Protein AF-A0A9P5NCV0-F1 (afdb_monomer_lite)

Organism: Gymnopilus junonius (NCBI:txid109634)

Foldseek 3Di:
DDDDDDDDDDQPFAQADWDADPLQRDTQRCHSVHVVSVVVVCVDPSSVVSVVVVVVVVVCPAPVVVVPDDDDPDDDDDDDDDDDDDDDDDDDDDDDDDDDDDDDDDDDDDDDDDDDDDDPDDDDDDDDDDDDDDDPDDQALLNVLVQLLVQQDPPAAADDCPALQLVLLDALVVVAPDPDALLVSVVVSLCVQQNPPQDLLNNLVRAHHDSSHSVSNSVNVVCCCPPVVDDSVSCVVVSVSNSVSSVVSRRDDDDDDDDDDDDDDDDDDDDDDDDYDDDDDFFPAAWLDAPPPPQQQQLALVLLVVVDVDQWDWDDDPSIIGTAGVPFPGYFDDDPDDDDPDTHGDPRRVCCCVPPLSVLSRVQSVDQEDDPPPPSSSGGNNNVVVVVVVVVVVVVVVVVVVVVVVVVVVVVVVLVVLVVVLVVLVVPAPFAPLVLLVVVCVVVVHGSVVSVVQSVCRSVVVDDRPDDDPVLLVVLVVLCVPVNQVSSVVCCVRNVGDHPVVSPVSDDQDDQDEDQAQDDLVSLLSLLCSLPPPDDPDPDPDCDPQDQWEKEKEKDKAQDDQDWDQDPVVQFIHNQANVCSVVLPDGRRDPDSVSVSVVSVRRAGWIWIWIWMAIRDPDVSRGPTRTRYTGIHNPPDALVSLLVSVVSNQVSNCVNCVVVSYDYAEYEYLCPPSNVSSQCVAFQDDADDCPDPLCVVPVVPPPDRRGTHVVRYHYHHPVLSVLLVLLLQQLPPPQGDADPNATDHLVNLLVQLVVVPHDSVVSCVLSPNPDSNDSPSSVVSVVSVVPRDQDDPPDDVSNNRND

Structure (mmCIF, N/CA/C/O backbone):
data_AF-A0A9P5NCV0-F1
#
_entry.id   AF-A0A9P5NCV0-F1
#
loop_
_atom_site.group_PDB
_atom_site.id
_atom_site.type_symbol
_atom_site.label_atom_id
_atom_site.label_alt_id
_atom_site.label_comp_id
_atom_site.label_asym_id
_atom_site.label_entity_id
_atom_site.label_seq_id
_atom_site.pdbx_PDB_ins_code
_atom_site.Cartn_x
_atom_site.Cartn_y
_atom_site.Cartn_z
_atom_site.occupancy
_atom_site.B_iso_or_equiv
_atom_site.auth_seq_id
_atom_site.auth_comp_id
_atom_site.auth_asym_id
_atom_site.auth_atom_id
_atom_site.pdbx_PDB_model_num
ATOM 1 N N . MET A 1 1 ? -20.622 -4.877 94.810 1.00 39.66 1 MET A N 1
ATOM 2 C CA . MET A 1 1 ? -20.153 -4.537 93.443 1.00 39.66 1 MET A CA 1
ATOM 3 C C . MET A 1 1 ? -19.281 -5.676 92.923 1.00 39.66 1 MET A C 1
ATOM 5 O O . MET A 1 1 ? -18.372 -6.068 93.640 1.00 39.66 1 MET A O 1
ATOM 9 N N . GLY A 1 2 ? -19.532 -6.214 91.724 1.00 39.81 2 GLY A N 1
ATOM 10 C CA . GLY A 1 2 ? -18.726 -7.299 91.134 1.00 39.81 2 GLY A CA 1
ATOM 11 C C . GLY A 1 2 ? -18.029 -6.865 89.842 1.00 39.81 2 GLY A C 1
ATOM 12 O O . GLY A 1 2 ? -18.697 -6.453 88.897 1.00 39.81 2 GLY A O 1
ATOM 13 N N . LYS A 1 3 ? -16.693 -6.951 89.780 1.00 44.50 3 LYS A N 1
ATOM 14 C CA . LYS A 1 3 ? -15.917 -6.611 88.572 1.00 44.50 3 LYS A CA 1
ATOM 15 C C . LYS A 1 3 ? -15.981 -7.761 87.554 1.00 44.50 3 LYS A C 1
ATOM 17 O O . LYS A 1 3 ? -15.490 -8.854 87.834 1.00 44.50 3 LYS A O 1
ATOM 22 N N . LYS A 1 4 ? -16.545 -7.520 86.363 1.00 44.41 4 LYS A N 1
ATOM 23 C CA . LYS A 1 4 ? -16.472 -8.470 85.234 1.00 44.41 4 LYS A CA 1
ATOM 24 C C . LYS A 1 4 ? -15.020 -8.591 84.744 1.00 44.41 4 LYS A C 1
ATOM 26 O O . LYS A 1 4 ? -14.335 -7.581 84.604 1.00 44.41 4 LYS A O 1
ATOM 31 N N . LYS A 1 5 ? -14.555 -9.815 84.467 1.00 46.53 5 LYS A N 1
ATOM 32 C CA . LYS A 1 5 ? -13.257 -10.066 83.812 1.00 46.53 5 LYS A CA 1
ATOM 33 C C . LYS A 1 5 ? -13.380 -9.858 82.297 1.00 46.53 5 LYS A C 1
ATOM 35 O O . LYS A 1 5 ? -14.400 -10.214 81.714 1.00 46.53 5 LYS A O 1
ATOM 40 N N . ALA A 1 6 ? -12.337 -9.315 81.673 1.00 48.62 6 ALA A N 1
ATOM 41 C CA . ALA A 1 6 ? -12.236 -9.205 80.218 1.00 48.62 6 ALA A CA 1
ATOM 42 C C . ALA A 1 6 ? -11.992 -10.586 79.562 1.00 48.62 6 ALA A C 1
ATOM 44 O O . ALA A 1 6 ? -11.391 -11.459 80.199 1.00 48.62 6 ALA A O 1
ATOM 45 N N . PRO A 1 7 ? -12.428 -10.805 78.306 1.00 50.03 7 PRO A N 1
ATOM 46 C CA . PRO A 1 7 ? -12.181 -12.055 77.592 1.00 50.03 7 PRO A CA 1
ATOM 47 C C . PRO A 1 7 ? -10.697 -12.212 77.228 1.00 50.03 7 PRO A C 1
ATOM 49 O O . PRO A 1 7 ? -10.032 -11.252 76.838 1.00 50.03 7 PRO A O 1
ATOM 52 N N . LYS A 1 8 ? -10.175 -13.443 77.306 1.00 53.50 8 LYS A N 1
ATOM 53 C CA . LYS A 1 8 ? -8.856 -13.772 76.744 1.00 53.50 8 LYS A CA 1
ATOM 54 C C . LYS A 1 8 ? -8.936 -13.727 75.214 1.00 53.50 8 LYS A C 1
ATOM 56 O O . LYS A 1 8 ? -9.812 -14.371 74.641 1.00 53.50 8 LYS A O 1
ATOM 61 N N . LYS A 1 9 ? -8.003 -13.026 74.555 1.00 52.97 9 LYS A N 1
ATOM 62 C CA . LYS A 1 9 ? -7.782 -13.188 73.107 1.00 52.97 9 LYS A CA 1
ATOM 63 C C . LYS A 1 9 ? -7.384 -14.639 72.804 1.00 52.97 9 LYS A C 1
ATOM 65 O O . LYS A 1 9 ? -6.675 -15.261 73.596 1.00 52.97 9 LYS A O 1
ATOM 70 N N . GLN A 1 10 ? -7.824 -15.155 71.660 1.00 58.22 10 GLN A N 1
ATOM 71 C CA . GLN A 1 10 ? -7.307 -16.406 71.102 1.00 58.22 10 GLN A CA 1
ATOM 72 C C . GLN A 1 10 ? -5.868 -16.197 70.582 1.00 58.22 10 GLN A C 1
ATOM 74 O O . GLN A 1 10 ? -5.519 -15.065 70.235 1.00 58.22 10 GLN A O 1
ATOM 79 N N . PRO A 1 11 ? -5.022 -17.245 70.550 1.00 64.75 11 PRO A N 1
ATOM 80 C CA . PRO A 1 11 ? -3.686 -17.154 69.970 1.00 64.75 11 PRO A CA 1
ATOM 81 C C . PRO A 1 11 ? -3.760 -16.935 68.453 1.00 64.75 11 PRO A C 1
ATOM 83 O O . PRO A 1 11 ? -4.583 -17.533 67.768 1.00 64.75 11 PRO A O 1
ATOM 86 N N . GLU A 1 12 ? -2.872 -16.086 67.942 1.00 75.31 12 GLU A N 1
ATOM 87 C CA . GLU A 1 12 ? -2.832 -15.640 66.540 1.00 75.31 12 GLU A CA 1
ATOM 88 C C . GLU A 1 12 ? -2.349 -16.728 65.561 1.00 75.31 12 GLU A C 1
ATOM 90 O O . GLU A 1 12 ? -2.679 -16.700 64.378 1.00 75.31 12 GLU A O 1
ATOM 95 N N . PHE A 1 13 ? -1.622 -17.728 66.069 1.00 81.50 13 PHE A N 1
ATOM 96 C CA . PHE A 1 13 ? -1.085 -18.845 65.294 1.00 81.50 13 PHE A CA 1
ATOM 97 C C . PHE A 1 13 ? -1.487 -20.190 65.908 1.00 81.50 13 PHE A C 1
ATOM 99 O O . PHE A 1 13 ? -1.631 -20.329 67.125 1.00 81.50 13 PHE A O 1
ATOM 106 N N . THR A 1 14 ? -1.642 -21.200 65.054 1.00 85.31 14 THR A N 1
ATOM 107 C CA . THR A 1 14 ? -2.022 -22.572 65.425 1.00 85.31 14 THR A CA 1
ATOM 108 C C . THR A 1 14 ? -0.886 -23.546 65.121 1.00 85.31 14 THR A C 1
ATOM 110 O O . THR A 1 14 ? 0.026 -23.218 64.366 1.00 85.31 14 THR A O 1
ATOM 113 N N . ALA A 1 15 ? -0.961 -24.784 65.620 1.00 83.75 15 ALA A N 1
ATOM 114 C CA . ALA A 1 15 ? -0.007 -25.846 65.275 1.00 83.75 15 ALA A CA 1
ATOM 115 C C . ALA A 1 15 ? 0.141 -26.094 63.755 1.00 83.75 15 ALA A C 1
ATOM 117 O O . ALA A 1 15 ? 1.199 -26.538 63.312 1.00 83.75 15 ALA A O 1
ATOM 118 N N . ALA A 1 16 ? -0.898 -25.798 62.966 1.00 85.56 16 ALA A N 1
ATOM 119 C CA . ALA A 1 16 ? -0.923 -25.986 61.517 1.00 85.56 16 ALA A CA 1
ATOM 120 C C . ALA A 1 16 ? -0.490 -24.742 60.715 1.00 85.56 16 ALA A C 1
ATOM 122 O O . ALA A 1 16 ? -0.391 -24.822 59.494 1.00 85.56 16 ALA A O 1
ATOM 123 N N . SER A 1 17 ? -0.232 -23.599 61.364 1.00 89.19 17 SER A N 1
ATOM 124 C CA . SER A 1 17 ? 0.124 -22.359 60.667 1.00 89.19 17 SER A CA 1
ATOM 125 C C . SER A 1 17 ? 1.444 -22.500 59.893 1.00 89.19 17 SER A C 1
ATOM 127 O O . SER A 1 17 ? 2.490 -22.830 60.464 1.00 89.19 17 SER A O 1
ATOM 129 N N . THR A 1 18 ? 1.393 -22.200 58.595 1.00 92.75 18 THR A N 1
ATOM 130 C CA . THR A 1 18 ? 2.531 -22.129 57.666 1.00 92.75 18 THR A CA 1
ATOM 131 C C . THR A 1 18 ? 2.648 -20.739 57.041 1.00 92.75 18 THR A C 1
ATOM 133 O O . THR A 1 18 ? 1.700 -19.954 57.058 1.00 92.75 18 THR A O 1
ATOM 136 N N . ARG A 1 19 ? 3.820 -20.427 56.480 1.00 92.19 19 ARG A N 1
ATOM 137 C CA . ARG A 1 19 ? 4.066 -19.228 55.669 1.00 92.19 19 ARG A CA 1
ATOM 138 C C . ARG A 1 19 ? 5.017 -19.576 54.527 1.00 92.19 19 ARG A C 1
ATOM 140 O O . ARG A 1 19 ? 6.060 -20.188 54.760 1.00 92.19 19 ARG A O 1
ATOM 147 N N . TYR A 1 20 ? 4.656 -19.203 53.305 1.00 92.88 20 TYR A N 1
ATOM 148 C CA . TYR A 1 20 ? 5.456 -19.499 52.120 1.00 92.88 20 TYR A CA 1
ATOM 149 C C . TYR A 1 20 ? 6.694 -18.600 52.046 1.00 92.88 20 TYR A C 1
ATOM 151 O O . TYR A 1 20 ? 6.597 -17.388 52.242 1.00 92.88 20 TYR A O 1
ATOM 159 N N . CYS A 1 21 ? 7.859 -19.178 51.749 1.00 92.44 21 CYS A N 1
ATOM 160 C CA . CYS A 1 21 ? 9.098 -18.431 51.553 1.00 92.44 21 CYS A CA 1
ATOM 161 C C . CYS A 1 21 ? 9.478 -18.346 50.073 1.00 92.44 21 CYS A C 1
ATOM 163 O O . CYS A 1 21 ? 9.912 -19.334 49.478 1.00 92.44 21 CYS A O 1
ATOM 165 N N . ASP A 1 22 ? 9.421 -17.143 49.501 1.00 81.38 22 ASP A N 1
ATOM 166 C CA . ASP A 1 22 ? 9.745 -16.915 48.091 1.00 81.38 22 ASP A CA 1
ATOM 167 C C . ASP A 1 22 ? 11.219 -17.113 47.716 1.00 81.38 22 ASP A C 1
ATOM 169 O O . ASP A 1 22 ? 11.499 -17.422 46.558 1.00 81.38 22 ASP A O 1
ATOM 173 N N . VAL A 1 23 ? 12.152 -16.983 48.661 1.00 88.38 23 VAL A N 1
ATOM 174 C CA . VAL A 1 23 ? 13.584 -17.255 48.429 1.00 88.38 23 VAL A CA 1
ATOM 175 C C . VAL A 1 23 ? 13.856 -18.761 48.432 1.00 88.38 23 VAL A C 1
ATOM 177 O O . VAL A 1 23 ? 14.573 -19.282 47.579 1.00 88.38 23 VAL A O 1
ATOM 180 N N . CYS A 1 24 ? 13.256 -19.490 49.376 1.00 89.31 24 CYS A N 1
ATOM 181 C CA . CYS A 1 24 ? 13.485 -20.926 49.526 1.00 89.31 24 CYS A CA 1
ATOM 182 C C . CYS A 1 24 ? 12.589 -21.803 48.642 1.00 89.31 24 CYS A C 1
ATOM 184 O O . CYS A 1 24 ? 12.976 -22.948 48.388 1.00 89.31 24 CYS A O 1
ATOM 186 N N . LYS A 1 25 ? 11.446 -21.264 48.190 1.00 90.81 25 LYS A N 1
ATOM 187 C CA . LYS A 1 25 ? 10.331 -21.934 47.494 1.00 90.81 25 LYS A CA 1
ATOM 188 C C . LYS A 1 25 ? 9.757 -23.128 48.271 1.00 90.81 25 LYS A C 1
ATOM 190 O O . LYS A 1 25 ? 9.532 -24.195 47.711 1.00 90.81 25 LYS A O 1
ATOM 195 N N . ILE A 1 26 ? 9.532 -22.931 49.575 1.00 91.44 26 ILE A N 1
ATOM 196 C CA . ILE A 1 26 ? 8.938 -23.915 50.499 1.00 91.44 26 ILE A CA 1
ATOM 197 C C . ILE A 1 26 ? 7.961 -23.245 51.474 1.00 91.44 26 ILE A C 1
ATOM 199 O O . ILE A 1 26 ? 8.141 -22.077 51.828 1.00 91.44 26 ILE A O 1
ATOM 203 N N . ASP A 1 27 ? 6.990 -24.011 51.970 1.00 91.88 27 ASP A N 1
ATOM 204 C CA . ASP A 1 27 ? 6.163 -23.633 53.117 1.00 91.88 27 ASP A CA 1
ATOM 205 C C . ASP A 1 27 ? 6.895 -23.888 54.437 1.00 91.88 27 ASP A C 1
ATOM 207 O O . ASP A 1 27 ? 7.228 -25.021 54.792 1.00 91.88 27 ASP A O 1
ATOM 211 N N . VAL A 1 28 ? 7.126 -22.819 55.195 1.00 92.88 28 VAL A N 1
ATOM 212 C CA . VAL A 1 28 ? 7.741 -22.877 56.520 1.00 92.88 28 VAL A CA 1
ATOM 213 C C . VAL A 1 28 ? 6.641 -23.077 57.557 1.00 92.88 28 VAL A C 1
ATOM 215 O O . VAL A 1 28 ? 5.742 -22.246 57.680 1.00 92.88 28 VAL A O 1
ATOM 218 N N . LYS A 1 29 ? 6.709 -24.163 58.335 1.00 91.69 29 LYS A N 1
ATOM 219 C CA . LYS A 1 29 ? 5.832 -24.366 59.499 1.00 91.69 29 LYS A CA 1
ATOM 220 C C . LYS A 1 29 ? 6.224 -23.385 60.605 1.00 91.69 29 LYS A C 1
ATOM 222 O O . LYS A 1 29 ? 7.244 -23.578 61.260 1.00 91.69 29 LYS A O 1
ATOM 227 N N . ILE A 1 30 ? 5.413 -22.349 60.815 1.00 91.56 30 ILE A N 1
ATOM 228 C CA . ILE A 1 30 ? 5.600 -21.386 61.911 1.00 91.56 30 ILE A CA 1
ATOM 229 C C . ILE A 1 30 ? 5.001 -21.910 63.219 1.00 91.56 30 ILE A C 1
ATOM 231 O O . ILE A 1 30 ? 5.618 -21.764 64.276 1.00 91.56 30 ILE A O 1
ATOM 235 N N . GLY A 1 31 ? 3.855 -22.595 63.161 1.00 88.56 31 GLY A N 1
ATOM 236 C CA . GLY A 1 31 ? 3.224 -23.189 64.341 1.00 88.56 31 GLY A CA 1
ATOM 237 C C . GLY A 1 31 ? 2.920 -22.162 65.445 1.00 88.56 31 GLY A C 1
ATOM 238 O O . GLY A 1 31 ? 2.824 -20.961 65.197 1.00 88.56 31 GLY A O 1
ATOM 239 N N . PHE A 1 32 ? 2.868 -22.618 66.700 1.00 85.38 32 PHE A N 1
ATOM 240 C CA . PHE A 1 32 ? 2.724 -21.736 67.870 1.00 85.38 32 PHE A CA 1
ATOM 241 C C . PHE A 1 32 ? 3.937 -20.822 68.139 1.00 85.38 32 PHE A C 1
ATOM 243 O O . PHE A 1 32 ? 3.829 -19.910 68.952 1.00 85.38 32 PHE A O 1
ATOM 250 N N . GLY A 1 33 ? 5.082 -21.042 67.478 1.00 81.50 33 GLY A N 1
ATOM 251 C CA . GLY A 1 33 ? 6.259 -20.174 67.608 1.00 81.50 33 GLY A CA 1
ATOM 252 C C . GLY A 1 33 ? 6.152 -18.861 66.824 1.00 81.50 33 GLY A C 1
ATOM 253 O O . GLY A 1 33 ? 6.955 -17.957 67.053 1.00 81.50 33 GLY A O 1
ATOM 254 N N . GLY A 1 34 ? 5.172 -18.743 65.916 1.00 87.94 34 GLY A N 1
ATOM 255 C CA . GLY A 1 34 ? 4.888 -17.516 65.169 1.00 87.94 34 GLY A CA 1
ATOM 256 C C . GLY A 1 34 ? 6.133 -16.910 64.515 1.00 87.94 34 GLY A C 1
ATOM 257 O O . GLY A 1 34 ? 6.976 -17.620 63.959 1.00 87.94 34 GLY A O 1
ATOM 258 N N . GLU A 1 35 ? 6.280 -15.590 64.622 1.00 87.69 35 GLU A N 1
ATOM 259 C CA . GLU A 1 35 ? 7.354 -14.854 63.947 1.00 87.69 35 GLU A CA 1
ATOM 260 C C . GLU A 1 35 ? 8.770 -15.238 64.419 1.00 87.69 35 GLU A C 1
ATOM 262 O O . GLU A 1 35 ? 9.729 -15.051 63.674 1.00 87.69 35 GLU A O 1
ATOM 267 N N . ALA A 1 36 ? 8.937 -15.855 65.597 1.00 87.06 36 ALA A N 1
ATOM 268 C CA . ALA A 1 36 ? 10.240 -16.374 66.026 1.00 87.06 36 ALA A CA 1
ATOM 269 C C . ALA A 1 36 ? 10.714 -17.542 65.140 1.00 87.06 36 ALA A C 1
ATOM 271 O O . ALA A 1 36 ? 11.872 -17.571 64.722 1.00 87.06 36 ALA A O 1
ATOM 272 N N . ASN A 1 37 ? 9.809 -18.459 64.774 1.00 90.38 37 ASN A N 1
ATOM 273 C CA . ASN A 1 37 ? 10.115 -19.563 63.858 1.00 90.38 37 ASN A CA 1
ATOM 274 C C . ASN A 1 37 ? 10.315 -19.072 62.413 1.00 90.38 37 ASN A C 1
ATOM 276 O O . ASN A 1 37 ? 11.148 -19.612 61.685 1.00 90.38 37 ASN A O 1
ATOM 280 N N . TRP A 1 38 ? 9.604 -18.015 62.006 1.00 94.00 38 TRP A N 1
ATOM 281 C CA . TRP A 1 38 ? 9.827 -17.362 60.713 1.00 94.00 38 TRP A CA 1
ATOM 282 C C . TRP A 1 38 ? 11.214 -16.710 60.644 1.00 94.00 38 TRP A C 1
ATOM 284 O O . TRP A 1 38 ? 11.986 -16.977 59.723 1.00 94.00 38 TRP A O 1
ATOM 294 N N . ASN A 1 39 ? 11.585 -15.938 61.667 1.00 91.56 39 ASN A N 1
ATOM 295 C CA . ASN A 1 39 ? 12.896 -15.299 61.759 1.00 91.56 39 ASN A CA 1
ATOM 296 C C . ASN A 1 39 ? 14.040 -16.319 61.881 1.00 91.56 39 ASN A C 1
ATOM 298 O O . ASN A 1 39 ? 15.112 -16.093 61.323 1.00 91.56 39 ASN A O 1
ATOM 302 N N . ALA A 1 40 ? 13.819 -17.475 62.519 1.00 90.81 40 ALA A N 1
ATOM 303 C CA . ALA A 1 40 ? 14.777 -18.582 62.511 1.00 90.81 40 ALA A CA 1
ATOM 304 C C . ALA A 1 40 ? 14.995 -19.163 61.098 1.00 90.81 40 ALA A C 1
ATOM 306 O O . ALA A 1 40 ? 16.131 -19.471 60.730 1.00 90.81 40 ALA A O 1
ATOM 307 N N . HIS A 1 41 ? 13.944 -19.253 60.272 1.00 94.31 41 HIS A N 1
ATOM 308 C CA . HIS A 1 41 ? 14.079 -19.649 58.868 1.00 94.31 41 HIS A CA 1
ATOM 309 C C . HIS A 1 41 ? 14.882 -18.622 58.053 1.00 94.31 41 HIS A C 1
ATOM 311 O O . HIS A 1 41 ? 15.855 -19.006 57.402 1.00 94.31 41 HIS A O 1
ATOM 317 N N . LEU A 1 42 ? 14.532 -17.332 58.130 1.00 91.62 42 LEU A N 1
ATOM 318 C CA . LEU A 1 42 ? 15.281 -16.242 57.477 1.00 91.62 42 LEU A CA 1
ATOM 319 C C . LEU A 1 42 ? 16.745 -16.182 57.964 1.00 91.62 42 LEU A C 1
ATOM 321 O O . LEU A 1 42 ? 17.673 -15.902 57.208 1.00 91.62 42 LEU A O 1
ATOM 325 N N . GLY A 1 43 ? 16.969 -16.503 59.240 1.00 88.88 43 GLY A N 1
ATOM 326 C CA . GLY A 1 43 ? 18.286 -16.579 59.861 1.00 88.88 43 GLY A CA 1
ATOM 327 C C . GLY A 1 43 ? 19.161 -17.746 59.386 1.00 88.88 43 GLY A C 1
ATOM 328 O O . GLY A 1 43 ? 20.380 -17.678 59.574 1.00 88.88 43 GLY A O 1
ATOM 329 N N . SER A 1 44 ? 18.585 -18.783 58.772 1.00 92.25 44 SER A N 1
ATOM 330 C CA . SER A 1 44 ? 19.295 -20.016 58.407 1.00 92.25 44 SER A CA 1
ATOM 331 C C . SER A 1 44 ? 20.326 -19.829 57.284 1.00 92.25 44 SER A C 1
ATOM 333 O O . SER A 1 44 ? 20.179 -18.980 56.403 1.00 92.25 44 SER A O 1
ATOM 335 N N . THR A 1 45 ? 21.376 -20.658 57.291 1.00 89.44 45 THR A N 1
ATOM 336 C CA . THR A 1 45 ? 22.409 -20.680 56.239 1.00 89.44 45 THR A CA 1
ATOM 337 C C . THR A 1 45 ? 21.808 -20.986 54.869 1.00 89.44 45 THR A C 1
ATOM 339 O O . THR A 1 45 ? 22.009 -20.216 53.937 1.00 89.44 45 THR A O 1
ATOM 342 N N . ALA A 1 46 ? 20.975 -22.025 54.774 1.00 86.44 46 ALA A N 1
ATOM 343 C CA . ALA A 1 46 ? 20.320 -22.431 53.529 1.00 86.44 46 ALA A CA 1
ATOM 344 C C . ALA A 1 46 ? 19.402 -21.345 52.927 1.00 86.44 46 ALA A C 1
ATOM 346 O O . ALA A 1 46 ? 19.280 -21.260 51.704 1.00 86.44 46 ALA A O 1
ATOM 347 N N . HIS A 1 47 ? 18.774 -20.498 53.756 1.00 91.50 47 HIS A N 1
ATOM 348 C CA . HIS A 1 47 ? 18.035 -19.329 53.269 1.00 91.50 47 HIS A CA 1
ATOM 349 C C . HIS A 1 47 ? 18.995 -18.280 52.692 1.00 91.50 47 HIS A C 1
ATOM 351 O O . HIS A 1 47 ? 18.861 -17.895 51.533 1.00 91.50 47 HIS A O 1
ATOM 357 N N . LYS A 1 48 ? 20.011 -17.879 53.465 1.00 89.50 48 LYS A N 1
ATOM 358 C CA . LYS A 1 48 ? 20.999 -16.851 53.083 1.00 89.50 48 LYS A CA 1
ATOM 359 C C . LYS A 1 48 ? 21.849 -17.240 51.868 1.00 89.50 48 LYS A C 1
ATOM 361 O O . LYS A 1 48 ? 22.266 -16.379 51.098 1.00 89.50 48 LYS A O 1
ATOM 366 N N . GLU A 1 49 ? 22.105 -18.528 51.663 1.00 85.94 49 GLU A N 1
ATOM 367 C CA . GLU A 1 49 ? 22.792 -19.049 50.476 1.00 85.94 49 GLU A CA 1
ATOM 368 C C . GLU A 1 49 ? 21.911 -18.955 49.225 1.00 85.94 49 GLU A C 1
ATOM 370 O O . GLU A 1 49 ? 22.373 -18.461 48.194 1.00 85.94 49 GLU A O 1
ATOM 375 N N . LYS A 1 50 ? 20.626 -19.329 49.320 1.00 86.19 50 LYS A N 1
ATOM 376 C CA . LYS A 1 50 ? 19.652 -19.133 48.231 1.00 86.19 50 LYS A CA 1
ATOM 377 C C . LYS A 1 50 ? 19.410 -17.651 47.928 1.00 86.19 50 LYS A C 1
ATOM 379 O O . LYS A 1 50 ? 19.333 -17.281 46.761 1.00 86.19 50 LYS A O 1
ATOM 384 N N . GLU A 1 51 ? 19.355 -16.803 48.951 1.00 86.94 51 GLU A N 1
ATOM 385 C CA . GLU A 1 51 ? 19.229 -15.345 48.830 1.00 86.94 51 GLU A CA 1
ATOM 386 C C . GLU A 1 51 ? 20.422 -14.740 48.070 1.00 86.94 51 GLU A C 1
ATOM 388 O O . GLU A 1 51 ? 20.248 -14.017 47.087 1.00 86.94 51 GLU A O 1
ATOM 393 N N . ARG A 1 52 ? 21.652 -15.109 48.455 1.00 79.81 52 ARG A N 1
ATOM 394 C CA . ARG A 1 52 ? 22.877 -14.715 47.742 1.00 79.81 52 ARG A CA 1
ATOM 395 C C . ARG A 1 52 ? 22.886 -15.217 46.298 1.00 79.81 52 ARG A C 1
ATOM 397 O O . ARG A 1 52 ? 23.212 -14.444 45.401 1.00 79.81 52 ARG A O 1
ATOM 404 N N . ALA A 1 53 ? 22.493 -16.467 46.051 1.00 73.44 53 ALA A N 1
ATOM 405 C CA . ALA A 1 53 ? 22.411 -17.019 44.698 1.00 73.44 53 ALA A CA 1
ATOM 406 C C . ALA A 1 53 ? 21.379 -16.280 43.822 1.00 73.44 53 ALA A C 1
ATOM 408 O O . ALA A 1 53 ? 21.664 -15.970 42.663 1.00 73.44 53 ALA A O 1
ATOM 409 N N . ALA A 1 54 ? 20.216 -15.929 44.380 1.00 71.06 54 ALA A N 1
ATOM 410 C CA . ALA A 1 54 ? 19.199 -15.135 43.694 1.00 71.06 54 ALA A CA 1
ATOM 411 C C . ALA A 1 54 ? 19.730 -13.740 43.317 1.00 71.06 54 ALA A C 1
ATOM 413 O O . ALA A 1 54 ? 19.610 -13.337 42.157 1.00 71.06 54 ALA A O 1
ATOM 414 N N . ASN A 1 55 ? 20.398 -13.052 44.247 1.00 64.00 55 ASN A N 1
ATOM 415 C CA . ASN A 1 55 ? 20.961 -11.713 44.034 1.00 64.00 55 ASN A CA 1
ATOM 416 C C . ASN A 1 55 ? 22.151 -11.695 43.049 1.00 64.00 55 ASN A C 1
ATOM 418 O O . ASN A 1 55 ? 22.304 -10.755 42.273 1.00 64.00 55 ASN A O 1
ATOM 422 N N . VAL A 1 56 ? 22.958 -12.760 42.988 1.00 56.88 56 VAL A N 1
ATOM 423 C CA . VAL A 1 56 ? 23.984 -12.915 41.935 1.00 56.88 56 VAL A CA 1
ATOM 424 C C . VAL A 1 56 ? 23.346 -13.162 40.557 1.00 56.88 56 VAL A C 1
ATOM 426 O O . VAL A 1 56 ? 23.915 -12.781 39.532 1.00 56.88 56 VAL A O 1
ATOM 429 N N . SER A 1 57 ? 22.142 -13.749 40.500 1.00 52.59 57 SER A N 1
ATOM 430 C CA . SER A 1 57 ? 21.408 -13.946 39.240 1.00 52.59 57 SER A CA 1
ATOM 431 C C . SER A 1 57 ? 20.736 -12.673 38.704 1.00 52.59 57 SER A C 1
ATOM 433 O O . SER A 1 57 ? 20.576 -12.547 37.489 1.00 52.59 57 SER A O 1
ATOM 435 N N . SER A 1 58 ? 20.362 -11.716 39.567 1.00 53.62 58 SER A N 1
ATOM 436 C CA . SER A 1 58 ? 19.780 -10.436 39.136 1.00 53.62 58 SER A CA 1
ATOM 437 C C . SER A 1 58 ? 20.841 -9.485 38.578 1.00 53.62 58 SER A C 1
ATOM 439 O O . SER A 1 58 ? 20.627 -8.911 37.512 1.00 53.62 58 SER A O 1
ATOM 441 N N . GLN A 1 59 ? 22.030 -9.412 39.192 1.00 51.84 59 GLN A N 1
ATOM 442 C CA . GLN A 1 59 ? 23.145 -8.583 38.699 1.00 51.84 59 GLN A CA 1
ATOM 443 C C . GLN A 1 59 ? 23.620 -8.930 37.273 1.00 51.84 59 GLN A C 1
ATOM 445 O O . GLN A 1 59 ? 24.266 -8.109 36.627 1.00 51.84 59 GLN A O 1
ATOM 450 N N . ARG A 1 60 ? 23.291 -10.116 36.742 1.00 45.03 60 ARG A N 1
ATOM 451 C CA . ARG A 1 60 ? 23.621 -10.525 35.363 1.00 45.03 60 ARG A CA 1
ATOM 452 C C . ARG A 1 60 ? 22.562 -10.149 34.310 1.00 45.03 60 ARG A C 1
ATOM 454 O O . ARG A 1 60 ? 22.668 -10.615 33.179 1.00 45.03 60 ARG A O 1
ATOM 461 N N . LYS A 1 61 ? 21.546 -9.344 34.653 1.00 51.78 61 LYS A N 1
ATOM 462 C CA . LYS A 1 61 ? 20.414 -9.010 33.757 1.00 51.78 61 LYS A CA 1
ATOM 463 C C . LYS A 1 61 ? 20.434 -7.610 33.126 1.00 51.78 61 LYS A C 1
ATOM 465 O O . LYS A 1 61 ? 19.521 -7.312 32.361 1.00 51.78 61 LYS A O 1
ATOM 470 N N . GLY A 1 62 ? 21.445 -6.780 33.390 1.00 50.50 62 GLY A N 1
ATOM 471 C CA . GLY A 1 62 ? 21.610 -5.501 32.683 1.00 50.50 62 GLY A CA 1
ATOM 472 C C . GLY A 1 62 ? 21.920 -5.694 31.192 1.00 50.50 62 GLY A C 1
ATOM 473 O O . GLY A 1 62 ? 22.546 -6.683 30.803 1.00 50.50 62 GLY A O 1
ATOM 474 N N . ILE A 1 63 ? 21.526 -4.736 30.349 1.00 54.12 63 ILE A N 1
ATOM 475 C CA . ILE A 1 63 ? 21.704 -4.759 28.885 1.00 54.12 63 ILE A CA 1
ATOM 476 C C . ILE A 1 63 ? 23.179 -4.929 28.482 1.00 54.12 63 ILE A C 1
ATOM 478 O O . ILE A 1 63 ? 23.485 -5.530 27.450 1.00 54.12 63 ILE A O 1
ATOM 482 N N . THR A 1 64 ? 24.114 -4.481 29.320 1.00 51.06 64 THR A N 1
ATOM 483 C CA . THR A 1 64 ? 25.563 -4.678 29.141 1.00 51.06 64 THR A CA 1
ATOM 484 C C . THR A 1 64 ? 25.981 -6.152 29.017 1.00 51.06 64 THR A C 1
ATOM 486 O O . THR A 1 64 ? 26.980 -6.436 28.355 1.00 51.06 64 THR A O 1
ATOM 489 N N . ALA A 1 65 ? 25.197 -7.101 29.548 1.00 54.06 65 ALA A N 1
ATOM 490 C CA . ALA A 1 65 ? 25.427 -8.542 29.404 1.00 54.06 65 ALA A CA 1
ATOM 491 C C . ALA A 1 65 ? 25.266 -9.063 27.959 1.00 54.06 65 ALA A C 1
ATOM 493 O O . ALA A 1 65 ? 25.823 -10.104 27.621 1.00 54.06 65 ALA A O 1
ATOM 494 N N . TRP A 1 66 ? 24.539 -8.352 27.087 1.00 48.81 66 TRP A N 1
ATOM 495 C CA . TRP A 1 66 ? 24.429 -8.699 25.659 1.00 48.81 66 TRP A CA 1
ATOM 496 C C . TRP A 1 66 ? 25.646 -8.263 24.830 1.00 48.81 66 TRP A C 1
ATOM 498 O O . TRP A 1 66 ? 25.861 -8.785 23.737 1.00 48.81 66 TRP A O 1
ATOM 508 N N . PHE A 1 67 ? 26.445 -7.316 25.330 1.00 48.38 67 PHE A N 1
ATOM 509 C CA . PHE A 1 67 ? 27.610 -6.772 24.622 1.00 48.38 67 PHE A CA 1
ATOM 510 C C . PHE A 1 67 ? 28.942 -7.373 25.098 1.00 48.38 67 PHE A C 1
ATOM 512 O O . PHE A 1 67 ? 29.939 -7.319 24.374 1.00 48.38 67 PHE A O 1
ATOM 519 N N . SER A 1 68 ? 28.979 -7.993 26.280 1.00 41.34 68 SER A N 1
ATOM 520 C CA . SER A 1 68 ? 30.153 -8.692 26.812 1.00 41.34 68 SER A CA 1
ATOM 521 C C . SER A 1 68 ? 30.328 -10.077 26.174 1.00 41.34 68 SER A C 1
ATOM 523 O O . SER A 1 68 ? 29.965 -11.114 26.723 1.00 41.34 68 SER A O 1
ATOM 525 N N . LYS A 1 69 ? 30.929 -10.084 24.977 1.00 35.25 69 LYS A N 1
ATOM 526 C CA . LYS A 1 69 ? 31.259 -11.287 24.197 1.00 35.25 69 LYS A CA 1
ATOM 527 C C . LYS A 1 69 ? 32.083 -12.289 25.021 1.00 35.25 69 LYS A C 1
ATOM 529 O O . LYS A 1 69 ? 33.271 -12.070 25.259 1.00 35.25 69 LYS A O 1
ATOM 534 N N . ALA A 1 70 ? 31.466 -13.402 25.414 1.00 35.50 70 ALA A N 1
ATOM 535 C CA . ALA A 1 70 ? 32.139 -14.479 26.132 1.00 35.50 70 ALA A CA 1
ATOM 536 C C . ALA A 1 70 ? 33.273 -15.082 25.281 1.00 35.50 70 ALA A C 1
ATOM 538 O O . ALA A 1 70 ? 33.056 -15.522 24.152 1.00 35.50 70 ALA A O 1
ATOM 539 N N . VAL A 1 71 ? 34.493 -15.095 25.825 1.00 37.31 71 VAL A N 1
ATOM 540 C CA . VAL A 1 71 ? 35.661 -15.728 25.196 1.00 37.31 71 VAL A CA 1
ATOM 541 C C . VAL A 1 71 ? 35.798 -17.142 25.750 1.00 37.31 71 VAL A C 1
ATOM 543 O O . VAL A 1 71 ? 36.453 -17.366 26.768 1.00 37.31 71 VAL A O 1
ATOM 546 N N . GLU A 1 72 ? 35.160 -18.104 25.087 1.00 32.19 72 GLU A N 1
ATOM 547 C CA . GLU A 1 72 ? 35.261 -19.516 25.455 1.00 32.19 72 GLU A CA 1
ATOM 548 C C . GLU A 1 72 ? 36.656 -20.070 25.130 1.00 32.19 72 GLU A C 1
ATOM 550 O O . GLU A 1 72 ? 36.993 -20.366 23.983 1.00 32.19 72 GLU A O 1
ATOM 555 N N . LYS A 1 73 ? 37.486 -20.241 26.165 1.00 32.75 73 LYS A N 1
ATOM 556 C CA . LYS A 1 73 ? 38.717 -21.038 26.087 1.00 32.75 73 LYS A CA 1
ATOM 557 C C . LYS A 1 73 ? 38.392 -22.520 26.284 1.00 32.75 73 LYS A C 1
ATOM 559 O O . LYS A 1 73 ? 38.546 -23.048 27.383 1.00 32.75 73 LYS A O 1
ATOM 564 N N . ALA A 1 74 ? 37.977 -23.196 25.217 1.00 30.38 74 ALA A N 1
ATOM 565 C CA . ALA A 1 74 ? 37.892 -24.654 25.205 1.00 30.38 74 ALA A CA 1
ATOM 566 C C . ALA A 1 74 ? 39.301 -25.269 25.085 1.00 30.38 74 ALA A C 1
ATOM 568 O O . ALA A 1 74 ? 39.944 -25.168 24.041 1.00 30.38 74 ALA A O 1
ATOM 569 N N . ALA A 1 75 ? 39.787 -25.908 26.152 1.00 28.12 75 ALA A N 1
ATOM 570 C CA . ALA A 1 75 ? 40.988 -26.741 26.109 1.00 28.12 75 ALA A CA 1
ATOM 571 C C . ALA A 1 75 ? 40.591 -28.195 25.770 1.00 28.12 75 ALA A C 1
ATOM 573 O O . ALA A 1 75 ? 39.754 -28.757 26.480 1.00 28.12 75 ALA A O 1
ATOM 574 N N . PRO A 1 76 ? 41.149 -28.823 24.718 1.00 33.69 76 PRO A N 1
ATOM 575 C CA . PRO A 1 76 ? 40.765 -30.177 24.326 1.00 33.69 76 PRO A CA 1
ATOM 576 C C . PRO A 1 76 ? 41.421 -31.240 25.220 1.00 33.69 76 PRO A C 1
ATOM 578 O O . PRO A 1 76 ? 42.633 -31.230 25.442 1.00 33.69 76 PRO A O 1
ATOM 581 N N . THR A 1 77 ? 40.627 -32.197 25.702 1.00 28.86 77 THR A N 1
ATOM 582 C CA . THR A 1 77 ? 41.126 -33.374 26.428 1.00 28.86 77 THR A CA 1
ATOM 583 C C . THR A 1 77 ? 41.825 -34.346 25.472 1.00 28.86 77 THR A C 1
ATOM 585 O O . THR A 1 77 ? 41.337 -34.617 24.376 1.00 28.86 77 THR A O 1
ATOM 588 N N . VAL A 1 78 ? 42.970 -34.895 25.885 1.00 29.62 78 VAL A N 1
ATOM 589 C CA . VAL A 1 78 ? 43.792 -35.783 25.049 1.00 29.62 78 VAL A CA 1
ATOM 590 C C . VAL A 1 78 ? 43.227 -37.205 24.992 1.00 29.62 78 VAL A C 1
ATOM 592 O O . VAL A 1 78 ? 43.075 -37.861 26.019 1.00 29.62 78 VAL A O 1
ATOM 595 N N . SER A 1 79 ? 43.063 -37.731 23.778 1.00 28.91 79 SER A N 1
ATOM 596 C CA . SER A 1 79 ? 43.113 -39.170 23.486 1.00 28.91 79 SER A CA 1
ATOM 597 C C . SER A 1 79 ? 44.034 -39.408 22.276 1.00 28.91 79 SER A C 1
ATOM 599 O O . SER A 1 79 ? 44.264 -38.498 21.479 1.00 28.91 79 SER A O 1
ATOM 601 N N . LYS A 1 80 ? 44.690 -40.574 22.212 1.00 26.89 80 LYS A N 1
ATOM 602 C CA . LYS A 1 80 ? 45.905 -40.796 21.400 1.00 26.89 80 LYS A CA 1
ATOM 603 C C . LYS A 1 80 ? 45.628 -41.619 20.137 1.00 26.89 80 LYS A C 1
ATOM 605 O O . LYS A 1 80 ? 45.059 -42.694 20.283 1.00 26.89 80 LYS A O 1
ATOM 610 N N . SER A 1 81 ? 46.235 -41.247 19.002 1.00 27.03 81 SER A N 1
ATOM 611 C CA . SER A 1 81 ? 47.006 -42.183 18.146 1.00 27.03 81 SER A CA 1
ATOM 612 C C . SER A 1 81 ? 47.675 -41.507 16.932 1.00 27.03 81 SER A C 1
ATOM 614 O O . SER A 1 81 ? 47.121 -40.573 16.368 1.00 27.03 81 SER A O 1
ATOM 616 N N . SER A 1 82 ? 48.844 -42.042 16.540 1.00 28.02 82 SER A N 1
ATOM 617 C CA . SER A 1 82 ? 49.494 -42.015 15.203 1.00 28.02 82 SER A CA 1
ATOM 618 C C . SER A 1 82 ? 49.525 -40.716 14.370 1.00 28.02 82 SER A C 1
ATOM 620 O O . SER A 1 82 ? 48.509 -40.236 13.879 1.00 28.02 82 SER A O 1
ATOM 622 N N . ALA A 1 83 ? 50.739 -40.241 14.074 1.00 26.77 83 ALA A N 1
ATOM 623 C CA . ALA A 1 83 ? 51.003 -39.128 13.160 1.00 26.77 83 ALA A CA 1
ATOM 624 C C . ALA A 1 83 ? 51.304 -39.578 11.716 1.00 26.77 83 ALA A C 1
ATOM 626 O O . ALA A 1 83 ? 51.849 -40.659 11.503 1.00 26.77 83 ALA A O 1
ATOM 627 N N . ALA A 1 84 ? 51.096 -38.676 10.751 1.00 27.23 84 ALA A N 1
ATOM 628 C CA . ALA A 1 84 ? 51.843 -38.629 9.492 1.00 27.23 84 ALA A CA 1
ATOM 629 C C . ALA A 1 84 ? 51.926 -37.178 8.973 1.00 27.23 84 ALA A C 1
ATOM 631 O O . ALA A 1 84 ? 51.009 -36.386 9.183 1.00 27.23 84 ALA A O 1
ATOM 632 N N . LYS A 1 85 ? 53.028 -36.826 8.297 1.00 26.52 85 LYS A N 1
ATOM 633 C CA . LYS A 1 85 ? 53.170 -35.571 7.536 1.00 26.52 85 LYS A CA 1
ATOM 634 C C . LYS A 1 85 ? 52.835 -35.833 6.068 1.00 26.52 85 LYS A C 1
ATOM 636 O O . LYS A 1 85 ? 53.333 -36.817 5.532 1.00 26.52 85 LYS A O 1
ATOM 641 N N . ALA A 1 86 ? 52.179 -34.890 5.398 1.00 25.94 86 ALA A N 1
ATOM 642 C CA . ALA A 1 86 ? 52.418 -34.603 3.981 1.00 25.94 86 ALA A CA 1
ATOM 643 C C . ALA A 1 86 ? 51.908 -33.197 3.629 1.00 25.94 86 ALA A C 1
ATOM 645 O O . ALA A 1 86 ? 50.997 -32.679 4.273 1.00 25.94 86 ALA A O 1
ATOM 646 N N . SER A 1 87 ? 52.503 -32.600 2.600 1.00 26.27 87 SER A N 1
ATOM 647 C CA . SER A 1 87 ? 52.093 -31.320 2.016 1.00 26.27 87 SER A CA 1
ATOM 648 C C . SER A 1 87 ? 51.558 -31.537 0.596 1.00 26.27 87 SER A C 1
ATOM 650 O O . SER A 1 87 ? 51.711 -32.618 0.032 1.00 26.27 87 SER A O 1
ATOM 652 N N . SER A 1 88 ? 51.104 -30.443 -0.019 1.00 26.78 88 SER A N 1
ATOM 653 C CA . SER A 1 88 ? 50.929 -30.229 -1.465 1.00 26.78 88 SER A CA 1
ATOM 654 C C . SER A 1 88 ? 49.566 -30.529 -2.109 1.00 26.78 88 SER A C 1
ATOM 656 O O . SER A 1 88 ? 48.768 -31.356 -1.688 1.00 26.78 88 SER A O 1
ATOM 658 N N . SER A 1 89 ? 49.346 -29.718 -3.137 1.00 27.08 89 SER A N 1
ATOM 659 C CA . SER A 1 89 ? 48.241 -29.567 -4.077 1.00 27.08 89 SER A CA 1
ATOM 660 C C . SER A 1 89 ? 47.768 -30.820 -4.819 1.00 27.08 89 SER A C 1
ATOM 662 O O . SER A 1 89 ? 48.602 -31.552 -5.346 1.00 27.08 89 SER A O 1
ATOM 664 N N . ALA A 1 90 ? 46.461 -30.878 -5.105 1.00 25.17 90 ALA A N 1
ATOM 665 C CA . ALA A 1 90 ? 45.957 -31.038 -6.478 1.00 25.17 90 ALA A CA 1
ATOM 666 C C . ALA A 1 90 ? 44.476 -30.616 -6.608 1.00 25.17 90 ALA A C 1
ATOM 668 O O . ALA A 1 90 ? 43.726 -30.596 -5.635 1.00 25.17 90 ALA A O 1
ATOM 669 N N . SER A 1 91 ? 44.072 -30.269 -7.830 1.00 27.02 91 SER A N 1
ATOM 670 C CA . SER A 1 91 ? 42.685 -30.031 -8.262 1.00 27.02 91 SER A CA 1
ATOM 671 C C . SER A 1 91 ? 41.874 -31.335 -8.356 1.00 27.02 91 SER A C 1
ATOM 673 O O . SER A 1 91 ? 42.483 -32.360 -8.643 1.00 27.02 91 SER A O 1
ATOM 675 N N . PHE A 1 92 ? 40.530 -31.285 -8.271 1.00 23.62 92 PHE A N 1
ATOM 676 C CA . PHE A 1 92 ? 39.609 -31.763 -9.336 1.00 23.62 92 PHE A CA 1
ATOM 677 C C . PHE A 1 92 ? 38.101 -31.551 -9.028 1.00 23.62 92 PHE A C 1
ATOM 679 O O . PHE A 1 92 ? 37.711 -31.415 -7.876 1.00 23.62 92 PHE A O 1
ATOM 686 N N . SER A 1 93 ? 37.298 -31.576 -10.104 1.00 24.08 93 SER A N 1
ATOM 687 C CA . SER A 1 93 ? 35.851 -31.878 -10.240 1.00 24.08 93 SER A CA 1
ATOM 688 C C . SER A 1 93 ? 34.747 -31.172 -9.427 1.00 24.08 93 SER A C 1
ATOM 690 O O . SER A 1 93 ? 34.708 -31.183 -8.201 1.00 24.08 93 SER A O 1
ATOM 692 N N . LEU A 1 94 ? 33.716 -30.738 -10.169 1.00 28.30 94 LEU A N 1
ATOM 693 C CA . LEU A 1 94 ? 32.336 -30.598 -9.683 1.00 28.30 94 LEU A CA 1
ATOM 694 C C . LEU A 1 94 ? 31.633 -31.972 -9.621 1.00 28.30 94 LEU A C 1
ATOM 696 O O . LEU A 1 94 ? 31.925 -32.826 -10.461 1.00 28.30 94 LEU A O 1
ATOM 700 N N . PRO A 1 95 ? 30.636 -32.156 -8.737 1.00 28.45 95 PRO A N 1
ATOM 701 C CA . PRO A 1 95 ? 29.598 -33.169 -8.882 1.00 28.45 95 PRO A CA 1
ATOM 702 C C . PRO A 1 95 ? 28.349 -32.641 -9.617 1.00 28.45 95 PRO A C 1
ATOM 704 O O . PRO A 1 95 ? 28.049 -31.448 -9.634 1.00 28.45 95 PRO A O 1
ATOM 707 N N . SER A 1 96 ? 27.633 -33.585 -10.216 1.00 26.30 96 SER A N 1
ATOM 708 C CA . SER A 1 96 ? 26.496 -33.459 -11.130 1.00 26.30 96 SER A CA 1
ATOM 709 C C . SER A 1 96 ? 25.226 -32.752 -10.608 1.00 26.30 96 SER A C 1
ATOM 711 O O . SER A 1 96 ? 24.916 -32.770 -9.421 1.00 26.30 96 SER A O 1
ATOM 713 N N . THR A 1 97 ? 24.468 -32.217 -11.576 1.00 30.59 97 THR A N 1
ATOM 714 C CA . THR A 1 97 ? 22.987 -32.169 -11.713 1.00 30.59 97 THR A CA 1
ATOM 715 C C . THR A 1 97 ? 22.138 -32.916 -10.658 1.00 30.59 97 THR A C 1
ATOM 717 O O . THR A 1 97 ? 22.462 -34.056 -10.323 1.00 30.59 97 THR A O 1
ATOM 720 N N . PRO A 1 98 ? 20.974 -32.357 -10.230 1.00 28.47 98 PRO A N 1
ATOM 721 C CA . PRO A 1 98 ? 19.809 -32.339 -11.135 1.00 28.47 98 PRO A CA 1
ATOM 722 C C . PRO A 1 98 ? 18.856 -31.119 -11.098 1.00 28.47 98 PRO A C 1
ATOM 724 O O . PRO A 1 98 ? 18.681 -30.435 -10.094 1.00 28.47 98 PRO A O 1
ATOM 727 N N . THR A 1 99 ? 18.182 -30.919 -12.234 1.00 28.61 99 THR A N 1
ATOM 728 C CA . THR A 1 99 ? 16.881 -30.238 -12.424 1.00 28.61 99 THR A CA 1
ATOM 729 C C . THR A 1 99 ? 15.739 -31.036 -11.744 1.00 28.61 99 THR A C 1
ATOM 731 O O . THR A 1 99 ? 15.944 -32.229 -11.513 1.00 28.61 99 THR A O 1
ATOM 734 N N . PRO A 1 100 ? 14.544 -30.465 -11.431 1.00 35.09 100 PRO A N 1
ATOM 735 C CA . PRO A 1 100 ? 13.698 -29.759 -12.410 1.00 35.09 100 PRO A CA 1
ATOM 736 C C . PRO A 1 100 ? 12.891 -28.530 -11.913 1.00 35.09 100 PRO A C 1
ATOM 738 O O . PRO A 1 100 ? 12.861 -28.217 -10.731 1.00 35.09 100 PRO A O 1
ATOM 741 N N . SER A 1 101 ? 12.270 -27.855 -12.894 1.00 27.31 101 SER A N 1
ATOM 742 C CA . SER A 1 101 ? 10.909 -27.262 -12.966 1.00 27.31 101 SER A CA 1
ATOM 743 C C . SER A 1 101 ? 10.140 -26.775 -11.723 1.00 27.31 101 SER A C 1
ATOM 745 O O . SER A 1 101 ? 10.218 -27.359 -10.654 1.00 27.31 101 SER A O 1
ATOM 747 N N . SER A 1 102 ? 9.190 -25.834 -11.818 1.00 28.62 102 SER A N 1
ATOM 748 C CA . SER A 1 102 ? 8.809 -24.809 -12.822 1.00 28.62 102 SER A CA 1
ATOM 749 C C . SER A 1 102 ? 7.654 -24.005 -12.198 1.00 28.62 102 SER A C 1
ATOM 751 O O . SER A 1 102 ? 6.745 -24.631 -11.656 1.00 28.62 102 SER A O 1
ATOM 753 N N . THR A 1 103 ? 7.601 -22.673 -12.333 1.00 26.86 103 THR A N 1
ATOM 754 C CA . THR A 1 103 ? 6.443 -21.883 -11.850 1.00 26.86 103 THR A CA 1
ATOM 755 C C . THR A 1 103 ? 6.005 -20.835 -12.872 1.00 26.86 103 THR A C 1
ATOM 757 O O . THR A 1 103 ? 6.824 -20.091 -13.404 1.00 26.86 103 THR A O 1
ATOM 760 N N . THR A 1 104 ? 4.702 -20.800 -13.147 1.00 29.95 104 THR A N 1
ATOM 761 C CA . THR A 1 104 ? 4.025 -19.982 -14.167 1.00 29.95 104 THR A CA 1
ATOM 762 C C . THR A 1 104 ? 3.664 -18.571 -13.692 1.00 29.95 104 THR A C 1
ATOM 764 O O . THR A 1 104 ? 3.397 -18.365 -12.509 1.00 29.95 104 THR A O 1
ATOM 767 N N . SER A 1 105 ? 3.518 -17.628 -14.627 1.00 29.33 105 SER A N 1
ATOM 768 C CA . SER A 1 105 ? 2.889 -16.316 -14.404 1.00 29.33 105 SER A CA 1
ATOM 769 C C . SER A 1 105 ? 1.998 -15.903 -15.590 1.00 29.33 105 SER A C 1
ATOM 771 O O . SER A 1 105 ? 2.175 -16.383 -16.708 1.00 29.33 105 SER A O 1
ATOM 773 N N . PHE A 1 106 ? 1.006 -15.047 -15.322 1.00 29.34 106 PHE A N 1
ATOM 774 C CA . PHE A 1 106 ? -0.029 -14.602 -16.271 1.00 29.34 106 PHE A CA 1
ATOM 775 C C . PHE A 1 106 ? 0.272 -13.199 -16.850 1.00 29.34 106 PHE A C 1
ATOM 777 O O . PHE A 1 106 ? 0.943 -12.407 -16.181 1.00 29.34 106 PHE A O 1
ATOM 784 N N . PRO A 1 107 ? -0.257 -12.846 -18.040 1.00 33.78 107 PRO A N 1
ATOM 785 C CA . PRO A 1 107 ? -0.164 -11.495 -18.598 1.00 33.78 107 PRO A CA 1
ATOM 786 C C . PRO A 1 107 ? -1.226 -10.522 -18.021 1.00 33.78 107 PRO A C 1
ATOM 788 O O . PRO A 1 107 ? -2.356 -10.937 -17.764 1.00 33.78 107 PRO A O 1
ATOM 791 N N . PRO A 1 108 ? -0.901 -9.223 -17.843 1.00 35.72 108 PRO A N 1
ATOM 792 C CA . PRO A 1 108 ? -1.854 -8.154 -17.511 1.00 35.72 108 PRO A CA 1
ATOM 793 C C . PRO A 1 108 ? -2.466 -7.479 -18.770 1.00 35.72 108 PRO A C 1
ATOM 795 O O . PRO A 1 108 ? -1.946 -7.671 -19.871 1.00 35.72 108 PRO A O 1
ATOM 798 N N . PRO A 1 109 ? -3.551 -6.684 -18.637 1.00 35.22 109 PRO A N 1
ATOM 799 C CA . PRO A 1 109 ? -4.332 -6.175 -19.773 1.00 35.22 109 PRO A CA 1
ATOM 800 C C . PRO A 1 109 ? -3.741 -4.932 -20.466 1.00 35.22 109 PRO A C 1
ATOM 802 O O . PRO A 1 109 ? -2.901 -4.220 -19.914 1.00 35.22 109 PRO A O 1
ATOM 805 N N . VAL A 1 110 ? -4.253 -4.645 -21.669 1.00 32.44 110 VAL A N 1
ATOM 806 C CA . VAL A 1 110 ? -3.949 -3.451 -22.477 1.00 32.44 110 VAL A CA 1
ATOM 807 C C . VAL A 1 110 ? -5.112 -2.456 -22.404 1.00 32.44 110 VAL A C 1
ATOM 809 O O . VAL A 1 110 ? -6.259 -2.842 -22.610 1.00 32.44 110 VAL A O 1
ATOM 812 N N . SER A 1 111 ? -4.806 -1.175 -22.182 1.00 30.17 111 SER A N 1
ATOM 813 C CA . SER A 1 111 ? -5.770 -0.067 -22.264 1.00 30.17 111 SER A CA 1
ATOM 814 C C . SER A 1 111 ? -5.412 0.874 -23.415 1.00 30.17 111 SER A C 1
ATOM 816 O O . SER A 1 111 ? -4.264 1.306 -23.529 1.00 30.17 111 SER A O 1
ATOM 818 N N . THR A 1 112 ? -6.394 1.230 -24.242 1.00 35.53 112 THR A N 1
ATOM 819 C CA . THR A 1 112 ? -6.268 2.253 -25.293 1.00 35.53 112 THR A CA 1
ATOM 820 C C . THR A 1 112 ? -6.470 3.667 -24.729 1.00 35.53 112 THR A C 1
ATOM 822 O O . THR A 1 112 ? -7.336 3.845 -23.870 1.00 35.53 112 THR A O 1
ATOM 825 N N . PRO A 1 113 ? -5.724 4.687 -25.194 1.00 33.47 113 PRO A N 1
ATOM 826 C CA . PRO A 1 113 ? -5.917 6.072 -24.766 1.00 33.47 113 PRO A CA 1
ATOM 827 C C . PRO A 1 113 ? -7.122 6.738 -25.451 1.00 33.47 113 PRO A C 1
ATOM 829 O O . PRO A 1 113 ? -7.463 6.418 -26.589 1.00 33.47 113 PRO A O 1
ATOM 832 N N . ILE A 1 114 ? -7.723 7.706 -24.758 1.00 29.16 114 ILE A N 1
ATOM 833 C CA . ILE A 1 114 ? -8.782 8.591 -25.266 1.00 29.16 114 ILE A CA 1
ATOM 834 C C . ILE A 1 114 ? -8.120 9.819 -25.928 1.00 29.16 114 ILE A C 1
ATOM 836 O O . ILE A 1 114 ? -7.174 10.351 -25.344 1.00 29.16 114 ILE A O 1
ATOM 840 N N . PRO A 1 115 ? -8.573 10.282 -27.109 1.00 33.19 115 PRO A N 1
ATOM 841 C CA . PRO A 1 115 ? -8.166 11.566 -27.678 1.00 33.19 115 PRO A CA 1
ATOM 842 C C . PRO A 1 115 ? -9.054 12.719 -27.175 1.00 33.19 115 PRO A C 1
ATOM 844 O O . PRO A 1 115 ? -10.270 12.565 -27.057 1.00 33.19 115 PRO A O 1
ATOM 847 N N . ASP A 1 116 ? -8.452 13.880 -26.911 1.00 29.77 116 ASP A N 1
ATOM 848 C CA . ASP A 1 116 ? -9.165 15.078 -26.453 1.00 29.77 116 ASP A CA 1
ATOM 849 C C . ASP A 1 116 ? -9.986 15.766 -27.563 1.00 29.77 116 ASP A C 1
ATOM 851 O O . ASP A 1 116 ? -9.589 15.790 -28.726 1.00 29.77 116 ASP A O 1
ATOM 855 N N . ALA A 1 117 ? -11.113 16.352 -27.139 1.00 30.03 117 ALA A N 1
ATOM 856 C CA . ALA A 1 117 ? -11.930 17.401 -27.769 1.00 30.03 117 ALA A CA 1
ATOM 857 C C . ALA A 1 117 ? -11.926 17.545 -29.312 1.00 30.03 117 ALA A C 1
ATOM 859 O O . ALA A 1 117 ? -11.019 18.123 -29.911 1.00 30.03 117 ALA A O 1
ATOM 860 N N . PHE A 1 118 ? -13.052 17.179 -29.936 1.00 28.25 118 PHE A N 1
ATOM 861 C CA . PHE A 1 118 ? -13.435 17.702 -31.253 1.00 28.25 118 PHE A CA 1
ATOM 862 C C . PHE A 1 118 ? -13.831 19.185 -31.161 1.00 28.25 118 PHE A C 1
ATOM 864 O O . PHE A 1 118 ? -14.633 19.554 -30.304 1.00 28.25 118 PHE A O 1
ATOM 871 N N . ASP A 1 119 ? -13.342 19.993 -32.102 1.00 29.59 119 ASP A N 1
ATOM 872 C CA . ASP A 1 119 ? -13.934 21.288 -32.461 1.00 29.59 119 ASP A CA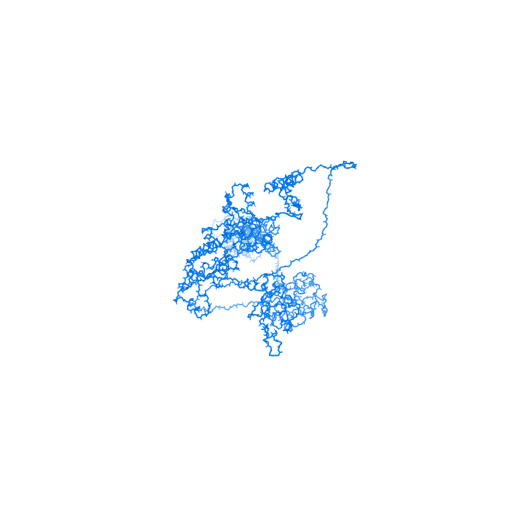 1
ATOM 873 C C . ASP A 1 119 ? -14.973 21.071 -33.579 1.00 29.59 119 ASP A C 1
ATOM 875 O O . ASP A 1 119 ? -14.776 20.226 -34.460 1.00 29.59 119 ASP A O 1
ATOM 879 N N . VAL A 1 120 ? -16.107 21.773 -33.520 1.00 31.55 120 VAL A N 1
ATOM 880 C CA . VAL A 1 120 ? -17.319 21.457 -34.298 1.00 31.55 120 VAL A CA 1
ATOM 881 C C . VAL A 1 120 ? -17.969 22.731 -34.845 1.00 31.55 120 VAL A C 1
ATOM 883 O O . VAL A 1 120 ? -18.989 23.159 -34.323 1.00 31.55 120 VAL A O 1
ATOM 886 N N . ASP A 1 121 ? -17.377 23.322 -35.895 1.00 29.47 121 ASP A N 1
ATOM 887 C CA . ASP A 1 121 ? -18.082 24.137 -36.919 1.00 29.47 121 ASP A CA 1
ATOM 888 C C . ASP A 1 121 ? -17.161 24.564 -38.099 1.00 29.47 121 ASP A C 1
ATOM 890 O O . ASP A 1 121 ? -17.055 25.731 -38.476 1.00 29.47 121 ASP A O 1
ATOM 894 N N . ALA A 1 122 ? -16.450 23.608 -38.719 1.00 31.44 122 ALA A N 1
ATOM 895 C CA . ALA A 1 122 ? -15.491 23.894 -39.804 1.00 31.44 122 ALA A CA 1
ATOM 896 C C . ALA A 1 122 ? -15.459 22.830 -40.929 1.00 31.44 122 ALA A C 1
ATOM 898 O O . ALA A 1 122 ? -14.397 22.336 -41.314 1.00 31.44 122 ALA A O 1
ATOM 899 N N . TRP A 1 123 ? -16.621 22.472 -41.492 1.00 26.66 123 TRP A N 1
ATOM 900 C CA . TRP A 1 123 ? -16.713 21.485 -42.582 1.00 26.66 123 TRP A CA 1
ATOM 901 C C . TRP A 1 123 ? -16.812 22.140 -43.973 1.00 26.66 123 TRP A C 1
ATOM 903 O O . TRP A 1 123 ? -17.878 22.577 -44.396 1.00 26.66 123 TRP A O 1
ATOM 913 N N . ASN A 1 124 ? -15.689 22.184 -44.700 1.00 32.47 124 ASN A N 1
ATOM 914 C CA . ASN A 1 124 ? -15.612 22.613 -46.104 1.00 32.47 124 ASN A CA 1
ATOM 915 C C . ASN A 1 124 ? -15.160 21.426 -46.985 1.00 32.47 124 ASN A C 1
ATOM 917 O O . ASN A 1 124 ? -14.048 20.931 -46.784 1.00 32.47 124 ASN A O 1
ATOM 921 N N . PRO A 1 125 ? -15.968 20.951 -47.954 1.00 28.83 125 PRO A N 1
ATOM 922 C CA . PRO A 1 125 ? -15.639 19.763 -48.742 1.00 28.83 125 PRO A CA 1
ATOM 923 C C . PRO A 1 125 ? -14.674 20.069 -49.909 1.00 28.83 125 PRO A C 1
ATOM 925 O O . PRO A 1 125 ? -14.967 20.938 -50.735 1.00 28.83 125 PRO A O 1
ATOM 928 N N . PRO A 1 126 ? -13.551 19.340 -50.056 1.00 29.19 126 PRO A N 1
ATOM 929 C CA . PRO A 1 126 ? -12.717 19.415 -51.253 1.00 29.19 126 PRO A CA 1
ATOM 930 C C . PRO A 1 126 ? -13.343 18.639 -52.426 1.00 29.19 126 PRO A C 1
ATOM 932 O O . PRO A 1 126 ? -13.855 17.533 -52.265 1.00 29.19 126 PRO A O 1
ATOM 935 N N . SER A 1 127 ? -13.270 19.216 -53.628 1.00 29.92 127 SER A N 1
ATOM 936 C CA . SER A 1 127 ? -13.694 18.573 -54.885 1.00 29.92 127 SER A CA 1
ATOM 937 C C . SER A 1 127 ? -12.692 17.499 -55.365 1.00 29.92 127 SER A C 1
ATOM 939 O O . SER A 1 127 ? -11.528 17.536 -54.959 1.00 29.92 127 SER A O 1
ATOM 941 N N . PRO A 1 128 ? -13.113 16.526 -56.202 1.00 34.22 128 PRO A N 1
ATOM 942 C CA . PRO A 1 128 ? -12.387 15.266 -56.380 1.00 34.22 128 PRO A CA 1
ATOM 943 C C . PRO A 1 128 ? -11.144 15.362 -57.275 1.00 34.22 128 PRO A C 1
ATOM 945 O O . PRO A 1 128 ? -11.106 16.103 -58.258 1.00 34.22 128 PRO A O 1
ATOM 948 N N . SER A 1 129 ? -10.149 14.530 -56.965 1.00 29.94 129 SER A N 1
ATOM 949 C CA . SER A 1 129 ? -8.941 14.299 -57.763 1.00 29.94 129 SER A CA 1
ATOM 950 C C . SER A 1 129 ? -9.033 13.020 -58.620 1.00 29.94 129 SER A C 1
ATOM 952 O O . SER A 1 129 ? -9.919 12.186 -58.448 1.00 29.94 129 SER A O 1
ATOM 954 N N . ALA A 1 130 ? -8.140 12.923 -59.611 1.00 31.30 130 ALA A N 1
ATOM 955 C CA . ALA A 1 130 ? -8.172 11.966 -60.725 1.00 31.30 130 ALA A CA 1
ATOM 956 C C . ALA A 1 130 ? -8.045 10.472 -60.320 1.00 31.30 130 ALA A C 1
ATOM 958 O O . ALA A 1 130 ? -7.488 10.175 -59.261 1.00 31.30 130 ALA A O 1
ATOM 959 N N . PRO A 1 131 ? -8.514 9.524 -61.166 1.00 35.44 131 PRO A N 1
ATOM 960 C CA . PRO A 1 131 ? -8.514 8.094 -60.850 1.00 35.44 131 PRO A CA 1
ATOM 961 C C . PRO A 1 131 ? -7.110 7.504 -60.663 1.00 35.44 131 PRO A C 1
ATOM 963 O O . PRO A 1 131 ? -6.159 7.851 -61.367 1.00 35.44 131 PRO A O 1
ATOM 966 N N . ILE A 1 132 ? -7.016 6.556 -59.730 1.00 31.48 132 ILE A N 1
ATOM 967 C CA . ILE A 1 132 ? -5.820 5.750 -59.467 1.00 31.48 132 ILE A CA 1
ATOM 968 C C . ILE A 1 132 ? -5.730 4.633 -60.517 1.00 31.48 132 ILE A C 1
ATOM 970 O O . ILE A 1 132 ? -6.738 4.038 -60.885 1.00 31.48 132 ILE A O 1
ATOM 974 N N . VAL A 1 133 ? -4.516 4.360 -61.001 1.00 32.88 133 VAL A N 1
ATOM 975 C CA . VAL A 1 133 ? -4.229 3.269 -61.947 1.00 32.88 133 VAL A CA 1
ATOM 976 C C . VAL A 1 133 ? -4.168 1.933 -61.203 1.00 32.88 133 VAL A C 1
ATOM 978 O O . VAL A 1 133 ? -3.553 1.855 -60.137 1.00 32.88 133 VAL A O 1
ATOM 981 N N . ASP A 1 134 ? -4.768 0.891 -61.782 1.00 34.25 134 ASP A N 1
ATOM 982 C CA . ASP A 1 134 ? -4.832 -0.447 -61.189 1.00 34.25 134 ASP A CA 1
ATOM 983 C C . ASP A 1 134 ? -3.461 -0.981 -60.757 1.00 34.25 134 ASP A C 1
ATOM 985 O O . ASP A 1 134 ? -2.492 -1.013 -61.520 1.00 34.25 134 ASP A O 1
ATOM 989 N N . SER A 1 135 ? -3.407 -1.455 -59.514 1.00 31.88 135 SER A N 1
ATOM 990 C CA . SER A 1 135 ? -2.309 -2.267 -58.993 1.00 31.88 135 SER A CA 1
ATOM 991 C C . SER A 1 135 ? -2.713 -3.745 -59.046 1.00 31.88 135 SER A C 1
ATOM 993 O O . SER A 1 135 ? -3.879 -4.051 -58.795 1.00 31.88 135 SER A O 1
ATOM 995 N N . PRO A 1 136 ? -1.793 -4.681 -59.352 1.00 36.84 136 PRO A N 1
ATOM 996 C CA . PRO A 1 136 ? -2.121 -6.104 -59.357 1.00 36.84 136 PRO A CA 1
ATOM 997 C C . PRO A 1 136 ? -2.569 -6.560 -57.957 1.00 36.84 136 PRO A C 1
ATOM 999 O O . PRO A 1 136 ? -2.044 -6.051 -56.961 1.00 36.84 136 PRO A O 1
ATOM 1002 N N . PRO A 1 137 ? -3.511 -7.516 -57.856 1.00 39.66 137 PRO A N 1
ATOM 1003 C CA . PRO A 1 137 ? -4.080 -7.920 -56.577 1.00 39.66 137 PRO A CA 1
ATOM 1004 C C . PRO A 1 137 ? -3.010 -8.489 -55.642 1.00 39.66 137 PRO A C 1
ATOM 1006 O O . PRO A 1 137 ? -2.211 -9.350 -56.018 1.00 39.66 137 PRO A O 1
ATOM 1009 N N . SER A 1 138 ? -3.019 -8.027 -54.394 1.00 42.69 138 SER A N 1
ATOM 1010 C CA . SER A 1 138 ? -2.194 -8.581 -53.326 1.00 42.69 138 SER A CA 1
ATOM 1011 C C . SER A 1 138 ? -2.655 -10.004 -52.999 1.00 42.69 138 SER A C 1
ATOM 1013 O O . SER A 1 138 ? -3.661 -10.182 -52.318 1.00 42.69 138 SER A O 1
ATOM 1015 N N . THR A 1 139 ? -1.916 -11.015 -53.466 1.00 64.12 139 THR A N 1
ATOM 1016 C CA . THR A 1 139 ? -2.147 -12.428 -53.106 1.00 64.12 139 THR A CA 1
ATOM 1017 C C . THR A 1 139 ? -2.203 -12.577 -51.585 1.00 64.12 139 THR A C 1
ATOM 1019 O O . THR A 1 139 ? -1.242 -12.155 -50.919 1.00 64.12 139 THR A O 1
ATOM 1022 N N . SER A 1 140 ? -3.269 -13.181 -51.048 1.00 83.56 140 SER A N 1
ATOM 1023 C CA . SER A 1 140 ? -3.448 -13.359 -49.598 1.00 83.56 140 SER A CA 1
ATOM 1024 C C . SER A 1 140 ? -2.370 -14.278 -49.013 1.00 83.56 140 SER A C 1
ATOM 1026 O O . SER A 1 140 ? -1.524 -14.825 -49.734 1.00 83.56 140 SER A O 1
ATOM 1028 N N . LEU A 1 141 ? -2.300 -14.403 -47.692 1.00 87.62 141 LEU A N 1
ATOM 1029 C CA . LEU A 1 141 ? -1.376 -15.338 -47.057 1.00 87.62 141 LEU A CA 1
ATOM 1030 C C . LEU A 1 141 ? -1.890 -16.787 -47.157 1.00 87.62 141 LEU A C 1
ATOM 1032 O O . LEU A 1 141 ? -1.084 -17.699 -47.350 1.00 87.62 141 LEU A O 1
ATOM 1036 N N . LEU A 1 142 ? -3.210 -16.986 -47.141 1.00 89.88 142 LEU A N 1
ATOM 1037 C CA . LEU A 1 142 ? -3.862 -18.268 -47.417 1.00 89.88 142 LEU A CA 1
ATOM 1038 C C . LEU A 1 142 ? -3.590 -18.771 -48.841 1.00 89.88 142 LEU A C 1
ATOM 1040 O O . LEU A 1 142 ? -3.232 -19.935 -49.003 1.00 89.88 142 LEU A O 1
ATOM 1044 N N . ASP A 1 143 ? -3.644 -17.909 -49.864 1.00 89.62 143 ASP A N 1
ATOM 1045 C CA . ASP A 1 143 ? -3.337 -18.325 -51.247 1.00 89.62 143 ASP A CA 1
ATOM 1046 C C . ASP A 1 143 ? -1.883 -18.820 -51.384 1.00 89.62 143 ASP A C 1
ATOM 1048 O O . ASP A 1 143 ? -1.597 -19.716 -52.178 1.00 89.62 143 ASP A O 1
ATOM 1052 N N . LYS A 1 144 ? -0.948 -18.267 -50.592 1.00 90.19 144 LYS A N 1
ATOM 1053 C CA . LYS A 1 144 ? 0.449 -18.738 -50.539 1.00 90.19 144 LYS A CA 1
ATOM 1054 C C . LYS A 1 144 ? 0.564 -20.082 -49.818 1.00 90.19 144 LYS A C 1
ATOM 1056 O O . LYS A 1 144 ? 1.327 -20.934 -50.267 1.00 90.19 144 LYS A O 1
ATOM 1061 N N . LEU A 1 145 ? -0.186 -20.286 -48.732 1.00 93.50 145 LEU A N 1
ATOM 1062 C CA . LEU A 1 145 ? -0.236 -21.569 -48.025 1.00 93.50 145 LEU A CA 1
ATOM 1063 C C . LEU A 1 145 ? -0.770 -22.680 -48.939 1.00 93.50 145 LEU A C 1
ATOM 1065 O O . LEU A 1 145 ? -0.147 -23.735 -49.030 1.00 93.50 145 LEU A O 1
ATOM 1069 N N . GLU A 1 146 ? -1.865 -22.420 -49.655 1.00 93.12 146 GLU A N 1
ATOM 1070 C CA . GLU A 1 146 ? -2.468 -23.365 -50.601 1.00 93.12 146 GLU A CA 1
ATOM 1071 C C . GLU A 1 146 ? -1.548 -23.672 -51.788 1.00 93.12 146 GLU A C 1
ATOM 1073 O O . GLU A 1 146 ? -1.403 -24.836 -52.153 1.00 93.12 146 GLU A O 1
ATOM 1078 N N . GLN A 1 147 ? -0.860 -22.673 -52.355 1.00 90.62 147 GLN A N 1
ATOM 1079 C CA . GLN A 1 147 ? 0.130 -22.905 -53.417 1.00 90.62 147 GLN A CA 1
ATOM 1080 C C . GLN A 1 147 ? 1.293 -23.787 -52.941 1.00 90.62 147 GLN A C 1
ATOM 1082 O O . GLN A 1 147 ? 1.701 -24.701 -53.659 1.00 90.62 147 GLN A O 1
ATOM 1087 N N . VAL A 1 148 ? 1.803 -23.566 -51.723 1.00 91.31 148 VAL A N 1
ATOM 1088 C CA . VAL A 1 148 ? 2.878 -24.400 -51.165 1.00 91.31 148 VAL A CA 1
ATOM 1089 C C . VAL A 1 148 ? 2.369 -25.813 -50.847 1.00 91.31 148 VAL A C 1
ATOM 1091 O O . VAL A 1 148 ? 3.053 -26.774 -51.196 1.00 91.31 148 VAL A O 1
ATOM 1094 N N . ALA A 1 149 ? 1.163 -25.965 -50.291 1.00 91.81 149 ALA A N 1
ATOM 1095 C CA . ALA A 1 149 ? 0.543 -27.269 -50.036 1.00 91.81 149 ALA A CA 1
ATOM 1096 C C . ALA A 1 149 ? 0.312 -28.070 -51.333 1.00 91.81 149 ALA A C 1
ATOM 1098 O O . ALA A 1 149 ? 0.726 -29.225 -51.426 1.00 91.81 149 ALA A O 1
ATOM 1099 N N . ALA A 1 150 ? -0.245 -27.435 -52.370 1.00 90.19 150 ALA A N 1
ATOM 1100 C CA . ALA A 1 150 ? -0.456 -28.040 -53.687 1.00 90.19 150 ALA A CA 1
ATOM 1101 C C . ALA A 1 150 ? 0.857 -28.405 -54.410 1.00 90.19 150 ALA A C 1
ATOM 1103 O O . ALA A 1 150 ? 0.863 -29.280 -55.274 1.00 90.19 150 ALA A O 1
ATOM 1104 N N . SER A 1 151 ? 1.975 -27.761 -54.054 1.00 92.19 151 SER A N 1
ATOM 1105 C CA . SER A 1 151 ? 3.307 -28.077 -54.587 1.00 92.19 151 SER A CA 1
ATOM 1106 C C . SER A 1 151 ? 4.018 -29.245 -53.882 1.00 92.19 151 SER A C 1
ATOM 1108 O O . SER A 1 151 ? 5.103 -29.635 -54.315 1.00 92.19 151 SER A O 1
ATOM 1110 N N . LEU A 1 152 ? 3.444 -29.817 -52.811 1.00 91.31 152 LEU A N 1
ATOM 1111 C CA . LEU A 1 152 ? 4.069 -30.922 -52.078 1.00 91.31 152 LEU A CA 1
ATOM 1112 C C . LEU A 1 152 ? 4.192 -32.188 -52.960 1.00 91.31 152 LEU A C 1
ATOM 1114 O O . LEU A 1 152 ? 3.194 -32.665 -53.510 1.00 91.31 152 LEU A O 1
ATOM 1118 N N . PRO A 1 153 ? 5.397 -32.778 -53.081 1.00 90.44 153 PRO A N 1
ATOM 1119 C CA . PRO A 1 153 ? 5.661 -33.872 -54.010 1.00 90.44 153 PRO A CA 1
ATOM 1120 C C . PRO A 1 153 ? 5.008 -35.193 -53.587 1.00 90.44 153 PRO A C 1
ATOM 1122 O O . PRO A 1 153 ? 4.711 -35.432 -52.416 1.00 90.44 153 PRO A O 1
ATOM 1125 N N . GLY A 1 154 ? 4.883 -36.113 -54.551 1.00 85.94 154 GLY A N 1
ATOM 1126 C CA . GLY A 1 154 ? 4.297 -37.449 -54.366 1.00 85.94 154 GLY A CA 1
ATOM 1127 C C . GLY A 1 154 ? 4.967 -38.340 -53.307 1.00 85.94 154 GLY A C 1
ATOM 1128 O O . GLY A 1 154 ? 4.409 -39.371 -52.949 1.00 85.94 154 GLY A O 1
ATOM 1129 N N . SER A 1 155 ? 6.140 -37.953 -52.797 1.00 88.56 155 SER A N 1
ATOM 1130 C CA . SER A 1 155 ? 6.844 -38.614 -51.691 1.00 88.56 155 SER A CA 1
ATOM 1131 C C . SER A 1 155 ? 6.300 -38.271 -50.299 1.00 88.56 155 SER A C 1
ATOM 1133 O O . SER A 1 155 ? 6.636 -38.964 -49.342 1.00 88.56 155 SER A O 1
ATOM 1135 N N . VAL A 1 156 ? 5.484 -37.220 -50.157 1.00 92.38 156 VAL A N 1
ATOM 1136 C CA . VAL A 1 156 ? 4.758 -36.931 -48.910 1.00 92.38 156 VAL A CA 1
ATOM 1137 C C . VAL A 1 156 ? 3.497 -37.796 -48.878 1.00 92.38 156 VAL A C 1
ATOM 1139 O O . VAL A 1 156 ? 2.744 -37.821 -49.855 1.00 92.38 156 VAL A O 1
ATOM 1142 N N . LEU A 1 157 ? 3.255 -38.506 -47.774 1.00 92.69 157 LEU A N 1
ATOM 1143 C CA . LEU A 1 157 ? 2.091 -39.387 -47.634 1.00 92.69 157 LEU A CA 1
ATOM 1144 C C . LEU A 1 157 ? 0.770 -38.602 -47.683 1.00 92.69 157 LEU A C 1
ATOM 1146 O O . LEU A 1 157 ? 0.727 -37.411 -47.367 1.00 92.69 157 LEU A O 1
ATOM 1150 N N . GLU A 1 158 ? -0.305 -39.277 -48.085 1.00 92.44 158 GLU A N 1
ATOM 1151 C CA . GLU A 1 158 ? -1.672 -38.774 -47.924 1.00 92.44 158 GLU A CA 1
ATOM 1152 C C . GLU A 1 158 ? -2.184 -39.092 -46.516 1.00 92.44 158 GLU A C 1
ATOM 1154 O O . GLU A 1 158 ? -1.865 -40.136 -45.947 1.00 92.44 158 GLU A O 1
ATOM 1159 N N . ALA A 1 159 ? -2.951 -38.165 -45.948 1.00 94.19 159 ALA A N 1
ATOM 1160 C CA . ALA A 1 159 ? -3.376 -38.219 -44.559 1.00 94.19 159 ALA A CA 1
ATOM 1161 C C . ALA A 1 159 ? -4.483 -39.254 -44.310 1.00 94.19 159 ALA A C 1
ATOM 1163 O O . ALA A 1 159 ? -5.480 -39.321 -45.033 1.00 94.19 159 ALA A O 1
ATOM 1164 N N . MET A 1 160 ? -4.339 -40.005 -43.222 1.00 94.38 160 MET A N 1
ATOM 1165 C CA . MET A 1 160 ? -5.334 -40.942 -42.705 1.00 94.38 160 MET A CA 1
ATOM 1166 C C . MET A 1 160 ? -6.143 -40.311 -41.564 1.00 94.38 160 MET A C 1
ATOM 1168 O O . MET A 1 160 ? -5.723 -39.343 -40.933 1.00 94.38 160 MET A O 1
ATOM 1172 N N . SER A 1 161 ? -7.289 -40.904 -41.216 1.00 91.00 161 SER A N 1
ATOM 1173 C CA . SER A 1 161 ? -8.137 -40.444 -40.100 1.00 91.00 161 SER A CA 1
ATOM 1174 C C . SER A 1 161 ? -7.489 -40.561 -38.710 1.00 91.00 161 SER A C 1
ATOM 1176 O O . SER A 1 161 ? -8.072 -40.113 -37.726 1.00 91.00 161 SER A O 1
ATOM 1178 N N . SER A 1 162 ? -6.312 -41.186 -38.615 1.00 91.50 162 SER A N 1
ATOM 1179 C CA . SER A 1 162 ? -5.469 -41.261 -37.416 1.00 91.50 162 SER A CA 1
ATOM 1180 C C . SER A 1 162 ? -4.532 -40.064 -37.232 1.00 91.50 162 SER A C 1
ATOM 1182 O O . SER A 1 162 ? -3.950 -39.922 -36.158 1.00 91.50 162 SER A O 1
ATOM 1184 N N . ASP A 1 163 ? -4.333 -39.244 -38.265 1.00 93.19 163 ASP A N 1
ATOM 1185 C CA . ASP A 1 163 ? -3.262 -38.249 -38.285 1.00 93.19 163 ASP A CA 1
ATOM 1186 C C . ASP A 1 163 ? -3.671 -36.945 -37.594 1.00 93.19 163 ASP A C 1
ATOM 1188 O O . ASP A 1 163 ? -4.824 -36.519 -37.639 1.00 93.19 163 ASP A O 1
ATOM 1192 N N . THR A 1 164 ? -2.705 -36.256 -36.984 1.00 91.88 164 THR A N 1
ATOM 1193 C CA . THR A 1 164 ? -2.955 -35.065 -36.153 1.00 91.88 164 THR A CA 1
ATOM 1194 C C . THR A 1 164 ? -3.663 -33.929 -36.905 1.00 91.88 164 THR A C 1
ATOM 1196 O O . THR A 1 164 ? -4.424 -33.173 -36.300 1.00 91.88 164 THR A O 1
ATOM 1199 N N . LEU A 1 165 ? -3.446 -33.810 -38.222 1.00 94.00 165 LEU A N 1
ATOM 1200 C CA . LEU A 1 165 ? -4.115 -32.813 -39.066 1.00 94.00 165 LEU A CA 1
ATOM 1201 C C . LEU A 1 165 ? -5.559 -33.183 -39.440 1.00 94.00 165 LEU A C 1
ATOM 1203 O O . LEU A 1 165 ? -6.338 -32.280 -39.744 1.00 94.00 165 LEU A O 1
ATOM 1207 N N . ALA A 1 166 ? -5.968 -34.454 -39.327 1.00 93.44 166 ALA A N 1
ATOM 1208 C CA . ALA A 1 166 ? -7.319 -34.897 -39.687 1.00 93.44 166 ALA A CA 1
ATOM 1209 C C . ALA A 1 166 ? -8.405 -34.227 -38.834 1.00 93.44 166 ALA A C 1
ATOM 1211 O O . ALA A 1 166 ? -9.555 -34.114 -39.266 1.00 93.44 166 ALA A O 1
ATOM 1212 N N . ARG A 1 167 ? -8.038 -33.687 -37.661 1.00 92.81 167 ARG A N 1
ATOM 1213 C CA . ARG A 1 167 ? -8.913 -32.843 -36.839 1.00 92.81 167 ARG A CA 1
ATOM 1214 C C . ARG A 1 167 ? -9.451 -31.623 -37.599 1.00 92.81 167 ARG A C 1
ATOM 1216 O O . ARG A 1 167 ? -10.567 -31.216 -37.302 1.00 92.81 167 ARG A O 1
ATOM 1223 N N . PHE A 1 168 ? -8.719 -31.074 -38.567 1.00 95.31 168 PHE A N 1
ATOM 1224 C CA . PHE A 1 168 ? -9.116 -29.894 -39.349 1.00 95.31 168 PHE A CA 1
ATOM 1225 C C . PHE A 1 168 ? -9.871 -30.242 -40.648 1.00 95.31 168 PHE A C 1
ATOM 1227 O O . PHE A 1 168 ? -9.989 -29.402 -41.531 1.00 95.31 168 PHE A O 1
ATOM 1234 N N . SER A 1 169 ? -10.376 -31.472 -40.795 1.00 91.75 169 SER A N 1
ATOM 1235 C CA . SER A 1 169 ? -11.188 -31.876 -41.959 1.00 91.75 169 SER A CA 1
ATOM 1236 C C . SER A 1 169 ? -12.676 -31.492 -41.863 1.00 91.75 169 SER A C 1
ATOM 1238 O O . SER A 1 169 ? -13.400 -31.609 -42.853 1.00 91.75 169 SER A O 1
ATOM 1240 N N . GLY A 1 170 ? -13.131 -31.043 -40.685 1.00 90.12 170 GLY A N 1
ATOM 1241 C CA . GLY A 1 170 ? -14.496 -30.573 -40.431 1.00 90.12 170 GLY A CA 1
ATOM 1242 C C . GLY A 1 170 ? -14.756 -29.128 -40.876 1.00 90.12 170 GLY A C 1
ATOM 1243 O O . GLY A 1 170 ? -13.905 -28.473 -41.476 1.00 90.12 170 GLY A O 1
ATOM 1244 N N . ASN A 1 171 ? -15.945 -28.620 -40.551 1.00 91.38 171 ASN A N 1
ATOM 1245 C CA . ASN A 1 171 ? -16.335 -27.226 -40.759 1.00 91.38 171 ASN A CA 1
ATOM 1246 C C . ASN A 1 171 ? -16.194 -26.447 -39.434 1.00 91.38 171 ASN A C 1
ATOM 1248 O O . ASN A 1 171 ? -16.857 -26.818 -38.466 1.00 91.38 171 ASN A O 1
ATOM 1252 N N . PRO A 1 172 ? -15.391 -25.367 -39.349 1.00 92.75 172 PRO A N 1
ATOM 1253 C CA . PRO A 1 172 ? -15.240 -24.608 -38.106 1.00 92.75 172 PRO A CA 1
ATOM 1254 C C . PRO A 1 172 ? -16.532 -23.910 -37.648 1.00 92.75 172 PRO A C 1
ATOM 1256 O O . PRO A 1 172 ? -16.653 -23.623 -36.462 1.00 92.75 172 PRO A O 1
ATOM 1259 N N . VAL A 1 173 ? -17.502 -23.661 -38.540 1.00 91.25 173 VAL A N 1
ATOM 1260 C CA . VAL A 1 173 ? -18.805 -23.071 -38.167 1.00 91.25 173 VAL A CA 1
ATOM 1261 C C . VAL A 1 173 ? -19.617 -24.034 -37.295 1.00 91.25 173 VAL A C 1
ATOM 1263 O O . VAL A 1 173 ? -20.169 -23.619 -36.280 1.00 91.25 173 VAL A O 1
ATOM 1266 N N . ASP A 1 174 ? -19.623 -25.326 -37.635 1.00 91.06 174 ASP A N 1
ATOM 1267 C CA . ASP A 1 174 ? -20.321 -26.376 -36.875 1.00 91.06 174 ASP A CA 1
ATOM 1268 C C . ASP A 1 174 ? -19.594 -26.754 -35.566 1.00 91.06 174 ASP A C 1
ATOM 1270 O O . ASP A 1 174 ? -20.144 -27.449 -34.711 1.00 91.06 174 ASP A O 1
ATOM 1274 N N . GLU A 1 175 ? -18.344 -26.311 -35.403 1.00 88.19 175 GLU A N 1
ATOM 1275 C CA . GLU A 1 175 ? -17.512 -26.570 -34.222 1.00 88.19 175 GLU A CA 1
ATOM 1276 C C . GLU A 1 175 ? -17.550 -25.442 -33.181 1.00 88.19 175 GLU A C 1
ATOM 1278 O O . GLU A 1 175 ? -17.099 -25.657 -32.052 1.00 88.19 175 GLU A O 1
ATOM 1283 N N . LEU A 1 176 ? -18.071 -24.263 -33.539 1.00 89.50 176 LEU A N 1
ATOM 1284 C CA . LEU A 1 176 ? -18.069 -23.071 -32.694 1.00 89.50 176 LEU A CA 1
ATOM 1285 C C . LEU A 1 176 ? -19.123 -23.174 -31.574 1.00 89.50 176 LEU A C 1
ATOM 1287 O O . LEU A 1 176 ? -20.323 -23.178 -31.861 1.00 89.50 176 LEU A O 1
ATOM 1291 N N . PRO A 1 177 ? -18.728 -23.226 -30.284 1.00 85.50 177 PRO A N 1
ATOM 1292 C CA . PRO A 1 177 ? -19.697 -23.276 -29.194 1.00 85.50 177 PRO A CA 1
ATOM 1293 C C . PRO A 1 177 ? -20.526 -21.988 -29.122 1.00 85.50 177 PRO A C 1
ATOM 1295 O O . PRO A 1 177 ? -20.018 -20.888 -29.336 1.00 85.50 177 PRO A O 1
ATOM 1298 N N . GLN A 1 178 ? -21.811 -22.111 -28.783 1.00 81.25 178 GLN A N 1
ATOM 1299 C CA . GLN A 1 178 ? -22.741 -20.980 -28.775 1.00 81.25 178 GLN A CA 1
ATOM 1300 C C . GLN A 1 178 ? -22.298 -19.881 -27.788 1.00 81.25 178 GLN A C 1
ATOM 1302 O O . GLN A 1 178 ? -22.390 -20.055 -26.573 1.00 81.25 178 GLN A O 1
ATOM 1307 N N . GLY A 1 179 ? -21.860 -18.737 -28.323 1.00 78.62 179 GLY A N 1
ATOM 1308 C CA . GLY A 1 179 ? -21.370 -17.592 -27.545 1.00 78.62 179 GLY A CA 1
ATOM 1309 C C . GLY A 1 179 ? -19.870 -17.613 -27.220 1.00 78.62 179 GLY A C 1
ATOM 1310 O O . GLY A 1 179 ? -19.420 -16.761 -26.458 1.00 78.62 179 GLY A O 1
ATOM 1311 N N . ASP A 1 180 ? -19.105 -18.557 -27.773 1.00 85.19 180 ASP A N 1
ATOM 1312 C CA . ASP A 1 180 ? -17.637 -18.561 -27.734 1.00 85.19 180 ASP A CA 1
ATOM 1313 C C . ASP A 1 180 ? -17.065 -17.756 -28.922 1.00 85.19 180 ASP A C 1
ATOM 1315 O O . ASP A 1 180 ? -17.742 -17.548 -29.932 1.00 85.19 180 ASP A O 1
ATOM 1319 N N . ASP A 1 181 ? -15.826 -17.280 -28.807 1.00 91.88 181 ASP A N 1
ATOM 1320 C CA . ASP A 1 181 ? -15.184 -16.465 -29.843 1.00 91.88 181 ASP A CA 1
ATOM 1321 C C . ASP A 1 181 ? -14.523 -17.336 -30.927 1.00 91.88 181 ASP A C 1
ATOM 1323 O O . ASP A 1 181 ? -13.808 -18.303 -30.636 1.00 91.88 181 ASP A O 1
ATOM 1327 N N . ALA A 1 182 ? -14.745 -16.978 -32.196 1.00 89.69 182 ALA A N 1
ATOM 1328 C CA . ALA A 1 182 ? -14.273 -17.752 -33.343 1.00 89.69 182 ALA A CA 1
ATOM 1329 C C . ALA A 1 182 ? -12.744 -17.762 -33.460 1.00 89.69 182 ALA A C 1
ATOM 1331 O O . ALA A 1 182 ? -12.158 -18.801 -33.790 1.00 89.69 182 ALA A O 1
ATOM 1332 N N . TRP A 1 183 ? -12.087 -16.643 -33.134 1.00 92.94 183 TRP A N 1
ATOM 1333 C CA . TRP A 1 183 ? -10.634 -16.612 -33.063 1.00 92.94 183 TRP A CA 1
ATOM 1334 C C . TRP A 1 183 ? -10.139 -17.476 -31.907 1.00 92.94 183 TRP A C 1
ATOM 1336 O O . TRP A 1 183 ? -9.301 -18.337 -32.149 1.00 92.94 183 TRP A O 1
ATOM 1346 N N . GLU A 1 184 ? -10.655 -17.349 -30.683 1.00 89.31 184 GLU A N 1
ATOM 1347 C CA . GLU A 1 184 ? -10.169 -18.156 -29.561 1.00 89.31 184 GLU A CA 1
ATOM 1348 C C . GLU A 1 184 ? -10.447 -19.652 -29.737 1.00 89.31 184 GLU A C 1
ATOM 1350 O O . GLU A 1 184 ? -9.641 -20.481 -29.304 1.00 89.31 184 GLU A O 1
ATOM 1355 N N . MET A 1 185 ? -11.544 -20.046 -30.392 1.00 93.56 185 MET A N 1
ATOM 1356 C CA . MET A 1 185 ? -11.764 -21.439 -30.808 1.00 93.56 185 MET A CA 1
ATOM 1357 C C . MET A 1 185 ? -10.641 -21.898 -31.748 1.00 93.56 185 MET A C 1
ATOM 1359 O O . MET A 1 185 ? -9.955 -22.888 -31.465 1.00 93.56 185 MET A O 1
ATOM 1363 N N . ALA A 1 186 ? -10.416 -21.164 -32.840 1.00 92.00 186 ALA A N 1
ATOM 1364 C CA . ALA A 1 186 ? -9.399 -21.499 -33.830 1.00 92.00 186 ALA A CA 1
ATOM 1365 C C . ALA A 1 186 ? -7.984 -21.504 -33.235 1.00 92.00 186 ALA A C 1
ATOM 1367 O O . ALA A 1 186 ? -7.174 -22.392 -33.503 1.00 92.00 186 ALA A O 1
ATOM 1368 N N . ASN A 1 187 ? -7.707 -20.533 -32.370 1.00 91.12 187 ASN A N 1
ATOM 1369 C CA . ASN A 1 187 ? -6.473 -20.356 -31.634 1.00 91.12 187 ASN A CA 1
ATOM 1370 C C . ASN A 1 187 ? -6.206 -21.580 -30.749 1.00 91.12 187 ASN A C 1
ATOM 1372 O O . ASN A 1 187 ? -5.157 -22.204 -30.903 1.00 91.12 187 ASN A O 1
ATOM 1376 N N . ARG A 1 188 ? -7.172 -22.001 -29.914 1.00 90.94 188 ARG A N 1
ATOM 1377 C CA . ARG A 1 188 ? -7.089 -23.226 -29.092 1.00 90.94 188 ARG A CA 1
ATOM 1378 C C . ARG A 1 188 ? -6.858 -24.486 -29.932 1.00 90.94 188 ARG A C 1
ATOM 1380 O O . ARG A 1 188 ? -6.049 -25.326 -29.536 1.00 90.94 188 ARG A O 1
ATOM 1387 N N . ALA A 1 189 ? -7.539 -24.629 -31.070 1.00 91.00 189 ALA A N 1
ATOM 1388 C CA . ALA A 1 189 ? -7.388 -25.788 -31.951 1.00 91.00 189 ALA A CA 1
ATOM 1389 C C . ALA A 1 189 ? -5.988 -25.844 -32.591 1.00 91.00 189 ALA A C 1
ATOM 1391 O O . ALA A 1 189 ? -5.286 -26.848 -32.465 1.00 91.00 189 ALA A O 1
ATOM 1392 N N . LEU A 1 190 ? -5.533 -24.742 -33.196 1.00 93.06 190 LEU A N 1
ATOM 1393 C CA . LEU A 1 190 ? -4.217 -24.650 -33.834 1.00 93.06 190 LEU A CA 1
ATOM 1394 C C . LEU A 1 190 ? -3.065 -24.731 -32.817 1.00 93.06 190 LEU A C 1
ATOM 1396 O O . LEU A 1 190 ? -2.047 -25.361 -33.104 1.00 93.06 190 LEU A O 1
ATOM 1400 N N . TYR A 1 191 ? -3.206 -24.163 -31.611 1.00 88.44 191 TYR A N 1
ATOM 1401 C CA . TYR A 1 191 ? -2.168 -24.239 -30.571 1.00 88.44 191 TYR A CA 1
ATOM 1402 C C . TYR A 1 191 ? -1.873 -25.673 -30.110 1.00 88.44 191 TYR A C 1
ATOM 1404 O O . TYR A 1 191 ? -0.742 -25.952 -29.719 1.00 88.44 191 TYR A O 1
ATOM 1412 N N . ARG A 1 192 ? -2.845 -26.592 -30.180 1.00 86.00 192 ARG A N 1
ATOM 1413 C CA . ARG A 1 192 ? -2.634 -28.008 -29.829 1.00 86.00 192 ARG A CA 1
ATOM 1414 C C . ARG A 1 192 ? -1.782 -28.775 -30.843 1.00 86.00 192 ARG A C 1
ATOM 1416 O O . ARG A 1 192 ? -1.277 -29.835 -30.493 1.00 86.00 192 ARG A O 1
ATOM 1423 N N . VAL A 1 193 ? -1.641 -28.269 -32.072 1.00 85.56 193 VAL A N 1
ATOM 1424 C CA . VAL A 1 193 ? -1.038 -29.010 -33.197 1.00 85.56 193 VAL A CA 1
ATOM 1425 C C . VAL A 1 193 ? 0.198 -28.310 -33.775 1.00 85.56 193 VAL A C 1
ATOM 1427 O O . VAL A 1 193 ? 1.167 -28.974 -34.123 1.00 85.56 193 VAL A O 1
ATOM 1430 N N . ILE A 1 194 ? 0.201 -26.974 -33.829 1.00 88.44 194 ILE A N 1
ATOM 1431 C CA . ILE A 1 194 ? 1.300 -26.140 -34.358 1.00 88.44 194 ILE A CA 1
ATOM 1432 C C . ILE A 1 194 ? 1.636 -24.952 -33.434 1.00 88.44 194 ILE A C 1
ATOM 1434 O O . ILE A 1 194 ? 2.103 -23.898 -33.874 1.00 88.44 194 ILE A O 1
ATOM 1438 N N . GLY A 1 195 ? 1.358 -25.098 -32.136 1.00 80.38 195 GLY A N 1
ATOM 1439 C CA . GLY A 1 195 ? 1.513 -24.049 -31.130 1.00 80.38 195 GLY A CA 1
ATOM 1440 C C . GLY A 1 195 ? 2.951 -23.668 -30.772 1.00 80.38 195 GLY A C 1
ATOM 1441 O O . GLY A 1 195 ? 3.938 -24.100 -31.374 1.00 80.38 195 GLY A O 1
ATOM 1442 N N . PHE A 1 196 ? 3.059 -22.813 -29.757 1.00 66.12 196 PHE A N 1
ATOM 1443 C CA . PHE A 1 196 ? 4.331 -22.352 -29.206 1.00 66.12 196 PHE A CA 1
ATOM 1444 C C . PHE A 1 196 ? 5.018 -23.479 -28.417 1.00 66.12 196 PHE A C 1
ATOM 1446 O O . PHE A 1 196 ? 4.422 -24.040 -27.501 1.00 66.12 196 PHE A O 1
ATOM 1453 N N . GLY A 1 197 ? 6.265 -23.800 -28.771 1.00 74.88 197 GLY A N 1
ATOM 1454 C CA . GLY A 1 197 ? 7.068 -24.863 -28.148 1.00 74.88 197 GLY A CA 1
ATOM 1455 C C . GLY A 1 197 ? 7.344 -26.065 -29.058 1.00 74.88 197 GLY A C 1
ATOM 1456 O O . GLY A 1 197 ? 8.432 -26.622 -28.975 1.00 74.88 197 GLY A O 1
ATOM 1457 N N . ILE A 1 198 ? 6.422 -26.402 -29.968 1.00 84.50 198 ILE A N 1
ATOM 1458 C CA . ILE A 1 198 ? 6.623 -27.425 -31.013 1.00 84.50 198 ILE A CA 1
ATOM 1459 C C . ILE A 1 198 ? 7.636 -26.886 -32.036 1.00 84.50 198 ILE A C 1
ATOM 1461 O O . ILE A 1 198 ? 7.494 -25.733 -32.457 1.00 84.50 198 ILE A O 1
ATOM 1465 N N . THR A 1 199 ? 8.646 -27.660 -32.444 1.00 89.56 199 THR A N 1
ATOM 1466 C CA . THR A 1 199 ? 9.673 -27.195 -33.404 1.00 89.56 199 THR A CA 1
ATOM 1467 C C . THR A 1 199 ? 9.226 -27.324 -34.868 1.00 89.56 199 THR A C 1
ATOM 1469 O O . THR A 1 199 ? 8.238 -27.990 -35.176 1.00 89.56 199 THR A O 1
ATOM 1472 N N . VAL A 1 200 ? 9.939 -26.685 -35.806 1.00 88.88 200 VAL A N 1
ATOM 1473 C CA . VAL A 1 200 ? 9.630 -26.797 -37.249 1.00 88.88 200 VAL A CA 1
ATOM 1474 C C . VAL A 1 200 ? 9.782 -28.250 -37.711 1.00 88.88 200 VAL A C 1
ATOM 1476 O O . VAL A 1 200 ? 8.917 -28.773 -38.402 1.00 88.88 200 VAL A O 1
ATOM 1479 N N . GLU A 1 201 ? 10.819 -28.938 -37.235 1.00 88.50 201 GLU A N 1
ATOM 1480 C CA . GLU A 1 201 ? 11.113 -30.348 -37.508 1.00 88.50 201 GLU A CA 1
ATOM 1481 C C . GLU A 1 201 ? 10.084 -31.313 -36.896 1.00 88.50 201 GLU A C 1
ATOM 1483 O O . GLU A 1 201 ? 10.010 -32.475 -37.293 1.00 88.50 201 GLU A O 1
ATOM 1488 N N . GLU A 1 202 ? 9.301 -30.870 -35.912 1.00 89.44 202 GLU A N 1
ATOM 1489 C CA . GLU A 1 202 ? 8.156 -31.613 -35.379 1.00 89.44 202 GLU A CA 1
ATOM 1490 C C . GLU A 1 202 ? 6.893 -31.369 -36.210 1.00 89.44 202 GLU A C 1
ATOM 1492 O O . GLU A 1 202 ? 6.191 -32.329 -36.525 1.00 89.44 202 GLU A O 1
ATOM 1497 N N . ILE A 1 203 ? 6.658 -30.132 -36.665 1.00 93.44 203 ILE A N 1
ATOM 1498 C CA . ILE A 1 203 ? 5.572 -29.807 -37.605 1.00 93.44 203 ILE A CA 1
ATOM 1499 C C . ILE A 1 203 ? 5.779 -30.552 -38.941 1.00 93.44 203 ILE A C 1
ATOM 1501 O O . ILE A 1 203 ? 4.842 -31.146 -39.469 1.00 93.44 203 ILE A O 1
ATOM 1505 N N . THR A 1 204 ? 7.014 -30.635 -39.448 1.00 93.31 204 THR A N 1
ATOM 1506 C CA . THR A 1 204 ? 7.367 -31.409 -40.655 1.00 93.31 204 THR A CA 1
ATOM 1507 C C . THR A 1 204 ? 6.989 -32.899 -40.559 1.00 93.31 204 THR A C 1
ATOM 1509 O O . THR A 1 204 ? 6.717 -33.510 -41.588 1.00 93.31 204 THR A O 1
ATOM 1512 N N . LYS A 1 205 ? 6.908 -33.494 -39.357 1.00 93.12 205 LYS A N 1
ATOM 1513 C CA . LYS A 1 205 ? 6.518 -34.911 -39.164 1.00 93.12 205 LYS A CA 1
ATOM 1514 C C . LYS A 1 205 ? 5.007 -35.159 -39.212 1.00 93.12 205 LYS A C 1
ATOM 1516 O O . LYS A 1 205 ? 4.609 -36.314 -39.298 1.00 93.12 205 LYS A O 1
ATOM 1521 N N . ILE A 1 206 ? 4.182 -34.114 -39.108 1.00 94.12 206 ILE A N 1
ATOM 1522 C CA . ILE A 1 206 ? 2.711 -34.216 -39.141 1.00 94.12 206 ILE A CA 1
ATOM 1523 C C . ILE A 1 206 ? 2.099 -33.662 -40.437 1.00 94.12 206 ILE A C 1
ATOM 1525 O O . ILE A 1 206 ? 0.883 -33.713 -40.606 1.00 94.12 206 ILE A O 1
ATOM 1529 N N . ILE A 1 207 ? 2.919 -33.137 -41.354 1.00 95.62 207 ILE A N 1
ATOM 1530 C CA . ILE A 1 207 ? 2.467 -32.659 -42.664 1.00 95.62 207 ILE A CA 1
ATOM 1531 C C . ILE A 1 207 ? 2.278 -33.852 -43.608 1.00 95.62 207 ILE A C 1
ATOM 1533 O O . ILE A 1 207 ? 3.235 -34.401 -44.153 1.00 95.62 207 ILE A O 1
ATOM 1537 N N . HIS A 1 208 ? 1.015 -34.202 -43.833 1.00 96.00 208 HIS A N 1
ATOM 1538 C CA . HIS A 1 208 ? 0.556 -35.108 -44.885 1.00 96.00 208 HIS A CA 1
ATOM 1539 C C . HIS A 1 208 ? -0.344 -34.347 -45.880 1.00 96.00 208 HIS A C 1
ATOM 1541 O O . HIS A 1 208 ? -0.949 -33.325 -45.539 1.00 96.00 208 HIS A O 1
ATOM 1547 N N . ARG A 1 209 ? -0.418 -34.827 -47.125 1.00 94.31 209 ARG A N 1
ATOM 1548 C CA . ARG A 1 209 ? -1.249 -34.265 -48.211 1.00 94.31 209 ARG A CA 1
ATOM 1549 C C . ARG A 1 209 ? -2.698 -34.769 -48.123 1.00 94.31 209 ARG A C 1
ATOM 1551 O O . ARG A 1 209 ? -2.993 -35.677 -47.347 1.00 94.31 209 ARG A O 1
ATOM 1558 N N . GLY A 1 210 ? -3.596 -34.229 -48.942 1.00 92.62 210 GLY A N 1
ATOM 1559 C CA . GLY A 1 210 ? -4.967 -34.724 -49.063 1.00 92.62 210 GLY A CA 1
ATOM 1560 C C . GLY A 1 210 ? -5.968 -34.054 -48.108 1.00 92.62 210 GLY A C 1
ATOM 1561 O O . GLY A 1 210 ? -5.599 -33.237 -47.257 1.00 92.62 210 GLY A O 1
ATOM 1562 N N . PRO A 1 211 ? -7.262 -34.419 -48.209 1.00 91.81 211 PRO A N 1
ATOM 1563 C CA . PRO A 1 211 ? -8.367 -33.739 -47.523 1.00 91.81 211 PRO A CA 1
ATOM 1564 C C . PRO A 1 211 ? -8.407 -33.944 -46.000 1.00 91.81 211 PRO A C 1
ATOM 1566 O O . PRO A 1 211 ? -9.099 -33.197 -45.314 1.00 91.81 211 PRO A O 1
ATOM 1569 N N . LEU A 1 212 ? -7.672 -34.926 -45.466 1.00 92.69 212 LEU A N 1
ATOM 1570 C CA . LEU A 1 212 ? -7.456 -35.115 -44.022 1.00 92.69 212 LEU A CA 1
ATOM 1571 C C . LEU A 1 212 ? -6.114 -34.518 -43.546 1.00 92.69 212 LEU A C 1
ATOM 1573 O O . LEU A 1 212 ? -5.739 -34.669 -42.388 1.00 92.69 212 LEU A O 1
ATOM 1577 N N . GLY A 1 213 ? -5.368 -33.873 -44.445 1.00 94.38 213 GLY A N 1
ATOM 1578 C CA . GLY A 1 213 ? -4.054 -33.287 -44.200 1.00 94.38 213 GLY A CA 1
ATOM 1579 C C . GLY A 1 213 ? -4.058 -31.787 -44.473 1.00 94.38 213 GLY A C 1
ATOM 1580 O O . GLY A 1 213 ? -4.981 -31.069 -44.078 1.00 94.38 213 GLY A O 1
ATOM 1581 N N . MET A 1 214 ? -3.029 -31.308 -45.173 1.00 95.44 214 MET A N 1
ATOM 1582 C CA . MET A 1 214 ? -2.880 -29.885 -45.493 1.00 95.44 214 MET A CA 1
ATOM 1583 C C . MET A 1 214 ? -4.065 -29.296 -46.270 1.00 95.44 214 MET A C 1
ATOM 1585 O O . MET A 1 214 ? -4.417 -28.147 -46.011 1.00 95.44 214 MET A O 1
ATOM 1589 N N . ASP A 1 215 ? -4.722 -30.051 -47.154 1.00 93.81 215 ASP A N 1
ATOM 1590 C CA . ASP A 1 215 ? -5.828 -29.520 -47.970 1.00 93.81 215 ASP A CA 1
ATOM 1591 C C . ASP A 1 215 ? -7.097 -29.304 -47.125 1.00 93.81 215 ASP A C 1
ATOM 1593 O O . ASP A 1 215 ? -7.865 -28.368 -47.365 1.00 93.81 215 ASP A O 1
ATOM 1597 N N . GLY A 1 216 ? -7.297 -30.148 -46.104 1.00 93.94 216 GLY A N 1
ATOM 1598 C CA . GLY A 1 216 ? -8.327 -29.963 -45.080 1.00 93.94 216 GLY A CA 1
ATOM 1599 C C . GLY A 1 216 ? -8.038 -28.732 -44.224 1.00 93.94 216 GLY A C 1
ATOM 1600 O O . GLY A 1 216 ? -8.871 -27.832 -44.137 1.00 93.94 216 GLY A O 1
ATOM 1601 N N . LEU A 1 217 ? -6.813 -28.632 -43.692 1.00 96.00 217 LEU A N 1
ATOM 1602 C CA . LEU A 1 217 ? -6.376 -27.482 -42.895 1.00 96.00 217 LEU A CA 1
ATOM 1603 C C . LEU A 1 217 ? -6.491 -26.151 -43.659 1.00 96.00 217 LEU A C 1
ATOM 1605 O O . LEU A 1 217 ? -6.975 -25.175 -43.091 1.00 96.00 217 LEU A O 1
ATOM 1609 N N . CYS A 1 218 ? -6.101 -26.093 -44.937 1.00 96.00 218 CYS A N 1
ATOM 1610 C CA . CYS A 1 218 ? -6.241 -24.876 -45.744 1.00 96.00 218 CYS A CA 1
ATOM 1611 C C . CYS A 1 218 ? -7.714 -24.472 -45.906 1.00 96.00 218 CYS A C 1
ATOM 1613 O O . CYS A 1 218 ? -8.057 -23.310 -45.693 1.00 96.00 218 CYS A O 1
ATOM 1615 N N . ARG A 1 219 ? -8.603 -25.433 -46.192 1.00 95.75 219 ARG A N 1
ATOM 1616 C CA . ARG A 1 219 ? -10.051 -25.191 -46.299 1.00 95.75 219 ARG A CA 1
ATOM 1617 C C . ARG A 1 219 ? -10.644 -24.680 -44.984 1.00 95.75 219 ARG A C 1
ATOM 1619 O O . ARG A 1 219 ? -11.367 -23.690 -44.990 1.00 95.75 219 ARG A O 1
ATOM 1626 N N . TRP A 1 220 ? -10.298 -25.313 -43.865 1.00 96.69 220 TRP A N 1
ATOM 1627 C CA . TRP A 1 220 ? -10.745 -24.935 -42.520 1.00 96.69 220 TRP A CA 1
ATOM 1628 C C . TRP A 1 220 ? -10.272 -23.520 -42.138 1.00 96.69 220 TRP A C 1
ATOM 1630 O O . TRP A 1 220 ? -11.058 -22.711 -41.645 1.00 96.69 220 TRP A O 1
ATOM 1640 N N . LEU A 1 221 ? -9.022 -23.164 -42.463 1.00 96.00 221 LEU A N 1
ATOM 1641 C CA . LEU A 1 221 ? -8.506 -21.798 -42.307 1.00 96.00 221 LEU A CA 1
ATOM 1642 C C . LEU A 1 221 ? -9.218 -20.785 -43.222 1.00 96.00 221 LEU A C 1
ATOM 1644 O O . LEU A 1 221 ? -9.487 -19.664 -42.794 1.00 96.00 221 LEU A O 1
ATOM 1648 N N . ARG A 1 222 ? -9.564 -21.165 -44.459 1.00 94.69 222 ARG A N 1
ATOM 1649 C CA . ARG A 1 222 ? -10.285 -20.290 -45.398 1.00 94.69 222 ARG A CA 1
ATOM 1650 C C . ARG A 1 222 ? -11.714 -19.994 -44.925 1.00 94.69 222 ARG A C 1
ATOM 1652 O O . ARG A 1 222 ? -12.137 -18.843 -45.031 1.00 94.69 222 ARG A O 1
ATOM 1659 N N . VAL A 1 223 ? -12.427 -20.961 -44.339 1.00 94.50 223 VAL A N 1
ATOM 1660 C CA . VAL A 1 223 ? -13.760 -20.738 -43.730 1.00 94.50 223 VAL A CA 1
ATOM 1661 C C . VAL A 1 223 ? -13.674 -19.808 -42.510 1.00 94.50 223 VAL A C 1
ATOM 1663 O O . VAL A 1 223 ? -14.505 -18.914 -42.365 1.00 94.50 223 VAL A O 1
ATOM 1666 N N . LEU A 1 224 ? -12.637 -19.929 -41.669 1.00 93.19 224 LEU A N 1
ATOM 1667 C CA . LEU A 1 224 ? -12.445 -19.014 -40.531 1.00 93.19 224 LEU A CA 1
ATOM 1668 C C . LEU A 1 224 ? -12.352 -17.541 -40.951 1.00 93.19 224 LEU A C 1
ATOM 1670 O O . LEU A 1 224 ? -12.958 -16.685 -40.309 1.00 93.19 224 LEU A O 1
ATOM 1674 N N . VAL A 1 225 ? -11.621 -17.248 -42.028 1.00 92.81 225 VAL A N 1
ATOM 1675 C CA . VAL A 1 225 ? -11.467 -15.875 -42.536 1.00 92.81 225 VAL A CA 1
ATOM 1676 C C . VAL A 1 225 ? -12.715 -15.407 -43.298 1.00 92.81 225 VAL A C 1
ATOM 1678 O O . VAL A 1 225 ? -13.135 -14.264 -43.141 1.00 92.81 225 VAL A O 1
ATOM 1681 N N . SER A 1 226 ? -13.328 -16.274 -44.114 1.00 92.00 226 SER A N 1
ATOM 1682 C CA . SER A 1 226 ? -14.407 -15.876 -45.040 1.00 92.00 226 SER A CA 1
ATOM 1683 C C . SER A 1 226 ? -15.834 -15.967 -44.489 1.00 92.00 226 SER A C 1
ATOM 1685 O O . SER A 1 226 ? -16.693 -15.230 -44.967 1.00 92.00 226 SER A O 1
ATOM 1687 N N . GLU A 1 227 ? -16.094 -16.804 -43.481 1.00 91.69 227 GLU A N 1
ATOM 1688 C CA . GLU A 1 227 ? -17.428 -16.974 -42.877 1.00 91.69 227 GLU A CA 1
ATOM 1689 C C . GLU A 1 227 ? -17.457 -16.535 -41.407 1.00 91.69 227 GLU A C 1
ATOM 1691 O O . GLU A 1 227 ? -18.400 -15.873 -40.980 1.00 91.69 227 GLU A O 1
ATOM 1696 N N . LEU A 1 228 ? -16.399 -16.830 -40.640 1.00 90.56 228 LEU A N 1
ATOM 1697 C CA . LEU A 1 228 ? -16.296 -16.471 -39.215 1.00 90.56 228 LEU A CA 1
ATOM 1698 C C . LEU A 1 228 ? -15.519 -15.165 -38.948 1.00 90.56 228 LEU A C 1
ATOM 1700 O O . LEU A 1 228 ? -15.252 -14.836 -37.794 1.00 90.56 228 LEU A O 1
ATOM 1704 N N . MET A 1 229 ? -15.198 -14.402 -40.002 1.00 91.44 229 MET A N 1
ATOM 1705 C CA . MET A 1 229 ? -14.610 -13.050 -39.950 1.00 91.44 229 MET A CA 1
ATOM 1706 C C . MET A 1 229 ? -13.296 -12.930 -39.147 1.00 91.44 229 MET A C 1
ATOM 1708 O O . MET A 1 229 ? -12.967 -11.855 -38.642 1.00 91.44 229 MET A O 1
ATOM 1712 N N . VAL A 1 230 ? -12.522 -14.013 -39.025 1.00 91.38 230 VAL A N 1
ATOM 1713 C CA . VAL A 1 230 ? -11.214 -13.992 -38.353 1.00 91.38 230 VAL A CA 1
ATOM 1714 C C . VAL A 1 230 ? -10.193 -13.250 -39.220 1.00 91.38 230 VAL A C 1
ATOM 1716 O O . VAL A 1 230 ? -9.962 -13.625 -40.366 1.00 91.38 230 VAL A O 1
ATOM 1719 N N . ASP A 1 231 ? -9.544 -12.223 -38.668 1.00 88.94 231 ASP A N 1
ATOM 1720 C CA . ASP A 1 231 ? -8.503 -11.456 -39.365 1.00 88.94 231 ASP A CA 1
ATOM 1721 C C . ASP A 1 231 ? -7.299 -12.350 -39.739 1.00 88.94 231 ASP A C 1
ATOM 1723 O O . ASP A 1 231 ? -6.687 -13.001 -38.884 1.00 88.94 231 ASP A O 1
ATOM 1727 N N . GLU A 1 232 ? -6.935 -12.363 -41.027 1.00 88.88 232 GLU A N 1
ATOM 1728 C CA . GLU A 1 232 ? -5.806 -13.126 -41.573 1.00 88.88 232 GLU A CA 1
ATOM 1729 C C . GLU A 1 232 ? -4.471 -12.766 -40.887 1.00 88.88 232 GLU A C 1
ATOM 1731 O O . GLU A 1 232 ? -3.610 -13.634 -40.714 1.00 88.88 232 GLU A O 1
ATOM 1736 N N . ALA A 1 233 ? -4.313 -11.527 -40.403 1.00 86.06 233 ALA A N 1
ATOM 1737 C CA . ALA A 1 233 ? -3.127 -11.091 -39.667 1.00 86.06 233 ALA A CA 1
ATOM 1738 C C . ALA A 1 233 ? -2.917 -11.867 -38.352 1.00 86.06 233 ALA A C 1
ATOM 1740 O O . ALA A 1 233 ? -1.777 -12.123 -37.956 1.00 86.06 233 ALA A O 1
ATOM 1741 N N . LEU A 1 234 ? -3.991 -12.321 -37.693 1.00 87.69 234 LEU A N 1
ATOM 1742 C CA . LEU A 1 234 ? -3.899 -13.149 -36.482 1.00 87.69 234 LEU A CA 1
ATOM 1743 C C . LEU A 1 234 ? -3.333 -14.547 -36.794 1.00 87.69 234 LEU A C 1
ATOM 1745 O O . LEU A 1 234 ? -2.661 -15.168 -35.963 1.00 87.69 234 LEU A O 1
ATOM 1749 N N . LEU A 1 235 ? -3.564 -15.042 -38.013 1.00 91.31 235 LEU A N 1
ATOM 1750 C CA . LEU A 1 235 ? -3.071 -16.334 -38.486 1.00 91.31 235 LEU A CA 1
ATOM 1751 C C . LEU A 1 235 ? -1.626 -16.279 -39.010 1.00 91.31 235 LEU A C 1
ATOM 1753 O O . LEU A 1 235 ? -0.997 -17.337 -39.099 1.00 91.31 235 LEU A O 1
ATOM 1757 N N . GLU A 1 236 ? -1.062 -15.096 -39.294 1.00 89.88 236 GLU A N 1
ATOM 1758 C CA . GLU A 1 236 ? 0.244 -14.943 -39.962 1.00 89.88 236 GLU A CA 1
ATOM 1759 C C . GLU A 1 236 ? 1.362 -15.768 -39.306 1.00 89.88 236 GLU A C 1
ATOM 1761 O O . GLU A 1 236 ? 2.036 -16.569 -39.962 1.00 89.88 236 GLU A O 1
ATOM 1766 N N . GLY A 1 237 ? 1.528 -15.627 -37.988 1.00 86.81 237 GLY A N 1
ATOM 1767 C CA . GLY A 1 237 ? 2.563 -16.331 -37.225 1.00 86.81 237 GLY A CA 1
ATOM 1768 C C . GLY A 1 237 ? 2.388 -17.855 -37.164 1.00 86.81 237 GLY A C 1
ATOM 1769 O O . GLY A 1 237 ? 3.325 -18.556 -36.786 1.00 86.81 237 GLY A O 1
ATOM 1770 N N . LYS A 1 238 ? 1.214 -18.382 -37.536 1.00 90.56 238 LYS A N 1
ATOM 1771 C CA . LYS A 1 238 ? 0.939 -19.824 -37.642 1.00 90.56 238 LYS A CA 1
ATOM 1772 C C . LYS A 1 238 ? 1.111 -20.312 -39.087 1.00 90.56 238 LYS A C 1
ATOM 1774 O O . LYS A 1 238 ? 1.783 -21.318 -39.307 1.00 90.56 238 LYS A O 1
ATOM 1779 N N . ILE A 1 239 ? 0.593 -19.567 -40.067 1.00 93.56 239 ILE A N 1
ATOM 1780 C CA . ILE A 1 239 ? 0.692 -19.894 -41.499 1.00 93.56 239 ILE A CA 1
ATOM 1781 C C . ILE A 1 239 ? 2.152 -19.888 -41.975 1.00 93.56 239 ILE A C 1
ATOM 1783 O O . ILE A 1 239 ? 2.594 -20.847 -42.609 1.00 93.56 239 ILE A O 1
ATOM 1787 N N . ASN A 1 240 ? 2.941 -18.874 -41.607 1.00 91.56 240 ASN A N 1
ATOM 1788 C CA . ASN A 1 240 ? 4.353 -18.803 -41.999 1.00 91.56 240 ASN A CA 1
ATOM 1789 C C . ASN A 1 240 ? 5.172 -20.005 -41.484 1.00 91.56 240 ASN A C 1
ATOM 1791 O O . ASN A 1 240 ? 6.078 -20.464 -42.175 1.00 91.56 240 ASN A O 1
ATOM 1795 N N . ARG A 1 241 ? 4.820 -20.573 -40.320 1.00 90.44 241 ARG A N 1
ATOM 1796 C CA . ARG A 1 241 ? 5.482 -21.768 -39.759 1.00 90.44 241 ARG A CA 1
ATOM 1797 C C . ARG A 1 241 ? 5.105 -23.059 -40.488 1.00 90.44 241 ARG A C 1
ATOM 1799 O O . ARG A 1 241 ? 5.942 -23.949 -40.599 1.00 90.44 241 ARG A O 1
ATOM 1806 N N . LEU A 1 242 ? 3.880 -23.160 -41.009 1.00 93.19 242 LEU A N 1
ATOM 1807 C CA . LEU A 1 242 ? 3.479 -24.261 -41.896 1.00 93.19 242 LEU A CA 1
ATOM 1808 C C . LEU A 1 242 ? 4.248 -24.197 -43.224 1.00 93.19 242 LEU A C 1
ATOM 1810 O O . LEU A 1 242 ? 4.762 -25.212 -43.680 1.00 93.19 242 LEU A O 1
ATOM 1814 N N . ILE A 1 243 ? 4.388 -23.004 -43.811 1.00 92.69 243 ILE A N 1
ATOM 1815 C CA . ILE A 1 243 ? 5.174 -22.786 -45.038 1.00 92.69 243 ILE A CA 1
ATOM 1816 C C . ILE A 1 243 ? 6.660 -23.123 -44.807 1.00 92.69 243 ILE A C 1
ATOM 1818 O O . ILE A 1 243 ? 7.274 -23.818 -45.621 1.00 92.69 243 ILE A O 1
ATOM 1822 N N . GLU A 1 244 ? 7.227 -22.707 -43.671 1.00 91.00 244 GLU A N 1
ATOM 1823 C CA . GLU A 1 244 ? 8.592 -23.065 -43.263 1.00 91.00 244 GLU A CA 1
ATOM 1824 C C . GLU A 1 244 ? 8.755 -24.588 -43.104 1.00 91.00 244 GLU A C 1
ATOM 1826 O O . GLU A 1 244 ? 9.695 -25.155 -43.655 1.00 91.00 244 GLU A O 1
ATOM 1831 N N . ALA A 1 245 ? 7.807 -25.276 -42.457 1.00 92.50 245 ALA A N 1
ATOM 1832 C CA . ALA A 1 245 ? 7.834 -26.731 -42.264 1.00 92.50 245 ALA A CA 1
ATOM 1833 C C . ALA A 1 245 ? 7.564 -27.555 -43.545 1.00 92.50 245 ALA A C 1
ATOM 1835 O O . ALA A 1 245 ? 8.018 -28.699 -43.637 1.00 92.50 245 ALA A O 1
ATOM 1836 N N . MET A 1 246 ? 6.873 -26.984 -44.541 1.00 92.62 246 MET A N 1
ATOM 1837 C CA . MET A 1 246 ? 6.660 -27.581 -45.872 1.00 92.62 246 MET A CA 1
ATOM 1838 C C . MET A 1 246 ? 7.859 -27.417 -46.815 1.00 92.62 246 MET A C 1
ATOM 1840 O O . MET A 1 246 ? 8.032 -28.219 -47.734 1.00 92.62 246 MET A O 1
ATOM 1844 N N . THR A 1 247 ? 8.710 -26.411 -46.599 1.00 89.44 247 THR A N 1
ATOM 1845 C CA . THR A 1 247 ? 9.857 -26.137 -47.482 1.00 89.44 247 THR A CA 1
ATOM 1846 C C . THR A 1 247 ? 10.872 -27.305 -47.513 1.00 89.44 247 THR A C 1
ATOM 1848 O O . THR A 1 247 ? 11.245 -27.724 -48.610 1.00 89.44 247 THR A O 1
ATOM 1851 N N . PRO A 1 248 ? 11.263 -27.937 -46.379 1.00 87.44 248 PRO A N 1
ATOM 1852 C CA . PRO A 1 248 ? 12.071 -29.165 -46.376 1.00 87.44 248 PRO A CA 1
ATOM 1853 C C . PRO A 1 248 ? 11.433 -30.372 -47.079 1.00 87.44 248 PRO A C 1
ATOM 1855 O O . PRO A 1 248 ? 12.154 -31.278 -47.490 1.00 87.44 248 PRO A O 1
ATOM 1858 N N . LEU A 1 249 ? 10.102 -30.399 -47.220 1.00 87.44 249 LEU A N 1
ATOM 1859 C CA . LEU A 1 249 ? 9.366 -31.476 -47.895 1.00 87.44 249 LEU A CA 1
ATOM 1860 C C . LEU A 1 249 ? 9.285 -31.285 -49.418 1.00 87.44 249 LEU A C 1
ATOM 1862 O O . LEU A 1 249 ? 8.713 -32.129 -50.101 1.00 87.44 249 LEU A O 1
ATOM 1866 N N . GLY A 1 250 ? 9.862 -30.206 -49.956 1.00 83.00 250 GLY A N 1
ATOM 1867 C CA . GLY A 1 250 ? 9.862 -29.899 -51.388 1.00 83.00 250 GLY A CA 1
ATOM 1868 C C . GLY A 1 250 ? 8.749 -28.953 -51.841 1.00 83.00 250 GLY A C 1
ATOM 1869 O O . GLY A 1 250 ? 8.600 -28.755 -53.044 1.00 83.00 250 GLY A O 1
ATOM 1870 N N . GLY A 1 251 ? 7.994 -28.348 -50.915 1.00 82.62 251 GLY A N 1
ATOM 1871 C CA . GLY A 1 251 ? 7.054 -27.279 -51.256 1.00 82.62 251 GLY A CA 1
ATOM 1872 C C . GLY A 1 251 ? 7.791 -26.034 -51.770 1.00 82.62 251 GLY A C 1
ATOM 1873 O O . GLY A 1 251 ? 8.808 -25.633 -51.201 1.00 82.62 251 GLY A O 1
ATOM 1874 N N . THR A 1 252 ? 7.311 -25.421 -52.857 1.00 80.19 252 THR A N 1
ATOM 1875 C CA . THR A 1 252 ? 7.988 -24.298 -53.534 1.00 80.19 252 THR A CA 1
ATOM 1876 C C . THR A 1 252 ? 7.023 -23.214 -54.021 1.00 80.19 252 THR A C 1
ATOM 1878 O O . THR A 1 252 ? 5.860 -23.465 -54.316 1.00 80.19 252 THR A O 1
ATOM 1881 N N . PHE A 1 253 ? 7.531 -21.984 -54.136 1.00 69.88 253 PHE A N 1
ATOM 1882 C CA . PHE A 1 253 ? 6.812 -20.817 -54.651 1.00 69.88 253 PHE A CA 1
ATOM 1883 C C . PHE A 1 253 ? 7.630 -20.208 -55.799 1.00 69.88 253 PHE A C 1
ATOM 1885 O O . PHE A 1 253 ? 8.810 -19.904 -55.614 1.00 69.88 253 PHE A O 1
ATOM 1892 N N . THR A 1 254 ? 7.046 -20.063 -56.993 1.00 55.31 254 THR A N 1
ATOM 1893 C CA . THR A 1 254 ? 7.775 -19.666 -58.214 1.00 55.31 254 THR A CA 1
ATOM 1894 C C . THR A 1 254 ? 7.221 -18.397 -58.860 1.00 55.31 254 THR A C 1
ATOM 1896 O O . THR A 1 254 ? 6.017 -18.201 -58.968 1.00 55.31 254 THR A O 1
ATOM 1899 N N . VAL A 1 255 ? 8.130 -17.536 -59.335 1.00 43.72 255 VAL A N 1
ATOM 1900 C CA . VAL A 1 255 ? 7.826 -16.317 -60.103 1.00 43.72 255 VAL A CA 1
ATOM 1901 C C . VAL A 1 255 ? 8.737 -16.295 -61.334 1.00 43.72 255 VAL A C 1
ATOM 1903 O O . VAL A 1 255 ? 9.952 -16.448 -61.207 1.00 43.72 255 VAL A O 1
ATOM 1906 N N . ALA A 1 256 ? 8.159 -16.155 -62.530 1.00 34.09 256 ALA A N 1
ATOM 1907 C CA . ALA A 1 256 ? 8.855 -16.392 -63.798 1.00 34.09 256 ALA A CA 1
ATOM 1908 C C . ALA A 1 256 ? 9.497 -15.120 -64.411 1.00 34.09 256 ALA A C 1
ATOM 1910 O O . ALA A 1 256 ? 8.860 -14.065 -64.417 1.00 34.09 256 ALA A O 1
ATOM 1911 N N . PRO A 1 257 ? 10.719 -15.201 -64.983 1.00 38.69 257 PRO A N 1
ATOM 1912 C CA . PRO A 1 257 ? 11.362 -14.099 -65.708 1.00 38.69 257 PRO A CA 1
ATOM 1913 C C . PRO A 1 257 ? 11.258 -14.226 -67.246 1.00 38.69 257 PRO A C 1
ATOM 1915 O O . PRO A 1 257 ? 11.317 -15.327 -67.792 1.00 38.69 257 PRO A O 1
ATOM 1918 N N . LEU A 1 258 ? 11.188 -13.094 -67.962 1.00 30.48 258 LEU A N 1
ATOM 1919 C CA . LEU A 1 258 ? 11.295 -13.033 -69.433 1.00 30.48 258 LEU A CA 1
ATOM 1920 C C . LEU A 1 258 ? 12.745 -12.780 -69.906 1.00 30.48 258 LEU A C 1
ATOM 1922 O O . LEU A 1 258 ? 13.542 -12.165 -69.198 1.00 30.48 258 LEU A O 1
ATOM 1926 N N . GLY A 1 259 ? 13.074 -13.250 -71.117 1.00 30.22 259 GLY A N 1
ATOM 1927 C CA . GLY A 1 259 ? 14.413 -13.172 -71.731 1.00 30.22 259 GLY A CA 1
ATOM 1928 C C . GLY A 1 259 ? 14.600 -12.078 -72.800 1.00 30.22 259 GLY A C 1
ATOM 1929 O O . GLY A 1 259 ? 13.710 -11.265 -73.040 1.00 30.22 259 GLY A O 1
ATOM 1930 N N . ALA A 1 260 ? 15.768 -12.075 -73.462 1.00 35.28 260 ALA A N 1
ATOM 1931 C CA . ALA A 1 260 ? 16.181 -11.073 -74.458 1.00 35.28 260 ALA A CA 1
ATOM 1932 C C . ALA A 1 260 ? 16.887 -11.693 -75.701 1.00 35.28 260 ALA A C 1
ATOM 1934 O O . ALA A 1 260 ? 17.543 -12.725 -75.549 1.00 35.28 260 ALA A O 1
ATOM 1935 N N . PRO A 1 261 ? 16.804 -11.076 -76.905 1.00 33.53 261 PRO A N 1
ATOM 1936 C CA . PRO A 1 261 ? 17.475 -11.530 -78.141 1.00 33.53 261 PRO A CA 1
ATOM 1937 C C . PRO A 1 261 ? 18.694 -10.668 -78.583 1.00 33.53 261 PRO A C 1
ATOM 1939 O O . PRO A 1 261 ? 18.983 -9.633 -77.983 1.00 33.53 261 PRO A O 1
ATOM 1942 N N . ALA A 1 262 ? 19.417 -11.095 -79.639 1.00 27.64 262 ALA A N 1
ATOM 1943 C CA . ALA A 1 262 ? 20.676 -10.494 -80.145 1.00 27.64 262 ALA A CA 1
ATOM 1944 C C . ALA A 1 262 ? 20.922 -10.744 -81.674 1.00 27.64 262 ALA A C 1
ATOM 1946 O O . ALA A 1 262 ? 19.954 -10.941 -82.402 1.00 27.64 262 ALA A O 1
ATOM 1947 N N . ILE A 1 263 ? 22.202 -10.802 -82.131 1.00 29.98 263 ILE A N 1
ATOM 1948 C CA . ILE A 1 263 ? 22.730 -11.062 -83.518 1.00 29.98 263 ILE A CA 1
ATOM 1949 C C . ILE A 1 263 ? 22.405 -9.920 -84.552 1.00 29.98 263 ILE A C 1
ATOM 1951 O O . ILE A 1 263 ? 21.575 -9.078 -84.235 1.00 29.98 263 ILE A O 1
ATOM 1955 N N . LEU A 1 264 ? 23.017 -9.679 -85.740 1.00 28.95 264 LEU A N 1
ATOM 1956 C CA . LEU A 1 264 ? 24.048 -10.312 -86.615 1.00 28.95 264 LEU A CA 1
ATOM 1957 C C . LEU A 1 264 ? 24.908 -9.243 -87.390 1.00 28.95 264 LEU A C 1
ATOM 1959 O O . LEU A 1 264 ? 24.936 -8.087 -86.977 1.00 28.95 264 LEU A O 1
ATOM 1963 N N . ASP A 1 265 ? 25.692 -9.609 -88.429 1.00 26.42 265 ASP A N 1
ATOM 1964 C CA . ASP A 1 265 ? 26.964 -8.952 -88.838 1.00 26.42 265 ASP A CA 1
ATOM 1965 C C . ASP A 1 265 ? 27.324 -9.103 -90.366 1.00 26.42 265 ASP A C 1
ATOM 1967 O O . ASP A 1 265 ? 27.141 -10.189 -90.909 1.00 26.42 265 ASP A O 1
ATOM 1971 N N . LYS A 1 266 ? 27.954 -8.082 -91.009 1.00 26.98 266 LYS A N 1
ATOM 1972 C CA . LYS A 1 266 ? 28.897 -8.141 -92.197 1.00 26.98 266 LYS A CA 1
ATOM 1973 C C . LYS A 1 266 ? 28.411 -8.672 -93.604 1.00 26.98 266 LYS A C 1
ATOM 1975 O O . LYS A 1 266 ? 27.207 -8.780 -93.792 1.00 26.98 266 LYS A O 1
ATOM 1980 N N . PRO A 1 267 ? 29.287 -8.947 -94.630 1.00 49.38 267 PRO A N 1
ATOM 1981 C CA . PRO A 1 267 ? 30.152 -8.041 -95.459 1.00 49.38 267 PRO A CA 1
ATOM 1982 C C . PRO A 1 267 ? 30.120 -8.345 -97.014 1.00 49.38 267 PRO A C 1
ATOM 1984 O O . PRO A 1 267 ? 29.152 -8.950 -97.450 1.00 49.38 267 PRO A O 1
ATOM 1987 N N . VAL A 1 268 ? 31.166 -7.979 -97.821 1.00 30.56 268 VAL A N 1
ATOM 1988 C CA . VAL A 1 268 ? 31.834 -8.740 -98.963 1.00 30.56 268 VAL A CA 1
ATOM 1989 C C . VAL A 1 268 ? 32.336 -7.912 -100.206 1.00 30.56 268 VAL A C 1
ATOM 1991 O O . VAL A 1 268 ? 31.527 -7.322 -100.905 1.00 30.56 268 VAL A O 1
ATOM 1994 N N . GLU A 1 269 ? 33.666 -7.971 -100.490 1.00 27.70 269 GLU A N 1
ATOM 1995 C CA . GLU A 1 269 ? 34.465 -7.977 -101.781 1.00 27.70 269 GLU A CA 1
ATOM 1996 C C . GLU A 1 269 ? 34.207 -6.990 -102.988 1.00 27.70 269 GLU A C 1
ATOM 1998 O O . GLU A 1 269 ? 33.297 -6.180 -102.919 1.00 27.70 269 GLU A O 1
ATOM 2003 N N . LYS A 1 270 ? 34.979 -6.892 -104.116 1.00 28.69 270 LYS A N 1
ATOM 2004 C CA . LYS A 1 270 ? 36.158 -7.616 -104.721 1.00 28.69 270 LYS A CA 1
ATOM 2005 C C . LYS A 1 270 ? 37.051 -6.711 -105.650 1.00 28.69 270 LYS A C 1
ATOM 2007 O O . LYS A 1 270 ? 36.759 -5.531 -105.812 1.00 28.69 270 LYS A O 1
ATOM 2012 N N . THR A 1 271 ? 38.139 -7.246 -106.244 1.00 36.72 271 THR A N 1
ATOM 2013 C CA . THR A 1 271 ? 39.176 -6.591 -107.128 1.00 36.72 271 THR A CA 1
ATOM 2014 C C . THR A 1 271 ? 39.000 -6.950 -108.645 1.00 36.72 271 THR A C 1
ATOM 2016 O O . THR A 1 271 ? 38.078 -7.736 -108.877 1.00 36.72 271 THR A O 1
ATOM 2019 N N . PRO A 1 272 ? 39.737 -6.432 -109.698 1.00 37.53 272 PRO A N 1
ATOM 2020 C CA . PRO A 1 272 ? 41.201 -6.609 -109.973 1.00 37.53 272 PRO A CA 1
ATOM 2021 C C . PRO A 1 272 ? 41.954 -5.531 -110.866 1.00 37.53 272 PRO A C 1
ATOM 2023 O O . PRO A 1 272 ? 41.540 -4.382 -110.974 1.00 37.53 272 PRO A O 1
ATOM 2026 N N . PHE A 1 273 ? 43.113 -5.938 -111.432 1.00 29.11 273 PHE A N 1
ATOM 2027 C CA . PHE A 1 273 ? 44.268 -5.277 -112.123 1.00 29.11 273 PHE A CA 1
ATOM 2028 C C . PHE A 1 273 ? 44.113 -4.966 -113.669 1.00 29.11 273 PHE A C 1
ATOM 2030 O O . PHE A 1 273 ? 43.015 -5.189 -114.170 1.00 29.11 273 PHE A O 1
ATOM 2037 N N . PRO A 1 274 ? 45.173 -4.694 -114.509 1.00 47.88 274 PRO A N 1
ATOM 2038 C CA . PRO A 1 274 ? 46.242 -3.641 -114.550 1.00 47.88 274 PRO A CA 1
ATOM 2039 C C . PRO A 1 274 ? 46.521 -3.028 -115.986 1.00 47.88 274 PRO A C 1
ATOM 2041 O O . PRO A 1 274 ? 45.724 -3.229 -116.892 1.00 47.88 274 PRO A O 1
ATOM 2044 N N . MET A 1 275 ? 47.706 -2.389 -116.199 1.00 30.80 275 MET A N 1
ATOM 2045 C CA . MET A 1 275 ? 48.495 -2.120 -117.462 1.00 30.80 275 MET A CA 1
ATOM 2046 C C . MET A 1 275 ? 48.718 -0.626 -117.883 1.00 30.80 275 MET A C 1
ATOM 2048 O O . MET A 1 275 ? 47.958 0.229 -117.432 1.00 30.80 275 MET A O 1
ATOM 2052 N N . PRO A 1 276 ? 49.820 -0.258 -118.609 1.00 44.81 276 PRO A N 1
ATOM 2053 C CA . PRO A 1 276 ? 50.551 0.996 -118.302 1.00 44.81 276 PRO A CA 1
ATOM 2054 C C . PRO A 1 276 ? 50.927 1.973 -119.460 1.00 44.81 276 PRO A C 1
ATOM 2056 O O . PRO A 1 276 ? 50.903 1.621 -120.636 1.00 44.81 276 PRO A O 1
ATOM 2059 N N . THR A 1 277 ? 51.501 3.134 -119.067 1.00 35.62 277 THR A N 1
ATOM 2060 C CA . THR A 1 277 ? 52.351 4.093 -119.853 1.00 35.62 277 THR A CA 1
ATOM 2061 C C . THR A 1 277 ? 51.659 4.930 -120.963 1.00 35.62 277 THR A C 1
ATOM 2063 O O . THR A 1 277 ? 50.628 4.492 -121.460 1.00 35.62 277 THR A O 1
ATOM 2066 N N . PRO A 1 278 ? 52.137 6.154 -121.341 1.00 40.84 278 PRO A N 1
ATOM 2067 C CA . PRO A 1 278 ? 53.524 6.661 -121.316 1.00 40.84 278 PRO A CA 1
ATOM 2068 C C . PRO A 1 278 ? 53.801 7.904 -120.432 1.00 40.84 278 PRO A C 1
ATOM 2070 O O . PRO A 1 278 ? 52.956 8.371 -119.673 1.00 40.84 278 PRO A O 1
ATOM 2073 N N . VAL A 1 279 ? 55.045 8.400 -120.494 1.00 46.22 279 VAL A N 1
ATOM 2074 C CA . VAL A 1 279 ? 55.640 9.359 -119.543 1.00 46.22 279 VAL A CA 1
ATOM 2075 C C . VAL A 1 279 ? 55.238 10.814 -119.805 1.00 46.22 279 VAL A C 1
ATOM 2077 O O . VAL A 1 279 ? 55.387 11.343 -120.904 1.00 46.22 279 VAL A O 1
ATOM 2080 N N . SER A 1 280 ? 54.848 11.503 -118.734 1.00 54.97 280 SER A N 1
ATOM 2081 C CA . SER A 1 280 ? 54.729 12.960 -118.659 1.00 54.97 280 SER A CA 1
ATOM 2082 C C . SER A 1 280 ? 55.121 13.438 -117.254 1.00 54.97 280 SER A C 1
ATOM 2084 O O . SER A 1 280 ? 55.330 12.621 -116.356 1.00 54.97 280 SER A O 1
ATOM 2086 N N . LYS A 1 281 ? 55.250 14.755 -117.031 1.00 61.06 281 LYS A N 1
ATOM 2087 C CA . LYS A 1 281 ? 55.484 15.281 -115.673 1.00 61.06 281 LYS A CA 1
ATOM 2088 C C . LYS A 1 281 ? 54.192 15.148 -114.851 1.00 61.06 281 LYS A C 1
ATOM 2090 O O . LYS A 1 281 ? 53.207 15.813 -115.199 1.00 61.06 281 LYS A O 1
ATOM 2095 N N . PRO A 1 282 ? 54.181 14.321 -113.787 1.00 73.50 282 PRO A N 1
ATOM 2096 C CA . PRO A 1 282 ? 52.948 13.961 -113.109 1.00 73.50 282 PRO A CA 1
ATOM 2097 C C . PRO A 1 282 ? 52.292 15.170 -112.438 1.00 73.50 282 PRO A C 1
ATOM 2099 O O . PRO A 1 282 ? 52.960 16.081 -111.946 1.00 73.50 282 PRO A O 1
ATOM 2102 N N . CYS A 1 283 ? 50.962 15.158 -112.390 1.00 79.94 283 CYS A N 1
ATOM 2103 C CA . CYS A 1 283 ? 50.176 16.037 -111.533 1.00 79.94 283 CYS A CA 1
ATOM 2104 C C . CYS A 1 283 ? 50.670 15.893 -110.079 1.00 79.94 283 CYS A C 1
ATOM 2106 O O . CYS A 1 283 ? 50.728 14.765 -109.594 1.00 79.94 283 CYS A O 1
ATOM 2108 N N . PRO A 1 284 ? 50.982 16.985 -109.355 1.00 78.88 284 PRO A N 1
ATOM 2109 C CA . PRO A 1 284 ? 51.467 16.902 -107.971 1.00 78.88 284 PRO A CA 1
ATOM 2110 C C . PRO A 1 284 ? 50.383 16.486 -106.958 1.00 78.88 284 PRO A C 1
ATOM 2112 O O . PRO A 1 284 ? 50.695 16.197 -105.805 1.00 78.88 284 PRO A O 1
ATOM 2115 N N . GLY A 1 285 ? 49.110 16.453 -107.369 1.00 84.31 285 GLY A N 1
ATOM 2116 C CA . GLY A 1 285 ? 47.968 16.296 -106.468 1.00 84.31 285 GLY A CA 1
ATOM 2117 C C . GLY A 1 285 ? 47.639 17.583 -105.701 1.00 84.31 285 GLY A C 1
ATOM 2118 O O . GLY A 1 285 ? 48.331 18.596 -105.800 1.00 84.31 285 GLY A O 1
ATOM 2119 N N . PHE A 1 286 ? 46.543 17.560 -104.947 1.00 86.00 286 PHE A N 1
ATOM 2120 C CA . PHE A 1 286 ? 46.155 18.649 -104.051 1.00 86.00 286 PHE A CA 1
ATOM 2121 C C . PHE A 1 286 ? 46.791 18.447 -102.672 1.00 86.00 286 PHE A C 1
ATOM 2123 O O . PHE A 1 286 ? 46.458 17.494 -101.972 1.00 86.00 286 PHE A O 1
ATOM 2130 N N . HIS A 1 287 ? 47.699 19.338 -102.274 1.00 85.88 287 HIS A N 1
ATOM 2131 C CA . HIS A 1 287 ? 48.336 19.299 -100.955 1.00 85.88 287 HIS A CA 1
ATOM 2132 C C . HIS A 1 287 ? 47.315 19.647 -99.858 1.00 85.88 287 HIS A C 1
ATOM 2134 O O . HIS A 1 287 ? 46.955 20.813 -99.675 1.00 85.88 287 HIS A O 1
ATOM 2140 N N . LEU A 1 288 ? 46.880 18.639 -99.101 1.00 85.12 288 LEU A N 1
ATOM 2141 C CA . LEU A 1 288 ? 46.007 18.807 -97.946 1.00 85.12 288 LEU A CA 1
ATOM 2142 C C . LEU A 1 288 ? 46.822 19.343 -96.762 1.00 85.12 288 LEU A C 1
ATOM 2144 O O . LEU A 1 288 ? 47.427 18.586 -96.006 1.00 85.12 288 LEU A O 1
ATOM 2148 N N . LYS A 1 289 ? 46.846 20.669 -96.620 1.00 81.38 289 LYS A N 1
ATOM 2149 C CA . LYS A 1 289 ? 47.526 21.350 -95.513 1.00 81.38 289 LYS A CA 1
ATOM 2150 C C . LYS A 1 289 ? 46.689 21.299 -94.235 1.00 81.38 289 LYS A C 1
ATOM 2152 O O . LYS A 1 289 ? 45.558 21.788 -94.217 1.00 81.38 289 LYS A O 1
ATOM 2157 N N . PHE A 1 290 ? 47.292 20.793 -93.165 1.00 81.12 290 PHE A N 1
ATOM 2158 C CA . PHE A 1 290 ? 46.810 20.936 -91.792 1.00 81.12 290 PHE A CA 1
ATOM 2159 C C . PHE A 1 290 ? 47.446 22.168 -91.129 1.00 81.12 290 PHE A C 1
ATOM 2161 O O . PHE A 1 290 ? 48.511 22.633 -91.540 1.00 81.12 290 PHE A O 1
ATOM 2168 N N . ARG A 1 291 ? 46.767 22.745 -90.134 1.00 68.44 291 ARG A N 1
ATOM 2169 C CA . ARG A 1 291 ? 47.202 23.979 -89.457 1.00 68.44 291 ARG A CA 1
ATOM 2170 C C . ARG A 1 291 ? 48.230 23.663 -88.354 1.00 68.44 291 ARG A C 1
ATOM 2172 O O . ARG A 1 291 ? 48.197 22.579 -87.783 1.00 68.44 291 ARG A O 1
ATOM 2179 N N . ASN A 1 292 ? 49.108 24.615 -88.030 1.00 65.62 292 ASN A N 1
ATOM 2180 C CA . ASN A 1 292 ? 50.107 24.526 -86.947 1.00 65.62 292 ASN A CA 1
ATOM 2181 C C . ASN A 1 292 ? 51.107 23.349 -87.058 1.00 65.62 292 ASN A C 1
ATOM 2183 O O . ASN A 1 292 ? 51.484 22.790 -86.034 1.00 65.62 292 ASN A O 1
ATOM 2187 N N . GLU A 1 293 ? 51.490 22.943 -88.276 1.00 63.91 293 GLU A N 1
ATOM 2188 C CA . GLU A 1 293 ? 52.475 21.863 -88.538 1.00 63.91 293 GLU A CA 1
ATOM 2189 C C . GLU A 1 293 ? 52.171 20.524 -87.827 1.00 63.91 293 GLU A C 1
ATOM 2191 O O . GLU A 1 293 ? 53.041 19.679 -87.632 1.00 63.91 293 GLU A O 1
ATOM 2196 N N . LYS A 1 294 ? 50.900 20.309 -87.463 1.00 71.81 294 LYS A N 1
ATOM 2197 C CA . LYS A 1 294 ? 50.388 19.046 -86.926 1.00 71.81 294 LYS A CA 1
ATOM 2198 C C . LYS A 1 294 ? 50.595 17.940 -87.965 1.00 71.81 294 LYS A C 1
ATOM 2200 O O . LYS A 1 294 ? 50.149 18.105 -89.104 1.00 71.81 294 LYS A O 1
ATOM 2205 N N . SER A 1 295 ? 51.185 16.812 -87.555 1.00 80.25 295 SER A N 1
ATOM 2206 C CA . SER A 1 295 ? 51.442 15.693 -88.469 1.00 80.25 295 SER A CA 1
ATOM 2207 C C . SER A 1 295 ? 50.175 15.257 -89.192 1.00 80.25 295 SER A C 1
ATOM 2209 O O . SER A 1 295 ? 49.132 14.999 -88.580 1.00 80.25 295 SER A O 1
ATOM 2211 N N . ALA A 1 296 ? 50.277 15.154 -90.515 1.00 79.00 296 ALA A N 1
ATOM 2212 C CA . ALA A 1 296 ? 49.134 14.867 -91.366 1.00 79.00 296 ALA A CA 1
ATOM 2213 C C . ALA A 1 296 ? 48.561 13.465 -91.074 1.00 79.00 296 ALA A C 1
ATOM 2215 O O . ALA A 1 296 ? 47.348 13.253 -91.161 1.00 79.00 296 ALA A O 1
ATOM 2216 N N . PHE A 1 297 ? 49.418 12.535 -90.632 1.00 81.62 297 PHE A N 1
ATOM 2217 C CA . PHE A 1 297 ? 49.054 11.195 -90.159 1.00 81.62 297 PHE A CA 1
ATOM 2218 C C . PHE A 1 297 ? 48.220 11.180 -88.874 1.00 81.62 297 PHE A C 1
ATOM 2220 O O . PHE A 1 297 ? 47.555 10.183 -88.605 1.00 81.62 297 PHE A O 1
ATOM 2227 N N . ASP A 1 298 ? 48.233 12.250 -88.080 1.00 82.44 298 ASP A N 1
ATOM 2228 C CA . ASP A 1 298 ? 47.497 12.301 -86.815 1.00 82.44 298 ASP A CA 1
ATOM 2229 C C . ASP A 1 298 ? 46.142 13.015 -86.932 1.00 82.44 298 ASP A C 1
ATOM 2231 O O . ASP A 1 298 ? 45.245 12.781 -86.117 1.00 82.44 298 ASP A O 1
ATOM 2235 N N . GLU A 1 299 ? 45.975 13.840 -87.972 1.00 84.38 299 GLU A N 1
ATOM 2236 C CA . GLU A 1 299 ? 44.779 14.658 -88.210 1.00 84.38 299 GLU A CA 1
ATOM 2237 C C . GLU A 1 299 ? 43.898 14.180 -89.386 1.00 84.38 299 GLU A C 1
ATOM 2239 O O . GLU A 1 299 ? 42.712 14.518 -89.438 1.00 84.38 299 GLU A O 1
ATOM 2244 N N . TYR A 1 300 ? 44.400 13.345 -90.306 1.00 86.69 300 TYR A N 1
ATOM 2245 C CA . TYR A 1 300 ? 43.580 12.795 -91.396 1.00 86.69 300 TYR A CA 1
ATOM 2246 C C . TYR A 1 300 ? 42.656 11.648 -90.935 1.00 86.69 300 TYR A C 1
ATOM 2248 O O . TYR A 1 300 ? 43.075 10.703 -90.269 1.00 86.69 300 TYR A O 1
ATOM 2256 N N . SER A 1 301 ? 41.376 11.685 -91.322 1.00 87.94 301 SER A N 1
ATOM 2257 C CA . SER A 1 301 ? 40.356 10.700 -90.914 1.00 87.94 301 SER A CA 1
ATOM 2258 C C . SER A 1 301 ? 40.402 9.390 -91.729 1.00 87.94 301 SER A C 1
ATOM 2260 O O . SER A 1 301 ? 39.438 9.070 -92.417 1.00 87.94 301 SER A O 1
ATOM 2262 N N . PHE A 1 302 ? 41.491 8.609 -91.680 1.00 85.94 302 PHE A N 1
ATOM 2263 C CA . PHE A 1 302 ? 41.705 7.428 -92.552 1.00 85.94 302 PHE A CA 1
ATOM 2264 C C . PHE A 1 302 ? 40.525 6.451 -92.661 1.00 85.94 302 PHE A C 1
ATOM 2266 O O . PHE A 1 302 ? 40.247 5.954 -93.753 1.00 85.94 302 PHE A O 1
ATOM 2273 N N . GLN A 1 303 ? 39.804 6.200 -91.560 1.00 85.94 303 GLN A N 1
ATOM 2274 C CA . GLN A 1 303 ? 38.649 5.291 -91.544 1.00 85.94 303 GLN A CA 1
ATOM 2275 C C . GLN A 1 303 ? 37.541 5.684 -92.535 1.00 85.94 303 GLN A C 1
ATOM 2277 O O . GLN A 1 303 ? 36.718 4.841 -92.891 1.00 85.94 303 GLN A O 1
ATOM 2282 N N . ILE A 1 304 ? 37.514 6.929 -93.016 1.00 86.00 304 ILE A N 1
ATOM 2283 C CA . ILE A 1 304 ? 36.519 7.387 -93.982 1.00 86.00 304 ILE A CA 1
ATOM 2284 C C . ILE A 1 304 ? 36.649 6.673 -95.338 1.00 86.00 304 ILE A C 1
ATOM 2286 O O . ILE A 1 304 ? 35.624 6.398 -95.955 1.00 86.00 304 ILE A O 1
ATOM 2290 N N . HIS A 1 305 ? 37.860 6.265 -95.747 1.00 83.44 305 HIS A N 1
ATOM 2291 C CA . HIS A 1 305 ? 38.077 5.442 -96.949 1.00 83.44 305 HIS A CA 1
ATOM 2292 C C . HIS A 1 305 ? 37.442 4.047 -96.830 1.00 83.44 305 HIS A C 1
ATOM 2294 O O . HIS A 1 305 ? 37.042 3.470 -97.833 1.00 83.44 305 HIS A O 1
ATOM 2300 N N . ALA A 1 306 ? 37.313 3.516 -95.609 1.00 83.12 306 ALA A N 1
ATOM 2301 C CA . ALA A 1 306 ? 36.665 2.230 -95.347 1.00 83.12 306 ALA A CA 1
ATOM 2302 C C . ALA A 1 306 ? 35.134 2.340 -95.190 1.00 83.12 306 ALA A C 1
ATOM 2304 O O . ALA A 1 306 ? 34.461 1.321 -95.062 1.00 83.12 306 ALA A O 1
ATOM 2305 N N . LYS A 1 307 ? 34.574 3.561 -95.163 1.00 81.81 307 LYS A N 1
ATOM 2306 C CA . LYS A 1 307 ? 33.125 3.808 -95.009 1.00 81.81 307 LYS A CA 1
ATOM 2307 C C . LYS A 1 307 ? 32.481 4.566 -96.170 1.00 81.81 307 LYS A C 1
ATOM 2309 O O . LYS A 1 307 ? 31.256 4.622 -96.235 1.00 81.81 307 LYS A O 1
ATOM 2314 N N . LYS A 1 308 ? 33.271 5.175 -97.056 1.00 82.69 308 LYS A N 1
ATOM 2315 C CA . LYS A 1 308 ? 32.809 5.865 -98.264 1.00 82.69 308 LYS A CA 1
ATOM 2316 C C . LYS A 1 308 ? 33.813 5.677 -99.396 1.00 82.69 308 LYS A C 1
ATOM 2318 O O . LYS A 1 308 ? 35.006 5.897 -99.211 1.00 82.69 308 LYS A O 1
ATOM 2323 N N . THR A 1 309 ? 33.305 5.377 -100.586 1.00 83.94 309 THR A N 1
ATOM 2324 C CA . THR A 1 309 ? 34.041 5.506 -101.848 1.00 83.94 309 THR A CA 1
ATOM 2325 C C . THR A 1 309 ? 34.373 6.982 -102.078 1.00 83.94 309 THR A C 1
ATOM 2327 O O . THR A 1 309 ? 33.500 7.771 -102.447 1.00 83.94 309 THR A O 1
ATOM 2330 N N . LEU A 1 310 ? 35.612 7.386 -101.797 1.00 88.25 310 LEU A N 1
ATOM 2331 C CA . LEU A 1 310 ? 36.050 8.770 -101.979 1.00 88.25 310 LEU A CA 1
ATOM 2332 C C . LEU A 1 310 ? 36.509 8.995 -103.426 1.00 88.25 310 LEU A C 1
ATOM 2334 O O . LEU A 1 310 ? 37.243 8.161 -103.955 1.00 88.25 310 LEU A O 1
ATOM 2338 N N . PRO A 1 311 ? 36.191 10.140 -104.056 1.00 87.00 311 PRO A N 1
ATOM 2339 C CA . PRO A 1 311 ? 36.672 10.458 -105.397 1.00 87.00 311 PRO A CA 1
ATOM 2340 C C . PRO A 1 311 ? 38.167 10.838 -105.451 1.00 87.00 311 PRO A C 1
ATOM 2342 O O . PRO A 1 311 ? 38.598 11.421 -106.446 1.00 87.00 311 PRO A O 1
ATOM 2345 N N . TRP A 1 312 ? 38.976 10.498 -104.437 1.00 89.50 312 TRP A N 1
ATOM 2346 C CA . TRP A 1 312 ? 40.432 10.663 -104.438 1.00 89.50 312 TRP A CA 1
ATOM 2347 C C . TRP A 1 312 ? 41.180 9.509 -103.756 1.00 89.50 312 TRP A C 1
ATOM 2349 O O . TRP A 1 312 ? 40.746 8.951 -102.748 1.00 89.50 312 TRP A O 1
ATOM 2359 N N . ASN A 1 313 ? 42.371 9.243 -104.283 1.00 86.06 313 ASN A N 1
ATOM 2360 C CA . ASN A 1 313 ? 43.426 8.456 -103.665 1.00 86.06 313 ASN A CA 1
ATOM 2361 C C . ASN A 1 313 ? 44.352 9.356 -102.830 1.00 86.06 313 ASN A C 1
ATOM 2363 O O . ASN A 1 313 ? 44.402 10.576 -103.015 1.00 86.06 313 ASN A O 1
ATOM 2367 N N . LEU A 1 314 ? 45.097 8.745 -101.911 1.00 87.12 314 LEU A N 1
ATOM 2368 C CA . LEU A 1 314 ? 45.989 9.417 -100.968 1.00 87.12 314 LEU A CA 1
ATOM 2369 C C . LEU A 1 314 ? 47.449 9.072 -101.293 1.00 87.12 314 LEU A C 1
ATOM 2371 O O . LEU A 1 314 ? 47.774 7.896 -101.444 1.00 87.12 314 LEU A O 1
ATOM 2375 N N . LYS A 1 315 ? 48.331 10.074 -101.372 1.00 85.00 315 LYS A N 1
ATOM 2376 C CA . LYS A 1 315 ? 49.784 9.879 -101.496 1.00 85.00 315 LYS A CA 1
ATOM 2377 C C . LYS A 1 315 ? 50.522 10.674 -100.419 1.00 85.00 315 LYS A C 1
ATOM 2379 O O . LYS A 1 315 ? 50.172 11.823 -100.146 1.00 85.00 315 LYS A O 1
ATOM 2384 N N . THR A 1 316 ? 51.542 10.061 -99.829 1.00 82.12 316 THR A N 1
ATOM 2385 C CA . THR A 1 316 ? 52.477 10.679 -98.881 1.00 82.12 316 THR A CA 1
ATOM 2386 C C . THR A 1 316 ? 53.733 11.181 -99.588 1.00 82.12 316 THR A C 1
ATOM 2388 O O . THR A 1 316 ? 54.213 10.570 -100.543 1.00 82.12 316 THR A O 1
ATOM 2391 N N . GLU A 1 317 ? 54.299 12.271 -99.080 1.00 79.38 317 GLU A N 1
ATOM 2392 C CA . GLU A 1 317 ? 55.677 12.682 -99.357 1.00 79.38 317 GLU A CA 1
ATOM 2393 C C . GLU A 1 317 ? 56.251 13.291 -98.069 1.00 79.38 317 GLU A C 1
ATOM 2395 O O . GLU A 1 317 ? 55.959 14.434 -97.708 1.00 79.38 317 GLU A O 1
ATOM 2400 N N . GLY A 1 318 ? 56.966 12.467 -97.295 1.00 79.88 318 GLY A N 1
ATOM 2401 C CA . GLY A 1 318 ? 57.218 12.751 -95.880 1.00 79.88 318 GLY A CA 1
ATOM 2402 C C . GLY A 1 318 ? 55.902 12.884 -95.100 1.00 79.88 318 GLY A C 1
ATOM 2403 O O . GLY A 1 318 ? 54.980 12.092 -95.287 1.00 79.88 318 GLY A O 1
ATOM 2404 N N . ASP A 1 319 ? 55.806 13.919 -94.266 1.00 73.31 319 ASP A N 1
ATOM 2405 C CA . ASP A 1 319 ? 54.622 14.255 -93.457 1.00 73.31 319 ASP A CA 1
ATOM 2406 C C . ASP A 1 319 ? 53.558 15.084 -94.218 1.00 73.31 319 ASP A C 1
ATOM 2408 O O . ASP A 1 319 ? 52.655 15.672 -93.627 1.00 73.31 319 ASP A O 1
ATOM 2412 N N . ARG A 1 320 ? 53.646 15.169 -95.553 1.00 79.69 320 ARG A N 1
ATOM 2413 C CA . ARG A 1 320 ? 52.676 15.899 -96.388 1.00 79.69 320 ARG A CA 1
ATOM 2414 C C . ARG A 1 320 ? 51.731 14.938 -97.097 1.00 79.69 320 ARG A C 1
ATOM 2416 O O . ARG A 1 320 ? 52.177 14.036 -97.808 1.00 79.69 320 ARG A O 1
ATOM 2423 N N . PHE A 1 321 ? 50.426 15.178 -96.956 1.00 85.69 321 PHE A N 1
ATOM 2424 C CA . PHE A 1 321 ? 49.400 14.469 -97.720 1.00 85.69 321 PHE A CA 1
ATOM 2425 C C . PHE A 1 321 ? 49.010 15.213 -98.993 1.00 85.69 321 PHE A C 1
ATOM 2427 O O . PHE A 1 321 ? 48.653 16.392 -98.975 1.00 85.69 321 PHE A O 1
ATOM 2434 N N . PHE A 1 322 ? 48.995 14.470 -100.094 1.00 87.31 322 PHE A N 1
ATOM 2435 C CA . PHE A 1 322 ? 48.522 14.921 -101.390 1.00 87.31 322 PHE A CA 1
ATOM 2436 C C . PHE A 1 322 ? 47.333 14.059 -101.822 1.00 87.31 322 PHE A C 1
ATOM 2438 O O . PHE A 1 322 ? 47.425 12.830 -101.875 1.00 87.31 322 PHE A O 1
ATOM 2445 N N . LEU A 1 323 ? 46.208 14.706 -102.127 1.00 88.50 323 LEU A N 1
ATOM 2446 C CA . LEU A 1 323 ? 44.999 14.058 -102.623 1.00 88.50 323 LEU A CA 1
ATOM 2447 C C . LEU A 1 323 ? 45.033 14.032 -104.155 1.00 88.50 323 LEU A C 1
ATOM 2449 O O . LEU A 1 323 ? 45.187 15.069 -104.806 1.00 88.50 323 LEU A O 1
ATOM 2453 N N . TYR A 1 324 ? 44.878 12.849 -104.735 1.00 87.75 324 TYR A N 1
ATOM 2454 C CA . TYR A 1 324 ? 44.870 12.632 -106.178 1.00 87.75 324 TYR A CA 1
ATOM 2455 C C . TYR A 1 324 ? 43.467 12.212 -106.586 1.00 87.75 324 TYR A C 1
ATOM 2457 O O . TYR A 1 324 ? 43.025 11.132 -106.207 1.00 87.75 324 TYR A O 1
ATOM 2465 N N . SER A 1 325 ? 42.756 13.046 -107.344 1.00 85.31 325 SER A N 1
ATOM 2466 C CA . SER A 1 325 ? 41.418 12.697 -107.827 1.00 85.31 325 SER A CA 1
ATOM 2467 C C . SER A 1 325 ? 41.447 11.369 -108.591 1.00 85.31 325 SER A C 1
ATOM 2469 O O . SER A 1 325 ? 42.384 11.091 -109.335 1.00 85.31 325 SER A O 1
ATOM 2471 N N . THR A 1 326 ? 40.404 10.561 -108.439 1.00 84.44 326 THR A N 1
ATOM 2472 C CA . THR A 1 326 ? 40.176 9.353 -109.252 1.00 84.44 326 THR A CA 1
ATOM 2473 C C . THR A 1 326 ? 40.060 9.685 -110.743 1.00 84.44 326 THR A C 1
ATOM 2475 O O . THR A 1 326 ? 40.459 8.884 -111.577 1.00 84.44 326 THR A O 1
ATOM 2478 N N . THR A 1 327 ? 39.620 10.905 -111.076 1.00 85.31 327 THR A N 1
ATOM 2479 C CA . THR A 1 327 ? 39.620 11.477 -112.435 1.00 85.31 327 THR A CA 1
ATOM 2480 C C . THR A 1 327 ? 40.776 12.468 -112.646 1.00 85.31 327 THR A C 1
ATOM 2482 O O . THR A 1 327 ? 40.679 13.423 -113.422 1.00 85.31 327 THR A O 1
ATOM 2485 N N . CYS A 1 328 ? 41.891 12.292 -111.927 1.00 83.06 328 CYS A N 1
ATOM 2486 C CA . CYS A 1 328 ? 43.115 13.048 -112.177 1.00 83.06 328 CYS A CA 1
ATOM 2487 C C . CYS A 1 328 ? 43.600 12.755 -113.598 1.00 83.06 328 CYS A C 1
ATOM 2489 O O . CYS A 1 328 ? 43.865 11.605 -113.931 1.00 83.06 328 CYS A O 1
ATOM 2491 N N . SER A 1 329 ? 43.800 13.794 -114.414 1.00 75.25 329 SER A N 1
ATOM 2492 C CA . SER A 1 329 ? 44.314 13.620 -115.781 1.00 75.25 329 SER A CA 1
ATOM 2493 C C . SER A 1 329 ? 45.702 12.972 -115.844 1.00 75.25 329 SER A C 1
ATOM 2495 O O . SER A 1 329 ? 46.104 12.511 -116.902 1.00 75.25 329 SER A O 1
ATOM 2497 N N . GLY A 1 330 ? 46.458 12.981 -114.741 1.00 75.62 330 GLY A N 1
ATOM 2498 C CA . GLY A 1 330 ? 47.842 12.515 -114.663 1.00 75.62 330 GLY A CA 1
ATOM 2499 C C . GLY A 1 330 ? 48.885 13.607 -114.913 1.00 75.62 330 GLY A C 1
ATOM 2500 O O . GLY A 1 330 ? 49.999 13.478 -114.425 1.00 75.62 330 GLY A O 1
ATOM 2501 N N . PHE A 1 331 ? 48.532 14.720 -115.565 1.00 75.62 331 PHE A N 1
ATOM 2502 C CA . PHE A 1 331 ? 49.467 15.778 -115.989 1.00 75.62 331 PHE A CA 1
ATOM 2503 C C . PHE A 1 331 ? 49.367 17.027 -115.093 1.00 75.62 331 PHE A C 1
ATOM 2505 O O . PHE A 1 331 ? 48.272 17.413 -114.675 1.00 75.62 331 PHE A O 1
ATOM 2512 N N . THR A 1 332 ? 50.489 17.707 -114.829 1.00 73.06 332 THR A N 1
ATOM 2513 C CA . THR A 1 332 ? 50.478 19.063 -114.235 1.00 73.06 332 THR A CA 1
ATOM 2514 C C . THR A 1 332 ? 49.799 20.073 -115.167 1.00 73.06 332 THR A C 1
ATOM 2516 O O . THR A 1 332 ? 49.943 19.995 -116.389 1.00 73.06 332 THR A O 1
ATOM 2519 N N . LYS A 1 333 ? 49.125 21.090 -114.614 1.00 68.38 333 LYS A N 1
ATOM 2520 C CA . LYS A 1 333 ? 48.799 22.293 -115.395 1.00 68.38 333 LYS A CA 1
ATOM 2521 C C . LYS A 1 333 ? 50.097 23.017 -115.759 1.00 68.38 333 LYS A C 1
ATOM 2523 O O . LYS A 1 333 ? 50.964 23.203 -114.906 1.00 68.38 333 LYS A O 1
ATOM 2528 N N . LEU A 1 334 ? 50.205 23.450 -117.013 1.00 58.88 334 LEU A N 1
ATOM 2529 C CA . LEU A 1 334 ? 51.180 24.449 -117.447 1.00 58.88 334 LEU A CA 1
ATOM 2530 C C . LEU A 1 334 ? 50.533 25.829 -117.296 1.00 58.88 334 LEU A C 1
ATOM 2532 O O . LEU A 1 334 ? 49.531 26.112 -117.957 1.00 58.88 334 LEU A O 1
ATOM 2536 N N . SER A 1 335 ? 51.079 26.686 -116.430 1.00 54.66 335 SER A N 1
ATOM 2537 C CA . SER A 1 335 ? 50.599 28.067 -116.330 1.00 54.66 335 SER A CA 1
ATOM 2538 C C . SER A 1 335 ? 50.933 28.832 -117.611 1.00 54.66 335 SER A C 1
ATOM 2540 O O . SER A 1 335 ? 52.097 28.934 -117.993 1.00 54.66 335 SER A O 1
ATOM 2542 N N . LYS A 1 336 ? 49.916 29.411 -118.260 1.00 52.94 336 LYS A N 1
ATOM 2543 C CA . LYS A 1 336 ? 50.080 30.297 -119.429 1.00 52.94 336 LYS A CA 1
ATOM 2544 C C . LYS A 1 336 ? 50.301 31.776 -119.055 1.00 52.94 336 LYS A C 1
ATOM 2546 O O . LYS A 1 336 ? 50.257 32.635 -119.930 1.00 52.94 336 LYS A O 1
ATOM 2551 N N . LYS A 1 337 ? 50.554 32.088 -117.776 1.00 48.34 337 LYS A N 1
ATOM 2552 C CA . LYS A 1 337 ? 51.054 33.395 -117.305 1.00 48.34 337 LYS A CA 1
ATOM 2553 C C . LYS A 1 337 ? 52.237 33.187 -116.346 1.00 48.34 337 LYS A C 1
ATOM 2555 O O . LYS A 1 337 ? 52.311 32.170 -115.658 1.00 48.34 337 LYS A O 1
ATOM 2560 N N . GLY A 1 338 ? 53.211 34.094 -116.401 1.00 50.75 338 GLY A N 1
ATOM 2561 C CA . GLY A 1 338 ? 54.592 33.810 -115.990 1.00 50.75 338 GLY A CA 1
ATOM 2562 C C . GLY A 1 338 ? 54.905 33.840 -114.487 1.00 50.75 338 GLY A C 1
ATOM 2563 O O . GLY A 1 338 ? 54.109 34.283 -113.668 1.00 50.75 338 GLY A O 1
ATOM 2564 N N . LYS A 1 339 ? 56.150 33.443 -114.182 1.00 51.31 339 LYS A N 1
ATOM 2565 C CA . LYS A 1 339 ? 56.871 33.565 -112.895 1.00 51.31 339 LYS A CA 1
ATOM 2566 C C . LYS A 1 339 ? 56.484 32.655 -111.709 1.00 51.31 339 LYS A C 1
ATOM 2568 O O . LYS A 1 339 ? 57.081 32.818 -110.651 1.00 51.31 339 LYS A O 1
ATOM 2573 N N . GLU A 1 340 ? 55.686 31.602 -111.893 1.00 50.19 340 GLU A N 1
ATOM 2574 C CA . GLU A 1 340 ? 55.756 30.420 -111.005 1.00 50.19 340 GLU A CA 1
ATOM 2575 C C . GLU A 1 340 ? 56.548 29.271 -111.656 1.00 50.19 340 GLU A C 1
ATOM 2577 O O . GLU A 1 340 ? 56.352 28.958 -112.829 1.00 50.19 340 GLU A O 1
ATOM 2582 N N . LYS A 1 341 ? 57.445 28.633 -110.886 1.00 55.31 341 LYS A N 1
ATOM 2583 C CA . LYS A 1 341 ? 58.185 27.410 -111.281 1.00 55.31 341 LYS A CA 1
ATOM 2584 C C . LYS A 1 341 ? 57.609 26.124 -110.664 1.00 55.31 341 LYS A C 1
ATOM 2586 O O . LYS A 1 341 ? 58.110 25.036 -110.938 1.00 55.31 341 LYS A O 1
ATOM 2591 N N . THR A 1 342 ? 56.589 26.239 -109.821 1.00 62.38 342 THR A N 1
ATOM 2592 C CA . THR A 1 342 ? 55.920 25.126 -109.137 1.00 62.38 342 THR A CA 1
ATOM 2593 C C . THR A 1 342 ? 54.922 24.417 -110.060 1.00 62.38 342 THR A C 1
ATOM 2595 O O . THR A 1 342 ? 54.147 25.093 -110.738 1.00 62.38 342 THR A O 1
ATOM 2598 N N . PRO A 1 343 ? 54.889 23.069 -110.098 1.00 68.69 343 PRO A N 1
ATOM 2599 C CA . PRO A 1 343 ? 53.824 22.349 -110.789 1.00 68.69 343 PRO A CA 1
ATOM 2600 C C . PRO A 1 343 ? 52.486 22.598 -110.078 1.00 68.69 343 PRO A C 1
ATOM 2602 O O . PRO A 1 343 ? 52.424 22.628 -108.850 1.00 68.69 343 PRO A O 1
ATOM 2605 N N . GLN A 1 344 ? 51.416 22.760 -110.853 1.00 77.25 344 GLN A N 1
ATOM 2606 C CA . GLN A 1 344 ? 50.070 23.061 -110.357 1.00 77.25 344 GLN A CA 1
ATOM 2607 C C . GLN A 1 344 ? 49.128 21.875 -110.649 1.00 77.25 344 GLN A C 1
ATOM 2609 O O . GLN A 1 344 ? 49.215 21.278 -111.730 1.00 77.25 344 GLN A O 1
ATOM 2614 N N . PRO A 1 345 ? 48.222 21.496 -109.726 1.00 82.56 345 PRO A N 1
ATOM 2615 C CA . PRO A 1 345 ? 47.357 20.333 -109.903 1.00 82.56 345 PRO A CA 1
ATOM 2616 C C . PRO A 1 345 ? 46.414 20.465 -111.108 1.00 82.56 345 PRO A C 1
ATOM 2618 O O . PRO A 1 345 ? 45.944 21.551 -111.461 1.00 82.56 345 PRO A O 1
ATOM 2621 N N . CYS A 1 346 ? 46.085 19.326 -111.724 1.00 83.38 346 CYS A N 1
ATOM 2622 C CA . CYS A 1 346 ? 45.019 19.242 -112.722 1.00 83.38 346 CYS A CA 1
ATOM 2623 C C . CYS A 1 346 ? 43.668 19.687 -112.124 1.00 83.38 346 CYS A C 1
ATOM 2625 O O . CYS A 1 346 ? 43.495 19.696 -110.903 1.00 83.38 346 CYS A O 1
ATOM 2627 N N . THR A 1 347 ? 42.701 20.075 -112.964 1.00 83.12 347 THR A N 1
ATOM 2628 C CA . THR A 1 347 ? 41.431 20.664 -112.488 1.00 83.12 347 THR A CA 1
ATOM 2629 C C . THR A 1 347 ? 40.704 19.748 -111.501 1.00 83.12 347 THR A C 1
ATOM 2631 O O . THR A 1 347 ? 40.352 20.209 -110.419 1.00 83.12 347 THR A O 1
ATOM 2634 N N . SER A 1 348 ? 40.598 18.451 -111.800 1.00 83.12 348 SER A N 1
ATOM 2635 C CA . SER A 1 348 ? 39.945 17.459 -110.935 1.00 83.12 348 SER A CA 1
ATOM 2636 C C . SER A 1 348 ? 40.618 17.307 -109.566 1.00 83.12 348 SER A C 1
ATOM 2638 O O . SER A 1 348 ? 39.931 17.100 -108.571 1.00 83.12 348 SER A O 1
ATOM 2640 N N . CYS A 1 349 ? 41.949 17.438 -109.480 1.00 84.44 349 CYS A N 1
ATOM 2641 C CA . CYS A 1 349 ? 42.651 17.486 -108.193 1.00 84.44 349 CYS A CA 1
ATOM 2642 C C . CYS A 1 349 ? 42.435 18.827 -107.481 1.00 84.44 349 CYS A C 1
ATOM 2644 O O . CYS A 1 349 ? 42.201 18.841 -106.280 1.00 84.44 349 CYS A O 1
ATOM 2646 N N . SER A 1 350 ? 42.478 19.949 -108.204 1.00 83.75 350 SER A N 1
ATOM 2647 C CA . SER A 1 350 ? 42.276 21.286 -107.627 1.00 83.75 350 SER A CA 1
ATOM 2648 C C . SER A 1 350 ? 40.900 21.436 -106.965 1.00 83.75 350 SER A C 1
ATOM 2650 O O . SER A 1 350 ? 40.810 22.020 -105.890 1.00 83.75 350 SER A O 1
ATOM 2652 N N . MET A 1 351 ? 39.852 20.859 -107.564 1.00 84.06 351 MET A N 1
ATOM 2653 C CA . MET A 1 351 ? 38.481 20.866 -107.027 1.00 84.06 351 MET A CA 1
ATOM 2654 C C . MET A 1 351 ? 38.308 20.029 -105.746 1.00 84.06 351 MET A C 1
ATOM 2656 O O . MET A 1 351 ? 37.273 20.120 -105.089 1.00 84.06 351 MET A O 1
ATOM 2660 N N . LEU A 1 352 ? 39.312 19.243 -105.333 1.00 85.69 352 LEU A N 1
ATOM 2661 C CA . LEU A 1 352 ? 39.282 18.552 -104.038 1.00 85.69 352 LEU A CA 1
ATOM 2662 C C . LEU A 1 352 ? 39.379 19.521 -102.849 1.00 85.69 352 LEU A C 1
ATOM 2664 O O . LEU A 1 352 ? 39.000 19.133 -101.748 1.00 85.69 352 LEU A O 1
ATOM 2668 N N . ASN A 1 353 ? 39.828 20.768 -103.053 1.00 83.88 353 ASN A N 1
ATOM 2669 C CA . ASN A 1 353 ? 39.802 21.804 -102.014 1.00 83.88 353 ASN A CA 1
ATOM 2670 C C . ASN A 1 353 ? 38.379 22.052 -101.486 1.00 83.88 353 ASN A C 1
ATOM 2672 O O . ASN A 1 353 ? 38.186 22.171 -100.276 1.00 83.88 353 ASN A O 1
ATOM 2676 N N . ASP A 1 354 ? 37.412 22.084 -102.405 1.00 83.69 354 ASP A N 1
ATOM 2677 C CA . ASP A 1 354 ? 36.026 22.505 -102.172 1.00 83.69 354 ASP A CA 1
ATOM 2678 C C . ASP A 1 354 ? 35.090 21.304 -101.939 1.00 83.69 354 ASP A C 1
ATOM 2680 O O . ASP A 1 354 ? 33.893 21.448 -101.690 1.00 83.69 354 ASP A O 1
ATOM 2684 N N . HIS A 1 355 ? 35.628 20.081 -102.003 1.00 86.38 355 HIS A N 1
ATOM 2685 C CA . HIS A 1 355 ? 34.863 18.864 -101.781 1.00 86.38 355 HIS A CA 1
ATOM 2686 C C . HIS A 1 355 ? 34.407 18.785 -100.314 1.00 86.38 355 HIS A C 1
ATOM 2688 O O . HIS A 1 355 ? 35.229 18.743 -99.397 1.00 86.38 355 HIS A O 1
ATOM 2694 N N . ASN A 1 356 ? 33.095 18.672 -100.079 1.00 84.94 356 ASN A N 1
ATOM 2695 C CA . ASN A 1 356 ? 32.466 18.735 -98.748 1.00 84.94 356 ASN A CA 1
ATOM 2696 C C . ASN A 1 356 ? 33.144 17.867 -97.662 1.00 84.94 356 ASN A C 1
ATOM 2698 O O . ASN A 1 356 ? 33.380 18.335 -96.551 1.00 84.94 356 ASN A O 1
ATOM 2702 N N . ILE A 1 357 ? 33.521 16.625 -97.977 1.00 83.69 357 ILE A N 1
ATOM 2703 C CA . ILE A 1 357 ? 34.258 15.737 -97.066 1.00 83.69 357 ILE A CA 1
ATOM 2704 C C . ILE A 1 357 ? 35.674 16.259 -96.751 1.00 83.69 357 ILE A C 1
ATOM 2706 O O . ILE A 1 357 ? 36.085 16.174 -95.596 1.00 83.69 357 ILE A O 1
ATOM 2710 N N . VAL A 1 358 ? 36.411 16.812 -97.722 1.00 84.06 358 VAL A N 1
ATOM 2711 C CA . VAL A 1 358 ? 37.765 17.364 -97.513 1.00 84.06 358 VAL A CA 1
ATOM 2712 C C . VAL A 1 358 ? 37.694 18.633 -96.664 1.00 84.06 358 VAL A C 1
ATOM 2714 O O . VAL A 1 358 ? 38.436 18.752 -95.688 1.00 84.06 358 VAL A O 1
ATOM 2717 N N . MET A 1 359 ? 36.741 19.527 -96.952 1.00 83.81 359 MET A N 1
ATOM 2718 C CA . MET A 1 359 ? 36.437 20.674 -96.088 1.00 83.81 359 MET A CA 1
ATOM 2719 C C . MET A 1 359 ? 36.062 20.221 -94.670 1.00 83.81 359 MET A C 1
ATOM 2721 O O . MET A 1 359 ? 36.575 20.759 -93.694 1.00 83.81 359 MET A O 1
ATOM 2725 N N . GLY A 1 360 ? 35.245 19.171 -94.541 1.00 83.75 360 GLY A N 1
ATOM 2726 C CA . GLY A 1 360 ? 34.877 18.589 -93.252 1.00 83.75 360 GLY A CA 1
ATOM 2727 C C . GLY A 1 360 ? 36.053 17.971 -92.486 1.00 83.75 360 GLY A C 1
ATOM 2728 O O . GLY A 1 360 ? 36.091 18.077 -91.264 1.00 83.75 360 GLY A O 1
ATOM 2729 N N . ILE A 1 361 ? 37.017 17.339 -93.167 1.00 84.75 361 ILE A N 1
ATOM 2730 C CA . ILE A 1 361 ? 38.258 16.836 -92.547 1.00 84.75 361 ILE A CA 1
ATOM 2731 C C . ILE A 1 361 ? 39.097 18.011 -92.033 1.00 84.75 361 ILE A C 1
ATOM 2733 O O . ILE A 1 361 ? 39.509 17.989 -90.875 1.00 84.75 361 ILE A O 1
ATOM 2737 N N . ARG A 1 362 ? 39.279 19.066 -92.842 1.00 82.12 362 ARG A N 1
ATOM 2738 C CA . ARG A 1 362 ? 39.995 20.288 -92.432 1.00 82.12 362 ARG A CA 1
ATOM 2739 C C . ARG A 1 362 ? 39.333 20.930 -91.214 1.00 82.12 362 ARG A C 1
ATOM 2741 O O . ARG A 1 362 ? 39.981 21.053 -90.181 1.00 82.12 362 ARG A O 1
ATOM 2748 N N . HIS A 1 363 ? 38.033 21.205 -91.283 1.00 82.19 363 HIS A N 1
ATOM 2749 C CA . HIS A 1 363 ? 37.284 21.798 -90.177 1.00 82.19 363 HIS A CA 1
ATOM 2750 C C . HIS A 1 363 ? 37.359 20.951 -88.894 1.00 82.19 363 HIS A C 1
ATOM 2752 O O . HIS A 1 363 ? 37.617 21.485 -87.819 1.00 82.19 363 HIS A O 1
ATOM 2758 N N . ARG A 1 364 ? 37.237 19.615 -88.981 1.00 83.06 364 ARG A N 1
ATOM 2759 C CA . ARG A 1 364 ? 37.406 18.757 -87.795 1.00 83.06 364 ARG A CA 1
ATOM 2760 C C . ARG A 1 364 ? 38.843 18.729 -87.269 1.00 83.06 364 ARG A C 1
ATOM 2762 O O . ARG A 1 364 ? 38.992 18.623 -86.064 1.00 83.06 364 ARG A O 1
ATOM 2769 N N . SER A 1 365 ? 39.877 18.860 -88.102 1.00 77.81 365 SER A N 1
ATOM 2770 C CA . SER A 1 365 ? 41.279 18.955 -87.641 1.00 77.81 365 SER A CA 1
ATOM 2771 C C . SER A 1 365 ? 41.643 20.297 -86.979 1.00 77.81 365 SER A C 1
ATOM 2773 O O . SER A 1 365 ? 42.639 20.399 -86.251 1.00 77.81 365 SER A O 1
ATOM 2775 N N . GLU A 1 366 ? 40.830 21.330 -87.219 1.00 75.88 366 GLU A N 1
ATOM 2776 C CA . GLU A 1 366 ? 40.912 22.632 -86.550 1.00 75.88 366 GLU A CA 1
ATOM 2777 C C . GLU A 1 366 ? 40.212 22.624 -85.179 1.00 75.88 366 GLU A C 1
ATOM 2779 O O . GLU A 1 366 ? 40.558 23.429 -84.318 1.00 75.88 366 GLU A O 1
ATOM 2784 N N . LEU A 1 367 ? 39.287 21.686 -84.939 1.00 74.94 367 LEU A N 1
ATOM 2785 C CA . LEU A 1 367 ? 38.636 21.482 -83.643 1.00 74.94 367 LEU A CA 1
ATOM 2786 C C . LEU A 1 367 ? 39.471 20.555 -82.744 1.00 74.94 367 LEU A C 1
ATOM 2788 O O . LEU A 1 367 ? 39.587 19.352 -82.992 1.00 74.94 367 LEU A O 1
ATOM 2792 N N . ASP A 1 368 ? 39.992 21.094 -81.638 1.00 68.12 368 ASP A N 1
ATOM 2793 C CA . ASP A 1 368 ? 40.790 20.327 -80.668 1.00 68.12 368 ASP A CA 1
ATOM 2794 C C . ASP A 1 368 ? 40.019 19.204 -79.956 1.00 68.12 368 ASP A C 1
ATOM 2796 O O . ASP A 1 368 ? 40.643 18.324 -79.370 1.00 68.12 368 ASP A O 1
ATOM 2800 N N . ASN A 1 369 ? 38.686 19.186 -80.032 1.00 71.12 369 ASN A N 1
ATOM 2801 C CA . ASN A 1 369 ? 37.860 18.023 -79.713 1.00 71.12 369 ASN A CA 1
ATOM 2802 C C . ASN A 1 369 ? 36.741 17.894 -80.755 1.00 71.12 369 ASN A C 1
ATOM 2804 O O . ASN A 1 369 ? 36.083 18.881 -81.083 1.00 71.12 369 ASN A O 1
ATOM 2808 N N . ALA A 1 370 ? 36.479 16.676 -81.229 1.00 75.69 370 ALA A N 1
ATOM 2809 C CA . ALA A 1 370 ? 35.260 16.382 -81.980 1.00 75.69 370 ALA A CA 1
ATOM 2810 C C . ALA A 1 370 ? 34.042 16.323 -81.038 1.00 75.69 370 ALA A C 1
ATOM 2812 O O . ALA A 1 370 ? 34.179 16.011 -79.854 1.00 75.69 370 ALA A O 1
ATOM 2813 N N . HIS A 1 371 ? 32.843 16.584 -81.566 1.00 78.44 371 HIS A N 1
ATOM 2814 C CA . HIS A 1 371 ? 31.597 16.456 -80.805 1.00 78.44 371 HIS A CA 1
ATOM 2815 C C . HIS A 1 371 ? 31.341 14.990 -80.411 1.00 78.44 371 HIS A C 1
ATOM 2817 O O . HIS A 1 371 ? 31.601 14.097 -81.219 1.00 78.44 371 HIS A O 1
ATOM 2823 N N . ASP A 1 372 ? 30.791 14.725 -79.220 1.00 74.44 372 ASP A N 1
ATOM 2824 C CA . ASP A 1 372 ? 30.653 13.358 -78.674 1.00 74.44 372 ASP A CA 1
ATOM 2825 C C . ASP A 1 372 ? 29.761 12.423 -79.521 1.00 74.44 372 ASP A C 1
ATOM 2827 O O . ASP A 1 372 ? 29.897 11.205 -79.432 1.00 74.44 372 ASP A O 1
ATOM 2831 N N . SER A 1 373 ? 28.886 12.966 -80.377 1.00 79.88 373 SER A N 1
ATOM 2832 C CA . SER A 1 373 ? 28.081 12.191 -81.341 1.00 79.88 373 SER A CA 1
ATOM 2833 C C . SER A 1 373 ? 28.751 11.960 -82.707 1.00 79.88 373 SER A C 1
ATOM 2835 O O . SER A 1 373 ? 28.141 11.361 -83.593 1.00 79.88 373 SER A O 1
ATOM 2837 N N . THR A 1 374 ? 29.988 12.425 -82.917 1.00 82.62 374 THR A N 1
ATOM 2838 C CA . THR A 1 374 ? 30.696 12.278 -84.202 1.00 82.62 374 THR A CA 1
ATOM 2839 C C . THR A 1 374 ? 31.008 10.799 -84.467 1.00 82.62 374 THR A C 1
ATOM 2841 O O . THR A 1 374 ? 31.752 10.196 -83.690 1.00 82.62 374 THR A O 1
ATOM 2844 N N . PRO A 1 375 ? 30.519 10.181 -85.562 1.00 84.44 375 PRO A N 1
ATOM 2845 C CA . PRO A 1 375 ? 30.761 8.762 -85.798 1.00 84.44 375 PRO A CA 1
ATOM 2846 C C . PRO A 1 375 ? 32.250 8.482 -86.036 1.00 84.44 375 PRO A C 1
ATOM 2848 O O . PRO A 1 375 ? 32.882 9.159 -86.847 1.00 84.44 375 PRO A O 1
ATOM 2851 N N . TRP A 1 376 ? 32.785 7.432 -85.400 1.00 82.62 376 TRP A N 1
ATOM 2852 C CA . TRP A 1 376 ? 34.214 7.060 -85.396 1.00 82.62 376 TRP A CA 1
ATOM 2853 C C . TRP A 1 376 ? 34.930 7.146 -86.754 1.00 82.62 376 TRP A C 1
ATOM 2855 O O . TRP A 1 376 ? 36.071 7.590 -86.817 1.00 82.62 376 TRP A O 1
ATOM 2865 N N . GLY A 1 377 ? 34.241 6.807 -87.851 1.00 83.44 377 GLY A N 1
ATOM 2866 C CA . GLY A 1 377 ? 34.799 6.861 -89.208 1.00 83.44 377 GLY A CA 1
ATOM 2867 C C . GLY A 1 377 ? 35.172 8.262 -89.717 1.00 83.44 377 GLY A C 1
ATOM 2868 O O . GLY A 1 377 ? 35.835 8.370 -90.743 1.00 83.44 377 GLY A O 1
ATOM 2869 N N . PHE A 1 378 ? 34.754 9.323 -89.023 1.00 84.62 378 PHE A N 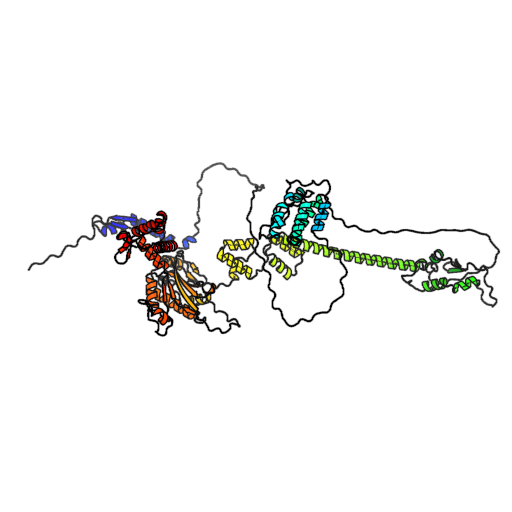1
ATOM 2870 C CA . PHE A 1 378 ? 35.075 10.719 -89.331 1.00 84.62 378 PHE A CA 1
ATOM 2871 C C . PHE A 1 378 ? 36.094 11.337 -88.358 1.00 84.62 378 PHE A C 1
ATOM 2873 O O . PHE A 1 378 ? 36.492 12.484 -88.560 1.00 84.62 378 PHE A O 1
ATOM 2880 N N . LEU A 1 379 ? 36.520 10.615 -87.317 1.00 86.25 379 LEU A N 1
ATOM 2881 C CA . LEU A 1 379 ? 37.510 11.093 -86.348 1.00 86.25 379 LEU A CA 1
ATOM 2882 C C . LEU A 1 379 ? 38.939 10.946 -86.891 1.00 86.25 379 LEU A C 1
ATOM 2884 O O . LEU A 1 379 ? 39.236 10.021 -87.650 1.00 86.25 379 LEU A O 1
ATOM 2888 N N . SER A 1 380 ? 39.838 11.842 -86.484 1.00 86.94 380 SER A N 1
ATOM 2889 C CA . SER A 1 380 ? 41.280 11.664 -86.691 1.00 86.94 380 SER A CA 1
ATOM 2890 C C . SER A 1 380 ? 41.901 10.699 -85.658 1.00 86.94 380 SER A C 1
ATOM 2892 O O . SER A 1 380 ? 41.331 10.510 -84.577 1.00 86.94 380 SER A O 1
ATOM 2894 N N . PRO A 1 381 ? 43.068 10.080 -85.929 1.00 85.75 381 PRO A N 1
ATOM 2895 C CA . PRO A 1 381 ? 43.812 9.283 -84.944 1.00 85.75 381 PRO A CA 1
ATOM 2896 C C . PRO A 1 381 ? 44.109 10.019 -83.627 1.00 85.75 381 PRO A C 1
ATOM 2898 O O . PRO A 1 381 ? 44.027 9.418 -82.551 1.00 85.75 381 PRO A O 1
ATOM 2901 N N . ARG A 1 382 ? 44.364 11.333 -83.672 1.00 84.81 382 ARG A N 1
ATOM 2902 C CA . ARG A 1 382 ? 44.406 12.205 -82.487 1.00 84.81 382 ARG A CA 1
ATOM 2903 C C . ARG A 1 382 ? 43.072 12.210 -81.735 1.00 84.81 382 ARG A C 1
ATOM 2905 O O . ARG A 1 382 ? 43.047 11.885 -80.546 1.00 84.81 382 ARG A O 1
ATOM 2912 N N . GLN A 1 383 ? 41.969 12.519 -82.416 1.00 84.00 383 GLN A N 1
ATOM 2913 C CA . GLN A 1 383 ? 40.638 12.622 -81.802 1.00 84.00 383 GLN A CA 1
ATOM 2914 C C . GLN A 1 383 ? 40.162 11.289 -81.211 1.00 84.00 383 GLN A C 1
ATOM 2916 O O . GLN A 1 383 ? 39.600 11.269 -80.118 1.00 84.00 383 GLN A O 1
ATOM 2921 N N . MET A 1 384 ? 40.462 10.162 -81.862 1.00 85.31 384 MET A N 1
ATOM 2922 C CA . MET A 1 384 ? 40.190 8.827 -81.319 1.00 85.31 384 MET A CA 1
ATOM 2923 C C . MET A 1 384 ? 40.983 8.556 -80.030 1.00 85.31 384 MET A C 1
ATOM 2925 O O . MET A 1 384 ? 40.418 8.049 -79.059 1.00 85.31 384 MET A O 1
ATOM 2929 N N . ARG A 1 385 ? 42.262 8.958 -79.960 1.00 86.06 385 ARG A N 1
ATOM 2930 C CA . ARG A 1 385 ? 43.069 8.859 -78.727 1.00 86.06 385 ARG A CA 1
ATOM 2931 C C . ARG A 1 385 ? 42.569 9.798 -77.620 1.00 86.06 385 ARG A C 1
ATOM 2933 O O . ARG A 1 385 ? 42.606 9.415 -76.451 1.00 86.06 385 ARG A O 1
ATOM 2940 N N . GLN A 1 386 ? 42.057 10.986 -77.951 1.00 84.25 386 GLN A N 1
ATOM 2941 C CA . GLN A 1 386 ? 41.419 11.894 -76.983 1.00 84.25 386 GLN A CA 1
ATOM 2942 C C . GLN A 1 386 ? 40.099 11.326 -76.441 1.00 84.25 386 GLN A C 1
ATOM 2944 O O . GLN A 1 386 ? 39.911 11.287 -75.225 1.00 84.25 386 GLN A O 1
ATOM 2949 N N . ALA A 1 387 ? 39.220 10.822 -77.313 1.00 84.62 387 ALA A N 1
ATOM 2950 C CA . ALA A 1 387 ? 37.961 10.186 -76.926 1.00 84.62 387 ALA A CA 1
ATOM 2951 C C . ALA A 1 387 ? 38.196 8.958 -76.027 1.00 84.62 387 ALA A C 1
ATOM 2953 O O . ALA A 1 387 ? 37.539 8.809 -74.994 1.00 84.62 387 ALA A O 1
ATOM 2954 N N . LEU A 1 388 ? 39.197 8.131 -76.356 1.00 86.69 388 LEU A N 1
ATOM 2955 C CA . LEU A 1 388 ? 39.620 7.011 -75.517 1.00 86.69 388 LEU A CA 1
ATOM 2956 C C . LEU A 1 388 ? 40.110 7.486 -74.140 1.00 86.69 388 LEU A C 1
ATOM 2958 O O . LEU A 1 388 ? 39.642 6.973 -73.130 1.00 86.69 388 LEU A O 1
ATOM 2962 N N . ARG A 1 389 ? 40.978 8.509 -74.067 1.00 86.94 389 ARG A N 1
ATOM 2963 C CA . ARG A 1 389 ? 41.425 9.099 -72.786 1.00 86.94 389 ARG A CA 1
ATOM 2964 C C . ARG A 1 389 ? 40.254 9.635 -71.951 1.00 86.94 389 ARG A C 1
ATOM 2966 O O . ARG A 1 389 ? 40.191 9.353 -70.757 1.00 86.94 389 ARG A O 1
ATOM 2973 N N . LYS A 1 390 ? 39.298 10.340 -72.570 1.00 86.00 390 LYS A N 1
ATOM 2974 C CA . LYS A 1 390 ? 38.068 10.828 -71.916 1.00 86.00 390 LYS A CA 1
ATOM 2975 C C . LYS A 1 390 ? 37.265 9.668 -71.315 1.00 86.00 390 LYS A C 1
ATOM 2977 O O . LYS A 1 390 ? 36.892 9.736 -70.145 1.00 86.00 390 LYS A O 1
ATOM 2982 N N . LYS A 1 391 ? 37.075 8.574 -72.064 1.00 87.50 391 LYS A N 1
ATOM 2983 C CA . LYS A 1 391 ? 36.363 7.374 -71.589 1.00 87.50 391 LYS A CA 1
ATOM 2984 C C . LYS A 1 391 ? 37.138 6.575 -70.536 1.00 87.50 391 LYS A C 1
ATOM 2986 O O . LYS A 1 391 ? 36.516 6.083 -69.599 1.00 87.50 391 LYS A O 1
ATOM 2991 N N . THR A 1 392 ? 38.468 6.507 -70.600 1.00 92.06 392 THR A N 1
ATOM 2992 C CA . THR A 1 392 ? 39.299 5.912 -69.536 1.00 92.06 392 THR A CA 1
ATOM 2993 C C . THR A 1 392 ? 39.187 6.705 -68.234 1.00 92.06 392 THR A C 1
ATOM 2995 O O . THR A 1 392 ? 38.936 6.118 -67.183 1.00 92.06 392 THR A O 1
ATOM 2998 N N . ASN A 1 393 ? 39.287 8.036 -68.296 1.00 90.81 393 ASN A N 1
ATOM 2999 C CA . ASN A 1 393 ? 39.136 8.905 -67.125 1.00 90.81 393 ASN A CA 1
ATOM 3000 C C . ASN A 1 393 ? 37.725 8.798 -66.523 1.00 90.81 393 ASN A C 1
ATOM 3002 O O . ASN A 1 393 ? 37.572 8.715 -65.305 1.00 90.81 393 ASN A O 1
ATOM 3006 N N . GLU A 1 394 ? 36.691 8.730 -67.365 1.00 91.69 394 GLU A N 1
ATOM 3007 C CA . GLU A 1 394 ? 35.316 8.478 -66.931 1.00 91.69 394 GLU A CA 1
ATOM 3008 C C . GLU A 1 394 ? 35.155 7.098 -66.272 1.00 91.69 394 GLU A C 1
ATOM 3010 O O . GLU A 1 394 ? 34.534 6.999 -65.215 1.00 91.69 394 GLU A O 1
ATOM 3015 N N . ASN A 1 395 ? 35.763 6.045 -66.826 1.00 92.19 395 ASN A N 1
ATOM 3016 C CA . ASN A 1 395 ? 35.739 4.697 -66.257 1.00 92.19 395 ASN A CA 1
ATOM 3017 C C . ASN A 1 395 ? 36.421 4.642 -64.875 1.00 92.19 395 ASN A C 1
ATOM 3019 O O . ASN A 1 395 ? 35.880 4.042 -63.946 1.00 92.19 395 ASN A O 1
ATOM 3023 N N . VAL A 1 396 ? 37.567 5.315 -64.709 1.00 92.50 396 VAL A N 1
ATOM 3024 C CA . VAL A 1 396 ? 38.255 5.460 -63.412 1.00 92.50 396 VAL A CA 1
ATOM 3025 C C . VAL A 1 396 ? 37.392 6.243 -62.418 1.00 92.50 396 VAL A C 1
ATOM 3027 O O . VAL A 1 396 ? 37.207 5.796 -61.286 1.00 92.50 396 VAL A O 1
ATOM 3030 N N . ARG A 1 397 ? 36.792 7.363 -62.844 1.00 93.81 397 ARG A N 1
ATOM 3031 C CA . ARG A 1 397 ? 35.869 8.161 -62.022 1.00 93.81 397 ARG A CA 1
ATOM 3032 C C . ARG A 1 397 ? 34.685 7.321 -61.528 1.00 93.81 397 ARG A C 1
ATOM 3034 O O . ARG A 1 397 ? 34.395 7.319 -60.335 1.00 93.81 397 ARG A O 1
ATOM 3041 N N . LEU A 1 398 ? 34.027 6.580 -62.421 1.00 93.50 398 LEU A N 1
ATOM 3042 C CA . LEU A 1 398 ? 32.887 5.719 -62.084 1.00 93.50 398 LEU A CA 1
ATOM 3043 C C . LEU A 1 398 ? 33.285 4.573 -61.139 1.00 93.50 398 LEU A C 1
ATOM 3045 O O . LEU A 1 398 ? 32.563 4.308 -60.181 1.00 93.50 398 LEU A O 1
ATOM 3049 N N . LYS A 1 399 ? 34.461 3.958 -61.330 1.00 93.50 399 LYS A N 1
ATOM 3050 C CA . LYS A 1 399 ? 35.019 2.966 -60.390 1.00 93.50 399 LYS A CA 1
ATOM 3051 C C . LYS A 1 399 ? 35.230 3.547 -58.988 1.00 93.50 399 LYS A C 1
ATOM 3053 O O . LYS A 1 399 ? 34.900 2.885 -58.006 1.00 93.50 399 LYS A O 1
ATOM 3058 N N . LEU A 1 400 ? 35.731 4.779 -58.873 1.00 93.25 400 LEU A N 1
ATOM 3059 C CA . LEU A 1 400 ? 35.914 5.446 -57.577 1.00 93.25 400 LEU A CA 1
ATOM 3060 C C . LEU A 1 400 ? 34.579 5.764 -56.884 1.00 93.25 400 LEU A C 1
ATOM 3062 O O . LEU A 1 400 ? 34.478 5.575 -55.670 1.00 93.25 400 LEU A O 1
ATOM 3066 N N . TYR A 1 401 ? 33.544 6.179 -57.625 1.00 93.81 401 TYR A N 1
ATOM 3067 C CA . TYR A 1 401 ? 32.192 6.319 -57.066 1.00 93.81 401 TYR A CA 1
ATOM 3068 C C . TYR A 1 401 ? 31.639 4.972 -56.589 1.00 93.81 401 TYR A C 1
ATOM 3070 O O . TYR A 1 401 ? 31.304 4.849 -55.414 1.00 93.81 401 TYR A O 1
ATOM 3078 N N . ALA A 1 402 ? 31.663 3.935 -57.434 1.00 92.94 402 ALA A N 1
ATOM 3079 C CA . ALA A 1 402 ? 31.183 2.598 -57.079 1.00 92.94 402 ALA A CA 1
ATOM 3080 C C . ALA A 1 402 ? 31.881 2.023 -55.829 1.00 92.94 402 ALA A C 1
ATOM 3082 O O . ALA A 1 402 ? 31.220 1.469 -54.952 1.00 92.94 402 ALA A O 1
ATOM 3083 N N . LEU A 1 403 ? 33.199 2.213 -55.687 1.00 93.88 403 LEU A N 1
ATOM 3084 C CA . LEU A 1 403 ? 33.944 1.817 -54.484 1.00 93.88 403 LEU A CA 1
ATOM 3085 C C . LEU A 1 403 ? 33.529 2.613 -53.237 1.00 93.88 403 LEU A C 1
ATOM 3087 O O . LEU A 1 403 ? 33.441 2.047 -52.146 1.00 93.88 403 LEU A O 1
ATOM 3091 N N . ASN A 1 404 ? 33.265 3.913 -53.370 1.00 93.00 404 ASN A N 1
ATOM 3092 C CA . ASN A 1 404 ? 32.804 4.742 -52.257 1.00 93.00 404 ASN A CA 1
ATOM 3093 C C . ASN A 1 404 ? 31.361 4.419 -51.851 1.00 93.00 404 ASN A C 1
ATOM 3095 O O . ASN A 1 404 ? 31.070 4.359 -50.656 1.00 93.00 404 ASN A O 1
ATOM 3099 N N . ASP A 1 405 ? 30.475 4.133 -52.799 1.00 93.25 405 ASP A N 1
ATOM 3100 C CA . ASP A 1 405 ? 29.097 3.743 -52.504 1.00 93.25 405 ASP A CA 1
ATOM 3101 C C . ASP A 1 405 ? 29.020 2.316 -51.944 1.00 93.25 405 ASP A C 1
ATOM 3103 O O . ASP A 1 405 ? 28.335 2.100 -50.945 1.00 93.25 405 ASP A O 1
ATOM 3107 N N . ALA A 1 406 ? 29.841 1.377 -52.429 1.00 91.75 406 ALA A N 1
ATOM 3108 C CA . ALA A 1 406 ? 30.020 0.069 -51.795 1.00 91.75 406 ALA A CA 1
ATOM 3109 C C . ALA A 1 406 ? 30.517 0.187 -50.338 1.00 91.75 406 ALA A C 1
ATOM 3111 O O . ALA A 1 406 ? 30.034 -0.528 -49.456 1.00 91.75 406 ALA A O 1
ATOM 3112 N N . ARG A 1 407 ? 31.426 1.131 -50.036 1.00 93.44 407 ARG A N 1
ATOM 3113 C CA . ARG A 1 407 ? 31.838 1.438 -48.649 1.00 93.44 407 ARG A CA 1
ATOM 3114 C C . ARG A 1 407 ? 30.669 1.977 -47.813 1.00 93.44 407 ARG A C 1
ATOM 3116 O O . ARG A 1 407 ? 30.477 1.489 -46.699 1.00 93.44 407 ARG A O 1
ATOM 3123 N N . LYS A 1 408 ? 29.873 2.925 -48.332 1.00 93.50 408 LYS A N 1
ATOM 3124 C CA . LYS A 1 408 ? 28.672 3.462 -47.650 1.00 93.50 408 LYS A CA 1
ATOM 3125 C C . LYS A 1 408 ? 27.643 2.362 -47.369 1.00 93.50 408 LYS A C 1
ATOM 3127 O O . LYS A 1 408 ? 27.162 2.257 -46.242 1.00 93.50 408 LYS A O 1
ATOM 3132 N N . ILE A 1 409 ? 27.342 1.522 -48.362 1.00 93.25 409 ILE A N 1
ATOM 3133 C CA . ILE A 1 409 ? 26.415 0.386 -48.253 1.00 93.25 409 ILE A CA 1
ATOM 3134 C C . ILE A 1 409 ? 26.921 -0.606 -47.200 1.00 93.25 409 ILE A C 1
ATOM 3136 O O . ILE A 1 409 ? 26.169 -0.970 -46.302 1.00 93.25 409 ILE A O 1
ATOM 3140 N N . ARG A 1 410 ? 28.211 -0.969 -47.217 1.00 92.44 410 ARG A N 1
ATOM 3141 C CA . ARG A 1 410 ? 28.812 -1.856 -46.205 1.00 92.44 410 ARG A CA 1
ATOM 3142 C C . ARG A 1 410 ? 28.677 -1.305 -44.779 1.00 92.44 410 ARG A C 1
ATOM 3144 O O . ARG A 1 410 ? 28.392 -2.071 -43.861 1.00 92.44 410 ARG A O 1
ATOM 3151 N N . VAL A 1 411 ? 28.849 0.005 -44.581 1.00 91.69 411 VAL A N 1
ATOM 3152 C CA . VAL A 1 411 ? 28.637 0.652 -43.271 1.00 91.69 411 VAL A CA 1
ATOM 3153 C C . VAL A 1 411 ? 27.156 0.626 -42.878 1.00 91.69 411 VAL A C 1
ATOM 3155 O O . VAL A 1 411 ? 26.837 0.177 -41.778 1.00 91.69 411 VAL A O 1
ATOM 3158 N N . ARG A 1 412 ? 26.241 1.018 -43.776 1.00 92.00 412 ARG A N 1
ATOM 3159 C CA . ARG A 1 412 ? 24.787 0.970 -43.526 1.00 92.00 412 ARG A CA 1
ATOM 3160 C C . ARG A 1 412 ? 24.313 -0.447 -43.182 1.00 92.00 412 ARG A C 1
ATOM 3162 O O . ARG A 1 412 ? 23.622 -0.620 -42.184 1.00 92.00 412 ARG A O 1
ATOM 3169 N N . ASN A 1 413 ? 24.777 -1.464 -43.907 1.00 92.75 413 ASN A N 1
ATOM 3170 C CA . ASN A 1 413 ? 24.459 -2.869 -43.640 1.00 92.75 413 ASN A CA 1
ATOM 3171 C C . ASN A 1 413 ? 25.005 -3.345 -42.281 1.00 92.75 413 ASN A C 1
ATOM 3173 O O . ASN A 1 4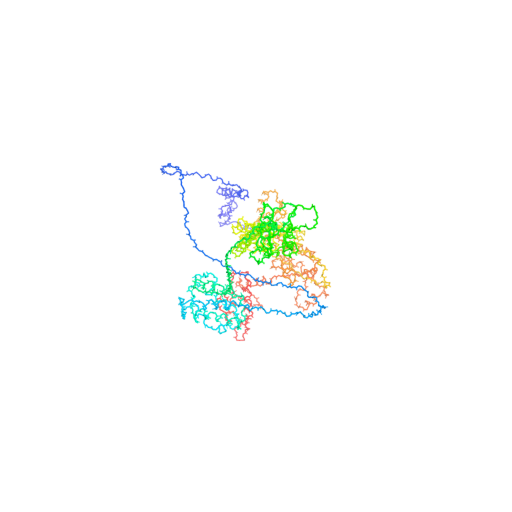13 ? 24.325 -4.098 -41.586 1.00 92.75 413 ASN A O 1
ATOM 3177 N N . ARG A 1 414 ? 26.182 -2.867 -41.842 1.00 92.31 414 ARG A N 1
ATOM 3178 C CA . ARG A 1 414 ? 26.708 -3.149 -40.491 1.00 92.31 414 ARG A CA 1
ATOM 3179 C C . ARG A 1 414 ? 25.820 -2.547 -39.394 1.00 92.31 414 ARG A C 1
ATOM 3181 O O . ARG A 1 414 ? 25.591 -3.208 -38.383 1.00 92.31 414 ARG A O 1
ATOM 3188 N N . HIS A 1 415 ? 25.299 -1.333 -39.589 1.00 91.88 415 HIS A N 1
ATOM 3189 C CA . HIS A 1 415 ? 24.336 -0.720 -38.663 1.00 91.88 415 HIS A CA 1
ATOM 3190 C C . HIS A 1 415 ? 22.976 -1.433 -38.687 1.00 91.88 415 HIS A C 1
ATOM 3192 O O . HIS A 1 415 ? 22.420 -1.699 -37.628 1.00 91.88 415 HIS A O 1
ATOM 3198 N N . LEU A 1 416 ? 22.464 -1.811 -39.861 1.00 93.38 416 LEU A N 1
ATOM 3199 C CA . LEU A 1 416 ? 21.205 -2.554 -40.005 1.00 93.38 416 LEU A CA 1
ATOM 3200 C C . LEU A 1 416 ? 21.293 -3.948 -39.351 1.00 93.38 416 LEU A C 1
ATOM 3202 O O . LEU A 1 416 ? 20.382 -4.355 -38.637 1.00 93.38 416 LEU A O 1
ATOM 3206 N N . SER A 1 417 ? 22.428 -4.642 -39.495 1.00 91.75 417 SER A N 1
ATOM 3207 C CA . SER A 1 417 ? 22.750 -5.880 -38.762 1.00 91.75 417 SER A CA 1
ATOM 3208 C C . SER A 1 417 ? 22.772 -5.691 -37.238 1.00 91.75 417 SER A C 1
ATOM 3210 O O . SER A 1 417 ? 22.419 -6.611 -36.499 1.00 91.75 417 SER A O 1
ATOM 3212 N N . ALA A 1 418 ? 23.198 -4.523 -36.749 1.00 90.94 418 ALA A N 1
ATOM 3213 C CA . ALA A 1 418 ? 23.184 -4.211 -35.323 1.00 90.94 418 ALA A CA 1
ATOM 3214 C C . ALA A 1 418 ? 21.766 -3.898 -34.822 1.00 90.94 418 ALA A C 1
ATOM 3216 O O . ALA A 1 418 ? 21.367 -4.446 -33.803 1.00 90.94 418 ALA A O 1
ATOM 3217 N N . TRP A 1 419 ? 20.969 -3.126 -35.569 1.00 91.56 419 TRP A N 1
ATOM 3218 C CA . TRP A 1 419 ? 19.552 -2.897 -35.257 1.00 91.56 419 TRP A CA 1
ATOM 3219 C C . TRP A 1 419 ? 18.731 -4.194 -35.257 1.00 91.56 419 TRP A C 1
ATOM 3221 O O . TRP A 1 419 ? 17.950 -4.411 -34.334 1.00 91.56 419 TRP A O 1
ATOM 3231 N N . LYS A 1 420 ? 18.960 -5.103 -36.219 1.00 91.19 420 LYS A N 1
ATOM 3232 C CA . LYS A 1 420 ? 18.338 -6.439 -36.214 1.00 91.19 420 LYS A CA 1
ATOM 3233 C C . LYS A 1 420 ? 18.712 -7.246 -34.968 1.00 91.19 420 LYS A C 1
ATOM 3235 O O . LYS A 1 420 ? 17.833 -7.822 -34.340 1.00 91.19 420 LYS A O 1
ATOM 3240 N N . ARG A 1 421 ? 19.990 -7.263 -34.569 1.00 89.75 421 ARG A N 1
ATOM 3241 C CA . ARG A 1 421 ? 20.419 -7.935 -33.326 1.00 89.75 421 ARG A CA 1
ATOM 3242 C C . ARG A 1 421 ? 19.830 -7.293 -32.073 1.00 89.75 421 ARG A C 1
ATOM 3244 O O . ARG A 1 421 ? 19.407 -8.022 -31.190 1.00 89.75 421 ARG A O 1
ATOM 3251 N N . LEU A 1 422 ? 19.744 -5.965 -32.027 1.00 90.25 422 LEU A N 1
ATOM 3252 C CA . LEU A 1 422 ? 19.144 -5.235 -30.912 1.00 90.25 422 LEU A CA 1
ATOM 3253 C C . LEU A 1 422 ? 17.661 -5.597 -30.754 1.00 90.25 422 LEU A C 1
ATOM 3255 O O . LEU A 1 422 ? 17.230 -5.934 -29.659 1.00 90.25 422 LEU A O 1
ATOM 3259 N N . SER A 1 423 ? 16.907 -5.618 -31.856 1.00 89.12 423 SER A N 1
ATOM 3260 C CA . SER A 1 423 ? 15.513 -6.078 -31.874 1.00 89.12 423 SER A CA 1
ATOM 3261 C C . SER A 1 423 ? 15.370 -7.549 -31.453 1.00 89.12 423 SER A C 1
ATOM 3263 O O . SER A 1 423 ? 14.474 -7.862 -30.676 1.00 89.12 423 SER A O 1
ATOM 3265 N N . MET A 1 424 ? 16.269 -8.440 -31.892 1.00 87.50 424 MET A N 1
ATOM 3266 C CA . MET A 1 424 ? 16.249 -9.848 -31.471 1.00 87.50 424 MET A CA 1
ATOM 3267 C C . MET A 1 424 ? 16.583 -10.045 -29.987 1.00 87.50 424 MET A C 1
ATOM 3269 O O . MET A 1 424 ? 15.986 -10.921 -29.377 1.00 87.50 424 MET A O 1
ATOM 3273 N N . ALA A 1 425 ? 17.494 -9.259 -29.404 1.00 85.88 425 ALA A N 1
ATOM 3274 C CA . ALA A 1 425 ? 17.787 -9.315 -27.969 1.00 85.88 425 ALA A CA 1
ATOM 3275 C C . ALA A 1 425 ? 16.581 -8.826 -27.145 1.00 85.88 425 ALA A C 1
ATOM 3277 O O . ALA A 1 425 ? 16.075 -9.557 -26.298 1.00 85.88 425 ALA A O 1
ATOM 3278 N N . ILE A 1 426 ? 16.033 -7.653 -27.501 1.00 86.44 426 ILE A N 1
ATOM 3279 C CA . ILE A 1 426 ? 14.801 -7.084 -26.917 1.00 86.44 426 ILE A CA 1
ATOM 3280 C C . ILE A 1 426 ? 13.632 -8.088 -26.938 1.00 86.44 426 ILE A C 1
ATOM 3282 O O . ILE A 1 426 ? 12.846 -8.122 -25.998 1.00 86.44 426 ILE A O 1
ATOM 3286 N N . GLY A 1 427 ? 13.503 -8.886 -28.005 1.00 84.69 427 GLY A N 1
ATOM 3287 C CA . GLY A 1 427 ? 12.420 -9.861 -28.177 1.00 84.69 427 GLY A CA 1
ATOM 3288 C C . GLY A 1 427 ? 12.696 -11.281 -27.663 1.00 84.69 427 GLY A C 1
ATOM 3289 O O . GLY A 1 427 ? 11.842 -12.144 -27.851 1.00 84.69 427 GLY A O 1
ATOM 3290 N N . ARG A 1 428 ? 13.870 -11.562 -27.078 1.00 84.12 428 ARG A N 1
ATOM 3291 C CA . ARG A 1 428 ? 14.251 -12.911 -26.600 1.00 84.12 428 ARG A CA 1
ATOM 3292 C C . ARG A 1 428 ? 14.686 -12.964 -25.141 1.00 84.12 428 ARG A C 1
ATOM 3294 O O . ARG A 1 428 ? 14.565 -14.018 -24.526 1.00 84.12 428 ARG A O 1
ATOM 3301 N N . GLU A 1 429 ? 15.229 -11.877 -24.608 1.00 79.81 429 GLU A N 1
ATOM 3302 C CA . GLU A 1 429 ? 15.832 -11.849 -23.278 1.00 79.81 429 GLU A CA 1
ATOM 3303 C C . GLU A 1 429 ? 14.919 -11.119 -22.285 1.00 79.81 429 GLU A C 1
ATOM 3305 O O . GLU A 1 429 ? 14.507 -9.983 -22.523 1.00 79.81 429 GLU A O 1
ATOM 3310 N N . ASP A 1 430 ? 14.633 -11.751 -21.142 1.00 76.25 430 ASP A N 1
ATOM 3311 C CA . ASP A 1 430 ? 13.991 -11.074 -20.011 1.00 76.25 430 ASP A CA 1
ATOM 3312 C C . ASP A 1 430 ? 14.979 -10.071 -19.395 1.00 76.25 430 ASP A C 1
ATOM 3314 O O . ASP A 1 430 ? 15.883 -10.432 -18.635 1.00 76.25 430 ASP A O 1
ATOM 3318 N N . ILE A 1 431 ? 14.837 -8.804 -19.788 1.00 78.81 431 ILE A N 1
ATOM 3319 C CA . ILE A 1 431 ? 15.696 -7.690 -19.381 1.00 78.81 431 ILE A CA 1
ATOM 3320 C C . ILE A 1 431 ? 14.881 -6.739 -18.489 1.00 78.81 431 ILE A C 1
ATOM 3322 O O . ILE A 1 431 ? 14.159 -5.868 -18.999 1.00 78.81 431 ILE A O 1
ATOM 3326 N N . PRO A 1 432 ? 15.013 -6.832 -17.151 1.00 72.06 432 PRO A N 1
ATOM 3327 C CA . PRO A 1 432 ? 14.321 -5.942 -16.229 1.00 72.06 432 PRO A CA 1
ATOM 3328 C C . PRO A 1 432 ? 14.572 -4.464 -16.550 1.00 72.06 432 PRO A C 1
ATOM 3330 O O . PRO A 1 432 ? 15.710 -3.995 -16.627 1.00 72.06 432 PRO A O 1
ATOM 3333 N N . ARG A 1 433 ? 13.477 -3.710 -16.715 1.00 78.38 433 ARG A N 1
ATOM 3334 C CA . ARG A 1 433 ? 13.471 -2.261 -17.001 1.00 78.38 433 ARG A CA 1
ATOM 3335 C C . ARG A 1 433 ? 14.234 -1.863 -18.278 1.00 78.38 433 ARG A C 1
ATOM 3337 O O . ARG A 1 433 ? 14.851 -0.795 -18.346 1.00 78.38 433 ARG A O 1
ATOM 3344 N N . ILE A 1 434 ? 14.100 -2.663 -19.340 1.00 85.44 434 ILE A N 1
ATOM 3345 C CA . ILE A 1 434 ? 14.633 -2.366 -20.683 1.00 85.44 434 ILE A CA 1
ATOM 3346 C C . ILE A 1 434 ? 14.231 -0.973 -21.217 1.00 85.44 434 ILE A C 1
ATOM 3348 O O . ILE A 1 434 ? 15.057 -0.286 -21.818 1.00 85.44 434 ILE A O 1
ATOM 3352 N N . ARG A 1 435 ? 13.017 -0.483 -20.905 1.00 82.62 435 ARG A N 1
ATOM 3353 C CA . ARG A 1 435 ? 12.561 0.893 -21.209 1.00 82.62 435 ARG A CA 1
ATOM 3354 C C . ARG A 1 435 ? 13.487 1.947 -20.591 1.00 82.62 435 ARG A C 1
ATOM 3356 O O . ARG A 1 435 ? 13.934 2.857 -21.287 1.00 82.62 435 ARG A O 1
ATOM 3363 N N . SER A 1 436 ? 13.828 1.800 -19.309 1.00 83.00 436 SER A N 1
ATOM 3364 C CA . SER A 1 436 ? 14.738 2.704 -18.592 1.00 83.00 436 SER A CA 1
ATOM 3365 C C . SER A 1 436 ? 16.168 2.629 -19.141 1.00 83.00 436 SER A C 1
ATOM 3367 O O . SER A 1 436 ? 16.843 3.656 -19.215 1.00 83.00 436 SER A O 1
ATOM 3369 N N . LEU A 1 437 ? 16.623 1.443 -19.568 1.00 87.19 437 LEU A N 1
ATOM 3370 C CA . LEU A 1 437 ? 17.915 1.262 -20.240 1.00 87.19 437 LEU A CA 1
ATOM 3371 C C . LEU A 1 437 ? 17.952 2.022 -21.569 1.00 87.19 437 LEU A C 1
ATOM 3373 O O . LEU A 1 437 ? 18.839 2.854 -21.766 1.00 87.19 437 LEU A O 1
ATOM 3377 N N . MET A 1 438 ? 16.974 1.795 -22.448 1.00 88.00 438 MET A N 1
ATOM 3378 C CA . MET A 1 438 ? 16.896 2.455 -23.755 1.00 88.00 438 MET A CA 1
ATOM 3379 C C . MET A 1 438 ? 16.771 3.977 -23.612 1.00 88.00 438 MET A C 1
ATOM 3381 O O . MET A 1 438 ? 17.516 4.714 -24.258 1.00 88.00 438 MET A O 1
ATOM 3385 N N . ALA A 1 439 ? 15.935 4.464 -22.689 1.00 84.69 439 ALA A N 1
ATOM 3386 C CA . ALA A 1 439 ? 15.809 5.891 -22.388 1.00 84.69 439 ALA A CA 1
ATOM 3387 C C . ALA A 1 439 ? 17.092 6.508 -21.794 1.00 84.69 439 ALA A C 1
ATOM 3389 O O . ALA A 1 439 ? 17.339 7.704 -21.963 1.00 84.69 439 ALA A O 1
ATOM 3390 N N . ALA A 1 440 ? 17.926 5.733 -21.092 1.00 86.31 440 ALA A N 1
ATOM 3391 C CA . ALA A 1 440 ? 19.238 6.187 -20.627 1.00 86.31 440 ALA A CA 1
ATOM 3392 C C . ALA A 1 440 ? 20.272 6.229 -21.768 1.00 86.31 440 ALA A C 1
ATOM 3394 O O . ALA A 1 440 ? 20.970 7.230 -21.908 1.00 86.31 440 ALA A O 1
ATOM 3395 N N . GLN A 1 441 ? 20.340 5.195 -22.617 1.00 89.38 441 GLN A N 1
ATOM 3396 C CA . GLN A 1 441 ? 21.266 5.166 -23.759 1.00 89.38 441 GLN A CA 1
ATOM 3397 C C . GLN A 1 441 ? 20.921 6.225 -24.818 1.00 89.38 441 GLN A C 1
ATOM 3399 O O . GLN A 1 441 ? 21.821 6.843 -25.382 1.00 89.38 441 GLN A O 1
ATOM 3404 N N . HIS A 1 442 ? 19.630 6.485 -25.047 1.00 88.25 442 HIS A N 1
ATOM 3405 C CA . HIS A 1 442 ? 19.166 7.534 -25.956 1.00 88.25 442 HIS A CA 1
ATOM 3406 C C . HIS A 1 442 ? 19.572 8.935 -25.468 1.00 88.25 442 HIS A C 1
ATOM 3408 O O . HIS A 1 442 ? 20.202 9.679 -26.214 1.00 88.25 442 HIS A O 1
ATOM 3414 N N . ARG A 1 443 ? 19.323 9.265 -24.188 1.00 86.75 443 ARG A N 1
ATOM 3415 C CA . ARG A 1 443 ? 19.782 10.533 -23.577 1.00 86.75 443 ARG A CA 1
ATOM 3416 C C . ARG A 1 443 ? 21.306 10.682 -23.560 1.00 86.75 443 ARG A C 1
ATOM 3418 O O . ARG A 1 443 ? 21.804 11.798 -23.618 1.00 86.75 443 ARG A O 1
ATOM 3425 N N . ALA A 1 444 ? 22.042 9.573 -23.507 1.00 87.00 444 ALA A N 1
ATOM 3426 C CA . ALA A 1 444 ? 23.499 9.548 -23.609 1.00 87.00 444 ALA A CA 1
ATOM 3427 C C . ALA A 1 444 ? 24.028 9.553 -25.063 1.00 87.00 444 ALA A C 1
ATOM 3429 O O . ALA A 1 444 ? 25.211 9.287 -25.268 1.00 87.00 444 ALA A O 1
ATOM 3430 N N . GLY A 1 445 ? 23.176 9.771 -26.077 1.00 89.19 445 GLY A N 1
ATOM 3431 C CA . GLY A 1 445 ? 23.572 9.807 -27.495 1.00 89.19 445 GLY A CA 1
ATOM 3432 C C . GLY A 1 445 ? 24.247 8.523 -27.998 1.00 89.19 445 GLY A C 1
ATOM 3433 O O . GLY A 1 445 ? 25.044 8.561 -28.935 1.00 89.19 445 GLY A O 1
ATOM 3434 N N . SER A 1 446 ? 24.003 7.389 -27.335 1.00 90.81 446 SER A N 1
ATOM 3435 C CA . SER A 1 446 ? 24.821 6.184 -27.484 1.00 90.81 446 SER A CA 1
ATOM 3436 C C . SER A 1 446 ? 24.556 5.442 -28.795 1.00 90.81 446 SER A C 1
ATOM 3438 O O . SER A 1 446 ? 23.432 5.382 -29.289 1.00 90.81 446 SER A O 1
ATOM 3440 N N . SER A 1 447 ? 25.605 4.836 -29.359 1.00 92.44 447 SER A N 1
ATOM 3441 C CA . SER A 1 447 ? 25.493 4.083 -30.614 1.00 92.44 447 SER A CA 1
ATOM 3442 C C . SER A 1 447 ? 24.696 2.783 -30.439 1.00 92.44 447 SER A C 1
ATOM 3444 O O . SER A 1 447 ? 24.689 2.195 -29.360 1.00 92.44 447 SER A O 1
ATOM 3446 N N . VAL A 1 448 ? 24.115 2.259 -31.524 1.00 92.00 448 VAL A N 1
ATOM 3447 C CA . VAL A 1 448 ? 23.411 0.958 -31.514 1.00 92.00 448 VAL A CA 1
ATOM 3448 C C . VAL A 1 448 ? 24.307 -0.211 -31.054 1.00 92.00 448 VAL A C 1
ATOM 3450 O O . VAL A 1 448 ? 23.824 -1.156 -30.438 1.00 92.00 448 VAL A O 1
ATOM 3453 N N . PHE A 1 449 ? 25.625 -0.135 -31.281 1.00 92.44 449 PHE A N 1
ATOM 3454 C CA . PHE A 1 449 ? 26.587 -1.126 -30.776 1.00 92.44 449 PHE A CA 1
ATOM 3455 C C . PHE A 1 449 ? 26.786 -1.010 -29.258 1.00 92.44 449 PHE A C 1
ATOM 3457 O O . PHE A 1 449 ? 26.925 -2.018 -28.576 1.00 92.44 449 PHE A O 1
ATOM 3464 N N . THR A 1 450 ? 26.748 0.214 -28.729 1.00 91.75 450 THR A N 1
ATOM 3465 C CA . THR A 1 450 ? 26.792 0.498 -27.288 1.00 91.75 450 THR A CA 1
ATOM 3466 C C . THR A 1 450 ? 25.488 0.074 -26.606 1.00 91.75 450 THR A C 1
ATOM 3468 O O . THR A 1 450 ? 25.526 -0.475 -25.513 1.00 91.75 450 THR A O 1
ATOM 3471 N N . MET A 1 451 ? 24.336 0.272 -27.260 1.00 91.75 451 MET A N 1
ATOM 3472 C CA . MET A 1 451 ? 23.036 -0.211 -26.777 1.00 91.75 451 MET A CA 1
ATOM 3473 C C . MET A 1 451 ? 23.012 -1.738 -26.655 1.00 91.75 451 MET A C 1
ATOM 3475 O O . MET A 1 451 ? 22.620 -2.236 -25.604 1.00 91.75 451 MET A O 1
ATOM 3479 N N . LEU A 1 452 ? 23.501 -2.456 -27.677 1.00 90.25 452 LEU A N 1
ATOM 3480 C CA . LEU A 1 452 ? 23.711 -3.909 -27.628 1.00 90.25 452 LEU A CA 1
ATOM 3481 C C . LEU A 1 452 ? 24.585 -4.315 -26.436 1.00 90.25 452 LEU A C 1
ATOM 3483 O O . LEU A 1 452 ? 24.114 -5.026 -25.562 1.00 90.25 452 LEU A O 1
ATOM 3487 N N . GLU A 1 453 ? 25.798 -3.767 -26.320 1.00 91.12 453 GLU A N 1
ATOM 3488 C CA . GLU A 1 453 ? 26.731 -4.100 -25.230 1.00 91.12 453 GLU A CA 1
ATOM 3489 C C . GLU A 1 453 ? 26.134 -3.860 -23.824 1.00 91.12 453 GLU A C 1
ATOM 3491 O O . GLU A 1 453 ? 26.477 -4.548 -22.861 1.00 91.12 453 GLU A O 1
ATOM 3496 N N . LYS A 1 454 ? 25.234 -2.877 -23.677 1.00 88.81 454 LYS A N 1
ATOM 3497 C CA . LYS A 1 454 ? 24.509 -2.620 -22.422 1.00 88.81 454 LYS A CA 1
ATOM 3498 C C . LYS A 1 454 ? 23.352 -3.584 -22.186 1.00 88.81 454 LYS A C 1
ATOM 3500 O O . LYS A 1 454 ? 23.066 -3.855 -21.023 1.00 88.81 454 LYS A O 1
ATOM 3505 N N . ILE A 1 455 ? 22.714 -4.080 -23.241 1.00 88.50 455 ILE A N 1
ATOM 3506 C CA . ILE A 1 455 ? 21.660 -5.096 -23.183 1.00 88.50 455 ILE A CA 1
ATOM 3507 C C . ILE A 1 455 ? 22.248 -6.475 -22.887 1.00 88.50 455 ILE A C 1
ATOM 3509 O O . ILE A 1 455 ? 21.823 -7.070 -21.903 1.00 88.50 455 ILE A O 1
ATOM 3513 N N . ASP A 1 456 ? 23.316 -6.889 -23.575 1.00 86.44 456 ASP A N 1
ATOM 3514 C CA . ASP A 1 456 ? 24.052 -8.129 -23.283 1.00 86.44 456 ASP A CA 1
ATOM 3515 C C . ASP A 1 456 ? 24.448 -8.177 -21.788 1.00 86.44 456 ASP A C 1
ATOM 3517 O O . ASP A 1 456 ? 24.277 -9.177 -21.089 1.00 86.44 456 ASP A O 1
ATOM 3521 N N . LYS A 1 457 ? 24.916 -7.039 -21.249 1.00 86.69 457 LYS A N 1
ATOM 3522 C CA . LYS A 1 457 ? 25.270 -6.882 -19.827 1.00 86.69 457 LYS A CA 1
ATOM 3523 C C . LYS A 1 457 ? 24.061 -6.815 -18.889 1.00 86.69 457 LYS A C 1
ATOM 3525 O O . LYS A 1 457 ? 24.219 -7.139 -17.714 1.00 86.69 457 LYS A O 1
ATOM 3530 N N . ALA A 1 458 ? 22.886 -6.401 -19.360 1.00 85.50 458 ALA A N 1
ATOM 3531 C CA . ALA A 1 458 ? 21.658 -6.361 -18.567 1.00 85.50 458 ALA A CA 1
ATOM 3532 C C . ALA A 1 458 ? 20.967 -7.731 -18.493 1.00 85.50 458 ALA A C 1
ATOM 3534 O O . ALA A 1 458 ? 20.565 -8.133 -17.404 1.00 85.50 458 ALA A O 1
ATOM 3535 N N . ALA A 1 459 ? 20.927 -8.484 -19.597 1.00 83.69 459 ALA A N 1
ATOM 3536 C CA . ALA A 1 459 ? 20.490 -9.881 -19.625 1.00 83.69 459 ALA A CA 1
ATOM 3537 C C . ALA A 1 459 ? 21.383 -10.757 -18.726 1.00 83.69 459 ALA A C 1
ATOM 3539 O O . ALA A 1 459 ? 20.891 -11.484 -17.864 1.00 83.69 459 ALA A O 1
ATOM 3540 N N . CYS A 1 460 ? 22.709 -10.570 -18.794 1.00 83.31 460 CYS A N 1
ATOM 3541 C CA . CYS A 1 460 ? 23.667 -11.170 -17.853 1.00 83.31 460 CYS A CA 1
ATOM 3542 C C . CYS A 1 460 ? 23.570 -10.633 -16.402 1.00 83.31 460 CYS A C 1
ATOM 3544 O O . CYS A 1 460 ? 24.402 -10.990 -15.568 1.00 83.31 460 CYS A O 1
ATOM 3546 N N . ARG A 1 461 ? 22.630 -9.724 -16.094 1.00 78.94 461 ARG A N 1
ATOM 3547 C CA . ARG A 1 461 ? 22.436 -9.025 -14.801 1.00 78.94 461 ARG A CA 1
ATOM 3548 C C . ARG A 1 461 ? 23.665 -8.272 -14.252 1.00 78.94 461 ARG A C 1
ATOM 3550 O O . ARG A 1 461 ? 23.634 -7.760 -13.135 1.00 78.94 461 ARG A O 1
ATOM 3557 N N . ALA A 1 462 ? 24.721 -8.123 -15.053 1.00 82.81 462 ALA A N 1
ATOM 3558 C CA . ALA A 1 462 ? 25.946 -7.382 -14.740 1.00 82.81 462 ALA A CA 1
ATOM 3559 C C . ALA A 1 462 ? 25.787 -5.850 -14.865 1.00 82.81 462 ALA A C 1
ATOM 3561 O O . ALA A 1 462 ? 26.652 -5.087 -14.431 1.00 82.81 462 ALA A O 1
ATOM 3562 N N . TYR A 1 463 ? 24.686 -5.383 -15.457 1.00 80.94 463 TYR A N 1
ATOM 3563 C CA . TYR A 1 463 ? 24.306 -3.978 -15.553 1.00 80.94 463 TYR A CA 1
ATOM 3564 C C . TYR A 1 463 ? 22.817 -3.804 -15.229 1.00 80.94 463 TYR A C 1
ATOM 3566 O O . TYR A 1 463 ? 21.981 -4.568 -15.693 1.00 80.94 463 TYR A O 1
ATOM 3574 N N . SER A 1 464 ? 22.478 -2.765 -14.461 1.00 75.81 464 SER A N 1
ATOM 3575 C CA . SER A 1 464 ? 21.090 -2.368 -14.197 1.00 75.81 464 SER A CA 1
ATOM 3576 C C . SER A 1 464 ? 20.940 -0.855 -14.409 1.00 75.81 464 SER A C 1
ATOM 3578 O O . SER A 1 464 ? 21.786 -0.087 -13.929 1.00 75.81 464 SER A O 1
ATOM 3580 N N . PRO A 1 465 ? 19.909 -0.391 -15.144 1.00 75.75 465 PRO A N 1
ATOM 3581 C CA . PRO A 1 465 ? 19.746 1.021 -15.466 1.00 75.75 465 PRO A CA 1
ATOM 3582 C C . PRO A 1 465 ? 19.377 1.838 -14.220 1.00 75.75 465 PRO A C 1
ATOM 3584 O O . PRO A 1 465 ? 18.349 1.611 -13.573 1.00 75.75 465 PRO A O 1
ATOM 3587 N N . ARG A 1 466 ? 20.206 2.837 -13.894 1.00 70.56 466 ARG A N 1
ATOM 3588 C CA . ARG A 1 466 ? 19.955 3.788 -12.799 1.00 70.56 466 ARG A CA 1
ATOM 3589 C C . ARG A 1 466 ? 18.978 4.877 -13.260 1.00 70.56 466 ARG A C 1
ATOM 3591 O O . ARG A 1 466 ? 19.276 5.597 -14.208 1.00 70.56 466 ARG A O 1
ATOM 3598 N N . GLY A 1 467 ? 17.849 5.006 -12.565 1.00 76.62 467 GLY A N 1
ATOM 3599 C CA . GLY A 1 467 ? 16.798 5.992 -12.845 1.00 76.62 467 GLY A CA 1
ATOM 3600 C C . GLY A 1 467 ? 15.417 5.338 -12.829 1.00 76.62 467 GLY A C 1
ATOM 3601 O O . GLY A 1 467 ? 15.127 4.514 -13.693 1.00 76.62 467 GLY A O 1
ATOM 3602 N N . TYR A 1 468 ? 14.607 5.686 -11.834 1.00 84.75 468 TYR A N 1
ATOM 3603 C CA . TYR A 1 468 ? 13.285 5.113 -11.567 1.00 84.75 468 TYR A CA 1
ATOM 3604 C C . TYR A 1 468 ? 12.206 6.180 -11.779 1.00 84.75 468 TYR A C 1
ATOM 3606 O O . TYR A 1 468 ? 12.459 7.357 -11.514 1.00 84.75 468 TYR A O 1
ATOM 3614 N N . GLU A 1 469 ? 11.031 5.775 -12.251 1.00 85.62 469 GLU A N 1
ATOM 3615 C CA . GLU A 1 469 ? 9.852 6.646 -12.377 1.00 85.62 469 GLU A CA 1
ATOM 3616 C C . GLU A 1 469 ? 9.094 6.706 -11.027 1.00 85.62 469 GLU A C 1
ATOM 3618 O O . GLU A 1 469 ? 9.280 5.834 -10.178 1.00 85.62 469 GLU A O 1
ATOM 3623 N N . ALA A 1 470 ? 8.238 7.710 -10.789 1.00 86.31 470 ALA A N 1
ATOM 3624 C CA . ALA A 1 470 ? 7.486 7.823 -9.523 1.00 86.31 470 ALA A CA 1
ATOM 3625 C C . ALA A 1 470 ? 6.661 6.550 -9.228 1.00 86.31 470 ALA A C 1
ATOM 3627 O O . ALA A 1 470 ? 6.760 5.969 -8.146 1.00 86.31 470 ALA A O 1
ATOM 3628 N N . ALA A 1 471 ? 5.989 6.027 -10.258 1.00 88.00 471 ALA A N 1
ATOM 3629 C CA . ALA A 1 471 ? 5.246 4.770 -10.214 1.00 88.00 471 ALA A CA 1
ATOM 3630 C C . ALA A 1 471 ? 6.112 3.532 -9.880 1.00 88.00 471 ALA A C 1
ATOM 3632 O O . ALA A 1 471 ? 5.596 2.557 -9.331 1.00 88.00 471 ALA A O 1
ATOM 3633 N N . ASP A 1 472 ? 7.424 3.540 -10.166 1.00 89.50 472 ASP A N 1
ATOM 3634 C CA . ASP A 1 472 ? 8.323 2.457 -9.733 1.00 89.50 472 ASP A CA 1
ATOM 3635 C C . ASP A 1 472 ? 8.506 2.478 -8.208 1.00 89.50 472 ASP A C 1
ATOM 3637 O O . ASP A 1 472 ? 8.519 1.422 -7.571 1.00 89.50 472 ASP A O 1
ATOM 3641 N N . PHE A 1 473 ? 8.646 3.671 -7.618 1.00 92.81 473 PHE A N 1
ATOM 3642 C CA . PHE A 1 473 ? 8.761 3.847 -6.171 1.00 92.81 473 PHE A CA 1
ATOM 3643 C C . PHE A 1 473 ? 7.441 3.536 -5.460 1.00 92.81 473 PHE A C 1
ATOM 3645 O O . PHE A 1 473 ? 7.448 2.814 -4.466 1.00 92.81 473 PHE A O 1
ATOM 3652 N N . GLU A 1 474 ? 6.311 4.013 -5.981 1.00 92.38 474 GLU A N 1
ATOM 3653 C CA . GLU A 1 474 ? 4.971 3.716 -5.451 1.00 92.38 474 GLU A CA 1
ATOM 3654 C C . GLU A 1 474 ? 4.690 2.210 -5.457 1.00 92.38 474 GLU A C 1
ATOM 3656 O O . GLU A 1 474 ? 4.315 1.642 -4.428 1.00 92.38 474 GLU A O 1
ATOM 3661 N N . ARG A 1 475 ? 4.983 1.525 -6.573 1.00 91.81 475 ARG A N 1
ATOM 3662 C CA . ARG A 1 475 ? 4.874 0.063 -6.678 1.00 91.81 475 ARG A CA 1
ATOM 3663 C C . ARG A 1 475 ? 5.801 -0.649 -5.690 1.00 91.81 475 ARG A C 1
ATOM 3665 O O . ARG A 1 475 ? 5.357 -1.561 -4.996 1.00 91.81 475 ARG A O 1
ATOM 3672 N N . ALA A 1 476 ? 7.065 -0.232 -5.582 1.00 93.81 476 ALA A N 1
ATOM 3673 C CA . ALA A 1 476 ? 8.013 -0.808 -4.624 1.00 93.81 476 ALA A CA 1
ATOM 3674 C C . ALA A 1 476 ? 7.557 -0.624 -3.165 1.00 93.81 476 ALA A C 1
ATOM 3676 O O . ALA A 1 476 ? 7.720 -1.524 -2.341 1.00 93.81 476 ALA A O 1
ATOM 3677 N N . PHE A 1 477 ? 6.952 0.523 -2.846 1.00 94.56 477 PHE A N 1
ATOM 3678 C CA . PHE A 1 477 ? 6.425 0.829 -1.521 1.00 94.56 477 PHE A CA 1
ATOM 3679 C C . PHE A 1 477 ? 5.176 0.012 -1.199 1.00 94.56 477 PHE A C 1
ATOM 3681 O O . PHE A 1 477 ? 5.086 -0.534 -0.102 1.00 94.56 477 PHE A O 1
ATOM 3688 N N . LEU A 1 478 ? 4.250 -0.135 -2.150 1.00 94.50 478 LEU A N 1
ATOM 3689 C CA . LEU A 1 478 ? 3.063 -0.975 -1.996 1.00 94.50 478 LEU A CA 1
ATOM 3690 C C . LEU A 1 478 ? 3.453 -2.443 -1.758 1.00 94.50 478 LEU A C 1
ATOM 3692 O O . LEU A 1 478 ? 2.984 -3.055 -0.800 1.00 94.50 478 LEU A O 1
ATOM 3696 N N . ILE A 1 479 ? 4.391 -2.977 -2.549 1.00 94.88 479 ILE A N 1
ATOM 3697 C CA . ILE A 1 479 ? 4.944 -4.328 -2.355 1.00 94.88 479 ILE A CA 1
ATOM 3698 C C . ILE A 1 479 ? 5.614 -4.448 -0.974 1.00 94.88 479 ILE A C 1
ATOM 3700 O O . ILE A 1 479 ? 5.366 -5.417 -0.258 1.00 94.88 479 ILE A O 1
ATOM 3704 N N . TYR A 1 480 ? 6.403 -3.451 -0.557 1.00 94.81 480 TYR A N 1
ATOM 3705 C CA . TYR A 1 480 ? 7.033 -3.412 0.769 1.00 94.81 480 TYR A CA 1
ATOM 3706 C C . TYR A 1 480 ? 6.027 -3.332 1.930 1.00 94.81 480 TYR A C 1
ATOM 3708 O O . TYR A 1 480 ? 6.296 -3.854 3.012 1.00 94.81 480 TYR A O 1
ATOM 3716 N N . LYS A 1 481 ? 4.875 -2.684 1.730 1.00 92.56 481 LYS A N 1
ATOM 3717 C CA . LYS A 1 481 ? 3.822 -2.543 2.744 1.00 92.56 481 LYS A CA 1
ATOM 3718 C C . LYS A 1 481 ? 2.938 -3.783 2.863 1.00 92.56 481 LYS A C 1
ATOM 3720 O O . LYS A 1 481 ? 2.585 -4.132 3.984 1.00 92.56 481 LYS A O 1
ATOM 3725 N N . LEU A 1 482 ? 2.616 -4.445 1.750 1.00 93.06 482 LEU A N 1
ATOM 3726 C CA . LEU A 1 482 ? 1.749 -5.630 1.729 1.00 93.06 482 LEU A CA 1
ATOM 3727 C C . LEU A 1 482 ? 2.525 -6.938 1.955 1.00 93.06 482 LEU A C 1
ATOM 3729 O O . LEU A 1 482 ? 2.146 -7.742 2.798 1.00 93.06 482 LEU A O 1
ATOM 3733 N N . GLY A 1 483 ? 3.629 -7.146 1.231 1.00 91.56 483 GLY A N 1
ATOM 3734 C CA . GLY A 1 483 ? 4.457 -8.360 1.305 1.00 91.56 483 GLY A CA 1
ATOM 3735 C C . GLY A 1 483 ? 5.727 -8.216 2.156 1.00 91.56 483 GLY A C 1
ATOM 3736 O O . GLY A 1 483 ? 6.573 -9.114 2.189 1.00 91.56 483 GLY A O 1
ATOM 3737 N N . GLY A 1 484 ? 5.891 -7.081 2.839 1.00 92.94 484 GLY A N 1
ATOM 3738 C CA . GLY A 1 484 ? 7.023 -6.821 3.722 1.00 92.94 484 GLY A CA 1
ATOM 3739 C C . GLY A 1 484 ? 8.370 -6.720 2.998 1.00 92.94 484 GLY A C 1
ATOM 3740 O O . GLY A 1 484 ? 8.469 -6.522 1.785 1.00 92.94 484 GLY A O 1
ATOM 3741 N N . ARG A 1 485 ? 9.455 -6.878 3.769 1.00 93.81 485 ARG A N 1
ATOM 3742 C CA . ARG A 1 485 ? 10.823 -6.827 3.233 1.00 93.81 485 ARG A CA 1
ATOM 3743 C C . ARG A 1 485 ? 11.082 -7.909 2.178 1.00 93.81 485 ARG A C 1
ATOM 3745 O O . ARG A 1 485 ? 11.661 -7.595 1.148 1.00 93.81 485 ARG A O 1
ATOM 3752 N N . ALA A 1 486 ? 10.651 -9.146 2.424 1.00 93.81 486 ALA A N 1
ATOM 3753 C CA . ALA A 1 486 ? 10.940 -10.270 1.534 1.00 93.81 486 ALA A CA 1
ATOM 3754 C C . ALA A 1 486 ? 10.351 -10.059 0.130 1.00 93.81 486 ALA A C 1
ATOM 3756 O O . ALA A 1 486 ? 11.077 -10.193 -0.851 1.00 93.81 486 ALA A O 1
ATOM 3757 N N . ALA A 1 487 ? 9.083 -9.646 0.020 1.00 94.56 487 ALA A N 1
ATOM 3758 C CA . ALA A 1 487 ? 8.470 -9.378 -1.281 1.00 94.56 487 ALA A CA 1
ATOM 3759 C C . ALA A 1 487 ? 9.130 -8.198 -2.014 1.00 94.56 487 ALA A C 1
ATOM 3761 O O . ALA A 1 487 ? 9.307 -8.259 -3.227 1.00 94.56 487 ALA A O 1
ATOM 3762 N N . ALA A 1 488 ? 9.536 -7.144 -1.298 1.00 93.94 488 ALA A N 1
ATOM 3763 C CA . ALA A 1 488 ? 10.213 -5.998 -1.905 1.00 93.94 488 ALA A CA 1
ATOM 3764 C C . ALA A 1 488 ? 11.654 -6.314 -2.348 1.00 93.94 488 ALA A C 1
ATOM 3766 O O . ALA A 1 488 ? 12.070 -5.867 -3.416 1.00 93.94 488 ALA A O 1
ATOM 3767 N N . ASP A 1 489 ? 12.395 -7.121 -1.584 1.00 92.94 489 ASP A N 1
ATOM 3768 C CA . ASP A 1 489 ? 13.724 -7.600 -1.978 1.00 92.94 489 ASP A CA 1
ATOM 3769 C C . ASP A 1 489 ? 13.622 -8.582 -3.176 1.00 92.94 489 ASP A C 1
ATOM 3771 O O . ASP A 1 489 ? 14.442 -8.511 -4.092 1.00 92.94 489 ASP A O 1
ATOM 3775 N N . ILE A 1 490 ? 12.571 -9.416 -3.250 1.00 92.31 490 ILE A N 1
ATOM 3776 C CA . ILE A 1 490 ? 12.253 -10.249 -4.430 1.00 92.31 490 ILE A CA 1
ATOM 3777 C C . ILE A 1 490 ? 11.893 -9.380 -5.645 1.00 92.31 490 ILE A C 1
ATOM 3779 O O . ILE A 1 490 ? 12.434 -9.599 -6.729 1.00 92.31 490 ILE A O 1
ATOM 3783 N N . ALA A 1 491 ? 11.022 -8.377 -5.493 1.00 90.50 491 ALA A N 1
ATOM 3784 C CA . ALA A 1 491 ? 10.632 -7.472 -6.579 1.00 90.50 491 ALA A CA 1
ATOM 3785 C C . ALA A 1 491 ? 11.824 -6.655 -7.107 1.00 90.50 491 ALA A C 1
ATOM 3787 O O . ALA A 1 491 ? 11.959 -6.470 -8.317 1.00 90.50 491 ALA A O 1
ATOM 3788 N N . HIS A 1 492 ? 12.748 -6.253 -6.228 1.00 89.44 492 HIS A N 1
ATOM 3789 C CA . HIS A 1 492 ? 14.001 -5.609 -6.621 1.00 89.44 492 HIS A CA 1
ATOM 3790 C C . HIS A 1 492 ? 14.876 -6.527 -7.498 1.00 89.44 492 HIS A C 1
ATOM 3792 O O . HIS A 1 492 ? 15.459 -6.062 -8.475 1.00 89.44 492 HIS A O 1
ATOM 3798 N N . GLN A 1 493 ? 14.936 -7.828 -7.191 1.00 85.12 493 GLN A N 1
ATOM 3799 C CA . GLN A 1 493 ? 15.756 -8.816 -7.914 1.00 85.12 493 GLN A CA 1
ATOM 3800 C C . GLN A 1 493 ? 15.108 -9.394 -9.187 1.00 85.12 493 GLN A C 1
ATOM 3802 O O . GLN A 1 493 ? 15.822 -9.895 -10.058 1.00 85.12 493 GLN A O 1
ATOM 3807 N N . SER A 1 494 ? 13.776 -9.367 -9.287 1.00 84.19 494 SER A N 1
ATOM 3808 C CA . SER A 1 494 ? 13.009 -9.930 -10.412 1.00 84.19 494 SER A CA 1
ATOM 3809 C C . SER A 1 494 ? 12.489 -8.847 -11.358 1.00 84.19 494 SER A C 1
ATOM 3811 O O . SER A 1 494 ? 12.831 -8.844 -12.533 1.00 84.19 494 SER A O 1
ATOM 3813 N N . LEU A 1 495 ? 11.730 -7.883 -10.836 1.00 83.44 495 LEU A N 1
ATOM 3814 C CA . LEU A 1 495 ? 11.113 -6.792 -11.601 1.00 83.44 495 LEU A CA 1
ATOM 3815 C C . LEU A 1 495 ? 12.032 -5.562 -11.735 1.00 83.44 495 LEU A C 1
ATOM 3817 O O . LEU A 1 495 ? 11.724 -4.617 -12.462 1.00 83.44 495 LEU A O 1
ATOM 3821 N N . GLY A 1 496 ? 13.158 -5.540 -11.015 1.00 84.75 496 GLY A N 1
ATOM 3822 C CA . GLY A 1 496 ? 14.119 -4.438 -11.034 1.00 84.75 496 GLY A CA 1
ATOM 3823 C C . GLY A 1 496 ? 13.643 -3.168 -10.321 1.00 84.75 496 GLY A C 1
ATOM 3824 O O . GLY A 1 496 ? 14.227 -2.107 -10.556 1.00 84.75 496 GLY A O 1
ATOM 3825 N N . THR A 1 497 ? 12.596 -3.243 -9.487 1.00 89.75 497 THR A N 1
ATOM 3826 C CA . THR A 1 497 ? 12.034 -2.095 -8.745 1.00 89.75 497 THR A CA 1
ATOM 3827 C C . THR A 1 497 ? 13.086 -1.417 -7.855 1.00 89.75 497 THR A C 1
ATOM 3829 O O . THR A 1 497 ? 14.057 -2.067 -7.463 1.00 89.75 497 THR A O 1
ATOM 3832 N N . PRO A 1 498 ? 12.933 -0.132 -7.485 1.00 91.38 498 PRO A N 1
ATOM 3833 C CA . PRO A 1 498 ? 13.853 0.530 -6.565 1.00 91.38 498 PRO A CA 1
ATOM 3834 C C . PRO A 1 498 ? 13.944 -0.204 -5.223 1.00 91.38 498 PRO A C 1
ATOM 3836 O O . PRO A 1 498 ? 12.964 -0.752 -4.720 1.00 91.38 498 PRO A O 1
ATOM 3839 N N . SER A 1 499 ? 15.138 -0.203 -4.625 1.00 91.12 499 SER A N 1
ATOM 3840 C CA . SER A 1 499 ? 15.359 -0.849 -3.329 1.00 91.12 499 SER A CA 1
ATOM 3841 C C . SER A 1 499 ? 14.550 -0.173 -2.219 1.00 91.12 499 SER A C 1
ATOM 3843 O O . SER A 1 499 ? 14.185 1.003 -2.317 1.00 91.12 499 SER A O 1
ATOM 3845 N N . ILE A 1 500 ? 14.301 -0.900 -1.128 1.00 92.06 500 ILE A N 1
ATOM 3846 C CA . ILE A 1 500 ? 13.508 -0.418 0.015 1.00 92.06 500 ILE A CA 1
ATOM 3847 C C . ILE A 1 500 ? 14.039 0.928 0.538 1.00 92.06 500 ILE A C 1
ATOM 3849 O O . ILE A 1 500 ? 13.258 1.840 0.800 1.00 92.06 500 ILE A O 1
ATOM 3853 N N . ASP A 1 501 ? 15.359 1.092 0.636 1.00 90.44 501 ASP A N 1
ATOM 3854 C CA . ASP A 1 501 ? 15.964 2.313 1.177 1.00 90.44 501 ASP A CA 1
ATOM 3855 C C . ASP A 1 501 ? 16.024 3.464 0.168 1.00 90.44 501 ASP A C 1
ATOM 3857 O O . ASP A 1 501 ? 16.122 4.617 0.578 1.00 90.44 501 ASP A O 1
ATOM 3861 N N . ALA A 1 502 ? 15.979 3.193 -1.141 1.00 90.62 502 ALA A N 1
ATOM 3862 C CA . ALA A 1 502 ? 15.760 4.237 -2.144 1.00 90.62 502 ALA A CA 1
ATOM 3863 C C . ALA A 1 502 ? 14.296 4.705 -2.103 1.00 90.62 502 ALA A C 1
ATOM 3865 O O . ALA A 1 502 ? 14.018 5.900 -2.060 1.00 90.62 502 ALA A O 1
ATOM 3866 N N . THR A 1 503 ? 13.371 3.753 -2.000 1.00 92.38 503 THR A N 1
ATOM 3867 C CA . THR A 1 503 ? 11.925 3.981 -1.933 1.00 92.38 503 THR A CA 1
ATOM 3868 C C . THR A 1 503 ? 11.512 4.773 -0.693 1.00 92.38 503 THR A C 1
ATOM 3870 O O . THR A 1 503 ? 10.814 5.773 -0.820 1.00 92.38 503 THR A O 1
ATOM 3873 N N . LYS A 1 504 ? 12.032 4.426 0.492 1.00 88.94 504 LYS A N 1
ATOM 3874 C CA . LYS A 1 504 ? 11.838 5.188 1.744 1.00 88.94 504 LYS A CA 1
ATOM 3875 C C . LYS A 1 504 ? 12.430 6.603 1.729 1.00 88.94 504 LYS A C 1
ATOM 3877 O O . LYS A 1 504 ? 12.086 7.399 2.594 1.00 88.94 504 LYS A O 1
ATOM 3882 N N . ARG A 1 505 ? 13.355 6.900 0.808 1.00 87.31 505 ARG A N 1
ATOM 3883 C CA . ARG A 1 505 ? 13.918 8.247 0.608 1.00 87.31 505 ARG A CA 1
ATOM 3884 C C . ARG A 1 505 ? 13.167 9.054 -0.449 1.00 87.31 505 ARG A C 1
ATOM 3886 O O . ARG A 1 505 ? 13.249 10.274 -0.414 1.00 87.31 505 ARG A O 1
ATOM 3893 N N . HIS A 1 506 ? 12.471 8.393 -1.373 1.00 88.81 506 HIS A N 1
ATOM 3894 C CA . HIS A 1 506 ? 11.672 9.055 -2.402 1.00 88.81 506 HIS A CA 1
ATOM 3895 C C . HIS A 1 506 ? 10.243 9.340 -1.923 1.00 88.81 506 HIS A C 1
ATOM 3897 O O . HIS A 1 506 ? 9.761 10.458 -2.072 1.00 88.81 506 HIS A O 1
ATOM 3903 N N . ILE A 1 507 ? 9.579 8.359 -1.303 1.00 87.56 507 ILE A N 1
ATOM 3904 C CA . ILE A 1 507 ? 8.229 8.545 -0.766 1.00 87.56 507 ILE A CA 1
ATOM 3905 C C . ILE A 1 507 ? 8.317 9.194 0.611 1.00 87.56 507 ILE A C 1
ATOM 3907 O O . ILE A 1 507 ? 8.636 8.549 1.613 1.00 87.56 507 ILE A O 1
ATOM 3911 N N . ILE A 1 508 ? 8.011 10.489 0.645 1.00 77.62 508 ILE A N 1
ATOM 3912 C CA . ILE A 1 508 ? 7.951 11.299 1.860 1.00 77.62 508 ILE A CA 1
ATOM 3913 C C . ILE A 1 508 ? 6.678 10.935 2.634 1.00 77.62 508 ILE A C 1
ATOM 3915 O O . ILE A 1 508 ? 5.633 11.560 2.484 1.00 77.62 508 ILE A O 1
ATOM 3919 N N . THR A 1 509 ? 6.758 9.912 3.485 1.00 74.81 509 THR A N 1
ATOM 3920 C CA . THR A 1 509 ? 5.722 9.657 4.493 1.00 74.81 509 THR A CA 1
ATOM 3921 C C . THR A 1 509 ? 6.004 10.472 5.749 1.00 74.81 509 THR A C 1
ATOM 3923 O O . THR A 1 509 ? 7.030 10.243 6.397 1.00 74.81 509 THR A O 1
ATOM 3926 N N . SER A 1 510 ? 5.079 11.343 6.149 1.00 81.62 510 SER A N 1
ATOM 3927 C CA . SER A 1 510 ? 5.029 11.888 7.511 1.00 81.62 510 SER A CA 1
ATOM 3928 C C . SER A 1 510 ? 4.626 10.763 8.476 1.00 81.62 510 SER A C 1
ATOM 3930 O O . SER A 1 510 ? 3.510 10.257 8.360 1.00 81.62 510 SER A O 1
ATOM 3932 N N . PRO A 1 511 ? 5.505 10.290 9.381 1.00 84.62 511 PRO A N 1
ATOM 3933 C CA . PRO A 1 511 ? 5.134 9.248 10.325 1.00 84.62 511 PRO A CA 1
ATOM 3934 C C . PRO A 1 511 ? 4.369 9.847 11.506 1.00 84.62 511 PRO A C 1
ATOM 3936 O O . PRO A 1 511 ? 4.700 10.926 11.990 1.00 84.62 511 PRO A O 1
ATOM 3939 N N . ILE A 1 512 ? 3.393 9.097 12.005 1.00 90.56 512 ILE A N 1
ATOM 3940 C CA . ILE A 1 512 ? 2.700 9.397 13.259 1.00 90.56 512 ILE A CA 1
ATOM 3941 C C . ILE A 1 512 ? 3.665 9.130 14.420 1.00 90.56 512 ILE A C 1
ATOM 3943 O O . ILE A 1 512 ? 4.306 8.077 14.479 1.00 90.56 512 ILE A O 1
ATOM 3947 N N . HIS A 1 513 ? 3.770 10.084 15.339 1.00 89.69 513 HIS A N 1
ATOM 3948 C CA . HIS A 1 513 ? 4.572 9.985 16.550 1.00 89.69 513 HIS A CA 1
ATOM 3949 C C . HIS A 1 513 ? 3.794 9.245 17.644 1.00 89.69 513 HIS A C 1
ATOM 3951 O O . HIS A 1 513 ? 2.632 9.553 17.909 1.00 89.69 513 HIS A O 1
ATOM 3957 N N . ALA A 1 514 ? 4.439 8.281 18.301 1.00 91.19 514 ALA A N 1
ATOM 3958 C CA . ALA A 1 514 ? 3.916 7.670 19.518 1.00 91.19 514 ALA A CA 1
ATOM 3959 C C . ALA A 1 514 ? 4.428 8.439 20.743 1.00 91.19 514 ALA A C 1
ATOM 3961 O O . ALA A 1 514 ? 5.615 8.761 20.817 1.00 91.19 514 ALA A O 1
ATOM 3962 N N . SER A 1 515 ? 3.547 8.710 21.701 1.00 90.38 515 SER A N 1
ATOM 3963 C CA . SER A 1 515 ? 3.891 9.411 22.937 1.00 90.38 515 SER A CA 1
ATOM 3964 C C . SER A 1 515 ? 4.677 8.486 23.868 1.00 90.38 515 SER A C 1
ATOM 3966 O O . SER A 1 515 ? 4.294 7.338 24.103 1.00 90.38 515 SER A O 1
ATOM 3968 N N . SER A 1 516 ? 5.775 8.996 24.425 1.00 87.44 516 SER A N 1
ATOM 3969 C CA . SER A 1 516 ? 6.613 8.291 25.407 1.00 87.44 516 SER A CA 1
ATOM 3970 C C . SER A 1 516 ? 5.948 8.183 26.789 1.00 87.44 516 SER A C 1
ATOM 3972 O O . SER A 1 516 ? 6.251 7.268 27.553 1.00 87.44 516 SER A O 1
ATOM 3974 N N . GLY A 1 517 ? 5.006 9.085 27.087 1.00 88.06 517 GLY A N 1
ATOM 3975 C CA . GLY A 1 517 ? 4.198 9.103 28.305 1.00 88.06 517 GLY A CA 1
ATOM 3976 C C . GLY A 1 517 ? 2.754 9.531 28.034 1.00 88.06 517 GLY A C 1
ATOM 3977 O O . GLY A 1 517 ? 2.099 9.010 27.132 1.00 88.06 517 GLY A O 1
ATOM 3978 N N . PHE A 1 518 ? 2.237 10.471 28.828 1.00 90.31 518 PHE A N 1
ATOM 3979 C CA . PHE A 1 518 ? 0.930 11.085 28.572 1.00 90.31 518 PHE A CA 1
ATOM 3980 C C . PHE A 1 518 ? 1.034 12.035 27.359 1.00 90.31 518 PHE A C 1
ATOM 3982 O O . PHE A 1 518 ? 1.947 12.861 27.352 1.00 90.31 518 PHE A O 1
ATOM 3989 N N . PRO A 1 519 ? 0.149 11.944 26.345 1.00 92.56 519 PRO A N 1
ATOM 3990 C CA . PRO A 1 519 ? 0.277 12.717 25.109 1.00 92.56 519 PRO A CA 1
ATOM 3991 C C . PRO A 1 519 ? 0.140 14.224 25.339 1.00 92.56 519 PRO A C 1
ATOM 3993 O O . PRO A 1 519 ? -0.687 14.674 26.138 1.00 92.56 519 PRO A O 1
ATOM 3996 N N . THR A 1 520 ? 0.908 15.012 24.589 1.00 92.00 520 THR A N 1
ATOM 3997 C CA . THR A 1 520 ? 0.809 16.480 24.603 1.00 92.00 520 THR A CA 1
ATOM 3998 C C . THR A 1 520 ? -0.058 17.006 23.450 1.00 92.00 520 THR A C 1
ATOM 4000 O O . THR A 1 520 ? -0.160 16.388 22.390 1.00 92.00 520 THR A O 1
ATOM 4003 N N . LEU A 1 521 ? -0.690 18.176 23.621 1.00 92.75 521 LEU A N 1
ATOM 4004 C CA . LEU A 1 521 ? -1.492 18.800 22.553 1.00 92.75 521 LEU A CA 1
ATOM 4005 C C . LEU A 1 521 ? -0.691 19.077 21.255 1.00 92.75 521 LEU A C 1
ATOM 4007 O O . LEU A 1 521 ? -1.268 18.898 20.180 1.00 92.75 521 LEU A O 1
ATOM 4011 N N . PRO A 1 522 ? 0.609 19.447 21.292 1.00 92.31 522 PRO A N 1
ATOM 4012 C CA . PRO A 1 522 ? 1.434 19.533 20.085 1.00 92.31 522 PRO A CA 1
ATOM 4013 C C . PRO A 1 522 ? 1.679 18.187 19.388 1.00 92.31 522 PRO A C 1
ATOM 4015 O O . PRO A 1 522 ? 1.629 18.144 18.162 1.00 92.31 522 PRO A O 1
ATOM 4018 N N . GLU A 1 523 ? 1.892 17.087 20.124 1.00 92.75 523 GLU A N 1
ATOM 4019 C CA . GLU A 1 523 ? 2.009 15.740 19.531 1.00 92.75 523 GLU A CA 1
ATOM 4020 C C . GLU A 1 523 ? 0.724 15.345 18.802 1.00 92.75 523 GLU A C 1
ATOM 4022 O O . GLU A 1 523 ? 0.763 14.971 17.630 1.00 92.75 523 GLU A O 1
ATOM 4027 N N . LEU A 1 524 ? -0.421 15.490 19.480 1.00 95.44 524 LEU A N 1
ATOM 4028 C CA . LEU A 1 524 ? -1.737 15.188 18.919 1.00 95.44 524 LEU A CA 1
ATOM 4029 C C . LEU A 1 524 ? -2.001 16.031 17.666 1.00 95.44 524 LEU A C 1
ATOM 4031 O O . LEU A 1 524 ? -2.408 15.490 16.643 1.00 95.44 524 LEU A O 1
ATOM 4035 N N . SER A 1 525 ? -1.707 17.333 17.714 1.00 93.19 525 SER A N 1
ATOM 4036 C CA . SER A 1 525 ? -1.916 18.251 16.584 1.00 93.19 525 SER A CA 1
ATOM 4037 C C . SER A 1 525 ? -0.976 17.966 15.405 1.00 93.19 525 SER A C 1
ATOM 4039 O O . SER A 1 525 ? -1.405 18.031 14.256 1.00 93.19 525 SER A O 1
ATOM 4041 N N . SER A 1 526 ? 0.285 17.602 15.670 1.00 92.44 526 SER A N 1
ATOM 4042 C CA . SER A 1 526 ? 1.255 17.180 14.647 1.00 92.44 526 SER A CA 1
ATOM 4043 C C . SER A 1 526 ? 0.804 15.892 13.953 1.00 92.44 526 SER A C 1
ATOM 4045 O O . SER A 1 526 ? 0.759 15.818 12.724 1.00 92.44 526 SER A O 1
ATOM 4047 N N . ASN A 1 527 ? 0.367 14.902 14.734 1.00 94.81 527 ASN A N 1
ATOM 4048 C CA . ASN A 1 527 ? -0.184 13.655 14.215 1.00 94.81 527 ASN A CA 1
ATOM 4049 C C . ASN A 1 527 ? -1.476 13.881 13.420 1.00 94.81 527 ASN A C 1
ATOM 4051 O O . ASN A 1 527 ? -1.645 13.292 12.356 1.00 94.81 527 ASN A O 1
ATOM 4055 N N . LEU A 1 528 ? -2.366 14.761 13.886 1.00 93.00 528 LEU A N 1
ATOM 4056 C CA . LEU A 1 528 ? -3.582 15.143 13.166 1.00 93.00 528 LEU A CA 1
ATOM 4057 C C . LEU A 1 528 ? -3.265 15.848 11.844 1.00 93.00 528 LEU A C 1
ATOM 4059 O O . LEU A 1 528 ? -3.893 15.524 10.844 1.00 93.00 528 LEU A O 1
ATOM 4063 N N . ALA A 1 529 ? -2.260 16.727 11.791 1.00 90.69 529 ALA A N 1
ATOM 4064 C CA . ALA A 1 529 ? -1.811 17.358 10.547 1.00 90.69 529 ALA A CA 1
ATOM 4065 C C . ALA A 1 529 ? -1.122 16.370 9.580 1.00 90.69 529 ALA A C 1
ATOM 4067 O O . ALA A 1 529 ? -1.244 16.513 8.365 1.00 90.69 529 ALA A O 1
ATOM 4068 N N . ALA A 1 530 ? -0.432 15.346 10.096 1.00 90.44 530 ALA A N 1
ATOM 4069 C CA . ALA A 1 530 ? 0.131 14.262 9.288 1.00 90.44 530 ALA A CA 1
ATOM 4070 C C . ALA A 1 530 ? -0.951 13.307 8.746 1.00 90.44 530 ALA A C 1
ATOM 4072 O O . ALA A 1 530 ? -0.857 12.850 7.607 1.00 90.44 530 ALA A O 1
ATOM 4073 N N . CYS A 1 531 ? -1.985 13.022 9.543 1.00 89.56 531 CYS A N 1
ATOM 4074 C CA . CYS A 1 531 ? -3.126 12.192 9.155 1.00 89.56 531 CYS A CA 1
ATOM 4075 C C . CYS A 1 531 ? -4.101 12.920 8.228 1.00 89.56 531 CYS A C 1
ATOM 4077 O O . CYS A 1 531 ? -4.621 12.304 7.303 1.00 89.56 531 CYS A O 1
ATOM 4079 N N . TYR A 1 532 ? -4.344 14.208 8.454 1.00 86.88 532 TYR A N 1
ATOM 4080 C CA . TYR A 1 532 ? -5.306 15.046 7.741 1.00 86.88 532 TYR A CA 1
ATOM 4081 C C . TYR A 1 532 ? -4.618 16.334 7.264 1.00 86.88 532 TYR A C 1
ATOM 4083 O O . TYR A 1 532 ? -4.883 17.414 7.803 1.00 86.88 532 TYR A O 1
ATOM 4091 N N . PRO A 1 533 ? -3.713 16.241 6.267 1.00 81.12 533 PRO A N 1
ATOM 4092 C CA . PRO A 1 533 ? -3.050 17.416 5.718 1.00 81.12 533 PRO A CA 1
ATOM 4093 C C . PRO A 1 533 ? -4.093 18.406 5.177 1.00 81.12 533 PRO A C 1
ATOM 4095 O O . PRO A 1 533 ? -5.101 17.969 4.609 1.00 81.12 533 PRO A O 1
ATOM 4098 N N . PRO A 1 534 ? -3.874 19.729 5.314 1.00 71.06 534 PRO A N 1
ATOM 4099 C CA . PRO A 1 534 ? -4.760 20.723 4.725 1.00 71.06 534 PRO A CA 1
ATOM 4100 C C . PRO A 1 534 ? -4.921 20.453 3.229 1.00 71.06 534 PRO A C 1
ATOM 4102 O O . PRO A 1 534 ? -3.927 20.396 2.499 1.00 71.06 534 PRO A O 1
ATOM 4105 N N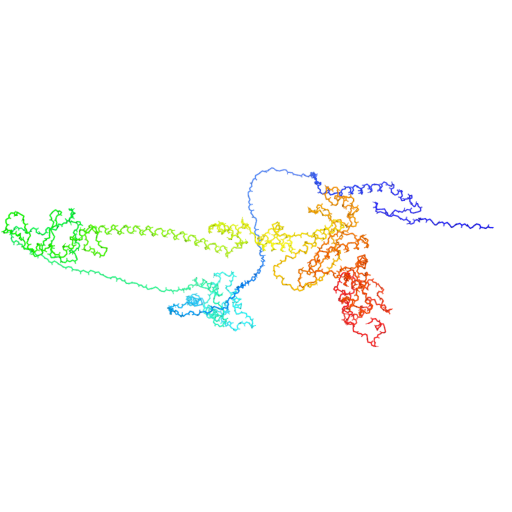 . ARG A 1 535 ? -6.164 20.275 2.764 1.00 65.31 535 ARG A N 1
ATOM 4106 C CA . ARG A 1 535 ? -6.433 20.155 1.327 1.00 65.31 535 ARG A CA 1
ATOM 4107 C C . ARG A 1 535 ? -5.933 21.433 0.659 1.00 65.31 535 ARG A C 1
ATOM 4109 O O . ARG A 1 535 ? -6.375 22.525 1.009 1.00 65.31 535 ARG A O 1
ATOM 4116 N N . ALA A 1 536 ? -4.993 21.298 -0.273 1.00 54.41 536 ALA A N 1
ATOM 4117 C CA . ALA A 1 536 ? -4.579 22.419 -1.098 1.00 54.41 536 ALA A CA 1
ATOM 4118 C C . ALA A 1 536 ? -5.818 22.925 -1.846 1.00 54.41 536 ALA A C 1
ATOM 4120 O O . ALA A 1 536 ? -6.483 22.143 -2.528 1.00 54.41 536 ALA A O 1
ATOM 4121 N N . ASN A 1 537 ? -6.145 24.208 -1.686 1.00 47.59 537 ASN A N 1
ATOM 4122 C CA . ASN A 1 537 ? -7.269 24.823 -2.383 1.00 47.59 537 ASN A CA 1
ATOM 4123 C C . ASN A 1 537 ? -6.950 24.851 -3.882 1.00 47.59 537 ASN A C 1
ATOM 4125 O O . ASN A 1 537 ? -6.290 25.772 -4.364 1.00 47.59 537 ASN A O 1
ATOM 4129 N N . GLY A 1 538 ? -7.391 23.821 -4.608 1.00 44.28 538 GLY A N 1
ATOM 4130 C CA . GLY A 1 538 ? -7.392 23.832 -6.064 1.00 44.28 538 GLY A CA 1
ATOM 4131 C C . GLY A 1 538 ? -8.204 25.036 -6.556 1.00 44.28 538 GLY A C 1
ATOM 4132 O O . GLY A 1 538 ? -9.228 25.350 -5.944 1.00 44.28 538 GLY A O 1
ATOM 4133 N N . PRO A 1 539 ? -7.779 25.720 -7.631 1.00 45.16 539 PRO A N 1
ATOM 4134 C CA . PRO A 1 539 ? -8.352 27.005 -8.048 1.00 45.16 539 PRO A CA 1
ATOM 4135 C C . PRO A 1 539 ? -9.784 26.923 -8.615 1.00 45.16 539 PRO A C 1
ATOM 4137 O O . PRO A 1 539 ? -10.273 27.916 -9.138 1.00 45.16 539 PRO A O 1
ATOM 4140 N N . ASP A 1 540 ? -10.442 25.763 -8.519 1.00 45.19 540 ASP A N 1
ATOM 4141 C CA . ASP A 1 540 ? -11.647 25.411 -9.280 1.00 45.19 540 ASP A CA 1
ATOM 4142 C C . ASP A 1 540 ? -12.711 24.681 -8.426 1.00 45.19 540 ASP A C 1
ATOM 4144 O O . ASP A 1 540 ? -13.488 23.851 -8.897 1.00 45.19 540 ASP A O 1
ATOM 4148 N N . VAL A 1 541 ? -12.740 24.951 -7.113 1.00 51.44 541 VAL A N 1
ATOM 4149 C CA . VAL A 1 541 ? -13.816 24.462 -6.233 1.00 51.44 541 VAL A CA 1
ATOM 4150 C C . VAL A 1 541 ? -14.982 25.447 -6.266 1.00 51.44 541 VAL A C 1
ATOM 4152 O O . VAL A 1 541 ? -15.012 26.428 -5.520 1.00 51.44 541 VAL A O 1
ATOM 4155 N N . VAL A 1 542 ? -15.965 25.154 -7.122 1.00 48.03 542 VAL A N 1
ATOM 4156 C CA . VAL A 1 542 ? -17.278 25.819 -7.145 1.00 48.03 542 VAL A CA 1
ATOM 4157 C C . VAL A 1 542 ? -17.851 25.900 -5.726 1.00 48.03 542 VAL A C 1
ATOM 4159 O O . VAL A 1 542 ? -17.846 24.908 -4.989 1.00 48.03 542 VAL A O 1
ATOM 4162 N N . VAL A 1 543 ? -18.379 27.071 -5.348 1.00 49.44 543 VAL A N 1
ATOM 4163 C CA . VAL A 1 543 ? -18.912 27.356 -4.002 1.00 49.44 543 VAL A CA 1
ATOM 4164 C C . VAL A 1 543 ? -20.266 26.669 -3.783 1.00 49.44 543 VAL A C 1
ATOM 4166 O O . VAL A 1 543 ? -21.319 27.293 -3.664 1.00 49.44 543 VAL A O 1
ATOM 4169 N N . THR A 1 544 ? -20.233 25.341 -3.719 1.00 50.50 544 THR A N 1
ATOM 4170 C CA . THR A 1 544 ? -21.297 24.542 -3.113 1.00 50.50 544 THR A CA 1
ATOM 4171 C C . THR A 1 544 ? -21.391 24.888 -1.620 1.00 50.50 544 THR A C 1
ATOM 4173 O O . THR A 1 544 ? -20.365 25.150 -0.982 1.00 50.50 544 THR A O 1
ATOM 4176 N N . PRO A 1 545 ? -22.598 24.928 -1.025 1.00 51.03 545 PRO A N 1
ATOM 4177 C CA . PRO A 1 545 ? -22.739 25.220 0.397 1.00 51.03 545 PRO A CA 1
ATOM 4178 C C . PRO A 1 545 ? -22.004 24.154 1.218 1.00 51.03 545 PRO A C 1
ATOM 4180 O O . PRO A 1 545 ? -22.316 22.966 1.118 1.00 51.03 545 PRO A O 1
ATOM 4183 N N . ARG A 1 546 ? -21.027 24.590 2.026 1.00 62.41 546 ARG A N 1
ATOM 4184 C CA . ARG A 1 546 ? -20.156 23.740 2.856 1.00 62.41 546 ARG A CA 1
ATOM 4185 C C . ARG A 1 546 ? -20.984 22.820 3.761 1.00 62.41 546 ARG A C 1
ATOM 4187 O O . ARG A 1 546 ? -21.455 23.218 4.827 1.00 62.41 546 ARG A O 1
ATOM 4194 N N . ARG A 1 547 ? -21.185 21.575 3.320 1.00 76.25 547 ARG A N 1
ATOM 4195 C CA . ARG A 1 547 ? -21.891 20.538 4.078 1.00 76.25 547 ARG A CA 1
ATOM 4196 C C . ARG A 1 547 ? -20.983 20.064 5.206 1.00 76.25 547 ARG A C 1
ATOM 4198 O O . ARG A 1 547 ? -19.967 19.429 4.937 1.00 76.25 547 ARG A O 1
ATOM 4205 N N . ILE A 1 548 ? -21.382 20.334 6.449 1.00 85.56 548 ILE A N 1
ATOM 4206 C CA . ILE A 1 548 ? -20.660 19.856 7.633 1.00 85.56 548 ILE A CA 1
ATOM 4207 C C . ILE A 1 548 ? -20.528 18.330 7.554 1.00 85.56 548 ILE A C 1
ATOM 4209 O O . ILE A 1 548 ? -21.539 17.626 7.463 1.00 85.56 548 ILE A O 1
ATOM 4213 N N . ARG A 1 549 ? -19.291 17.827 7.592 1.00 90.25 549 ARG A N 1
ATOM 4214 C CA . ARG A 1 549 ? -18.992 16.389 7.623 1.00 90.25 549 ARG A CA 1
ATOM 4215 C C . ARG A 1 549 ? -18.953 15.903 9.068 1.00 90.25 549 ARG A C 1
ATOM 4217 O O . ARG A 1 549 ? -18.399 16.572 9.939 1.00 90.25 549 ARG A O 1
ATOM 4224 N N . GLY A 1 550 ? -19.549 14.744 9.328 1.00 92.69 550 GLY A N 1
ATOM 4225 C CA . GLY A 1 550 ? -19.461 14.106 10.640 1.00 92.69 550 GLY A CA 1
ATOM 4226 C C . GLY A 1 550 ? -18.094 13.464 10.856 1.00 92.69 550 GLY A C 1
ATOM 4227 O O . GLY A 1 550 ? -17.431 13.072 9.897 1.00 92.69 550 GLY A O 1
ATOM 4228 N N . MET A 1 551 ? -17.686 13.321 12.111 1.00 95.12 551 MET A N 1
ATOM 4229 C CA . MET A 1 551 ? -16.512 12.540 12.500 1.00 95.12 551 MET A CA 1
ATOM 4230 C C . MET A 1 551 ? -16.806 11.660 13.710 1.00 95.12 551 MET A C 1
ATOM 4232 O O . MET A 1 551 ? -17.610 12.024 14.574 1.00 95.12 551 MET A O 1
ATOM 4236 N N . THR A 1 552 ? -16.079 10.551 13.798 1.00 96.25 552 THR A N 1
ATOM 4237 C CA . THR A 1 552 ? -16.057 9.654 14.955 1.00 96.25 552 THR A CA 1
ATOM 4238 C C . THR A 1 552 ? -14.629 9.568 15.491 1.00 96.25 552 THR A C 1
ATOM 4240 O O . THR A 1 552 ? -13.676 9.483 14.717 1.00 96.25 552 THR A O 1
ATOM 4243 N N . MET A 1 553 ? -14.466 9.618 16.817 1.00 97.38 553 MET A N 1
ATOM 4244 C CA . MET A 1 553 ? -13.184 9.374 17.490 1.00 97.38 553 MET A CA 1
ATOM 4245 C C . MET A 1 553 ? -13.209 7.988 18.136 1.00 97.38 553 MET A C 1
ATOM 4247 O O . MET A 1 553 ? -14.055 7.718 18.981 1.00 97.38 553 MET A O 1
ATOM 4251 N N . GLU A 1 554 ? -12.295 7.106 17.755 1.00 96.62 554 GLU A N 1
ATOM 4252 C CA . GLU A 1 554 ? -12.316 5.676 18.094 1.00 96.62 554 GLU A CA 1
ATOM 4253 C C . GLU A 1 554 ? -11.197 5.355 19.092 1.00 96.62 554 GLU A C 1
ATOM 4255 O O . GLU A 1 554 ? -10.045 5.724 18.852 1.00 96.62 554 GLU A O 1
ATOM 4260 N N . VAL A 1 555 ? -11.517 4.696 20.217 1.00 95.81 555 VAL A N 1
ATOM 4261 C CA . VAL A 1 555 ? -10.559 4.452 21.315 1.00 95.81 555 VAL A CA 1
ATOM 4262 C C . VAL A 1 555 ? -10.591 3.013 21.831 1.00 95.81 555 VAL A C 1
ATOM 4264 O O . VAL A 1 555 ? -11.575 2.588 22.447 1.00 95.81 555 VAL A O 1
ATOM 4267 N N . ASP A 1 556 ? -9.470 2.304 21.677 1.00 93.88 556 ASP A N 1
ATOM 4268 C CA . ASP A 1 556 ? -9.275 0.923 22.145 1.00 93.88 556 ASP A CA 1
ATOM 4269 C C . ASP A 1 556 ? -7.823 0.653 22.609 1.00 93.88 556 ASP A C 1
ATOM 4271 O O . ASP A 1 556 ? -6.931 1.490 22.435 1.00 93.88 556 ASP A O 1
ATOM 4275 N N . GLU A 1 557 ? -7.566 -0.514 23.215 1.00 91.62 557 GLU A N 1
ATOM 4276 C CA . GLU A 1 557 ? -6.221 -0.981 23.573 1.00 91.62 557 GLU A CA 1
ATOM 4277 C C . GLU A 1 557 ? -5.763 -2.217 22.785 1.00 91.62 557 GLU A C 1
ATOM 4279 O O . GLU A 1 557 ? -6.277 -3.322 22.953 1.00 91.62 557 GLU A O 1
ATOM 4284 N N . LEU A 1 558 ? -4.669 -2.069 22.035 1.00 91.12 558 LEU A N 1
ATOM 4285 C CA . LEU A 1 558 ? -3.983 -3.180 21.375 1.00 91.12 558 LEU A CA 1
ATOM 4286 C C . LEU A 1 558 ? -2.970 -3.836 22.326 1.00 91.12 558 LEU A C 1
ATOM 4288 O O . LEU A 1 558 ? -2.170 -3.146 22.966 1.00 91.12 558 LEU A O 1
ATOM 4292 N N . LYS A 1 559 ? -2.926 -5.176 22.387 1.00 89.44 559 LYS A N 1
ATOM 4293 C CA . LYS A 1 559 ? -1.824 -5.878 23.069 1.00 89.44 559 LYS A CA 1
ATOM 4294 C C . LYS A 1 559 ? -0.567 -5.835 22.202 1.00 89.44 559 LYS A C 1
ATOM 4296 O O . LYS A 1 559 ? -0.543 -6.372 21.098 1.00 89.44 559 LYS A O 1
ATOM 4301 N N . ILE A 1 560 ? 0.484 -5.219 22.734 1.00 87.31 560 ILE A N 1
ATOM 4302 C CA . ILE A 1 560 ? 1.795 -5.091 22.091 1.00 87.31 560 ILE A CA 1
ATOM 4303 C C . ILE A 1 560 ? 2.814 -6.078 22.679 1.00 87.31 560 ILE A C 1
ATOM 4305 O O . ILE A 1 560 ? 2.563 -6.738 23.689 1.00 87.31 560 ILE A O 1
ATOM 4309 N N . GLN A 1 561 ? 3.979 -6.179 22.035 1.00 84.94 561 GLN A N 1
ATOM 4310 C CA . GLN A 1 561 ? 5.147 -6.846 22.613 1.00 84.94 561 GLN A CA 1
ATOM 4311 C C . GLN A 1 561 ? 5.749 -5.968 23.716 1.00 84.94 561 GLN A C 1
ATOM 4313 O O . GLN A 1 561 ? 6.039 -4.795 23.480 1.00 84.94 561 GLN A O 1
ATOM 4318 N N . ASP A 1 562 ? 5.986 -6.550 24.890 1.00 80.38 562 ASP A N 1
ATOM 4319 C CA . ASP A 1 562 ? 6.491 -5.842 26.071 1.00 80.38 562 ASP A CA 1
ATOM 4320 C C . ASP A 1 562 ? 7.997 -5.559 25.925 1.00 80.38 562 ASP A C 1
ATOM 4322 O O . ASP A 1 562 ? 8.843 -6.346 26.349 1.00 80.38 562 ASP A O 1
ATOM 4326 N N . ARG A 1 563 ? 8.339 -4.466 25.228 1.00 79.50 563 ARG A N 1
ATOM 4327 C CA . ARG A 1 563 ? 9.720 -4.129 24.848 1.00 79.50 563 ARG A CA 1
ATOM 4328 C C . ARG A 1 563 ? 9.937 -2.625 24.656 1.00 79.50 563 ARG A C 1
ATOM 4330 O O . ARG A 1 563 ? 9.248 -2.000 23.852 1.00 79.50 563 ARG A O 1
ATOM 4337 N N . LEU A 1 564 ? 10.988 -2.088 25.282 1.00 81.69 564 LEU A N 1
ATOM 4338 C CA . LEU A 1 564 ? 11.456 -0.715 25.053 1.00 81.69 564 LEU A CA 1
ATOM 4339 C C . LEU A 1 564 ? 12.000 -0.513 23.628 1.00 81.69 564 LEU A C 1
ATOM 4341 O O . LEU A 1 564 ? 12.661 -1.392 23.058 1.00 81.69 564 LEU A O 1
ATOM 4345 N N . ARG A 1 565 ? 11.752 0.669 23.058 1.00 83.88 565 ARG A N 1
ATOM 4346 C CA . ARG A 1 565 ? 12.229 1.098 21.734 1.00 83.88 565 ARG A CA 1
ATOM 4347 C C . ARG A 1 565 ? 12.683 2.552 21.791 1.00 83.88 565 ARG A C 1
ATOM 4349 O O . ARG A 1 565 ? 11.880 3.416 22.099 1.00 83.88 565 ARG A O 1
ATOM 4356 N N . TRP A 1 566 ? 13.933 2.834 21.443 1.00 86.31 566 TRP A N 1
ATOM 4357 C CA . TRP A 1 566 ? 14.374 4.210 21.199 1.00 86.31 566 TRP A CA 1
ATOM 4358 C C . TRP A 1 566 ? 13.843 4.700 19.845 1.00 86.31 566 TRP A C 1
ATOM 4360 O O . TRP A 1 566 ? 14.009 4.006 18.837 1.00 86.31 566 TRP A O 1
ATOM 4370 N N . ASP A 1 567 ? 13.206 5.870 19.826 1.00 86.75 567 ASP A N 1
ATOM 4371 C CA . ASP A 1 567 ? 12.903 6.615 18.606 1.00 86.75 567 ASP A CA 1
ATOM 4372 C C . ASP A 1 567 ? 14.008 7.656 18.339 1.00 86.75 567 ASP A C 1
ATOM 4374 O O . ASP A 1 567 ? 14.120 8.634 19.082 1.00 86.75 567 ASP A O 1
ATOM 4378 N N . PRO A 1 568 ? 14.792 7.516 17.254 1.00 84.69 568 PRO A N 1
ATOM 4379 C CA . PRO A 1 568 ? 15.844 8.469 16.917 1.00 84.69 568 PRO A CA 1
ATOM 4380 C C . PRO A 1 568 ? 15.326 9.843 16.458 1.00 84.69 568 PRO A C 1
ATOM 4382 O O . PRO A 1 568 ? 16.141 10.746 16.293 1.00 84.69 568 PRO A O 1
ATOM 4385 N N . ARG A 1 569 ? 14.018 10.029 16.204 1.00 82.25 569 ARG A N 1
ATOM 4386 C CA . ARG A 1 569 ? 13.460 11.337 15.803 1.00 82.25 569 ARG A CA 1
ATOM 4387 C C . ARG A 1 569 ? 13.189 12.252 16.993 1.00 82.25 569 ARG A C 1
ATOM 4389 O O . ARG A 1 569 ? 13.524 13.428 16.936 1.00 82.25 569 ARG A O 1
ATOM 4396 N N . SER A 1 570 ? 12.579 11.717 18.046 1.00 82.56 570 SER A N 1
ATOM 4397 C CA . SER A 1 570 ? 12.326 12.426 19.308 1.00 82.56 570 SER A CA 1
ATOM 4398 C C . SER A 1 570 ? 13.462 12.287 20.327 1.00 82.56 570 SER A C 1
ATOM 4400 O O . SER A 1 570 ? 13.428 12.955 21.355 1.00 82.56 570 SER A O 1
ATOM 4402 N N . ASN A 1 571 ? 14.428 11.396 20.086 1.00 86.94 571 ASN A N 1
ATOM 4403 C CA . ASN A 1 571 ? 15.403 10.891 21.061 1.00 86.94 571 ASN A CA 1
ATOM 4404 C C . ASN A 1 571 ? 14.779 10.187 22.291 1.00 86.94 571 ASN A C 1
ATOM 4406 O O . ASN A 1 571 ? 15.474 9.923 23.271 1.00 86.94 571 ASN A O 1
ATOM 4410 N N . HIS A 1 572 ? 13.482 9.857 22.269 1.00 86.56 572 HIS A N 1
ATOM 4411 C CA . HIS A 1 572 ? 12.788 9.279 23.423 1.00 86.56 572 HIS A CA 1
ATOM 4412 C C . HIS A 1 572 ? 12.725 7.744 23.409 1.00 86.56 572 HIS A C 1
ATOM 4414 O O . HIS A 1 572 ? 12.744 7.086 22.368 1.00 86.56 572 HIS A O 1
ATOM 4420 N N . ILE A 1 573 ? 12.606 7.168 24.602 1.00 84.62 573 ILE A N 1
ATOM 4421 C CA . ILE A 1 573 ? 12.372 5.751 24.856 1.00 84.62 573 ILE A CA 1
ATOM 4422 C C . ILE A 1 573 ? 10.857 5.509 24.925 1.00 84.62 573 ILE A C 1
ATOM 4424 O O . ILE A 1 573 ? 10.162 5.976 25.825 1.00 84.62 573 ILE A O 1
ATOM 4428 N N . LEU A 1 574 ? 10.355 4.749 23.958 1.00 85.94 574 LEU A N 1
ATOM 4429 C CA . LEU A 1 574 ? 8.980 4.278 23.836 1.00 85.94 574 LEU A CA 1
ATOM 4430 C C . LEU A 1 574 ? 8.821 2.879 24.451 1.00 85.94 574 LEU A C 1
ATOM 4432 O O . LEU A 1 574 ? 9.791 2.133 24.603 1.00 85.94 574 LEU A O 1
ATOM 4436 N N . GLY A 1 575 ? 7.577 2.494 24.745 1.00 80.31 575 GLY A N 1
ATOM 4437 C CA . GLY A 1 575 ? 7.230 1.211 25.378 1.00 80.31 575 GLY A CA 1
ATOM 4438 C C . GLY A 1 575 ? 7.035 1.295 26.897 1.00 80.31 575 GLY A C 1
ATOM 4439 O O . GLY A 1 575 ? 6.618 0.316 27.511 1.00 80.31 575 GLY A O 1
ATOM 4440 N N . VAL A 1 576 ? 7.283 2.466 27.492 1.00 82.81 576 VAL A N 1
ATOM 4441 C CA . VAL A 1 576 ? 6.827 2.820 28.843 1.00 82.81 576 VAL A CA 1
ATOM 4442 C C . VAL A 1 576 ? 5.319 3.111 28.802 1.00 82.81 576 VAL A C 1
ATOM 4444 O O . VAL A 1 576 ? 4.772 3.491 27.766 1.00 82.81 576 VAL A O 1
ATOM 4447 N N . CYS A 1 577 ? 4.625 2.895 29.919 1.00 85.75 577 CYS A N 1
ATOM 4448 C CA . CYS A 1 577 ? 3.196 3.168 30.051 1.00 85.75 577 CYS A CA 1
ATOM 4449 C C . CYS A 1 577 ? 2.941 4.564 30.647 1.00 85.75 577 CYS A C 1
ATOM 4451 O O . CYS A 1 577 ? 3.651 4.980 31.567 1.00 85.75 577 CYS A O 1
ATOM 4453 N N . ARG A 1 578 ? 1.924 5.289 30.148 1.00 87.19 578 ARG A N 1
ATOM 4454 C CA . ARG A 1 578 ? 1.606 6.679 30.543 1.00 87.19 578 ARG A CA 1
ATOM 4455 C C . ARG A 1 578 ? 1.470 6.863 32.057 1.00 87.19 578 ARG A C 1
ATOM 4457 O O . ARG A 1 578 ? 1.779 7.933 32.564 1.00 87.19 578 ARG A O 1
ATOM 4464 N N . GLU A 1 579 ? 1.019 5.824 32.764 1.00 84.69 579 GLU A N 1
ATOM 4465 C CA . GLU A 1 579 ? 0.732 5.853 34.198 1.00 84.69 579 GLU A CA 1
ATOM 4466 C C . GLU A 1 579 ? 2.011 5.887 35.044 1.00 84.69 579 GLU A C 1
ATOM 4468 O O . GLU A 1 579 ? 2.021 6.483 36.115 1.00 84.69 579 GLU A O 1
ATOM 4473 N N . HIS A 1 580 ? 3.090 5.263 34.560 1.00 80.75 580 HIS A N 1
ATOM 4474 C CA . HIS A 1 580 ? 4.382 5.210 35.250 1.00 80.75 580 HIS A CA 1
ATOM 4475 C C . HIS A 1 580 ? 5.435 6.127 34.612 1.00 80.75 580 HIS A C 1
ATOM 4477 O O . HIS A 1 580 ? 6.426 6.437 35.265 1.00 80.75 580 HIS A O 1
ATOM 4483 N N . ALA A 1 581 ? 5.211 6.619 33.388 1.00 80.00 581 ALA A N 1
ATOM 4484 C CA . ALA A 1 581 ? 6.108 7.531 32.674 1.00 80.00 581 ALA A CA 1
ATOM 4485 C C . ALA A 1 581 ? 6.502 8.777 33.491 1.00 80.00 581 ALA A C 1
ATOM 4487 O O . ALA A 1 581 ? 7.649 9.202 33.434 1.00 80.00 581 ALA A O 1
ATOM 4488 N N . ALA A 1 582 ? 5.581 9.331 34.290 1.00 76.19 582 ALA A N 1
ATOM 4489 C CA . ALA A 1 582 ? 5.860 10.461 35.186 1.00 76.19 582 ALA A CA 1
ATOM 4490 C C . ALA A 1 582 ? 6.524 10.055 36.521 1.00 76.19 582 ALA A C 1
ATOM 4492 O O . ALA A 1 582 ? 7.094 10.900 37.205 1.00 76.19 582 ALA A O 1
ATOM 4493 N N . SER A 1 583 ? 6.445 8.777 36.910 1.00 66.94 583 SER A N 1
ATOM 4494 C CA . SER A 1 583 ? 7.146 8.217 38.079 1.00 66.94 583 SER A CA 1
ATOM 4495 C C . SER A 1 583 ? 8.564 7.745 37.747 1.00 66.94 583 SER A C 1
ATOM 4497 O O . SER A 1 583 ? 9.372 7.541 38.651 1.00 66.94 583 SER A O 1
ATOM 4499 N N . CYS A 1 584 ? 8.887 7.590 36.462 1.00 62.25 584 CYS A N 1
ATOM 4500 C CA . CYS A 1 584 ? 10.258 7.491 35.990 1.00 62.25 584 CYS A CA 1
ATOM 4501 C C . CYS A 1 584 ? 10.937 8.860 36.164 1.00 62.25 584 CYS A C 1
ATOM 4503 O O . CYS A 1 584 ? 10.929 9.680 35.255 1.00 62.25 584 CYS A O 1
ATOM 4505 N N . SER A 1 585 ? 11.579 9.103 37.312 1.00 50.22 585 SER A N 1
ATOM 4506 C CA . SER A 1 585 ? 12.371 10.324 37.588 1.00 50.22 585 SER A CA 1
ATOM 4507 C C . SER A 1 585 ? 13.633 10.477 36.716 1.00 50.22 585 SER A C 1
ATOM 4509 O O . SER A 1 585 ? 14.491 11.315 36.989 1.00 50.22 585 SER A O 1
ATOM 4511 N N . LEU A 1 586 ? 13.770 9.639 35.690 1.00 54.94 586 LEU A N 1
ATOM 4512 C CA . LEU A 1 586 ? 14.796 9.677 34.662 1.00 54.94 586 LEU A CA 1
ATOM 4513 C C . LEU A 1 586 ? 14.129 10.195 33.393 1.00 54.94 586 LEU A C 1
ATOM 4515 O O . LEU A 1 586 ? 13.059 9.708 33.028 1.00 54.94 586 LEU A O 1
ATOM 4519 N N . ALA A 1 587 ? 14.762 11.150 32.711 1.00 61.47 587 ALA A N 1
ATOM 4520 C CA . ALA A 1 587 ? 14.265 11.617 31.425 1.00 61.47 587 ALA A CA 1
ATOM 4521 C C . ALA A 1 587 ? 14.036 10.420 30.487 1.00 61.47 587 ALA A C 1
ATOM 4523 O O . ALA A 1 587 ? 14.898 9.554 30.348 1.00 61.47 587 ALA A O 1
ATOM 4524 N N . LEU A 1 588 ? 12.870 10.386 29.836 1.00 75.25 588 LEU A N 1
ATOM 4525 C CA . LEU A 1 588 ? 12.586 9.405 28.785 1.00 75.25 588 LEU A CA 1
ATOM 4526 C C . LEU A 1 588 ? 13.418 9.679 27.522 1.00 75.25 588 LEU A C 1
ATOM 4528 O O . LEU A 1 588 ? 13.459 8.838 26.631 1.00 75.25 588 LEU A O 1
ATOM 4532 N N . GLU A 1 589 ? 14.096 10.826 27.452 1.00 79.50 589 GLU A N 1
ATOM 4533 C CA . GLU A 1 589 ? 15.194 11.082 26.527 1.00 79.50 589 GLU A CA 1
ATOM 4534 C C . GLU A 1 589 ? 16.371 10.121 26.784 1.00 79.50 589 GLU A C 1
ATOM 4536 O O . GLU A 1 589 ? 16.871 9.997 27.902 1.00 79.50 589 GLU A O 1
ATOM 4541 N N . PHE A 1 590 ? 16.869 9.475 25.731 1.00 74.38 590 PHE A N 1
ATOM 4542 C CA . PHE A 1 590 ? 18.045 8.619 25.819 1.00 74.38 590 PHE A CA 1
ATOM 4543 C C . PHE A 1 590 ? 19.334 9.454 25.906 1.00 74.38 590 PHE A C 1
ATOM 4545 O O . PHE A 1 590 ? 19.775 10.040 24.915 1.00 74.38 590 PHE A O 1
ATOM 4552 N N . GLN A 1 591 ? 19.964 9.466 27.085 1.00 79.62 591 GLN A N 1
ATOM 4553 C CA . GLN A 1 591 ? 21.271 10.103 27.312 1.00 79.62 591 GLN A CA 1
ATOM 4554 C C . GLN A 1 591 ? 22.362 9.072 27.675 1.00 79.62 591 GLN A C 1
ATOM 4556 O O . GLN A 1 591 ? 23.542 9.291 27.409 1.00 79.62 591 GLN A O 1
ATOM 4561 N N . SER A 1 592 ? 21.995 7.924 28.260 1.00 77.44 592 SER A N 1
ATOM 4562 C CA . SER A 1 592 ? 22.922 6.851 28.643 1.00 77.44 592 SER A CA 1
ATOM 4563 C C . SER A 1 592 ? 22.251 5.472 28.717 1.00 77.44 592 SER A C 1
ATOM 4565 O O . SER A 1 592 ? 21.051 5.348 28.958 1.00 77.44 592 SER A O 1
ATOM 4567 N N . ILE A 1 593 ? 23.048 4.404 28.594 1.00 73.75 593 ILE A N 1
ATOM 4568 C CA . ILE A 1 593 ? 22.544 3.023 28.701 1.00 73.75 593 ILE A CA 1
ATOM 4569 C C . ILE A 1 593 ? 22.044 2.671 30.116 1.00 73.75 593 ILE A C 1
ATOM 4571 O O . ILE A 1 593 ? 21.139 1.857 30.262 1.00 73.75 593 ILE A O 1
ATOM 4575 N N . VAL A 1 594 ? 22.574 3.334 31.151 1.00 70.19 594 VAL A N 1
ATOM 4576 C CA . VAL A 1 594 ? 22.191 3.116 32.559 1.00 70.19 594 VAL A CA 1
ATOM 4577 C C . VAL A 1 594 ? 20.753 3.580 32.823 1.00 70.19 594 VAL A C 1
ATOM 4579 O O . VAL A 1 594 ? 20.023 2.928 33.564 1.00 70.19 594 VAL A O 1
ATOM 4582 N N . GLN A 1 595 ? 20.305 4.655 32.163 1.00 69.06 595 GLN A N 1
ATOM 4583 C CA . GLN A 1 595 ? 18.896 5.067 32.200 1.00 69.06 595 GLN A CA 1
ATOM 4584 C C . GLN A 1 595 ? 17.987 4.012 31.554 1.00 69.06 595 GLN A C 1
ATOM 4586 O O . GLN A 1 595 ? 16.909 3.745 32.073 1.00 69.06 595 GLN A O 1
ATOM 4591 N N . ALA A 1 596 ? 18.421 3.374 30.460 1.00 68.06 596 ALA A N 1
ATOM 4592 C CA . ALA A 1 596 ? 17.637 2.335 29.793 1.00 68.06 596 ALA A CA 1
ATOM 4593 C C . ALA A 1 596 ? 17.480 1.064 30.651 1.00 68.06 596 ALA A C 1
ATOM 4595 O O . ALA A 1 596 ? 16.394 0.487 30.666 1.00 68.06 596 ALA A O 1
ATOM 4596 N N . ASP A 1 597 ? 18.515 0.666 31.402 1.00 69.94 597 ASP A N 1
ATOM 4597 C CA . ASP A 1 597 ? 18.425 -0.427 32.384 1.00 69.94 597 ASP A CA 1
ATOM 4598 C C . ASP A 1 597 ? 17.464 -0.078 33.542 1.00 69.94 597 ASP A C 1
ATOM 4600 O O . ASP A 1 597 ? 16.628 -0.897 33.913 1.00 69.94 597 ASP A O 1
ATOM 4604 N N . ALA A 1 598 ? 17.486 1.152 34.065 1.00 68.62 598 ALA A N 1
ATOM 4605 C CA . ALA A 1 598 ? 16.549 1.577 35.114 1.00 68.62 598 ALA A CA 1
ATOM 4606 C C . ALA A 1 598 ? 15.092 1.732 34.613 1.00 68.62 598 ALA A C 1
ATOM 4608 O O . ALA A 1 598 ? 14.136 1.434 35.331 1.00 68.62 598 ALA A O 1
ATOM 4609 N N . ILE A 1 599 ? 14.894 2.141 33.355 1.00 73.00 599 ILE A N 1
ATOM 4610 C CA . ILE A 1 599 ? 13.569 2.176 32.711 1.00 73.00 599 ILE A CA 1
ATOM 4611 C C . ILE A 1 599 ? 13.053 0.749 32.427 1.00 73.00 599 ILE A C 1
ATOM 4613 O O . ILE A 1 599 ? 11.840 0.533 32.406 1.00 73.00 599 ILE A O 1
ATOM 4617 N N . LEU A 1 600 ? 13.938 -0.250 32.298 1.00 72.06 600 LEU A N 1
ATOM 4618 C CA . LEU A 1 600 ? 13.557 -1.664 32.204 1.00 72.06 600 LEU A CA 1
ATOM 4619 C C . LEU A 1 600 ? 12.845 -2.151 33.478 1.00 72.06 600 LEU A C 1
ATOM 4621 O O . LEU A 1 600 ? 11.872 -2.894 33.375 1.00 72.06 600 LEU A O 1
ATOM 4625 N N . GLU A 1 601 ? 13.263 -1.694 34.664 1.00 66.56 601 GLU A N 1
ATOM 4626 C CA . GLU A 1 601 ? 12.585 -2.004 35.937 1.00 66.56 601 GLU A CA 1
ATOM 4627 C C . GLU A 1 601 ? 11.192 -1.351 36.040 1.00 66.56 601 GLU A C 1
ATOM 4629 O O . GLU A 1 601 ? 10.312 -1.843 36.748 1.00 66.56 601 GLU A O 1
ATOM 4634 N N . CYS A 1 602 ? 10.956 -0.276 35.280 1.00 63.12 602 CYS A N 1
ATOM 4635 C CA . CYS A 1 602 ? 9.662 0.400 35.187 1.00 63.12 602 CYS A CA 1
ATOM 4636 C C . CYS A 1 602 ? 8.695 -0.242 34.166 1.00 63.12 602 CYS A C 1
ATOM 4638 O O . CYS A 1 602 ? 7.532 0.169 34.090 1.00 63.12 602 CYS A O 1
ATOM 4640 N N . LEU A 1 603 ? 9.119 -1.255 33.394 1.00 68.50 603 LEU A N 1
ATOM 4641 C CA . LEU A 1 603 ? 8.234 -1.982 32.476 1.00 68.50 603 LEU A CA 1
ATOM 4642 C C . LEU A 1 603 ? 7.178 -2.800 33.234 1.00 68.50 603 LEU A C 1
ATOM 4644 O O . LEU A 1 603 ? 7.467 -3.850 33.808 1.00 68.50 603 LEU A O 1
ATOM 4648 N N . LYS A 1 604 ? 5.913 -2.387 33.127 1.00 62.66 604 LYS A N 1
ATOM 4649 C CA . LYS A 1 604 ? 4.753 -3.183 33.548 1.00 62.66 604 LYS A CA 1
ATOM 4650 C C . LYS A 1 604 ? 3.811 -3.398 32.366 1.00 62.66 604 LYS A C 1
ATOM 4652 O O . LYS A 1 604 ? 3.142 -2.462 31.946 1.00 62.66 604 LYS A O 1
ATOM 4657 N N . THR A 1 605 ? 3.802 -4.633 31.850 1.00 57.88 605 THR A N 1
ATOM 4658 C CA . THR A 1 605 ? 2.820 -5.225 30.911 1.00 57.88 605 THR A CA 1
ATOM 4659 C C . THR A 1 605 ? 2.162 -4.238 29.936 1.00 57.88 605 THR A C 1
ATOM 4661 O O . THR A 1 605 ? 1.100 -3.685 30.219 1.00 57.88 605 THR A O 1
ATOM 4664 N N . GLY A 1 606 ? 2.765 -4.055 28.764 1.00 68.75 606 GLY A N 1
ATOM 4665 C CA . GLY A 1 606 ? 2.343 -3.082 27.766 1.00 68.75 606 GLY A CA 1
ATOM 4666 C C . GLY A 1 606 ? 1.072 -3.475 27.017 1.00 68.75 606 GLY A C 1
ATOM 4667 O O . GLY A 1 606 ? 1.014 -4.482 26.306 1.00 68.75 606 GLY A O 1
ATOM 4668 N N . LEU A 1 607 ? 0.066 -2.617 27.119 1.00 85.50 607 LEU A N 1
ATOM 4669 C CA . LEU A 1 607 ? -0.907 -2.362 26.064 1.00 85.50 607 LEU A CA 1
ATOM 4670 C C . LEU A 1 607 ? -0.537 -1.041 25.374 1.00 85.50 607 LEU A C 1
ATOM 4672 O O . LEU A 1 607 ? 0.151 -0.209 25.963 1.00 85.50 607 LEU A O 1
ATOM 4676 N N . ALA A 1 608 ? -1.014 -0.824 24.153 1.00 90.88 608 ALA A N 1
ATOM 4677 C CA . ALA A 1 608 ? -1.040 0.495 23.532 1.00 90.88 608 ALA A CA 1
ATOM 4678 C C . ALA A 1 608 ? -2.492 0.971 23.446 1.00 90.88 608 ALA A C 1
ATOM 4680 O O . ALA A 1 608 ? -3.282 0.366 22.722 1.00 90.88 608 ALA A O 1
ATOM 4681 N N . THR A 1 609 ? -2.844 2.045 24.158 1.00 93.38 609 THR A N 1
ATOM 4682 C CA . THR A 1 609 ? -4.076 2.782 23.853 1.00 93.38 609 THR A CA 1
ATOM 4683 C C . THR A 1 609 ? -3.853 3.506 22.530 1.00 93.38 609 THR A C 1
ATOM 4685 O O . THR A 1 609 ? -2.875 4.244 22.376 1.00 93.38 609 THR A O 1
ATOM 4688 N N . VAL A 1 610 ? -4.758 3.288 21.581 1.00 95.44 610 VAL A N 1
ATOM 4689 C CA . VAL A 1 610 ? -4.775 3.978 20.292 1.00 95.44 610 VAL A CA 1
ATOM 4690 C C . VAL A 1 610 ? -6.039 4.823 20.227 1.00 95.44 610 VAL A C 1
ATOM 4692 O O . VAL A 1 610 ? -7.127 4.336 20.532 1.00 95.44 610 VAL A O 1
ATOM 4695 N N . ILE A 1 611 ? -5.881 6.087 19.836 1.00 97.25 611 ILE A N 1
ATOM 4696 C CA . ILE A 1 611 ? -6.986 6.979 19.486 1.00 97.25 611 ILE A CA 1
ATOM 4697 C C . ILE A 1 611 ? -6.882 7.267 17.995 1.00 97.25 611 ILE A C 1
ATOM 4699 O O . ILE A 1 611 ? -5.862 7.781 17.522 1.00 97.25 611 ILE A O 1
ATOM 4703 N N . GLY A 1 612 ? -7.933 6.922 17.261 1.00 96.81 612 GLY A N 1
ATOM 4704 C CA . GLY A 1 612 ? -8.096 7.253 15.853 1.00 96.81 612 GLY A CA 1
ATOM 4705 C C . GLY A 1 612 ? -9.266 8.190 15.610 1.00 96.81 612 GLY A C 1
ATOM 4706 O O . GLY A 1 612 ? -10.103 8.406 16.484 1.00 96.81 612 GLY A O 1
ATOM 4707 N N . ALA A 1 613 ? -9.310 8.751 14.408 1.00 95.88 613 ALA A N 1
ATOM 4708 C CA . ALA A 1 613 ? -10.465 9.483 13.915 1.00 95.88 613 ALA A CA 1
ATOM 4709 C C . ALA A 1 613 ? -10.804 9.043 12.491 1.00 95.88 613 ALA A C 1
ATOM 4711 O O . ALA A 1 613 ? -9.890 8.832 11.689 1.00 95.88 613 ALA A O 1
ATOM 4712 N N . SER A 1 614 ? -12.094 8.962 12.185 1.00 94.94 614 SER A N 1
ATOM 4713 C CA . SER A 1 614 ? -12.669 8.688 10.864 1.00 94.94 614 SER A CA 1
ATOM 4714 C C . SER A 1 614 ? -13.608 9.838 10.466 1.00 94.94 614 SER A C 1
ATOM 4716 O O . SER A 1 614 ? -14.271 10.434 11.323 1.00 94.94 614 SER A O 1
ATOM 4718 N N . ILE A 1 615 ? -13.647 10.200 9.177 1.00 92.38 615 ILE A N 1
ATOM 4719 C CA . ILE A 1 615 ? -14.597 11.186 8.637 1.00 92.38 615 ILE A CA 1
ATOM 4720 C C . ILE A 1 615 ? -15.752 10.429 7.980 1.00 92.38 615 ILE A C 1
ATOM 4722 O O . ILE A 1 615 ? -15.545 9.597 7.104 1.00 92.38 615 ILE A O 1
ATOM 4726 N N . LEU A 1 616 ? -16.987 10.749 8.363 1.00 91.75 616 LEU A N 1
ATOM 4727 C CA . LEU A 1 616 ? -18.194 10.172 7.775 1.00 91.75 616 LEU A CA 1
ATOM 4728 C C . LEU A 1 616 ? -18.387 10.751 6.362 1.00 91.75 616 LEU A C 1
ATOM 4730 O O . LEU A 1 616 ? -18.921 11.849 6.188 1.00 91.75 616 LEU A O 1
ATOM 4734 N N . SER A 1 617 ? -17.872 10.018 5.374 1.00 88.38 617 SER A N 1
ATOM 4735 C CA . SER A 1 617 ? -17.705 10.407 3.972 1.00 88.38 617 SER A CA 1
ATOM 4736 C C . SER A 1 617 ? -17.848 9.176 3.074 1.00 88.38 617 SER A C 1
ATOM 4738 O O . SER A 1 617 ? -17.501 8.072 3.491 1.00 88.38 617 SER A O 1
ATOM 4740 N N . ASP A 1 618 ? -18.303 9.368 1.836 1.00 86.38 618 ASP A N 1
ATOM 4741 C CA . ASP A 1 618 ? -18.386 8.300 0.830 1.00 86.38 618 ASP A CA 1
ATOM 4742 C C . ASP A 1 618 ? -17.007 7.952 0.220 1.00 86.38 618 ASP A C 1
ATOM 4744 O O . ASP A 1 618 ? -16.857 6.925 -0.439 1.00 86.38 618 ASP A O 1
ATOM 4748 N N . ASP A 1 619 ? -15.983 8.788 0.450 1.00 85.44 619 ASP A N 1
ATOM 4749 C CA . ASP A 1 619 ? -14.587 8.511 0.084 1.00 85.44 619 ASP A CA 1
ATOM 4750 C C . ASP A 1 619 ? -13.940 7.544 1.102 1.00 85.44 619 ASP A C 1
ATOM 4752 O O . ASP A 1 619 ? -13.748 7.924 2.265 1.00 85.44 619 ASP A O 1
ATOM 4756 N N . PRO A 1 620 ? -13.519 6.326 0.692 1.00 86.25 620 PRO A N 1
ATOM 4757 C CA . PRO A 1 620 ? -12.867 5.363 1.580 1.00 86.25 620 PRO A CA 1
ATOM 4758 C C . PRO A 1 620 ? -11.590 5.892 2.241 1.00 86.25 620 PRO A C 1
ATOM 4760 O O . PRO A 1 620 ? -11.223 5.420 3.318 1.00 86.25 620 PRO A O 1
ATOM 4763 N N . ASN A 1 621 ? -10.907 6.869 1.634 1.00 83.50 621 ASN A N 1
ATOM 4764 C CA . ASN A 1 621 ? -9.731 7.488 2.238 1.00 83.50 621 ASN A CA 1
ATOM 4765 C C . ASN A 1 621 ? -10.132 8.311 3.467 1.00 83.50 621 ASN A C 1
ATOM 4767 O O . ASN A 1 621 ? -9.524 8.151 4.526 1.00 83.50 621 ASN A O 1
ATOM 4771 N N . ASP A 1 622 ? -11.124 9.194 3.338 1.00 84.12 622 ASP A N 1
ATOM 4772 C CA . ASP A 1 622 ? -11.668 10.005 4.439 1.00 84.12 622 ASP A CA 1
ATOM 4773 C C . ASP A 1 622 ? -12.305 9.118 5.536 1.00 84.12 622 ASP A C 1
ATOM 4775 O O . ASP A 1 622 ? -12.139 9.402 6.724 1.00 84.12 622 ASP A O 1
ATOM 4779 N N . TYR A 1 623 ? -12.981 8.026 5.152 1.00 89.69 623 TYR A N 1
ATOM 4780 C CA . TYR A 1 623 ? -13.651 7.102 6.080 1.00 89.69 623 TYR A CA 1
ATOM 4781 C C . TYR A 1 623 ? -12.702 6.167 6.849 1.00 89.69 623 TYR A C 1
ATOM 4783 O O . TYR A 1 623 ? -13.014 5.752 7.964 1.00 89.69 623 TYR A O 1
ATOM 4791 N N . THR A 1 624 ? -11.526 5.840 6.303 1.00 92.31 624 THR A N 1
ATOM 4792 C CA . THR A 1 624 ? -10.553 4.965 6.981 1.00 92.31 624 THR A CA 1
ATOM 4793 C C . THR A 1 624 ? -10.012 5.619 8.254 1.00 92.31 624 THR A C 1
ATOM 4795 O O . THR A 1 624 ? -9.340 6.648 8.180 1.00 92.31 624 THR A O 1
ATOM 4798 N N . THR A 1 625 ? -10.219 4.986 9.415 1.00 93.44 625 THR A N 1
ATOM 4799 C CA . THR A 1 625 ? -9.739 5.467 10.719 1.00 93.44 625 THR A CA 1
ATOM 4800 C C . THR A 1 625 ? -8.228 5.720 10.722 1.00 93.44 625 THR A C 1
ATOM 4802 O O . THR A 1 625 ? -7.418 4.795 10.609 1.00 93.44 625 THR A O 1
ATOM 4805 N N . ARG A 1 626 ? -7.829 6.982 10.914 1.00 93.62 626 ARG A N 1
ATOM 4806 C CA . ARG A 1 626 ? -6.422 7.409 10.975 1.00 93.62 626 ARG A CA 1
ATOM 4807 C C . ARG A 1 626 ? -5.999 7.583 12.445 1.00 93.62 626 ARG A C 1
ATOM 4809 O O . ARG A 1 626 ? -6.579 8.432 13.128 1.00 93.62 626 ARG A O 1
ATOM 4816 N N . PRO A 1 627 ? -5.035 6.800 12.974 1.00 95.38 627 PRO A N 1
ATOM 4817 C CA . PRO A 1 627 ? -4.597 6.915 14.366 1.00 95.38 627 PRO A CA 1
ATOM 4818 C C . PRO A 1 627 ? -3.783 8.195 14.583 1.00 95.38 627 PRO A C 1
ATOM 4820 O O . PRO A 1 627 ? -2.850 8.466 13.833 1.00 95.38 627 PRO A O 1
ATOM 4823 N N . PHE A 1 628 ? -4.113 8.973 15.617 1.00 95.94 628 PHE A N 1
ATOM 4824 C CA . PHE A 1 628 ? -3.426 10.231 15.943 1.00 95.94 628 PHE A CA 1
ATOM 4825 C C . PHE A 1 628 ? -2.917 10.320 17.390 1.00 95.94 628 PHE A C 1
ATOM 4827 O O . PHE A 1 628 ? -2.059 11.154 17.676 1.00 95.94 628 PHE A O 1
ATOM 4834 N N . ALA A 1 629 ? -3.354 9.428 18.285 1.00 95.75 629 ALA A N 1
ATOM 4835 C CA . ALA A 1 629 ? -2.661 9.167 19.546 1.00 95.75 629 ALA A CA 1
ATOM 4836 C C . ALA A 1 629 ? -2.275 7.687 19.626 1.00 95.75 629 ALA A C 1
ATOM 4838 O O . ALA A 1 629 ? -3.107 6.809 19.402 1.00 95.75 629 ALA A O 1
ATOM 4839 N N . ILE A 1 630 ? -1.015 7.411 19.961 1.00 94.00 630 ILE A N 1
ATOM 4840 C CA . ILE A 1 630 ? -0.495 6.061 20.205 1.00 94.00 630 ILE A CA 1
ATOM 4841 C C . ILE A 1 630 ? 0.361 6.152 21.464 1.00 94.00 630 ILE A C 1
ATOM 4843 O O . ILE A 1 630 ? 1.379 6.840 21.460 1.00 94.00 630 ILE A O 1
ATOM 4847 N N . LEU A 1 631 ? -0.061 5.498 22.545 1.00 91.19 631 LEU A N 1
ATOM 4848 C CA . LEU A 1 631 ? 0.560 5.645 23.864 1.00 91.19 631 LEU A CA 1
ATOM 4849 C C . LEU A 1 631 ? 0.480 4.348 24.678 1.00 91.19 631 LEU A C 1
ATOM 4851 O O . LEU A 1 631 ? -0.522 3.633 24.641 1.00 91.19 631 LEU A O 1
ATOM 4855 N N . GLY A 1 632 ? 1.535 4.041 25.433 1.00 89.75 632 GLY A N 1
ATOM 4856 C CA . GLY A 1 632 ? 1.565 2.857 26.291 1.00 89.75 632 GLY A CA 1
ATOM 4857 C C . GLY A 1 632 ? 0.605 2.975 27.479 1.00 89.75 632 GLY A C 1
ATOM 4858 O O . GLY A 1 632 ? 0.441 4.056 28.043 1.00 89.75 632 GLY A O 1
ATOM 4859 N N . SER A 1 633 ? 0.016 1.860 27.907 1.00 88.31 633 SER A N 1
ATOM 4860 C CA . SER A 1 633 ? -0.782 1.765 29.134 1.00 88.31 633 SER A CA 1
ATOM 4861 C C . SER A 1 633 ? -0.596 0.420 29.832 1.00 88.31 633 SER A C 1
ATOM 4863 O O . SER A 1 633 ? -0.488 -0.616 29.175 1.00 88.31 633 SER A O 1
ATOM 4865 N N . CYS A 1 634 ? -0.619 0.433 31.166 1.00 87.62 634 CYS A N 1
ATOM 4866 C CA . CYS A 1 634 ? -0.677 -0.770 32.001 1.00 87.62 634 CYS A CA 1
ATOM 4867 C C . CYS A 1 634 ? -2.066 -1.024 32.635 1.00 87.62 634 CYS A C 1
ATOM 4869 O O . CYS A 1 634 ? -2.181 -1.857 33.531 1.00 87.62 634 CYS A O 1
ATOM 4871 N N . LYS A 1 635 ? -3.117 -0.296 32.221 1.00 88.00 635 LYS A N 1
ATOM 4872 C CA . LYS A 1 635 ? -4.472 -0.326 32.819 1.00 88.00 635 LYS A CA 1
ATOM 4873 C C . LYS A 1 635 ? -4.524 -0.041 34.329 1.00 88.00 635 LYS A C 1
ATOM 4875 O O . LYS A 1 635 ? -5.405 -0.552 35.031 1.00 88.00 635 LYS A O 1
ATOM 4880 N N . CYS A 1 636 ? -3.634 0.818 34.827 1.00 87.62 636 CYS A N 1
ATOM 4881 C CA . CYS A 1 636 ? -3.646 1.314 36.213 1.00 87.62 636 CYS A CA 1
ATOM 4882 C C . CYS A 1 636 ? -4.203 2.741 36.362 1.00 87.62 636 CYS A C 1
ATOM 4884 O O . CYS A 1 636 ? -4.284 3.231 37.484 1.00 87.62 636 CYS A O 1
ATOM 4886 N N . GLU A 1 637 ? -4.567 3.408 35.267 1.00 87.69 637 GLU A N 1
ATOM 4887 C CA . GLU A 1 637 ? -5.008 4.805 35.275 1.00 87.69 637 GLU A CA 1
ATOM 4888 C C . GLU A 1 637 ? -6.332 5.024 36.027 1.00 87.69 637 GLU A C 1
ATOM 4890 O O . GLU A 1 637 ? -7.163 4.117 36.153 1.00 87.69 637 GLU A O 1
ATOM 4895 N N . THR A 1 638 ? -6.556 6.248 36.508 1.00 92.25 638 THR A N 1
ATOM 4896 C CA . THR A 1 638 ? -7.830 6.635 37.124 1.00 92.25 638 THR A CA 1
ATOM 4897 C C . THR A 1 638 ? -8.895 6.964 36.071 1.00 92.25 638 THR A C 1
ATOM 4899 O O . THR A 1 638 ? -8.622 7.094 34.876 1.00 92.25 638 THR A O 1
ATOM 4902 N N . VAL A 1 639 ? -10.148 7.130 36.510 1.00 94.19 639 VAL A N 1
ATOM 4903 C CA . VAL A 1 639 ? -11.226 7.622 35.630 1.00 94.19 639 VAL A CA 1
ATOM 4904 C C . VAL A 1 639 ? -10.929 9.055 35.172 1.00 94.19 639 VAL A C 1
ATOM 4906 O O . VAL A 1 639 ? -11.213 9.397 34.031 1.00 94.19 639 VAL A O 1
ATOM 4909 N N . GLN A 1 640 ? -10.309 9.859 36.035 1.00 94.56 640 GLN A N 1
ATOM 4910 C CA . GLN A 1 640 ? -9.915 11.239 35.774 1.00 94.56 640 GLN A CA 1
ATOM 4911 C C . GLN A 1 640 ? -8.791 11.330 34.730 1.00 94.56 640 GLN A C 1
ATOM 4913 O O . GLN A 1 640 ? -8.823 12.213 33.877 1.00 94.56 640 GLN A O 1
ATOM 4918 N N . ASP A 1 641 ? -7.839 10.391 34.734 1.00 92.25 641 ASP A N 1
ATOM 4919 C CA . ASP A 1 641 ? -6.784 10.315 33.713 1.00 92.25 641 ASP A CA 1
ATOM 4920 C C . ASP A 1 641 ? -7.349 9.931 32.338 1.00 92.25 641 ASP A C 1
ATOM 4922 O O . ASP A 1 641 ? -6.978 10.532 31.329 1.00 92.25 641 ASP A O 1
ATOM 4926 N N . GLN A 1 642 ? -8.283 8.969 32.296 1.00 94.00 642 GLN A N 1
ATOM 4927 C CA . GLN A 1 642 ? -9.032 8.622 31.078 1.00 94.00 642 GLN A CA 1
ATOM 4928 C C . GLN A 1 642 ? -9.860 9.813 30.581 1.00 94.00 642 GLN A C 1
ATOM 4930 O O . GLN A 1 642 ? -9.853 10.113 29.392 1.00 94.00 642 GLN A O 1
ATOM 4935 N N . GLU A 1 643 ? -10.548 10.525 31.476 1.00 95.69 643 GLU A N 1
ATOM 4936 C CA . GLU A 1 643 ? -11.340 11.705 31.119 1.00 95.69 643 GLU A CA 1
ATOM 4937 C C . GLU A 1 643 ? -10.460 12.816 30.539 1.00 95.69 643 GLU A C 1
ATOM 4939 O O . GLU A 1 643 ? -10.762 13.339 29.468 1.00 95.69 643 GLU A O 1
ATOM 4944 N N . ARG A 1 644 ? -9.330 13.120 31.187 1.00 95.62 644 ARG A N 1
ATOM 4945 C CA . ARG A 1 644 ? -8.335 14.077 30.693 1.00 95.62 644 ARG A CA 1
ATOM 4946 C C . ARG A 1 644 ? -7.811 13.686 29.310 1.00 95.62 644 ARG A C 1
ATOM 4948 O O . ARG A 1 644 ? -7.773 14.535 28.425 1.00 95.62 644 ARG A O 1
ATOM 4955 N N . LEU A 1 645 ? -7.428 12.422 29.119 1.00 95.69 645 LEU A N 1
ATOM 4956 C CA . LEU A 1 645 ? -6.921 11.906 27.845 1.00 95.69 645 LEU A CA 1
ATOM 4957 C C . LEU A 1 645 ? -7.952 12.089 26.722 1.00 95.69 645 LEU A C 1
ATOM 4959 O O . LEU A 1 645 ? -7.622 12.600 25.654 1.00 95.69 645 LEU A O 1
ATOM 4963 N N . LEU A 1 646 ? -9.203 11.702 26.979 1.00 96.62 646 LEU A N 1
ATOM 4964 C CA . LEU A 1 646 ? -10.294 11.791 26.010 1.00 96.62 646 LEU A CA 1
ATOM 4965 C C . LEU A 1 646 ? -10.675 13.242 25.694 1.00 96.62 646 LEU A C 1
ATOM 4967 O O . LEU A 1 646 ? -10.863 13.561 24.522 1.00 96.62 646 LEU A O 1
ATOM 4971 N N . ARG A 1 647 ? -10.736 14.128 26.702 1.00 96.00 647 ARG A N 1
ATOM 4972 C CA . ARG A 1 647 ? -10.982 15.565 26.494 1.00 96.00 647 ARG A CA 1
ATOM 4973 C C . ARG A 1 647 ? -9.892 16.180 25.619 1.00 96.00 647 ARG A C 1
ATOM 4975 O O . ARG A 1 647 ? -10.216 16.651 24.534 1.00 96.00 647 ARG A O 1
ATOM 4982 N N . GLN A 1 648 ? -8.616 16.049 25.997 1.00 96.19 648 GLN A N 1
ATOM 4983 C CA . GLN A 1 648 ? -7.496 16.621 25.233 1.00 96.19 648 GLN A CA 1
ATOM 4984 C C . GLN A 1 648 ? -7.397 16.058 23.802 1.00 96.19 648 GLN A C 1
ATOM 4986 O O . GLN A 1 648 ? -7.087 16.803 22.874 1.00 96.19 648 GLN A O 1
ATOM 4991 N N . ALA A 1 649 ? -7.708 14.772 23.594 1.00 97.00 649 ALA A N 1
ATOM 4992 C CA . ALA A 1 649 ? -7.783 14.185 22.255 1.00 97.00 649 ALA A CA 1
ATOM 4993 C C . ALA A 1 649 ? -8.949 14.751 21.424 1.00 97.00 649 ALA A C 1
ATOM 4995 O O . ALA A 1 649 ? -8.750 15.096 20.260 1.00 97.00 649 ALA A O 1
ATOM 4996 N N . SER A 1 650 ? -10.141 14.894 22.018 1.00 96.31 650 SER A N 1
ATOM 4997 C CA . SER A 1 650 ? -11.310 15.467 21.336 1.00 96.31 650 SER A CA 1
ATOM 4998 C C . SER A 1 650 ? -11.139 16.957 21.017 1.00 96.31 650 SER A C 1
ATOM 5000 O O . SER A 1 650 ? -11.481 17.384 19.919 1.00 96.31 650 SER A O 1
ATOM 5002 N N . GLU A 1 651 ? -10.538 17.730 21.925 1.00 94.81 651 GLU A N 1
ATOM 5003 C CA . GLU A 1 651 ? -10.232 19.154 21.749 1.00 94.81 651 GLU A CA 1
ATOM 5004 C C . GLU A 1 651 ? -9.227 19.356 20.607 1.00 94.81 651 GLU A C 1
ATOM 5006 O O . GLU A 1 651 ? -9.498 20.126 19.687 1.00 94.81 651 GLU A O 1
ATOM 5011 N N . ALA A 1 652 ? -8.121 18.599 20.594 1.00 95.69 652 ALA A N 1
ATOM 5012 C CA . ALA A 1 652 ? -7.151 18.633 19.498 1.00 95.69 652 ALA A CA 1
ATOM 5013 C C . ALA A 1 652 ? -7.782 18.238 18.149 1.00 95.69 652 ALA A C 1
ATOM 5015 O O . ALA A 1 652 ? -7.549 18.902 17.136 1.00 95.69 652 ALA A O 1
ATOM 5016 N N . LEU A 1 653 ? -8.616 17.190 18.134 1.00 95.31 653 LEU A N 1
ATOM 5017 C CA . LEU A 1 653 ? -9.317 16.733 16.935 1.00 95.31 653 LEU A CA 1
ATOM 5018 C C . LEU A 1 653 ? -10.245 17.823 16.379 1.00 95.31 653 LEU A C 1
ATOM 5020 O O . LEU A 1 653 ? -10.088 18.207 15.219 1.00 95.31 653 LEU A O 1
ATOM 5024 N N . ILE A 1 654 ? -11.137 18.369 17.213 1.00 93.50 654 ILE A N 1
ATOM 5025 C CA . ILE A 1 654 ? -12.069 19.448 16.848 1.00 93.50 654 ILE A CA 1
ATOM 5026 C C . ILE A 1 654 ? -11.299 20.666 16.323 1.00 93.50 654 ILE A C 1
ATOM 5028 O O . ILE A 1 654 ? -11.574 21.124 15.214 1.00 93.50 654 ILE A O 1
ATOM 5032 N N . SER A 1 655 ? -10.293 21.154 17.058 1.00 92.25 655 SER A N 1
ATOM 5033 C CA . SER A 1 655 ? -9.496 22.315 16.640 1.00 92.25 655 SER A CA 1
ATOM 5034 C C . SER A 1 655 ? -8.759 22.089 15.317 1.00 92.25 655 SER A C 1
ATOM 5036 O O . SER A 1 655 ? -8.689 23.001 14.497 1.00 92.25 655 SER A O 1
ATOM 5038 N N . SER A 1 656 ? -8.237 20.881 15.070 1.00 89.88 656 SER A N 1
ATOM 5039 C CA . SER A 1 656 ? -7.510 20.577 13.829 1.00 89.88 656 SER A CA 1
ATOM 5040 C C . SER A 1 656 ? -8.410 20.514 12.587 1.00 89.88 656 SER A C 1
ATOM 5042 O O . SER A 1 656 ? -7.962 20.862 11.495 1.00 89.88 656 SER A O 1
ATOM 5044 N N . GLN A 1 657 ? -9.672 20.089 12.737 1.00 88.44 657 GLN A N 1
ATOM 5045 C CA . GLN A 1 657 ? -10.587 19.858 11.610 1.00 88.44 657 GLN A CA 1
ATOM 5046 C C . GLN A 1 657 ? -11.659 20.947 11.435 1.00 88.44 657 GLN A C 1
ATOM 5048 O O . GLN A 1 657 ? -12.373 20.938 10.431 1.00 88.44 657 GLN A O 1
ATOM 5053 N N . GLN A 1 658 ? -11.724 21.935 12.337 1.00 83.00 658 GLN A N 1
ATOM 5054 C CA . GLN A 1 658 ? -12.626 23.091 12.240 1.00 83.00 658 GLN A CA 1
ATOM 5055 C C . GLN A 1 658 ? -12.499 23.833 10.894 1.00 83.00 658 GLN A C 1
ATOM 5057 O O . GLN A 1 658 ? -13.498 24.267 10.328 1.00 83.00 658 GLN A O 1
ATOM 5062 N N . ALA A 1 659 ? -11.285 23.932 10.339 1.00 79.69 659 ALA A N 1
ATOM 5063 C CA . ALA A 1 659 ? -11.035 24.566 9.040 1.00 79.69 659 ALA A CA 1
ATOM 5064 C C . ALA A 1 659 ? -11.523 23.744 7.823 1.00 79.69 659 ALA A C 1
ATOM 5066 O O . ALA A 1 659 ? -11.592 24.281 6.717 1.00 79.69 659 ALA A O 1
ATOM 5067 N N . GLN A 1 660 ? -11.855 22.459 8.013 1.00 78.06 660 GLN A N 1
ATOM 5068 C CA . GLN A 1 660 ? -12.317 21.531 6.968 1.00 78.06 660 GLN A CA 1
ATOM 5069 C C . GLN A 1 660 ? -13.836 21.255 7.017 1.00 78.06 660 GLN A C 1
ATOM 5071 O O . GLN A 1 660 ? -14.302 20.287 6.404 1.00 78.06 660 GLN A O 1
ATOM 5076 N N . ASP A 1 661 ? -14.582 22.076 7.768 1.00 85.69 661 ASP A N 1
ATOM 5077 C CA . ASP A 1 661 ? -16.021 21.949 8.048 1.00 85.69 661 ASP A CA 1
ATOM 5078 C C . ASP A 1 661 ? -16.421 20.570 8.613 1.00 85.69 661 ASP A C 1
ATOM 5080 O O . ASP A 1 661 ? -17.485 20.030 8.305 1.00 85.69 661 ASP A O 1
ATOM 5084 N N . CYS A 1 662 ? -15.565 19.975 9.445 1.00 89.69 662 CYS A N 1
ATOM 5085 C CA . CYS A 1 662 ? -15.846 18.706 10.115 1.00 89.69 662 CYS A CA 1
ATOM 5086 C C . CYS A 1 662 ? -16.284 18.923 11.573 1.00 89.69 662 CYS A C 1
ATOM 5088 O O . CYS A 1 662 ? -15.720 19.759 12.279 1.00 89.69 662 CYS A O 1
ATOM 5090 N N . ARG A 1 663 ? -17.253 18.130 12.046 1.00 92.62 663 ARG A N 1
ATOM 5091 C CA . ARG A 1 663 ? -17.797 18.166 13.415 1.00 92.62 663 ARG A CA 1
ATOM 5092 C C . ARG A 1 663 ? -17.760 16.770 14.040 1.00 92.62 663 ARG A C 1
ATOM 5094 O O . ARG A 1 663 ? -18.240 15.809 13.442 1.00 92.62 663 ARG A O 1
ATOM 5101 N N . LEU A 1 664 ? -17.207 16.659 15.248 1.00 95.19 664 LEU A N 1
ATOM 5102 C CA . LEU A 1 664 ? -17.143 15.402 15.999 1.00 95.19 664 LEU A CA 1
ATOM 5103 C C . LEU A 1 664 ? -18.532 15.052 16.555 1.00 95.19 664 LEU A C 1
ATOM 5105 O O . LEU A 1 664 ? -19.068 15.792 17.371 1.00 95.19 664 LEU A O 1
ATOM 5109 N N . TYR A 1 665 ? -19.118 13.936 16.114 1.00 94.81 665 TYR A N 1
ATOM 5110 C CA . TYR A 1 665 ? -20.465 13.514 16.527 1.00 94.81 665 TYR A CA 1
ATOM 5111 C C . TYR A 1 665 ? -20.443 12.513 17.687 1.00 94.81 665 TYR A C 1
ATOM 5113 O O . TYR A 1 665 ? -21.308 12.565 18.567 1.00 94.81 665 TYR A O 1
ATOM 5121 N N . CYS A 1 666 ? -19.467 11.601 17.706 1.00 95.19 666 CYS A N 1
ATOM 5122 C CA . CYS A 1 666 ? -19.364 10.580 18.744 1.00 95.19 666 CYS A CA 1
ATOM 5123 C C . CYS A 1 666 ? -17.922 10.182 19.086 1.00 95.19 666 CYS A C 1
ATOM 5125 O O . CYS A 1 666 ? -17.014 10.251 18.252 1.00 95.19 666 CYS A O 1
ATOM 5127 N N . ILE A 1 667 ? -17.732 9.716 20.324 1.00 97.19 667 ILE A N 1
ATOM 5128 C CA . ILE A 1 667 ? -16.529 8.991 20.754 1.00 97.19 667 ILE A CA 1
ATOM 5129 C C . ILE A 1 667 ? -16.895 7.514 20.967 1.00 97.19 667 ILE A C 1
ATOM 5131 O O . ILE A 1 667 ? -17.701 7.204 21.845 1.00 97.19 667 ILE A O 1
ATOM 5135 N N . ALA A 1 668 ? -16.304 6.618 20.178 1.00 95.75 668 ALA A N 1
ATOM 5136 C CA . ALA A 1 668 ? -16.563 5.179 20.162 1.00 95.75 668 ALA A CA 1
ATOM 5137 C C . ALA A 1 668 ? -15.541 4.382 20.996 1.00 95.75 668 ALA A C 1
ATOM 5139 O O . ALA A 1 668 ? -14.363 4.738 21.083 1.00 95.75 668 ALA A O 1
ATOM 5140 N N . SER A 1 669 ? -15.995 3.297 21.635 1.00 94.38 669 SER A N 1
ATOM 5141 C CA . SER A 1 669 ? -15.223 2.563 22.648 1.00 94.38 669 SER A CA 1
ATOM 5142 C C . SER A 1 669 ? -15.683 1.106 22.829 1.00 94.38 669 SER A C 1
ATOM 5144 O O . SER A 1 669 ? -16.868 0.800 22.720 1.00 94.38 669 SER A O 1
ATOM 5146 N N . ASP A 1 670 ? -14.775 0.205 23.229 1.00 90.06 670 ASP A N 1
ATOM 5147 C CA . ASP A 1 670 ? -15.107 -1.159 23.707 1.00 90.06 670 ASP A CA 1
ATOM 5148 C C . ASP A 1 670 ? -15.992 -1.163 24.985 1.00 90.06 670 ASP A C 1
ATOM 5150 O O . ASP A 1 670 ? -16.575 -2.181 25.397 1.00 90.06 670 ASP A O 1
ATOM 5154 N N . GLY A 1 671 ? -16.078 -0.005 25.644 1.00 86.12 671 GLY A N 1
ATOM 5155 C CA . GLY A 1 671 ? -16.859 0.219 26.846 1.00 86.12 671 GLY A CA 1
ATOM 5156 C C . GLY A 1 671 ? -16.239 -0.373 28.109 1.00 86.12 671 GLY A C 1
ATOM 5157 O O . GLY A 1 671 ? -17.004 -0.810 28.977 1.00 86.12 671 GLY A O 1
ATOM 5158 N N . ASP A 1 672 ? -14.905 -0.396 28.240 1.00 88.31 672 ASP A N 1
ATOM 5159 C CA . ASP A 1 672 ? -14.228 -0.666 29.518 1.00 88.31 672 ASP A CA 1
ATOM 5160 C C . ASP A 1 672 ? -14.851 0.121 30.692 1.00 88.31 672 ASP A C 1
ATOM 5162 O O . ASP A 1 672 ? -15.334 1.243 30.548 1.00 88.31 672 ASP A O 1
ATOM 5166 N N . SER A 1 673 ? -14.812 -0.475 31.883 1.00 88.44 673 SER A N 1
ATOM 5167 C CA . SER A 1 673 ? -15.342 0.076 33.132 1.00 88.44 673 SER A CA 1
ATOM 5168 C C . SER A 1 673 ? -14.884 1.508 33.464 1.00 88.44 673 SER A C 1
ATOM 5170 O O . SER A 1 673 ? -15.712 2.310 33.905 1.00 88.44 673 SER A O 1
ATOM 5172 N N . ARG A 1 674 ? -13.610 1.864 33.241 1.00 91.50 674 ARG A N 1
ATOM 5173 C CA . ARG A 1 674 ? -13.088 3.216 33.495 1.00 91.50 674 ARG A CA 1
ATOM 5174 C C . ARG A 1 674 ? -13.382 4.145 32.328 1.00 91.50 674 ARG A C 1
ATOM 5176 O O . ARG A 1 674 ? -13.932 5.224 32.553 1.00 91.50 674 ARG A O 1
ATOM 5183 N N . ARG A 1 675 ? -13.097 3.710 31.092 1.00 92.31 675 ARG A N 1
ATOM 5184 C CA . ARG A 1 675 ? -13.326 4.529 29.885 1.00 92.31 675 ARG A CA 1
ATOM 5185 C C . ARG A 1 675 ? -14.806 4.895 29.725 1.00 92.31 675 ARG A C 1
ATOM 5187 O O . ARG A 1 675 ? -15.118 6.031 29.394 1.00 92.31 675 ARG A O 1
ATOM 5194 N N . ARG A 1 676 ? -15.731 3.990 30.072 1.00 92.50 676 ARG A N 1
ATOM 5195 C CA . ARG A 1 676 ? -17.183 4.246 30.116 1.00 92.50 676 ARG A CA 1
ATOM 5196 C C . ARG A 1 676 ? -17.560 5.338 31.117 1.00 92.50 676 ARG A C 1
ATOM 5198 O O . ARG A 1 676 ? -18.368 6.197 30.784 1.00 92.50 676 ARG A O 1
ATOM 5205 N N . ARG A 1 677 ? -16.982 5.343 32.326 1.00 94.50 677 ARG A N 1
ATOM 5206 C CA . ARG A 1 677 ? -17.249 6.398 33.324 1.00 94.50 677 ARG A CA 1
ATOM 5207 C C . ARG A 1 677 ? -16.714 7.760 32.878 1.00 94.50 677 ARG A C 1
ATOM 5209 O O . ARG A 1 677 ? -17.415 8.751 33.051 1.00 94.50 677 ARG A O 1
ATOM 5216 N N . ALA A 1 678 ? -15.527 7.790 32.273 1.00 95.56 678 ALA A N 1
ATOM 5217 C CA . ALA A 1 678 ? -14.957 8.999 31.683 1.00 95.56 678 ALA A CA 1
ATOM 5218 C C . ALA A 1 678 ? -15.826 9.531 30.527 1.00 95.56 678 ALA A C 1
ATOM 5220 O O . ALA A 1 678 ? -16.183 10.704 30.505 1.00 95.56 678 ALA A O 1
ATOM 5221 N N . LEU A 1 679 ? -16.257 8.655 29.613 1.00 95.75 679 LEU A N 1
ATOM 5222 C CA . LEU A 1 679 ? -17.141 9.019 28.503 1.00 95.75 679 LEU A CA 1
ATOM 5223 C C . LEU A 1 679 ? -18.499 9.546 28.980 1.00 95.75 679 LEU A C 1
ATOM 5225 O O . LEU A 1 679 ? -18.966 10.548 28.448 1.00 95.75 679 LEU A O 1
ATOM 5229 N N . ILE A 1 680 ? -19.093 8.964 30.025 1.00 94.38 680 ILE A N 1
ATOM 5230 C CA . ILE A 1 680 ? -20.321 9.484 30.654 1.00 94.38 680 ILE A CA 1
ATOM 5231 C C . ILE A 1 680 ? -20.121 10.920 31.180 1.00 94.38 680 ILE A C 1
ATOM 5233 O O . ILE A 1 680 ? -20.989 11.765 30.972 1.00 94.38 680 ILE A O 1
ATOM 5237 N N . ALA A 1 681 ? -18.974 11.229 31.797 1.00 94.81 681 ALA A N 1
ATOM 5238 C CA . ALA A 1 681 ? -18.648 12.579 32.275 1.00 94.81 681 ALA A CA 1
ATOM 5239 C C . ALA A 1 681 ? -18.379 13.598 31.143 1.00 94.81 681 ALA A C 1
ATOM 5241 O O . ALA A 1 681 ? -18.481 14.809 31.354 1.00 94.81 681 ALA A O 1
ATOM 5242 N N . ILE A 1 682 ? -18.054 13.130 29.935 1.00 95.56 682 ILE A N 1
ATOM 5243 C CA . ILE A 1 682 ? -17.841 13.968 28.741 1.00 95.56 682 ILE A CA 1
ATOM 5244 C C . ILE A 1 682 ? -19.146 14.176 27.956 1.00 95.56 682 ILE A C 1
ATOM 5246 O O . ILE A 1 682 ? -19.382 15.271 27.452 1.00 95.56 682 ILE A O 1
ATOM 5250 N N . THR A 1 683 ? -19.985 13.140 27.858 1.00 95.50 683 THR A N 1
ATOM 5251 C CA . THR A 1 683 ? -21.045 13.029 26.836 1.00 95.50 683 THR A CA 1
ATOM 5252 C C . THR A 1 683 ? -22.470 12.917 27.377 1.00 95.50 683 THR A C 1
ATOM 5254 O O . THR A 1 683 ? -23.396 12.918 26.581 1.00 95.50 683 THR A O 1
ATOM 5257 N N . LEU A 1 684 ? -22.690 12.841 28.697 1.00 94.50 684 LEU A N 1
ATOM 5258 C CA . LEU A 1 684 ? -24.034 12.843 29.303 1.00 94.50 684 LEU A CA 1
ATOM 5259 C C . LEU A 1 684 ? -24.203 14.013 30.291 1.00 94.50 684 LEU A C 1
ATOM 5261 O O . LEU A 1 684 ? -24.701 13.845 31.411 1.00 94.50 684 LEU A O 1
ATOM 5265 N N . THR A 1 685 ? -23.759 15.210 29.901 1.00 95.00 685 THR A N 1
ATOM 5266 C CA . THR A 1 685 ? -23.723 16.390 30.777 1.00 95.00 685 THR A CA 1
ATOM 5267 C C . THR A 1 685 ? -25.068 17.123 30.785 1.00 95.00 685 THR A C 1
ATOM 5269 O O . THR A 1 685 ? -25.726 17.191 31.833 1.00 95.00 685 THR A O 1
ATOM 5272 N N . SER A 1 686 ? -25.525 17.596 29.624 1.00 93.50 686 SER A N 1
ATOM 5273 C CA . SER A 1 686 ? -26.715 18.437 29.437 1.00 93.50 686 SER A CA 1
ATOM 5274 C C . SER A 1 686 ? -27.713 17.828 28.446 1.00 93.50 686 SER A C 1
ATOM 5276 O O . SER A 1 686 ? -27.407 16.871 27.742 1.00 93.50 686 SER A O 1
ATOM 5278 N N . THR A 1 687 ? -28.932 18.362 28.398 1.00 92.69 687 THR A N 1
ATOM 5279 C CA . THR A 1 687 ? -29.904 18.053 27.336 1.00 92.69 687 THR A CA 1
ATOM 5280 C C . THR A 1 687 ? -29.684 19.030 26.170 1.00 92.69 687 THR A C 1
ATOM 5282 O O . THR A 1 687 ? -29.528 20.225 26.444 1.00 92.69 687 THR A O 1
ATOM 5285 N N . PRO A 1 688 ? -29.685 18.593 24.894 1.00 90.88 688 PRO A N 1
ATOM 5286 C CA . PRO A 1 688 ? -29.669 19.485 23.738 1.00 90.88 688 PRO A CA 1
ATOM 5287 C C . PRO A 1 688 ? -30.790 20.526 23.787 1.00 90.88 688 PRO A C 1
ATOM 5289 O O . PRO A 1 688 ? -31.869 20.277 24.328 1.00 90.88 688 PRO A O 1
ATOM 5292 N N . SER A 1 689 ? -30.539 21.692 23.186 1.00 91.12 689 SER A N 1
ATOM 5293 C CA . SER A 1 689 ? -31.531 22.768 23.087 1.00 91.12 689 SER A CA 1
ATOM 5294 C C . SER A 1 689 ? -32.831 22.263 22.442 1.00 91.12 689 SER A C 1
ATOM 5296 O O . SER A 1 689 ? -32.748 21.557 21.436 1.00 91.12 689 SER A O 1
ATOM 5298 N N . PRO A 1 690 ? -34.024 22.680 22.909 1.00 90.62 690 PRO A N 1
ATOM 5299 C CA . PRO A 1 690 ? -35.290 22.371 22.243 1.00 90.62 690 PRO A CA 1
ATOM 5300 C C . PRO A 1 690 ? -35.376 22.824 20.778 1.00 90.62 690 PRO A C 1
ATOM 5302 O O . PRO A 1 690 ? -36.210 22.305 20.048 1.00 90.62 690 PRO A O 1
ATOM 5305 N N . MET A 1 691 ? -34.516 23.758 20.346 1.00 90.69 691 MET A N 1
ATOM 5306 C CA . MET A 1 691 ? -34.382 24.202 18.947 1.00 90.69 691 MET A CA 1
ATOM 5307 C C . MET A 1 691 ? -33.440 23.317 18.106 1.00 90.69 691 MET A C 1
ATOM 5309 O O . MET A 1 691 ? -33.225 23.580 16.922 1.00 90.69 691 MET A O 1
ATOM 5313 N N . SER A 1 692 ? -32.820 22.298 18.706 1.00 89.81 692 SER A N 1
ATOM 5314 C CA . SER A 1 692 ? -31.939 21.369 18.003 1.00 89.81 692 SER A CA 1
ATOM 5315 C C . SER A 1 692 ? -32.730 20.399 17.130 1.00 89.81 692 SER A C 1
ATOM 5317 O O . SER A 1 692 ? -33.720 19.8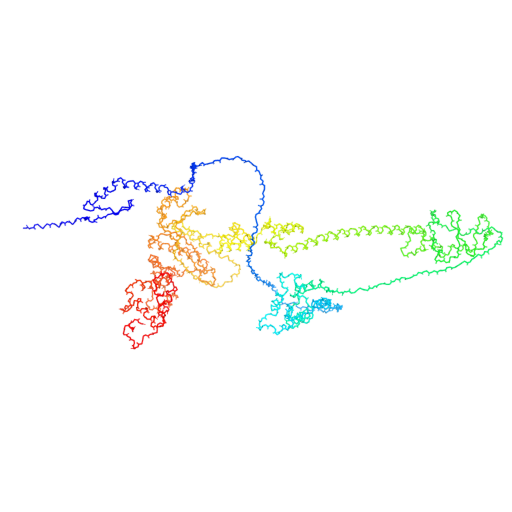01 17.557 1.00 89.81 692 SER A O 1
ATOM 5319 N N . LYS A 1 693 ? -32.202 20.133 15.930 1.00 88.19 693 LYS A N 1
ATOM 5320 C CA . LYS A 1 693 ? -32.658 19.032 15.069 1.00 88.19 693 LYS A CA 1
ATOM 5321 C C . LYS A 1 693 ? -32.579 17.679 15.790 1.00 88.19 693 LYS A C 1
ATOM 5323 O O . LYS A 1 693 ? -33.480 16.864 15.631 1.00 88.19 693 LYS A O 1
ATOM 5328 N N . LEU A 1 694 ? -31.549 17.459 16.612 1.00 88.31 694 LEU A N 1
ATOM 5329 C CA . LEU A 1 694 ? -31.380 16.236 17.400 1.00 88.31 694 LEU A CA 1
ATOM 5330 C C . LEU A 1 694 ? -32.463 16.117 18.483 1.00 88.31 694 LEU A C 1
ATOM 5332 O O . LEU A 1 694 ? -33.058 15.052 18.640 1.00 88.31 694 LEU A O 1
ATOM 5336 N N . HIS A 1 695 ? -32.778 17.220 19.172 1.00 91.12 695 HIS A N 1
ATOM 5337 C CA . HIS A 1 695 ? -33.865 17.250 20.154 1.00 91.12 695 HIS A CA 1
ATOM 5338 C C . HIS A 1 695 ? -35.221 16.964 19.497 1.00 91.12 695 HIS A C 1
ATOM 5340 O O . HIS A 1 695 ? -35.964 16.113 19.981 1.00 91.12 695 HIS A O 1
ATOM 5346 N N . HIS A 1 696 ? -35.546 17.615 18.375 1.00 90.88 696 HIS A N 1
ATOM 5347 C CA . HIS A 1 696 ? -36.806 17.378 17.660 1.00 90.88 696 HIS A CA 1
ATOM 5348 C C . HIS A 1 696 ? -36.979 15.923 17.196 1.00 90.88 696 HIS A C 1
ATOM 5350 O O . HIS A 1 696 ? -38.092 15.407 17.248 1.00 90.88 696 HIS A O 1
ATOM 5356 N N . LEU A 1 697 ? -35.900 15.248 16.787 1.00 91.00 697 LEU A N 1
ATOM 5357 C CA . LEU A 1 697 ? -35.946 13.836 16.394 1.00 91.00 697 LEU A CA 1
ATOM 5358 C C . LEU A 1 697 ? -36.132 12.902 17.602 1.00 91.00 697 LEU A C 1
ATOM 5360 O O . LEU A 1 697 ? -36.999 12.030 17.577 1.00 91.00 697 LEU A O 1
ATOM 5364 N N . LEU A 1 698 ? -35.337 13.078 18.662 1.00 91.69 698 LEU A N 1
ATOM 5365 C CA . LEU A 1 698 ? -35.250 12.103 19.758 1.00 91.69 698 LEU A CA 1
ATOM 5366 C C . LEU A 1 698 ? -36.255 12.330 20.897 1.00 91.69 698 LEU A C 1
ATOM 5368 O O . LEU A 1 698 ? -36.601 11.375 21.586 1.00 91.69 698 LEU A O 1
ATOM 5372 N N . SER A 1 699 ? -36.757 13.552 21.104 1.00 91.38 699 SER A N 1
ATOM 5373 C CA . SER A 1 699 ? -37.660 13.875 22.232 1.00 91.38 699 SER A CA 1
ATOM 5374 C C . SER A 1 699 ? -39.024 13.173 22.192 1.00 91.38 699 SER A C 1
ATOM 5376 O O . SER A 1 699 ? -39.718 13.132 23.205 1.00 91.38 699 SER A O 1
ATOM 5378 N N . SER A 1 700 ? -39.389 12.579 21.053 1.00 92.06 700 SER A N 1
ATOM 5379 C CA . SER A 1 700 ? -40.580 11.734 20.903 1.00 92.06 700 SER A CA 1
ATOM 5380 C C . SER A 1 700 ? -40.424 10.320 21.486 1.00 92.06 700 SER A C 1
ATOM 5382 O O . SER A 1 700 ? -41.423 9.624 21.667 1.00 92.06 700 SER A O 1
ATOM 5384 N N . LEU A 1 701 ? -39.195 9.878 21.781 1.00 92.25 701 LEU A N 1
ATOM 5385 C CA . LEU A 1 701 ? -38.892 8.506 22.187 1.00 92.25 701 LEU A CA 1
ATOM 5386 C C . LEU A 1 701 ? -39.018 8.342 23.717 1.00 92.25 701 LEU A C 1
ATOM 5388 O O . LEU A 1 701 ? -38.176 8.858 24.461 1.00 92.25 701 LEU A O 1
ATOM 5392 N N . PRO A 1 702 ? -40.029 7.612 24.232 1.00 88.44 702 PRO A N 1
ATOM 5393 C CA . PRO A 1 702 ? -40.215 7.451 25.670 1.00 88.44 702 PRO A CA 1
ATOM 5394 C C . PRO A 1 702 ? -39.035 6.700 26.300 1.00 88.44 702 PRO A C 1
ATOM 5396 O O . PRO A 1 702 ? -38.519 5.735 25.740 1.00 88.44 702 PRO A O 1
ATOM 5399 N N . PHE A 1 703 ? -38.618 7.152 27.485 1.00 87.38 703 PHE A N 1
ATOM 5400 C CA . PHE A 1 703 ? -37.456 6.652 28.239 1.00 87.38 703 PHE A CA 1
ATOM 5401 C C . PHE A 1 703 ? -36.085 6.792 27.546 1.00 87.38 703 PHE A C 1
ATOM 5403 O O . PHE A 1 703 ? -35.080 6.368 28.120 1.00 87.38 703 PHE A O 1
ATOM 5410 N N . PHE A 1 704 ? -35.998 7.412 26.364 1.00 89.38 704 PHE A N 1
ATOM 5411 C CA . PHE A 1 704 ? -34.711 7.669 25.723 1.00 89.38 704 PHE A CA 1
ATOM 5412 C C . PHE A 1 704 ? -33.914 8.716 26.515 1.00 89.38 704 PHE A C 1
ATOM 5414 O O . PHE A 1 704 ? -34.429 9.772 26.888 1.00 89.38 704 PHE A O 1
ATOM 5421 N N . ASN A 1 705 ? -32.635 8.440 26.774 1.00 89.69 705 ASN A N 1
ATOM 5422 C CA . ASN A 1 705 ? -31.767 9.382 27.471 1.00 89.69 705 ASN A CA 1
ATOM 5423 C C . ASN A 1 705 ? -31.336 10.507 26.520 1.00 89.69 705 ASN A C 1
ATOM 5425 O O . ASN A 1 705 ? -30.373 10.358 25.775 1.00 89.69 705 ASN A O 1
ATOM 5429 N N . LEU A 1 706 ? -32.030 11.643 26.581 1.00 91.94 706 LEU A N 1
ATOM 5430 C CA . LEU A 1 706 ? -31.745 12.824 25.759 1.00 91.94 706 LEU A CA 1
ATOM 5431 C C . LEU A 1 706 ? -30.451 13.565 26.140 1.00 91.94 706 LEU A C 1
ATOM 5433 O O . LEU A 1 706 ? -30.204 14.628 25.586 1.00 91.94 706 LEU A O 1
ATOM 5437 N N . LYS A 1 707 ? -29.640 13.086 27.092 1.00 93.62 707 LYS A N 1
ATOM 5438 C CA . LYS A 1 707 ? -28.397 13.781 27.447 1.00 93.62 707 LYS A CA 1
ATOM 5439 C C . LYS A 1 707 ? -27.302 13.609 26.393 1.00 93.62 707 LYS A C 1
ATOM 5441 O O . LYS A 1 707 ? -27.057 12.503 25.919 1.00 93.62 707 LYS A O 1
ATOM 5446 N N . CYS A 1 708 ? -26.599 14.701 26.117 1.00 94.19 708 CYS A N 1
ATOM 5447 C CA . CYS A 1 708 ? -25.424 14.772 25.254 1.00 94.19 708 CYS A CA 1
ATOM 5448 C C . CYS A 1 708 ? -24.304 15.584 25.939 1.00 94.19 708 CYS A C 1
ATOM 5450 O O . CYS A 1 708 ? -24.470 16.101 27.050 1.00 94.19 708 CYS A O 1
ATOM 5452 N N . GLY A 1 709 ? -23.139 15.659 25.297 1.00 93.81 709 GLY A N 1
ATOM 5453 C CA . GLY A 1 709 ? -22.022 16.511 25.694 1.00 93.81 709 GLY A CA 1
ATOM 5454 C C . GLY A 1 709 ? -22.116 17.926 25.120 1.00 93.81 709 GLY A C 1
ATOM 5455 O O . GLY A 1 709 ? -23.117 18.327 24.519 1.00 93.81 709 GLY A O 1
ATOM 5456 N N . ASN A 1 710 ? -21.022 18.677 25.265 1.00 91.62 710 ASN A N 1
ATOM 5457 C CA . ASN A 1 710 ? -20.840 19.946 24.556 1.00 91.62 710 ASN A CA 1
ATOM 5458 C C . ASN A 1 710 ? -20.934 19.714 23.039 1.00 91.62 710 ASN A C 1
ATOM 5460 O O . ASN A 1 710 ? -20.457 18.695 22.547 1.00 91.62 710 ASN A O 1
ATOM 5464 N N . ASP A 1 711 ? -21.550 20.654 22.320 1.00 90.62 711 ASP A N 1
ATOM 5465 C CA . ASP A 1 711 ? -21.856 20.520 20.886 1.00 90.62 711 ASP A CA 1
ATOM 5466 C C . ASP A 1 711 ? -22.553 19.189 20.518 1.00 90.62 711 ASP A C 1
ATOM 5468 O O . ASP A 1 711 ? -22.286 18.588 19.485 1.00 90.62 711 ASP A O 1
ATOM 5472 N N . GLU A 1 712 ? -23.462 18.718 21.382 1.00 93.12 712 GLU A N 1
ATOM 5473 C CA . GLU A 1 712 ? -24.273 17.504 21.175 1.00 93.12 712 GLU A CA 1
ATOM 5474 C C . GLU A 1 712 ? -23.462 16.194 21.097 1.00 93.12 712 GLU A C 1
ATOM 5476 O O . GLU A 1 712 ? -24.001 15.151 20.729 1.00 93.12 712 GLU A O 1
ATOM 5481 N N . LEU A 1 713 ? -22.185 16.224 21.495 1.00 94.81 713 LEU A N 1
ATOM 5482 C CA . LEU A 1 713 ? -21.262 15.092 21.429 1.00 94.81 713 LEU A CA 1
ATOM 5483 C C . LEU A 1 713 ? -21.783 13.861 22.187 1.00 94.81 713 LEU A C 1
ATOM 5485 O O . LEU A 1 713 ? -22.039 13.918 23.391 1.00 94.81 713 LEU A O 1
ATOM 5489 N N . THR A 1 714 ? -21.874 12.726 21.499 1.00 94.31 714 THR A N 1
ATOM 5490 C CA . THR A 1 714 ? -22.356 11.452 22.062 1.00 94.31 714 THR A CA 1
ATOM 5491 C C . THR A 1 714 ? -21.215 10.473 22.369 1.00 94.31 714 THR A C 1
ATOM 5493 O O . THR A 1 714 ? -20.082 10.640 21.911 1.00 94.31 714 THR A O 1
ATOM 5496 N N . CYS A 1 715 ? -21.493 9.425 23.146 1.00 93.81 715 CYS A N 1
ATOM 5497 C CA . CYS A 1 715 ? -20.618 8.257 23.258 1.00 93.81 715 CYS A CA 1
ATOM 5498 C C . CYS A 1 715 ? -21.245 7.046 22.562 1.00 93.81 715 CYS A C 1
ATOM 5500 O O . CYS A 1 715 ? -22.438 6.791 22.731 1.00 93.81 715 CYS A O 1
ATOM 5502 N N . ASP A 1 716 ? -20.425 6.273 21.855 1.00 92.94 716 ASP A N 1
ATOM 5503 C CA . ASP A 1 716 ? -20.785 4.954 21.341 1.00 92.94 716 ASP A CA 1
ATOM 5504 C C . ASP A 1 716 ? -20.003 3.862 22.092 1.00 92.94 716 ASP A C 1
ATOM 5506 O O . ASP A 1 716 ? -18.836 4.030 22.463 1.00 92.94 716 ASP A O 1
ATOM 5510 N N . PHE A 1 717 ? -20.664 2.734 22.334 1.00 92.00 717 PHE A N 1
ATOM 5511 C CA . PHE A 1 717 ? -20.099 1.566 22.996 1.00 92.00 717 PHE A CA 1
ATOM 5512 C C . PHE A 1 717 ? -20.415 0.340 22.150 1.00 92.00 717 PHE A C 1
ATOM 5514 O O . PHE A 1 717 ? -21.583 -0.040 22.078 1.00 92.00 717 PHE A O 1
ATOM 5521 N N . ASP A 1 718 ? -19.395 -0.298 21.559 1.00 90.75 718 ASP A N 1
ATOM 5522 C CA . ASP A 1 718 ? -19.603 -1.353 20.557 1.00 90.75 718 ASP A CA 1
ATOM 5523 C C . ASP A 1 718 ? -20.602 -2.407 21.057 1.00 90.75 718 ASP A C 1
ATOM 5525 O O . ASP A 1 718 ? -20.344 -3.182 21.991 1.00 90.75 718 ASP A O 1
ATOM 5529 N N . TRP A 1 719 ? -21.763 -2.444 20.404 1.00 89.44 719 TRP A N 1
ATOM 5530 C CA . TRP A 1 719 ? -22.850 -3.349 20.737 1.00 89.44 719 TRP A CA 1
ATOM 5531 C C . TRP A 1 719 ? -22.399 -4.810 20.658 1.00 89.44 719 TRP A C 1
ATOM 5533 O O . TRP A 1 719 ? -22.873 -5.631 21.440 1.00 89.44 719 TRP A O 1
ATOM 5543 N N . LYS A 1 720 ? -21.412 -5.152 19.816 1.00 90.06 720 LYS A N 1
ATOM 5544 C CA . LYS A 1 720 ? -20.843 -6.507 19.759 1.00 90.06 720 LYS A CA 1
ATOM 5545 C C . LYS A 1 720 ? -20.149 -6.852 21.075 1.00 90.06 720 LYS A C 1
ATOM 5547 O O . LYS A 1 720 ? -20.253 -7.985 21.532 1.00 90.06 720 LYS A O 1
ATOM 5552 N N . HIS A 1 721 ? -19.485 -5.898 21.733 1.00 87.00 721 HIS A N 1
ATOM 5553 C CA . HIS A 1 721 ? -18.907 -6.092 23.067 1.00 87.00 721 HIS A CA 1
ATOM 5554 C C . HIS A 1 721 ? -19.989 -6.217 24.148 1.00 87.00 721 HIS A C 1
ATOM 5556 O O . HIS A 1 721 ? -19.819 -6.995 25.088 1.00 87.00 721 HIS A O 1
ATOM 5562 N N . VAL A 1 722 ? -21.126 -5.530 24.011 1.00 85.00 722 VAL A N 1
ATOM 5563 C CA . VAL A 1 722 ? -22.289 -5.698 24.903 1.00 85.00 722 VAL A CA 1
ATOM 5564 C C . VAL A 1 722 ? -22.938 -7.081 24.730 1.00 85.00 722 VAL A C 1
ATOM 5566 O O . VAL A 1 722 ? -23.099 -7.807 25.711 1.00 85.00 722 VAL A O 1
ATOM 5569 N N . LEU A 1 723 ? -23.233 -7.508 23.500 1.00 87.50 723 LEU A N 1
ATOM 5570 C CA . LEU A 1 723 ? -23.862 -8.807 23.233 1.00 87.50 723 LEU A CA 1
ATOM 5571 C C . LEU A 1 723 ? -22.913 -9.990 23.502 1.00 87.50 723 LEU A C 1
ATOM 5573 O O . LEU A 1 723 ? -23.351 -11.006 24.044 1.00 87.50 723 LEU A O 1
ATOM 5577 N N . LYS A 1 724 ? -21.597 -9.847 23.262 1.00 86.56 724 LYS A N 1
ATOM 5578 C CA . LYS A 1 724 ? -20.585 -10.810 23.746 1.00 86.56 724 LYS A CA 1
ATOM 5579 C C . LYS A 1 724 ? -20.626 -10.952 25.267 1.00 86.56 724 LYS A C 1
ATOM 5581 O O . LYS A 1 724 ? -20.559 -12.073 25.764 1.00 86.56 724 LYS A O 1
ATOM 5586 N N . ARG A 1 725 ? -20.768 -9.854 26.026 1.00 82.31 725 ARG A N 1
ATOM 5587 C CA . ARG A 1 725 ? -20.929 -9.913 27.493 1.00 82.31 725 ARG A CA 1
ATOM 5588 C C . ARG A 1 725 ? -22.209 -10.674 27.874 1.00 82.31 725 ARG A C 1
ATOM 5590 O O . ARG A 1 725 ? -22.120 -11.555 28.721 1.00 82.31 725 ARG A O 1
ATOM 5597 N N . PHE A 1 726 ? -23.350 -10.434 27.217 1.00 80.25 726 PHE A N 1
ATOM 5598 C CA . PHE A 1 726 ? -24.587 -11.189 27.486 1.00 80.25 726 PHE A CA 1
ATOM 5599 C C . PHE A 1 726 ? -24.480 -12.690 27.162 1.00 80.25 726 PHE A C 1
ATOM 5601 O O . PHE A 1 726 ? -24.825 -13.498 28.025 1.00 80.25 726 PHE A O 1
ATOM 5608 N N . ARG A 1 727 ? -23.937 -13.080 25.992 1.00 83.94 727 ARG A N 1
ATOM 5609 C CA . ARG A 1 727 ? -23.642 -14.495 25.674 1.00 83.94 727 ARG A CA 1
ATOM 5610 C C . ARG A 1 727 ? -22.739 -15.107 26.745 1.00 83.94 727 ARG A C 1
ATOM 5612 O O . ARG A 1 727 ? -23.053 -16.162 27.280 1.00 83.94 727 ARG A O 1
ATOM 5619 N N . ASN A 1 728 ? -21.635 -14.445 27.087 1.00 81.62 728 ASN A N 1
ATOM 5620 C CA . ASN A 1 728 ? -20.686 -14.977 28.063 1.00 81.62 728 ASN A CA 1
ATOM 5621 C C . ASN A 1 728 ? -21.310 -15.142 29.458 1.00 81.62 728 ASN A C 1
ATOM 5623 O O . ASN A 1 728 ? -21.059 -16.163 30.090 1.00 81.62 728 ASN A O 1
ATOM 5627 N N . THR A 1 729 ? -22.155 -14.211 29.918 1.00 79.44 729 THR A N 1
ATOM 5628 C CA . THR A 1 729 ? -22.929 -14.377 31.161 1.00 79.44 729 THR A CA 1
ATOM 5629 C C . THR A 1 729 ? -23.804 -15.625 31.088 1.00 79.44 729 THR A C 1
ATOM 5631 O O . THR A 1 729 ? -23.658 -16.507 31.924 1.00 79.44 729 THR A O 1
ATOM 5634 N N . LEU A 1 730 ? -24.642 -15.737 30.055 1.00 77.19 730 LEU A N 1
ATOM 5635 C CA . LEU A 1 730 ? -25.581 -16.844 29.851 1.00 77.19 730 LEU A CA 1
ATOM 5636 C C . LEU A 1 730 ? -24.910 -18.229 29.774 1.00 77.19 730 LEU A C 1
ATOM 5638 O O . LEU A 1 730 ? -25.478 -19.208 30.253 1.00 77.19 730 LEU A O 1
ATOM 5642 N N . LEU A 1 731 ? -23.716 -18.315 29.178 1.00 76.31 731 LEU A N 1
ATOM 5643 C CA . LEU A 1 731 ? -22.982 -19.576 29.021 1.00 76.31 731 LEU A CA 1
ATOM 5644 C C . LEU A 1 731 ? -22.080 -19.927 30.220 1.00 76.31 731 LEU A C 1
ATOM 5646 O O . LEU A 1 731 ? -21.753 -21.098 30.392 1.00 76.31 731 LEU A O 1
ATOM 5650 N N . TRP A 1 732 ? -21.654 -18.956 31.041 1.00 68.56 732 TRP A N 1
ATOM 5651 C CA . TRP A 1 732 ? -20.778 -19.210 32.201 1.00 68.56 732 TRP A CA 1
ATOM 5652 C C . TRP A 1 732 ? -21.497 -19.203 33.554 1.00 68.56 732 TRP A C 1
ATOM 5654 O O . TRP A 1 732 ? -20.989 -19.802 34.504 1.00 68.56 732 TRP A O 1
ATOM 5664 N N . THR A 1 733 ? -22.664 -18.566 33.694 1.00 64.50 733 THR A N 1
ATOM 5665 C CA . THR A 1 733 ? -23.457 -18.712 34.918 1.00 64.50 733 THR A CA 1
ATOM 5666 C C . THR A 1 733 ? -24.225 -20.032 34.878 1.00 64.50 733 THR A C 1
ATOM 5668 O O . THR A 1 733 ? -25.211 -20.181 34.165 1.00 64.50 733 THR A O 1
ATOM 5671 N N . LEU A 1 734 ? -23.865 -20.977 35.756 1.00 60.91 734 LEU A N 1
ATOM 5672 C CA . LEU A 1 734 ? -24.660 -22.197 36.008 1.00 60.91 734 LEU A CA 1
ATOM 5673 C C . LEU A 1 734 ? -26.116 -21.903 36.442 1.00 60.91 734 LEU A C 1
ATOM 5675 O O . LEU A 1 734 ? -26.949 -22.801 36.478 1.00 60.91 734 LEU A O 1
ATOM 5679 N N . LYS A 1 735 ? -26.417 -20.642 36.784 1.00 66.44 735 LYS A N 1
ATOM 5680 C CA . LYS A 1 735 ? -27.747 -20.127 37.136 1.00 66.44 735 LYS A CA 1
ATOM 5681 C C . LYS A 1 735 ? -28.526 -19.540 35.946 1.00 66.44 735 LYS A C 1
ATOM 5683 O O . LYS A 1 735 ? -29.690 -19.200 36.123 1.00 66.44 735 LYS A O 1
ATOM 5688 N N . GLY A 1 736 ? -27.905 -19.386 34.773 1.00 77.31 736 GLY A N 1
ATOM 5689 C CA . GLY A 1 736 ? -28.502 -18.708 33.621 1.00 77.31 736 GLY A CA 1
ATOM 5690 C C . GLY A 1 736 ? -28.751 -17.213 33.854 1.00 77.31 736 GLY A C 1
ATOM 5691 O O . GLY A 1 736 ? -28.032 -16.561 34.621 1.00 77.31 736 GLY A O 1
ATOM 5692 N N . MET A 1 737 ? -29.780 -16.682 33.189 1.00 84.88 737 MET A N 1
ATOM 5693 C CA . MET A 1 737 ? -30.342 -15.344 33.415 1.00 84.88 737 MET A CA 1
ATOM 5694 C C . MET A 1 737 ? -31.808 -15.432 33.863 1.00 84.88 737 MET A C 1
ATOM 5696 O O . MET A 1 737 ? -32.454 -16.456 33.662 1.00 84.88 737 MET A O 1
ATOM 5700 N N . THR A 1 738 ? -32.355 -14.357 34.431 1.00 85.44 738 THR A N 1
ATOM 5701 C CA . THR A 1 738 ? -33.780 -14.274 34.790 1.00 85.44 738 THR A CA 1
ATOM 5702 C C . THR A 1 738 ? -34.447 -13.155 33.998 1.00 85.44 738 THR A C 1
ATOM 5704 O O . THR A 1 738 ? -34.056 -11.998 34.144 1.00 85.44 738 THR A O 1
ATOM 5707 N N . LEU A 1 739 ? -35.459 -13.483 33.192 1.00 84.00 739 LEU A N 1
ATOM 5708 C CA . LEU A 1 739 ? -36.289 -12.514 32.467 1.00 84.00 739 LEU A CA 1
ATOM 5709 C C . LEU A 1 739 ? -37.710 -12.567 33.033 1.00 84.00 739 LEU A C 1
ATOM 5711 O O . LEU A 1 739 ? -38.288 -13.642 33.132 1.00 84.00 739 LEU A O 1
ATOM 5715 N N . ASN A 1 740 ? -38.263 -11.426 33.455 1.00 85.94 740 ASN A N 1
ATOM 5716 C CA . ASN A 1 740 ? -39.611 -11.317 34.042 1.00 85.94 740 ASN A CA 1
ATOM 5717 C C . ASN A 1 740 ? -39.904 -12.323 35.186 1.00 85.94 740 ASN A C 1
ATOM 5719 O O . ASN A 1 740 ? -41.030 -12.775 35.359 1.00 85.94 740 ASN A O 1
ATOM 5723 N N . GLY A 1 741 ? -38.879 -12.679 35.972 1.00 85.25 741 GLY A N 1
ATOM 5724 C CA . GLY A 1 741 ? -38.956 -13.677 37.053 1.00 85.25 741 GLY A CA 1
ATOM 5725 C C . GLY A 1 741 ? -38.680 -15.127 36.626 1.00 85.25 741 GLY A C 1
ATOM 5726 O O . GLY A 1 741 ? -38.504 -15.988 37.484 1.00 85.25 741 GLY A O 1
ATOM 5727 N N . ILE A 1 742 ? -38.568 -15.396 35.325 1.00 87.12 742 ILE A N 1
ATOM 5728 C CA . ILE A 1 742 ? -38.437 -16.735 34.746 1.00 87.12 742 ILE A CA 1
ATOM 5729 C C . ILE A 1 742 ? -36.951 -17.052 34.482 1.00 87.12 742 ILE A C 1
ATOM 5731 O O . ILE A 1 742 ? -36.274 -16.266 33.810 1.00 87.12 742 ILE A O 1
ATOM 5735 N N . PRO A 1 743 ? -36.399 -18.162 35.011 1.00 86.19 743 PRO A N 1
ATOM 5736 C CA . PRO A 1 743 ? -35.002 -18.534 34.804 1.00 86.19 743 PRO A CA 1
ATOM 5737 C C . PRO A 1 743 ? -34.784 -19.212 33.441 1.00 86.19 743 PRO A C 1
ATOM 5739 O O . PRO A 1 743 ? -35.388 -20.237 33.134 1.00 86.19 743 PRO A O 1
ATOM 5742 N N . ILE A 1 744 ? -33.859 -18.669 32.649 1.00 87.00 744 ILE A N 1
ATOM 5743 C CA . ILE A 1 744 ? -33.428 -19.202 31.353 1.00 87.00 744 ILE A CA 1
ATOM 5744 C C . ILE A 1 744 ? -31.969 -19.642 31.477 1.00 87.00 744 ILE A C 1
ATOM 5746 O O . ILE A 1 744 ? -31.062 -18.812 31.602 1.00 87.00 744 ILE A O 1
ATOM 5750 N N . SER A 1 745 ? -31.739 -20.954 31.454 1.00 87.25 745 SER A N 1
ATOM 5751 C CA . SER A 1 745 ? -30.409 -21.566 31.484 1.00 87.25 745 SER A CA 1
ATOM 5752 C C . SER A 1 745 ? -29.922 -21.949 30.080 1.00 87.25 745 SER A C 1
ATOM 5754 O O . SER A 1 745 ? -30.690 -21.998 29.116 1.00 87.25 745 SER A O 1
ATOM 5756 N N . MET A 1 746 ? -28.641 -22.319 29.983 1.00 87.75 746 MET A N 1
ATOM 5757 C CA . MET A 1 746 ? -28.082 -22.972 28.794 1.00 87.75 746 MET A CA 1
ATOM 5758 C C . MET A 1 746 ? -28.860 -24.247 28.409 1.00 87.75 746 MET A C 1
ATOM 5760 O O . MET A 1 746 ? -29.059 -24.493 27.223 1.00 87.75 746 MET A O 1
ATOM 5764 N N . SER A 1 747 ? -29.339 -25.039 29.380 1.00 87.88 747 SER A N 1
ATOM 5765 C CA . SER A 1 747 ? -30.103 -26.264 29.100 1.00 87.88 747 SER A CA 1
ATOM 5766 C C . SER A 1 747 ? -31.511 -25.981 28.568 1.00 87.88 747 SER A C 1
ATOM 5768 O O . SER A 1 747 ? -31.929 -26.650 27.626 1.00 87.88 747 SER A O 1
ATOM 5770 N N . THR A 1 748 ? -32.207 -24.959 29.082 1.00 88.88 748 THR A N 1
ATOM 5771 C CA . THR A 1 748 ? -33.493 -24.490 28.529 1.00 88.88 748 THR A CA 1
ATOM 5772 C C . THR A 1 748 ? -33.337 -24.049 27.071 1.00 88.88 748 THR A C 1
ATOM 5774 O O . THR A 1 748 ? -34.140 -24.411 26.217 1.00 88.88 748 THR A O 1
ATOM 5777 N N . LEU A 1 749 ? -32.262 -23.318 26.760 1.00 89.38 749 LEU A N 1
ATOM 5778 C CA . LEU A 1 749 ? -31.961 -22.892 25.392 1.00 89.38 749 LEU A CA 1
ATOM 5779 C C . LEU A 1 749 ? -31.571 -24.048 24.472 1.00 89.38 749 LEU A C 1
ATOM 5781 O O . LEU A 1 749 ? -32.076 -24.108 23.354 1.00 89.38 749 LEU A O 1
ATOM 5785 N N . LYS A 1 750 ? -30.722 -24.983 24.925 1.00 91.44 750 LYS A N 1
ATOM 5786 C CA . LYS A 1 750 ? -30.386 -26.186 24.146 1.00 91.44 750 LYS A CA 1
ATOM 5787 C C . LYS A 1 750 ? -31.650 -26.973 23.800 1.00 91.44 750 LYS A C 1
ATOM 5789 O O . LYS A 1 750 ? -31.818 -27.357 22.647 1.00 91.44 750 LYS A O 1
ATOM 5794 N N . PHE A 1 751 ? -32.546 -27.157 24.773 1.00 91.12 751 PHE A N 1
ATOM 5795 C CA . PHE A 1 751 ? -33.829 -27.825 24.569 1.00 91.12 751 PHE A CA 1
ATOM 5796 C C . PHE A 1 751 ? -34.659 -27.142 23.473 1.00 91.12 751 PHE A C 1
ATOM 5798 O O . PHE A 1 751 ? -35.029 -27.806 22.509 1.00 91.12 751 PHE A O 1
ATOM 5805 N N . HIS A 1 752 ? -34.892 -25.826 23.561 1.00 91.50 752 HIS A N 1
ATOM 5806 C CA . HIS A 1 752 ? -35.691 -25.101 22.559 1.00 91.50 752 HIS A CA 1
ATOM 5807 C C . HIS A 1 752 ? -35.062 -25.115 21.162 1.00 91.50 752 HIS A C 1
ATOM 5809 O O . HIS A 1 752 ? -35.772 -25.317 20.180 1.00 91.50 752 HIS A O 1
ATOM 5815 N N . LEU A 1 753 ? -33.738 -24.950 21.061 1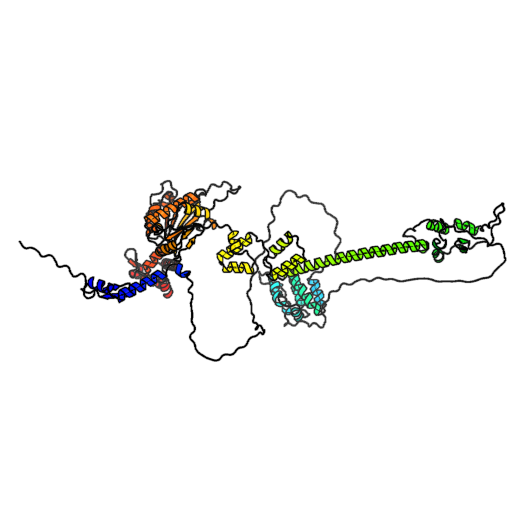.00 92.25 753 LEU A N 1
ATOM 5816 C CA . LEU A 1 753 ? -33.020 -25.002 19.782 1.00 92.25 753 LEU A CA 1
ATOM 5817 C C . LEU A 1 753 ? -33.167 -26.379 19.112 1.00 92.25 753 LEU A C 1
ATOM 5819 O O . LEU A 1 753 ? -33.508 -26.452 17.932 1.00 92.25 753 LEU A O 1
ATOM 5823 N N . VAL A 1 754 ? -32.960 -27.466 19.864 1.00 93.38 754 VAL A N 1
ATOM 5824 C CA . VAL A 1 754 ? -33.080 -28.841 19.347 1.00 93.38 754 VAL A CA 1
ATOM 5825 C C . VAL A 1 754 ? -34.536 -29.204 19.037 1.00 93.38 754 VAL A C 1
ATOM 5827 O O . VAL A 1 754 ? -34.803 -29.803 17.997 1.00 93.38 754 VAL A O 1
ATOM 5830 N N . ALA A 1 755 ? -35.496 -28.778 19.865 1.00 89.00 755 ALA A N 1
ATOM 5831 C CA . ALA A 1 755 ? -36.927 -28.960 19.607 1.00 89.00 755 ALA A CA 1
ATOM 5832 C C . ALA A 1 755 ? -37.394 -28.260 18.314 1.00 89.00 755 ALA A C 1
ATOM 5834 O O . ALA A 1 755 ? -38.296 -28.750 17.641 1.00 89.00 755 ALA A O 1
ATOM 5835 N N . CYS A 1 756 ? -36.738 -27.163 17.922 1.00 88.88 756 CYS A N 1
ATOM 5836 C CA . CYS A 1 756 ? -36.972 -26.468 16.652 1.00 88.88 756 CYS A CA 1
ATOM 5837 C C . CYS A 1 756 ? -36.157 -27.043 15.472 1.00 88.88 756 CYS A C 1
ATOM 5839 O O . CYS A 1 756 ? -36.013 -26.385 14.443 1.00 88.88 756 CYS A O 1
ATOM 5841 N N . GLY A 1 757 ? -35.618 -28.261 15.601 1.00 90.00 757 GLY A N 1
ATOM 5842 C CA . GLY A 1 757 ? -34.940 -28.984 14.522 1.00 90.00 757 GLY A CA 1
ATOM 5843 C C . GLY A 1 757 ? -33.443 -28.698 14.369 1.00 90.00 757 GLY A C 1
ATOM 5844 O O . GLY A 1 757 ? -32.838 -29.168 13.405 1.00 90.00 757 GLY A O 1
ATOM 5845 N N . MET A 1 758 ? -32.809 -27.963 15.291 1.00 94.81 758 MET A N 1
ATOM 5846 C CA . MET A 1 758 ? -31.352 -27.800 15.265 1.00 94.81 758 MET A CA 1
ATOM 5847 C C . MET A 1 758 ? -30.649 -29.121 15.639 1.00 94.81 758 MET A C 1
ATOM 5849 O O . MET A 1 758 ? -30.961 -29.691 16.686 1.00 94.81 758 MET A O 1
ATOM 5853 N N . PRO A 1 759 ? -29.649 -29.593 14.867 1.00 95.44 759 PRO A N 1
ATOM 5854 C CA . PRO A 1 759 ? -28.846 -30.749 15.258 1.00 95.44 759 PRO A CA 1
ATOM 5855 C C . PRO A 1 759 ? -28.152 -30.515 16.604 1.00 95.44 759 PRO A C 1
ATOM 5857 O O . PRO A 1 759 ? -27.556 -29.458 16.816 1.00 95.44 759 PRO A O 1
ATOM 5860 N N . GLU A 1 760 ? -28.175 -31.505 17.499 1.00 93.12 760 GLU A N 1
ATOM 5861 C CA . GLU A 1 760 ? -27.683 -31.345 18.876 1.00 93.12 760 GLU A CA 1
ATOM 5862 C C . GLU A 1 760 ? -26.221 -30.869 18.938 1.00 93.12 760 GLU A C 1
ATOM 5864 O O . GLU A 1 760 ? -25.902 -29.932 19.668 1.00 93.12 760 GLU A O 1
ATOM 5869 N N . SER A 1 761 ? -25.359 -31.419 18.077 1.00 92.25 761 SER A N 1
ATOM 5870 C CA . SER A 1 761 ? -23.955 -31.013 17.929 1.00 92.25 761 SER A CA 1
ATOM 5871 C C . SER A 1 761 ? -23.772 -29.556 17.480 1.00 92.25 761 SER A C 1
ATOM 5873 O O . SER A 1 761 ? -22.754 -28.938 17.786 1.00 92.25 761 SER A O 1
ATOM 5875 N N . THR A 1 762 ? -24.754 -28.986 16.775 1.00 90.94 762 THR A N 1
ATOM 5876 C CA . THR A 1 762 ? -24.767 -27.571 16.371 1.00 90.94 762 THR A CA 1
ATOM 5877 C C . THR A 1 762 ? -25.226 -26.683 17.527 1.00 90.94 762 THR A C 1
ATOM 5879 O O . THR A 1 762 ? -24.628 -25.633 17.756 1.00 90.94 762 THR A O 1
ATOM 5882 N N . ALA A 1 763 ? -26.221 -27.124 18.305 1.00 90.56 763 ALA A N 1
ATOM 5883 C CA . ALA A 1 763 ? -26.640 -26.434 19.524 1.00 90.56 763 ALA A CA 1
ATOM 5884 C C . ALA A 1 763 ? -25.502 -26.401 20.562 1.00 90.56 763 ALA A C 1
ATOM 5886 O O . ALA A 1 763 ? -25.190 -25.334 21.090 1.00 90.56 763 ALA A O 1
ATOM 5887 N N . ASP A 1 764 ? -24.810 -27.524 20.783 1.00 89.38 764 ASP A N 1
ATOM 5888 C CA . ASP A 1 764 ? -23.628 -27.585 21.652 1.00 89.38 764 ASP A CA 1
ATOM 5889 C C . ASP A 1 764 ? -22.480 -26.706 21.139 1.00 89.38 764 ASP A C 1
ATOM 5891 O O . ASP A 1 764 ? -21.844 -26.011 21.929 1.00 89.38 764 ASP A O 1
ATOM 5895 N N . ALA A 1 765 ? -22.240 -26.659 19.822 1.00 88.38 765 ALA A N 1
ATOM 5896 C CA . ALA A 1 765 ? -21.230 -25.774 19.244 1.00 88.38 765 ALA A CA 1
ATOM 5897 C C . ALA A 1 765 ? -21.558 -24.282 19.446 1.00 88.38 765 ALA A C 1
ATOM 5899 O O . ALA A 1 765 ? -20.654 -23.507 19.752 1.00 88.38 765 ALA A O 1
ATOM 5900 N N . LEU A 1 766 ? -22.826 -23.866 19.318 1.00 87.44 766 LEU A N 1
ATOM 5901 C CA . LEU A 1 766 ? -23.265 -22.477 19.550 1.00 87.44 766 LEU A CA 1
ATOM 5902 C C . LEU A 1 766 ? -23.251 -22.078 21.035 1.00 87.44 766 LEU A C 1
ATOM 5904 O O . LEU A 1 766 ? -22.982 -20.920 21.369 1.00 87.44 766 LEU A O 1
ATOM 5908 N N . LEU A 1 767 ? -23.530 -23.033 21.923 1.00 86.56 767 LEU A N 1
ATOM 5909 C CA . LEU A 1 767 ? -23.525 -22.851 23.376 1.00 86.56 767 LEU A CA 1
ATOM 5910 C C . LEU A 1 767 ? -22.141 -23.111 24.005 1.00 86.56 767 LEU A C 1
ATOM 5912 O O . LEU A 1 767 ? -21.965 -22.938 25.212 1.00 86.56 767 LEU A O 1
ATOM 5916 N N . ALA A 1 768 ? -21.132 -23.464 23.203 1.00 82.94 768 ALA A N 1
ATOM 5917 C CA . ALA A 1 768 ? -19.785 -23.732 23.684 1.00 82.94 768 ALA A CA 1
ATOM 5918 C C . ALA A 1 768 ? -19.139 -22.480 24.326 1.00 82.94 768 ALA A C 1
ATOM 5920 O O . ALA A 1 768 ? -19.145 -21.389 23.737 1.00 82.94 768 ALA A O 1
ATOM 5921 N N . PRO A 1 769 ? -18.497 -22.616 25.504 1.00 75.31 769 PRO A N 1
ATOM 5922 C CA . PRO A 1 769 ? -17.809 -21.521 26.194 1.00 75.31 769 PRO A CA 1
ATOM 5923 C C . PRO A 1 769 ? -16.410 -21.200 25.626 1.00 75.31 769 PRO A C 1
ATOM 5925 O O . PRO A 1 769 ? -15.702 -20.379 26.215 1.00 75.31 769 PRO A O 1
ATOM 5928 N N . ASN A 1 770 ? -16.007 -21.868 24.536 1.00 76.44 770 ASN A N 1
ATOM 5929 C CA . ASN A 1 770 ? -14.618 -22.004 24.078 1.00 76.44 770 ASN A CA 1
ATOM 5930 C C . ASN A 1 770 ? -13.961 -20.672 23.693 1.00 76.44 770 ASN A C 1
ATOM 5932 O O . ASN A 1 770 ? -12.872 -20.377 24.180 1.00 76.44 770 ASN A O 1
ATOM 5936 N N . ASP A 1 771 ? -14.629 -19.860 22.867 1.00 76.50 771 ASP A N 1
ATOM 5937 C CA . ASP A 1 771 ? -14.201 -18.487 22.586 1.00 76.50 771 ASP A CA 1
ATOM 5938 C C . ASP A 1 771 ? -15.239 -17.469 23.083 1.00 76.50 771 ASP A C 1
ATOM 5940 O O . ASP A 1 771 ? -16.433 -17.522 22.759 1.00 76.50 771 ASP A O 1
ATOM 5944 N N . LYS A 1 772 ? -14.739 -16.528 23.886 1.00 78.00 772 LYS A N 1
ATOM 5945 C CA . LYS A 1 772 ? -15.458 -15.409 24.505 1.00 78.00 772 LYS A CA 1
ATOM 5946 C C . LYS A 1 772 ? -15.443 -14.148 23.635 1.00 78.00 772 LYS A C 1
ATOM 5948 O O . LYS A 1 772 ? -16.201 -13.220 23.924 1.00 78.00 772 LYS A O 1
ATOM 5953 N N . GLN A 1 773 ? -14.582 -14.104 22.614 1.00 81.69 773 GLN A N 1
ATOM 5954 C CA . GLN A 1 773 ? -14.430 -13.005 21.661 1.00 81.69 773 GLN A CA 1
ATOM 5955 C C . GLN A 1 773 ? -15.135 -13.244 20.322 1.00 81.69 773 GLN A C 1
ATOM 5957 O O . GLN A 1 773 ? -15.348 -12.271 19.596 1.00 81.69 773 GLN A O 1
ATOM 5962 N N . ASP A 1 774 ? -15.556 -14.477 20.025 1.00 86.25 774 ASP A N 1
ATOM 5963 C CA . ASP A 1 774 ? -16.292 -14.809 18.804 1.00 86.25 774 ASP A CA 1
ATOM 5964 C C . ASP A 1 774 ? -17.643 -14.062 18.717 1.00 86.25 774 ASP A C 1
ATOM 5966 O O . ASP A 1 774 ? -18.608 -14.335 19.446 1.00 86.25 774 ASP A O 1
ATOM 5970 N N . VAL A 1 775 ? -17.681 -13.096 17.794 1.00 87.75 775 VAL A N 1
ATOM 5971 C CA . VAL A 1 775 ? -18.854 -12.296 17.413 1.00 87.75 775 VAL A CA 1
ATOM 5972 C C . VAL A 1 775 ? -19.785 -13.082 16.481 1.00 87.75 775 VAL A C 1
ATOM 5974 O O . VAL A 1 775 ? -20.998 -12.902 16.546 1.00 87.75 775 VAL A O 1
ATOM 5977 N N . VAL A 1 776 ? -19.254 -13.973 15.641 1.00 89.94 776 VAL A N 1
ATOM 5978 C CA . VAL A 1 776 ? -20.026 -14.755 14.665 1.00 89.94 776 VAL A CA 1
ATOM 5979 C C . VAL A 1 776 ? -20.868 -15.810 15.376 1.00 89.94 776 VAL A C 1
ATOM 5981 O O . VAL A 1 776 ? -22.056 -15.924 15.087 1.00 89.94 776 VAL A O 1
ATOM 5984 N N . LEU A 1 777 ? -20.304 -16.537 16.345 1.00 88.38 777 LEU A N 1
ATOM 5985 C CA . LEU A 1 777 ? -21.060 -17.494 17.162 1.00 88.38 777 LEU A CA 1
ATOM 5986 C C . LEU A 1 777 ? -22.137 -16.793 18.004 1.00 88.38 777 LEU A C 1
ATOM 5988 O O . LEU A 1 777 ? -23.246 -17.302 18.144 1.00 88.38 777 LEU A O 1
ATOM 5992 N N . MET A 1 778 ? -21.832 -15.595 18.516 1.00 89.12 778 MET A N 1
ATOM 5993 C CA . MET A 1 778 ? -22.785 -14.753 19.247 1.00 89.12 778 MET A CA 1
ATOM 5994 C C . MET A 1 778 ? -23.967 -14.327 18.362 1.00 89.12 778 MET A C 1
ATOM 5996 O O . MET A 1 778 ? -25.115 -14.517 18.761 1.00 89.12 778 MET A O 1
ATOM 6000 N N . ILE A 1 779 ? -23.708 -13.837 17.144 1.00 90.75 779 ILE A N 1
ATOM 6001 C CA . ILE A 1 779 ? -24.762 -13.463 16.189 1.00 90.75 779 ILE A CA 1
ATOM 6002 C C . ILE A 1 779 ? -25.560 -14.697 15.745 1.00 90.75 779 ILE A C 1
ATOM 6004 O O . ILE A 1 779 ? -26.786 -14.641 15.721 1.00 90.75 779 ILE A O 1
ATOM 6008 N N . LYS A 1 780 ? -24.903 -15.831 15.461 1.00 90.88 780 LYS A N 1
ATOM 6009 C CA . LYS A 1 780 ? -25.584 -17.090 15.106 1.00 90.88 780 LYS A CA 1
ATOM 6010 C C . LYS A 1 780 ? -26.502 -17.590 16.220 1.00 90.88 780 LYS A C 1
ATOM 6012 O O . LYS A 1 780 ? -27.618 -18.007 15.924 1.00 90.88 780 LYS A O 1
ATOM 6017 N N . LEU A 1 781 ? -26.073 -17.524 17.483 1.00 89.44 781 LEU A N 1
ATOM 6018 C CA . LEU A 1 781 ? -26.903 -17.901 18.629 1.00 89.44 781 LEU A CA 1
ATOM 6019 C C . LEU A 1 781 ? -28.133 -16.989 18.749 1.00 89.44 781 LEU A C 1
ATOM 6021 O O . LEU A 1 781 ? -29.248 -17.491 18.840 1.00 89.44 781 LEU A O 1
ATOM 6025 N N . LEU A 1 782 ? -27.955 -15.665 18.679 1.00 88.94 782 LEU A N 1
ATOM 6026 C CA . LEU A 1 782 ? -29.073 -14.713 18.744 1.00 88.94 782 LEU A CA 1
ATOM 6027 C C . LEU A 1 782 ? -30.040 -14.855 17.561 1.00 88.94 782 LEU A C 1
ATOM 6029 O O . LEU A 1 782 ? -31.249 -14.807 17.761 1.00 88.94 782 LEU A O 1
ATOM 6033 N N . HIS A 1 783 ? -29.528 -15.094 16.353 1.00 91.94 783 HIS A N 1
ATOM 6034 C CA . HIS A 1 783 ? -30.356 -15.362 15.178 1.00 91.94 783 HIS A CA 1
ATOM 6035 C C . HIS A 1 783 ? -31.141 -16.675 15.318 1.00 91.94 783 HIS A C 1
ATOM 6037 O O . HIS A 1 783 ? -32.330 -16.724 15.015 1.00 91.94 783 HIS A O 1
ATOM 6043 N N . SER A 1 784 ? -30.507 -17.723 15.851 1.00 92.00 784 SER A N 1
ATOM 6044 C CA . SER A 1 784 ? -31.182 -18.998 16.123 1.00 92.00 784 SER A CA 1
ATOM 6045 C C . SER A 1 784 ? -32.298 -18.835 17.158 1.00 92.00 784 SER A C 1
ATOM 6047 O O . SER A 1 784 ? -33.368 -19.404 16.984 1.00 92.00 784 SER A O 1
ATOM 6049 N N . ILE A 1 785 ? -32.085 -18.003 18.186 1.00 89.31 785 ILE A N 1
ATOM 6050 C CA . ILE A 1 785 ? -33.112 -17.634 19.174 1.00 89.31 785 ILE A CA 1
ATOM 6051 C C . ILE A 1 785 ? -34.246 -16.829 18.515 1.00 89.31 785 ILE A C 1
ATOM 6053 O O . ILE A 1 785 ? -35.413 -17.089 18.794 1.00 89.31 785 ILE A O 1
ATOM 6057 N N . SER A 1 786 ? -33.942 -15.898 17.601 1.00 91.44 786 SER A N 1
ATOM 6058 C CA . SER A 1 786 ? -34.968 -15.102 16.904 1.00 91.44 786 SER A CA 1
ATOM 6059 C C . SER A 1 786 ? -35.831 -15.900 15.916 1.00 91.44 786 SER A C 1
ATOM 6061 O O . SER A 1 786 ? -36.871 -15.406 15.495 1.00 91.44 786 SER A O 1
ATOM 6063 N N . LEU A 1 787 ? -35.400 -17.105 15.527 1.00 91.81 787 LEU A N 1
ATOM 6064 C CA . LEU A 1 787 ? -36.136 -18.005 14.629 1.00 91.81 787 LEU A CA 1
ATOM 6065 C C . LEU A 1 787 ? -37.024 -19.023 15.369 1.00 91.81 787 LEU A C 1
ATOM 6067 O O . LEU A 1 787 ? -37.725 -19.797 14.720 1.00 91.81 787 LEU A O 1
ATOM 6071 N N . LEU A 1 788 ? -37.015 -19.042 16.706 1.00 90.44 788 LEU A N 1
ATOM 6072 C CA . LEU A 1 788 ? -37.836 -19.959 17.497 1.00 90.44 788 LEU A CA 1
ATOM 6073 C C . LEU A 1 788 ? -39.341 -19.581 17.364 1.00 90.44 788 LEU A C 1
ATOM 6075 O O . LEU A 1 788 ? -39.728 -18.494 17.801 1.00 90.44 788 LEU A O 1
ATOM 6079 N N . PRO A 1 789 ? -40.234 -20.450 16.839 1.00 89.19 789 PRO A N 1
ATOM 6080 C CA . PRO A 1 789 ? -41.643 -20.122 16.549 1.00 89.19 789 PRO A CA 1
ATOM 6081 C C . PRO A 1 789 ? -42.517 -20.131 17.820 1.00 89.19 789 PRO A C 1
ATOM 6083 O O . PRO A 1 789 ? -42.371 -21.064 18.603 1.00 89.19 789 PRO A O 1
ATOM 6086 N N . PRO A 1 790 ? -43.384 -19.133 18.078 1.00 88.31 790 PRO A N 1
ATOM 6087 C CA . PRO A 1 790 ? -44.015 -18.907 19.390 1.00 88.31 790 PRO A CA 1
ATOM 6088 C C . PRO A 1 790 ? -44.743 -20.137 19.960 1.00 88.31 790 PRO A C 1
ATOM 6090 O O . PRO A 1 790 ? -45.316 -20.923 19.210 1.00 88.31 790 PRO A O 1
ATOM 6093 N N . ALA A 1 791 ? -44.721 -20.281 21.292 1.00 87.44 791 ALA A N 1
ATOM 6094 C CA . ALA A 1 791 ? -45.255 -21.455 21.987 1.00 87.44 791 ALA A CA 1
ATOM 6095 C C . ALA A 1 791 ? -46.724 -21.743 21.647 1.00 87.44 791 ALA A C 1
ATOM 6097 O O . ALA A 1 791 ? -47.567 -20.842 21.617 1.00 87.44 791 ALA A O 1
ATOM 6098 N N . SER A 1 792 ? -47.037 -23.022 21.462 1.00 87.06 792 SER A N 1
ATOM 6099 C CA . SER A 1 792 ? -48.403 -23.492 21.282 1.00 87.06 792 SER A CA 1
ATOM 6100 C C . SER A 1 792 ? -49.179 -23.445 22.599 1.00 87.06 792 SER A C 1
ATOM 6102 O O . SER A 1 792 ? -48.647 -23.702 23.683 1.00 87.06 792 SER A O 1
ATOM 6104 N N . SER A 1 793 ? -50.492 -23.238 22.501 1.00 85.62 793 SER A N 1
ATOM 6105 C CA . SER A 1 793 ? -51.425 -23.442 23.620 1.00 85.62 793 SER A CA 1
ATOM 6106 C C . SER A 1 793 ? -51.427 -24.887 24.150 1.00 85.62 793 SER A C 1
ATOM 6108 O O . SER A 1 793 ? -51.833 -25.115 25.287 1.00 85.62 793 SER A O 1
ATOM 6110 N N . THR A 1 794 ? -50.930 -25.846 23.359 1.00 87.88 794 THR A N 1
ATOM 6111 C CA . THR A 1 794 ? -50.742 -27.258 23.737 1.00 87.88 794 THR A CA 1
ATOM 6112 C C . THR A 1 794 ? -49.406 -27.556 24.421 1.00 87.88 794 THR A C 1
ATOM 6114 O O . THR A 1 794 ? -49.222 -28.669 24.911 1.00 87.88 794 THR A O 1
ATOM 6117 N N . ASP A 1 795 ? -48.454 -26.620 24.421 1.00 86.62 795 ASP A N 1
ATOM 6118 C CA . ASP A 1 795 ? -47.130 -26.847 25.004 1.00 86.62 795 ASP A CA 1
ATOM 6119 C C . ASP A 1 795 ? -47.186 -26.877 26.536 1.00 86.62 795 ASP A C 1
ATOM 6121 O O . ASP A 1 795 ? -48.066 -26.291 27.166 1.00 86.62 795 ASP A O 1
ATOM 6125 N N . SER A 1 796 ? -46.209 -27.535 27.170 1.00 85.19 796 SER A N 1
ATOM 6126 C CA . SER A 1 796 ? -46.140 -27.546 28.637 1.00 85.19 796 SER A CA 1
ATOM 6127 C C . SER A 1 796 ? -46.003 -26.119 29.206 1.00 85.19 796 SER A C 1
ATOM 6129 O O . SER A 1 796 ? -45.315 -25.294 28.596 1.00 85.19 796 SER A O 1
ATOM 6131 N N . PRO A 1 797 ? -46.538 -25.820 30.407 1.00 82.75 797 PRO A N 1
ATOM 6132 C CA . PRO A 1 797 ? -46.420 -24.488 31.012 1.00 82.75 797 PRO A CA 1
ATOM 6133 C C . PRO A 1 797 ? -44.973 -23.996 31.171 1.00 82.75 797 PRO A C 1
ATOM 6135 O O . PRO A 1 797 ? -44.716 -22.799 31.109 1.00 82.75 797 PRO A O 1
ATOM 6138 N N . MET A 1 798 ? -44.005 -24.909 31.329 1.00 80.00 798 MET A N 1
ATOM 6139 C CA . MET A 1 798 ? -42.576 -24.575 31.371 1.00 80.00 798 MET A CA 1
ATOM 6140 C C . MET A 1 798 ? -42.043 -24.123 30.004 1.00 80.00 798 MET A C 1
ATOM 6142 O O . MET A 1 798 ? -41.225 -23.205 29.943 1.00 80.00 798 MET A O 1
ATOM 6146 N N . ILE A 1 799 ? -42.508 -24.741 28.913 1.00 84.50 799 ILE A N 1
ATOM 6147 C CA . ILE A 1 799 ? -42.194 -24.306 27.547 1.00 84.50 799 ILE A CA 1
ATOM 6148 C C . ILE A 1 799 ? -42.837 -22.941 27.316 1.00 84.50 799 ILE A C 1
ATOM 6150 O O . ILE A 1 799 ? -42.104 -21.998 27.056 1.00 84.50 799 ILE A O 1
ATOM 6154 N N . GLN A 1 800 ? -44.149 -22.800 27.536 1.00 84.50 800 GLN A N 1
ATOM 6155 C CA . GLN A 1 800 ? -44.881 -21.531 27.385 1.00 84.50 800 GLN A CA 1
ATOM 6156 C C . GLN A 1 800 ? -44.259 -20.369 28.182 1.00 84.50 800 GLN A C 1
ATOM 6158 O O . GLN A 1 800 ? -44.229 -19.243 27.698 1.00 84.50 800 GLN A O 1
ATOM 6163 N N . ALA A 1 801 ? -43.726 -20.635 29.378 1.00 83.75 801 ALA A N 1
ATOM 6164 C CA . ALA A 1 801 ? -43.051 -19.635 30.205 1.00 83.75 801 ALA A CA 1
ATOM 6165 C C . ALA A 1 801 ? -41.652 -19.229 29.696 1.00 83.75 801 ALA A C 1
ATOM 6167 O O . ALA A 1 801 ? -41.187 -18.136 30.000 1.00 83.75 801 ALA A O 1
ATOM 6168 N N . THR A 1 802 ? -40.946 -20.091 28.961 1.00 85.31 802 THR A N 1
ATOM 6169 C CA . THR A 1 802 ? -39.535 -19.878 28.572 1.00 85.31 802 THR A CA 1
ATOM 6170 C C . THR A 1 802 ? -39.366 -19.571 27.080 1.00 85.31 802 THR A C 1
ATOM 6172 O O . THR A 1 802 ? -38.324 -19.889 26.503 1.00 85.31 802 THR A O 1
ATOM 6175 N N . ARG A 1 803 ? -40.399 -18.988 26.459 1.00 82.50 803 ARG A N 1
ATOM 6176 C CA . ARG A 1 803 ? -40.629 -18.955 25.008 1.00 82.50 803 ARG A CA 1
ATOM 6177 C C . ARG A 1 803 ? -40.870 -17.572 24.410 1.00 82.50 803 ARG A C 1
ATOM 6179 O O . ARG A 1 803 ? -40.694 -17.512 23.167 1.00 82.50 803 ARG A O 1
#

Sequence (803 aa):
MGKKKAPKKQPEFTAASTRYCDVCKIDVKIGFGGEANWNAHLGSTAHKEKERAANVSSQRKGITAWFSKAVEKAAPTVSKSSAAKASSSASFSLPSTPTPSSTTSFPPPVSTPIPDAFDVDAWNPPSPSAPIVDSPPSTSLLDKLEQVAASLPGSVLEAMSSDTLARFSGNPVDELPQGDDAWEMANRALYRVIGFGITVEEITKIIHRGPLGMDGLCRWLRVLVSELMVDEALLEGKINRLIEAMTPLGGTFTVAPLGAPAILDKPVEKTPFPMPTPVSKPCPGFHLKFRNEKSAFDEYSFQIHAKKTLPWNLKTEGDRFFLYSTTCSGFTKLSKKGKEKTPQPCTSCSMLNDHNIVMGIRHRSELDNAHDSTPWGFLSPRQMRQALRKKTNENVRLKLYALNDARKIRVRNRHLSAWKRLSMAIGREDIPRIRSLMAAQHRAGSSVFTMLEKIDKAACRAYSPRGYEAADFERAFLIYKLGGRAAADIAHQSLGTPSIDATKRHIITSPIHASSGFPTLPELSSNLAACYPPRANGPDVVVTPRRIRGMTMEVDELKIQDRLRWDPRSNHILGVCREHAASCSLALEFQSIVQADAILECLKTGLATVIGASILSDDPNDYTTRPFAILGSCKCETVQDQERLLRQASEALISSQQAQDCRLYCIASDGDSRRRRALIAITLTSTPSPMSKLHHLLSSLPFFNLKCGNDELTCDFDWKHVLKRFRNTLLWTLKGMTLNGIPISMSTLKFHLVACGMPESTADALLAPNDKQDVVLMIKLLHSISLLPPASSTDSPMIQATR

Radius of gyration: 57.51 Å; chains: 1; bounding box: 110×76×215 Å

pLDDT: mean 78.39, std 20.31, range [23.62, 97.38]

Secondary structure (DSSP, 8-state):
--PPPPPPPPPS--TT-EEEETTTTEEEE-GGGHHHHHHHHHHSHHHHHHHHHHHHHHTT-SGGGGTS------PPPP---------------PPP---------PPPP--PPPPP----S---PPPPPPPPPPPPP---HHHHHHHHHHT--TTSPBPPTTSGGGGGGS-HHHH--TT--HHHHHHHHHHHHH-TT--HHHHTTT--BSTTTHHHHHHHHHHHHHTS---HHHHHHHHHHHHHHHGGGT-----PPP-----------------------B---EEEPPGGG--HHHHS-GGGGGTS--SEEEEEETTEEEEEETT--SBPBPPSSSS--S-B--HHHHGGGS-HHHHHHHHHHHSSS--TT--GGG--HHHHHHHHHHHHHHHHHHHHHHHHHHHHHHHHHHHHHHHHHHHHHHTTS--TTHHHHHHHHHHTT--HHHHHHHHHHHHTTS-------HHHHHHHHHHHHHSHHHHHHHHHHHT-PPPHHHHHHHS---PPPPBSSSPPHHHHHHHHHHHSPPPP--TT-------PEEEEEEEEEEEPP---EEETTTTEEES--HHHHTT--S-SB---HHHHHHHHHT----EEEEEEEEEESSSHHHHSPEEEEEEEE-S---HHHHHHHHHHHHHHHHHHHGGGTEEEEEEEE---HHHHHHHHHHHSSBPPPTTSHHHHHHTTSTT----B-GGG-EEEE-HHHHHHHHHHHHHH-TT-EEETTEEE-HHHHHHHHHHTT--HHHHHHHH--S-SS-HHHHHHHHHHHHTPPPPPTTS-HHHHHT-